Protein AF-A0A5J4T260-F1 (afdb_monomer)

Structure (mmCIF, N/CA/C/O backbone):
data_AF-A0A5J4T260-F1
#
_entry.id   AF-A0A5J4T260-F1
#
loop_
_atom_site.group_PDB
_atom_site.id
_atom_site.type_symbol
_atom_site.label_atom_id
_atom_site.label_alt_id
_atom_site.label_comp_id
_atom_site.label_asym_id
_atom_site.label_entity_id
_atom_site.label_seq_id
_atom_site.pdbx_PDB_ins_code
_atom_site.Cartn_x
_atom_site.Cartn_y
_atom_site.Cartn_z
_atom_site.occupancy
_atom_site.B_iso_or_equiv
_atom_site.auth_seq_id
_atom_site.auth_comp_id
_atom_site.auth_asym_id
_atom_site.auth_atom_id
_atom_site.pdbx_PDB_model_num
ATOM 1 N N . MET A 1 1 ? -60.534 -65.306 -9.798 1.00 50.69 1 MET A N 1
ATOM 2 C CA . MET A 1 1 ? -59.931 -64.873 -8.516 1.00 50.69 1 MET A CA 1
ATOM 3 C C . MET A 1 1 ? -58.447 -64.472 -8.666 1.00 50.69 1 MET A C 1
ATOM 5 O O . MET A 1 1 ? -57.613 -64.888 -7.882 1.00 50.69 1 MET A O 1
ATOM 9 N N . LYS A 1 2 ? -58.113 -63.640 -9.674 1.00 43.28 2 LYS A N 1
ATOM 10 C CA . LYS A 1 2 ? -56.825 -62.911 -9.800 1.00 43.28 2 LYS A CA 1
ATOM 11 C C . LYS A 1 2 ? -56.940 -61.628 -10.662 1.00 43.28 2 LYS A C 1
ATOM 13 O O . LYS A 1 2 ? -55.955 -61.129 -11.179 1.00 43.28 2 LYS A O 1
ATOM 18 N N . LYS A 1 3 ? -58.160 -61.089 -10.826 1.00 42.19 3 LYS A N 1
ATOM 19 C CA . LYS A 1 3 ? -58.454 -59.872 -11.621 1.00 42.19 3 LYS A CA 1
ATOM 20 C C . LYS A 1 3 ? -59.430 -58.883 -10.952 1.00 42.19 3 LYS A C 1
ATOM 22 O O . LYS A 1 3 ? -59.828 -57.916 -11.577 1.00 42.19 3 LYS A O 1
ATOM 27 N N . ILE A 1 4 ? -59.778 -59.094 -9.677 1.00 41.62 4 ILE A N 1
ATOM 28 C CA . ILE A 1 4 ? -60.701 -58.219 -8.916 1.00 41.62 4 ILE A CA 1
ATOM 29 C C . ILE A 1 4 ? -59.954 -57.312 -7.912 1.00 41.62 4 ILE A C 1
ATOM 31 O O . ILE A 1 4 ? -60.512 -56.341 -7.424 1.00 41.62 4 ILE A O 1
ATOM 35 N N . ILE A 1 5 ? -58.652 -57.534 -7.682 1.00 44.16 5 ILE A N 1
ATOM 36 C CA . ILE A 1 5 ? -57.839 -56.685 -6.787 1.00 44.16 5 ILE A CA 1
ATOM 37 C C . ILE A 1 5 ? -57.332 -55.411 -7.495 1.00 44.16 5 ILE A C 1
ATOM 39 O O . ILE A 1 5 ? -57.087 -54.402 -6.847 1.00 44.16 5 ILE A O 1
ATOM 43 N N . SER A 1 6 ? -57.273 -55.391 -8.833 1.00 39.41 6 SER A N 1
ATOM 44 C CA . SER A 1 6 ? -56.735 -54.238 -9.575 1.00 39.41 6 SER A CA 1
ATOM 45 C C . SER A 1 6 ? -57.736 -53.093 -9.799 1.00 39.41 6 SER A C 1
ATOM 47 O O . SER A 1 6 ? -57.320 -52.022 -10.213 1.00 39.41 6 SER A O 1
ATOM 49 N N . HIS A 1 7 ? -59.037 -53.300 -9.554 1.00 38.75 7 HIS A N 1
ATOM 50 C CA . HIS A 1 7 ? -60.072 -52.272 -9.776 1.00 38.75 7 HIS A CA 1
ATOM 51 C C . HIS A 1 7 ? -60.558 -51.600 -8.481 1.00 38.75 7 HIS A C 1
ATOM 53 O O . HIS A 1 7 ? -61.097 -50.502 -8.540 1.00 38.75 7 HIS A O 1
ATOM 59 N N . ILE A 1 8 ? -60.307 -52.191 -7.305 1.00 41.59 8 ILE A N 1
ATOM 60 C CA . ILE A 1 8 ? -60.633 -51.562 -6.011 1.00 41.59 8 ILE A CA 1
ATOM 61 C C . ILE A 1 8 ? -59.550 -50.546 -5.596 1.00 41.59 8 ILE A C 1
ATOM 63 O O . ILE A 1 8 ? -59.874 -49.523 -5.003 1.00 41.59 8 ILE A O 1
ATOM 67 N N . PHE A 1 9 ? -58.291 -50.741 -6.012 1.00 42.22 9 PHE A N 1
ATOM 68 C CA . PHE A 1 9 ? -57.213 -49.768 -5.770 1.00 42.22 9 PHE A CA 1
ATOM 69 C C . PHE A 1 9 ? -57.238 -48.538 -6.692 1.00 42.22 9 PHE A C 1
ATOM 71 O O . PHE A 1 9 ? -56.647 -47.524 -6.350 1.00 42.22 9 PHE A O 1
ATOM 78 N N . ILE A 1 10 ? -57.936 -48.581 -7.831 1.00 44.09 10 ILE A N 1
ATOM 79 C CA . ILE A 1 10 ? -58.060 -47.409 -8.720 1.00 44.09 10 ILE A CA 1
ATOM 80 C C . ILE A 1 10 ? -59.232 -46.510 -8.290 1.00 44.09 10 ILE A C 1
ATOM 82 O O . ILE A 1 10 ? -59.165 -45.297 -8.452 1.00 44.09 10 ILE A O 1
ATOM 86 N N . VAL A 1 11 ? -60.271 -47.075 -7.664 1.00 37.06 11 VAL A N 1
ATOM 87 C CA . VAL A 1 11 ? -61.447 -46.308 -7.214 1.00 37.06 11 VAL A CA 1
ATOM 88 C C . VAL A 1 11 ? -61.246 -45.684 -5.825 1.00 37.06 11 VAL A C 1
ATOM 90 O O . VAL A 1 11 ? -61.744 -44.590 -5.589 1.00 37.06 11 VAL A O 1
ATOM 93 N N . LEU A 1 12 ? -60.454 -46.290 -4.929 1.00 33.50 12 LEU A N 1
ATOM 94 C CA . LEU A 1 12 ? -60.111 -45.651 -3.647 1.00 33.50 12 LEU A CA 1
ATOM 95 C C . LEU A 1 12 ? -59.091 -44.511 -3.798 1.00 33.50 12 LEU A C 1
ATOM 97 O O . LEU A 1 12 ? -59.236 -43.495 -3.128 1.00 33.50 12 LEU A O 1
ATOM 101 N N . SER A 1 13 ? -58.154 -44.603 -4.745 1.00 35.84 13 SER A N 1
ATOM 102 C CA . SER A 1 13 ? -57.198 -43.518 -5.020 1.00 35.84 13 SER A CA 1
ATOM 103 C C . SER A 1 13 ? -57.841 -42.287 -5.673 1.00 35.84 13 SER A C 1
ATOM 105 O O . SER A 1 13 ? -57.316 -41.188 -5.537 1.00 35.84 13 SER A O 1
ATOM 107 N N . PHE A 1 14 ? -58.996 -42.438 -6.334 1.00 33.28 14 PHE A N 1
ATOM 108 C CA . PHE A 1 14 ? -59.733 -41.311 -6.922 1.00 33.28 14 PHE A CA 1
ATOM 109 C C . PHE A 1 14 ? -60.663 -40.596 -5.928 1.00 33.28 14 PHE A C 1
ATOM 111 O O . PHE A 1 14 ? -60.972 -39.425 -6.125 1.00 33.28 14 PHE A O 1
ATOM 118 N N . VAL A 1 15 ? -61.074 -41.252 -4.835 1.00 32.88 15 VAL A N 1
ATOM 119 C CA . VAL A 1 15 ? -61.903 -40.621 -3.787 1.00 32.88 15 VAL A CA 1
ATOM 120 C C . VAL A 1 15 ? -61.041 -39.932 -2.719 1.00 32.88 15 VAL A C 1
ATOM 122 O O . VAL A 1 15 ? -61.463 -38.926 -2.156 1.00 32.88 15 VAL A O 1
ATOM 125 N N . SER A 1 16 ? -59.795 -40.368 -2.504 1.00 34.31 16 SER A N 1
ATOM 126 C CA . SER A 1 16 ? -58.839 -39.647 -1.643 1.00 34.31 16 SER A CA 1
ATOM 127 C C . SER A 1 16 ? -58.278 -38.369 -2.277 1.00 34.31 16 SER A C 1
ATOM 129 O O . SER A 1 16 ? -57.790 -37.511 -1.551 1.00 34.31 16 SER A O 1
ATOM 131 N N . PHE A 1 17 ? -58.362 -38.219 -3.604 1.00 32.81 17 PHE A N 1
ATOM 132 C CA . PHE A 1 17 ? -57.869 -37.031 -4.313 1.00 32.81 17 PHE A CA 1
ATOM 133 C C . PHE A 1 17 ? -58.912 -35.906 -4.441 1.00 32.81 17 PHE A C 1
ATOM 135 O O . PHE A 1 17 ? -58.553 -34.783 -4.766 1.00 32.81 17 PHE A O 1
ATOM 142 N N . ILE A 1 18 ? -60.194 -36.178 -4.162 1.00 32.19 18 ILE A N 1
ATOM 143 C CA . ILE A 1 18 ? -61.280 -35.182 -4.274 1.00 32.19 18 ILE A CA 1
ATOM 144 C C . ILE A 1 18 ? -61.753 -34.677 -2.896 1.00 32.19 18 ILE A C 1
ATOM 146 O O . ILE A 1 18 ? -62.338 -33.607 -2.805 1.00 32.19 18 ILE A O 1
ATOM 150 N N . ALA A 1 19 ? -61.396 -35.345 -1.794 1.00 30.75 19 ALA A N 1
ATOM 151 C CA . ALA A 1 19 ? -61.623 -34.819 -0.440 1.00 30.75 19 ALA A CA 1
ATOM 152 C C . ALA A 1 19 ? -60.515 -33.860 0.060 1.00 30.75 19 ALA A C 1
ATOM 154 O O . ALA A 1 19 ? -60.551 -33.436 1.212 1.00 30.75 19 ALA A O 1
ATOM 155 N N . GLY A 1 20 ? -59.535 -33.528 -0.792 1.00 33.00 20 GLY A N 1
ATOM 156 C CA . GLY A 1 20 ? -58.524 -32.487 -0.553 1.00 33.00 20 GLY A CA 1
ATOM 157 C C . GLY A 1 20 ? -58.787 -31.175 -1.303 1.00 33.00 20 GLY A C 1
ATOM 158 O O . GLY A 1 20 ? -58.047 -30.217 -1.123 1.00 33.00 20 GLY A O 1
ATOM 159 N N . CYS A 1 21 ? -59.841 -31.109 -2.121 1.00 33.41 21 CYS A N 1
ATOM 160 C CA . CYS A 1 21 ? -60.155 -29.957 -2.964 1.00 33.41 21 CYS A CA 1
ATOM 161 C C . CYS A 1 21 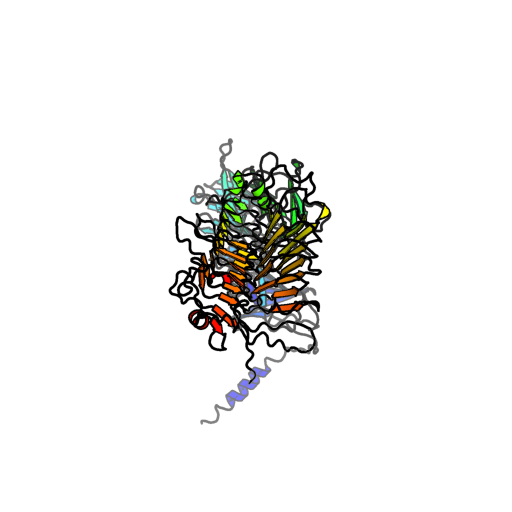? -61.572 -29.458 -2.685 1.00 33.41 21 CYS A C 1
ATOM 163 O O . CYS A 1 21 ? -62.443 -29.552 -3.537 1.00 33.41 21 CYS A O 1
ATOM 165 N N . GLU A 1 22 ? -61.819 -28.943 -1.482 1.00 32.25 22 GLU A N 1
ATOM 166 C CA . GLU A 1 22 ? -63.004 -28.113 -1.228 1.00 32.25 22 GLU A CA 1
ATOM 167 C C . GLU A 1 22 ? -62.771 -27.186 -0.024 1.00 32.25 22 GLU A C 1
ATOM 169 O O . GLU A 1 22 ? -63.496 -27.173 0.968 1.00 32.25 22 GLU A O 1
ATOM 174 N N . ARG A 1 23 ? -61.710 -26.378 -0.115 1.00 35.25 23 ARG A N 1
ATOM 175 C CA . ARG A 1 23 ? -61.638 -25.072 0.560 1.00 35.25 23 ARG A CA 1
ATOM 176 C C . ARG A 1 23 ? -61.024 -23.965 -0.304 1.00 35.25 23 ARG A C 1
ATOM 178 O O . ARG A 1 23 ? -60.810 -22.873 0.208 1.00 35.25 23 ARG A O 1
ATOM 185 N N . ASP A 1 24 ? -60.884 -24.185 -1.613 1.00 35.22 24 ASP A N 1
ATOM 186 C CA . ASP A 1 24 ? -60.679 -23.103 -2.581 1.00 35.22 24 ASP A CA 1
ATOM 187 C C . ASP A 1 24 ? -62.013 -22.413 -2.843 1.00 35.22 24 ASP A C 1
ATOM 189 O O . ASP A 1 24 ? -62.716 -22.605 -3.837 1.00 35.22 24 ASP A O 1
ATOM 193 N N . LYS A 1 25 ? -62.403 -21.613 -1.858 1.00 36.62 25 LYS A N 1
ATOM 194 C CA . LYS A 1 25 ? -63.491 -20.663 -1.975 1.00 36.62 25 LYS A CA 1
ATOM 195 C C . LYS A 1 25 ? -63.001 -19.539 -2.886 1.00 36.62 25 LYS A C 1
ATOM 197 O O . LYS A 1 25 ? -62.482 -18.563 -2.370 1.00 36.62 25 LYS A O 1
ATOM 202 N N . LEU A 1 26 ? -63.142 -19.725 -4.207 1.00 37.88 26 LEU A N 1
ATOM 203 C CA . LEU A 1 26 ? -63.111 -18.694 -5.263 1.00 37.88 26 LEU A CA 1
ATOM 204 C C . LEU A 1 26 ? -62.312 -17.442 -4.869 1.00 37.88 26 LEU A C 1
ATOM 206 O O . LEU A 1 26 ? -62.859 -16.355 -4.687 1.00 37.88 26 LEU A O 1
ATOM 210 N N . LEU A 1 27 ? -61.010 -17.642 -4.699 1.00 42.88 27 LEU A N 1
ATOM 211 C CA . LEU A 1 27 ? -60.034 -16.573 -4.718 1.00 42.88 27 LEU A CA 1
ATOM 212 C C . LEU A 1 27 ? -59.918 -16.164 -6.187 1.00 42.88 27 LEU A C 1
ATOM 214 O O . LEU A 1 27 ? -59.738 -17.020 -7.053 1.00 42.88 27 LEU A O 1
ATOM 218 N N . SER A 1 28 ? -60.149 -14.886 -6.494 1.00 43.81 28 SER A N 1
ATOM 219 C CA . SER A 1 28 ? -59.879 -14.346 -7.830 1.00 43.81 28 SER A CA 1
ATOM 220 C C . SER A 1 28 ? -58.444 -14.708 -8.231 1.00 43.81 28 SER A C 1
ATOM 222 O O . SER A 1 28 ? -57.605 -14.875 -7.343 1.00 43.81 28 SER A O 1
ATOM 224 N N . ASP A 1 29 ? -58.136 -14.761 -9.534 1.00 51.38 29 ASP A N 1
ATOM 225 C CA . ASP A 1 29 ? -56.790 -15.008 -10.110 1.00 51.38 29 ASP A CA 1
ATOM 226 C C . ASP A 1 29 ? -55.667 -14.069 -9.574 1.00 51.38 29 ASP A C 1
ATOM 228 O O . ASP A 1 29 ? -54.524 -14.107 -10.028 1.00 51.38 29 ASP A O 1
ATOM 232 N N . GLU A 1 30 ? -55.979 -13.222 -8.593 1.00 56.88 30 GLU A N 1
ATOM 233 C CA . GLU A 1 30 ? -55.127 -12.236 -7.948 1.00 56.88 30 GLU A CA 1
ATOM 234 C C . GLU A 1 30 ? -54.796 -12.547 -6.475 1.00 56.88 30 GLU A C 1
ATOM 236 O O . GLU A 1 30 ? -53.978 -11.825 -5.918 1.00 56.88 30 GLU A O 1
ATOM 241 N N . SER A 1 31 ? -55.339 -13.594 -5.832 1.00 61.84 31 SER A N 1
ATOM 242 C CA . SER A 1 31 ? -55.115 -13.848 -4.387 1.00 61.84 31 SER A CA 1
ATOM 243 C C . SER A 1 31 ? -54.391 -15.166 -4.064 1.00 61.84 31 SER A C 1
ATOM 245 O O . SER A 1 31 ? -54.610 -16.186 -4.712 1.00 61.84 31 SER A O 1
ATOM 247 N N . ILE A 1 32 ? -53.486 -15.139 -3.074 1.00 72.69 32 ILE A N 1
ATOM 248 C CA . ILE A 1 32 ? -52.563 -16.244 -2.725 1.00 72.69 32 ILE A CA 1
ATOM 249 C C . ILE A 1 32 ? -52.587 -16.506 -1.211 1.00 72.69 32 ILE A C 1
ATOM 251 O O . ILE A 1 32 ? -52.581 -15.561 -0.429 1.00 72.69 32 ILE A O 1
ATOM 255 N N . ALA A 1 33 ? -52.579 -17.775 -0.785 1.00 76.06 33 ALA A N 1
ATOM 256 C CA . ALA A 1 33 ? -52.561 -18.172 0.628 1.00 76.06 33 ALA A CA 1
ATOM 257 C C . ALA A 1 33 ? -51.167 -18.616 1.117 1.00 76.06 33 ALA A C 1
ATOM 259 O O . ALA A 1 33 ? -50.460 -19.347 0.420 1.00 76.06 33 ALA A O 1
ATOM 260 N N . LEU A 1 34 ? -50.794 -18.235 2.343 1.00 78.06 34 LEU A N 1
ATOM 261 C CA . LEU A 1 34 ? -49.582 -18.701 3.022 1.00 78.06 34 LEU A CA 1
ATOM 262 C C . LEU A 1 34 ? -49.823 -20.083 3.651 1.00 78.06 34 LEU A C 1
ATOM 264 O O . LEU A 1 34 ? -50.256 -20.195 4.791 1.00 78.06 34 LEU A O 1
ATOM 268 N N . ASN A 1 35 ? -49.585 -21.152 2.894 1.00 78.69 35 ASN A N 1
ATOM 269 C CA . ASN A 1 35 ? -49.939 -22.510 3.333 1.00 78.69 35 ASN A CA 1
ATOM 270 C C . ASN A 1 35 ? -48.870 -23.204 4.185 1.00 78.69 35 ASN A C 1
ATOM 272 O O . ASN A 1 35 ? -49.195 -24.103 4.956 1.00 78.69 35 ASN A O 1
ATOM 276 N N . ALA A 1 36 ? -47.607 -22.809 4.043 1.00 80.44 36 ALA A N 1
ATOM 277 C CA . ALA A 1 36 ? -46.507 -23.381 4.802 1.00 80.44 36 ALA A CA 1
ATOM 278 C C . ALA A 1 36 ? -45.354 -22.383 4.930 1.00 80.44 36 ALA A C 1
ATOM 280 O O . ALA A 1 36 ? -45.151 -21.541 4.052 1.00 80.44 36 ALA A O 1
ATOM 281 N N . VAL A 1 37 ? -44.598 -22.500 6.020 1.00 77.38 37 VAL A N 1
ATOM 282 C CA . VAL A 1 37 ? -43.443 -21.650 6.327 1.00 77.38 37 VAL A CA 1
ATOM 283 C C . VAL A 1 37 ? -42.284 -22.521 6.805 1.00 77.38 37 VAL A C 1
ATOM 285 O O . VAL A 1 37 ? -42.462 -23.420 7.635 1.00 77.38 37 VAL A O 1
ATOM 288 N N . LYS A 1 38 ? -41.081 -22.249 6.295 1.00 80.06 38 LYS A N 1
ATOM 289 C CA . LYS A 1 38 ? -39.835 -22.818 6.824 1.00 80.06 38 LYS A CA 1
ATOM 290 C C . LYS A 1 38 ? -39.169 -21.787 7.719 1.00 80.06 38 LYS A C 1
ATOM 292 O O . LYS A 1 38 ? -39.014 -20.642 7.312 1.00 80.06 38 LYS A O 1
ATOM 297 N N . LEU A 1 39 ? -38.795 -22.196 8.927 1.00 80.50 39 LEU A N 1
ATOM 298 C CA . LEU A 1 39 ? -38.136 -21.327 9.897 1.00 80.50 39 LEU A CA 1
ATOM 299 C C . LEU A 1 39 ? -36.682 -21.759 10.068 1.00 80.50 39 LEU A C 1
ATOM 301 O O . LEU A 1 39 ? -36.405 -22.956 10.167 1.00 80.50 39 LEU A O 1
ATOM 305 N N . GLN A 1 40 ? -35.787 -20.788 10.189 1.00 81.25 40 GLN A N 1
ATOM 306 C CA . GLN A 1 40 ? -34.417 -20.986 10.648 1.00 81.25 40 GLN A CA 1
ATOM 307 C C . GLN A 1 40 ? -34.148 -20.051 11.824 1.00 81.25 40 GLN A C 1
ATOM 309 O O . GLN A 1 40 ? -34.637 -18.923 11.856 1.00 81.25 40 GLN A O 1
ATOM 314 N N . LEU A 1 41 ? -33.383 -20.528 12.805 1.00 73.62 41 LEU A N 1
ATOM 315 C CA . LEU A 1 41 ? -32.850 -19.658 13.845 1.00 73.62 41 LEU A CA 1
ATOM 316 C C . LEU A 1 41 ? -31.676 -18.877 13.248 1.00 73.62 41 LEU A C 1
ATOM 318 O O . LEU A 1 41 ? -30.769 -19.468 12.665 1.00 73.62 41 LEU A O 1
ATOM 322 N N . ASN A 1 42 ? -31.701 -17.559 13.380 1.00 68.38 42 ASN A N 1
ATOM 323 C CA . ASN A 1 42 ? -30.658 -16.673 12.893 1.00 68.38 42 ASN A CA 1
ATOM 324 C C . ASN A 1 42 ? -29.453 -16.683 13.852 1.00 68.38 42 ASN A C 1
ATOM 326 O O . ASN A 1 42 ? -29.214 -15.705 14.554 1.00 68.38 42 ASN A O 1
ATOM 330 N N . THR A 1 43 ? -28.745 -17.815 13.946 1.00 59.31 43 THR A N 1
ATOM 331 C CA . THR A 1 43 ? -27.535 -17.999 14.772 1.00 59.31 43 THR A CA 1
ATOM 332 C C . THR A 1 43 ? -26.493 -18.862 14.043 1.00 59.31 43 THR A C 1
ATOM 334 O O . THR A 1 43 ? -26.843 -19.761 13.279 1.00 59.31 43 THR A O 1
ATOM 337 N N . THR A 1 44 ? -25.195 -18.594 14.255 1.00 47.28 44 THR A N 1
ATOM 338 C CA . THR A 1 44 ? -24.071 -19.250 13.538 1.00 47.28 44 THR A CA 1
ATOM 339 C C . THR A 1 44 ? -23.110 -20.048 14.433 1.00 47.28 44 THR A C 1
ATOM 341 O O . THR A 1 44 ? -22.100 -20.558 13.948 1.00 47.28 44 THR A O 1
ATOM 344 N N . ARG A 1 45 ? -23.408 -20.239 15.729 1.00 43.09 45 ARG A N 1
ATOM 345 C CA . ARG A 1 45 ? -22.626 -21.127 16.616 1.00 43.09 45 ARG A CA 1
ATOM 346 C C . ARG A 1 45 ? -23.497 -22.155 17.331 1.00 43.09 45 ARG A C 1
ATOM 348 O O . ARG A 1 45 ? -24.452 -21.805 18.016 1.00 43.09 45 ARG A O 1
ATOM 355 N N . ALA A 1 46 ? -23.093 -23.420 17.227 1.00 43.44 46 ALA A N 1
ATOM 356 C CA . ALA A 1 46 ? -23.603 -24.509 18.047 1.00 43.44 46 ALA A CA 1
ATOM 357 C C . ALA A 1 46 ? -22.865 -24.518 19.396 1.00 43.44 46 ALA A C 1
ATOM 359 O O . ALA A 1 46 ? -21.726 -24.971 19.485 1.00 43.44 46 ALA A O 1
ATOM 360 N N . TYR A 1 47 ? -23.515 -23.998 20.434 1.00 50.56 47 TYR A N 1
ATOM 361 C CA . TYR A 1 47 ? -23.200 -24.302 21.832 1.00 50.56 47 TYR A CA 1
ATOM 362 C C . TYR A 1 47 ? -24.375 -25.077 22.434 1.00 50.56 47 TYR A C 1
ATOM 364 O O . TYR A 1 47 ? -25.513 -24.900 21.997 1.00 50.56 47 TYR A O 1
ATOM 372 N N . ASP A 1 48 ? -24.114 -25.884 23.464 1.00 57.00 48 ASP A N 1
ATOM 373 C CA . ASP A 1 48 ? -25.102 -26.700 24.191 1.00 57.00 48 ASP A CA 1
ATOM 374 C C . ASP A 1 48 ? -26.088 -25.862 25.050 1.00 57.00 48 ASP A C 1
ATOM 376 O O . ASP A 1 48 ? -26.512 -26.283 26.125 1.00 57.00 48 ASP A O 1
ATOM 380 N N . SER A 1 49 ? -26.473 -24.659 24.605 1.00 68.50 49 SER A N 1
ATOM 381 C CA . SER A 1 49 ? -27.543 -23.886 25.241 1.00 68.50 49 SER A CA 1
ATOM 382 C C . SER A 1 49 ? -28.907 -24.351 24.721 1.00 68.50 49 SER A C 1
ATOM 384 O O . SER A 1 49 ? -29.109 -24.426 23.503 1.00 68.50 49 SER A O 1
ATOM 386 N N . PRO A 1 50 ? -29.892 -24.618 25.600 1.00 69.06 50 PRO A N 1
ATOM 387 C CA . PRO A 1 50 ? -31.217 -25.055 25.171 1.00 69.06 50 PRO A CA 1
ATOM 388 C C . PRO A 1 50 ? -31.936 -24.011 24.301 1.00 69.06 50 PRO A C 1
ATOM 390 O O . PRO A 1 50 ? -32.730 -24.388 23.441 1.00 69.06 50 PRO A O 1
ATOM 393 N N . THR A 1 51 ? -31.644 -22.714 24.458 1.00 75.69 51 THR A N 1
ATOM 394 C CA . THR A 1 51 ? -32.282 -21.636 23.680 1.00 75.69 51 THR A CA 1
ATOM 395 C C . THR A 1 51 ? -31.715 -21.486 22.265 1.00 75.69 51 THR A C 1
ATOM 397 O O . THR A 1 51 ? -32.381 -20.903 21.416 1.00 75.69 51 THR A O 1
ATOM 400 N N . LEU A 1 52 ? -30.553 -22.074 21.955 1.00 72.50 52 LEU A N 1
ATOM 401 C CA . LEU A 1 52 ? -29.912 -21.996 20.631 1.00 72.50 52 LEU A CA 1
ATOM 402 C C . LEU A 1 52 ? -30.320 -23.127 19.672 1.00 72.50 52 LEU A C 1
ATOM 404 O O . LEU A 1 52 ? -29.770 -23.256 18.580 1.00 72.50 52 LEU A O 1
ATOM 408 N N . GLN A 1 53 ? -31.293 -23.956 20.053 1.00 74.44 53 GLN A N 1
ATOM 409 C CA . GLN A 1 53 ? -31.788 -25.030 19.194 1.00 74.44 53 GLN A CA 1
ATOM 410 C C . GLN A 1 53 ? -32.644 -24.481 18.046 1.00 74.44 53 GLN A C 1
ATOM 412 O O . GLN A 1 53 ? -33.456 -23.570 18.254 1.00 74.44 53 GLN A O 1
ATOM 417 N N . GLU A 1 54 ? -32.520 -25.082 16.854 1.00 75.44 54 GLU A N 1
ATOM 418 C CA . GLU A 1 54 ? -33.317 -24.696 15.683 1.00 75.44 54 GLU A CA 1
ATOM 419 C C . GLU A 1 54 ? -34.826 -24.694 15.992 1.00 75.44 54 GLU A C 1
ATOM 421 O O . GLU A 1 54 ? -35.290 -25.514 16.793 1.00 75.44 54 GLU A O 1
ATOM 426 N N . PRO A 1 55 ? -35.637 -23.870 15.301 1.00 80.31 55 PRO A N 1
ATOM 427 C CA . PRO A 1 55 ? -37.075 -23.769 15.555 1.00 80.31 55 PRO A CA 1
ATOM 428 C C . PRO A 1 55 ? -37.808 -25.115 15.433 1.00 80.31 55 PRO A C 1
ATOM 430 O O . PRO A 1 55 ? -38.793 -25.361 16.124 1.00 80.31 55 PRO A O 1
ATOM 433 N N . ASN A 1 56 ? -37.291 -26.029 14.606 1.00 78.62 56 ASN A N 1
ATOM 434 C CA . ASN A 1 56 ? -37.845 -27.371 14.399 1.00 78.62 56 ASN A CA 1
ATOM 435 C C . ASN A 1 56 ? -37.707 -28.289 15.629 1.00 78.62 56 ASN A C 1
ATOM 437 O O . ASN A 1 56 ? -38.459 -29.255 15.770 1.00 78.62 56 ASN A O 1
ATOM 441 N N . HIS A 1 57 ? -36.799 -27.968 16.556 1.00 78.12 57 HIS A N 1
ATOM 442 C CA . HIS A 1 57 ? -36.681 -28.630 17.860 1.00 78.12 57 HIS A CA 1
ATOM 443 C C . HIS A 1 57 ? -37.713 -28.115 18.877 1.00 78.12 57 HIS A C 1
ATOM 445 O O . HIS A 1 57 ? -37.764 -28.598 20.007 1.00 78.12 57 HIS A O 1
ATOM 451 N N . ARG A 1 58 ? -38.601 -27.196 18.466 1.00 83.00 58 ARG A N 1
ATOM 452 C CA . ARG A 1 58 ? -39.682 -26.621 19.280 1.00 83.00 58 ARG A CA 1
ATOM 453 C C . ARG A 1 58 ? -41.068 -27.065 18.772 1.00 83.00 58 ARG A C 1
ATOM 455 O O . ARG A 1 58 ? -41.940 -26.229 18.550 1.00 83.00 58 ARG A O 1
ATOM 462 N N . PRO A 1 59 ? -41.339 -28.376 18.591 1.00 78.62 59 PRO A N 1
ATOM 463 C CA . PRO A 1 59 ? -42.542 -28.856 17.900 1.00 78.62 59 PRO A CA 1
ATOM 464 C C . PRO A 1 59 ? -43.853 -28.583 18.654 1.00 78.62 59 PRO A C 1
ATOM 466 O O . PRO A 1 59 ? -44.924 -28.736 18.078 1.00 78.62 59 PRO A O 1
ATOM 469 N N . ASN A 1 60 ? -43.770 -28.229 19.939 1.00 84.19 60 ASN A N 1
ATOM 470 C CA . ASN A 1 60 ? -44.921 -27.908 20.784 1.00 84.19 60 ASN A CA 1
ATOM 471 C C . ASN A 1 60 ? -45.181 -26.396 20.881 1.00 84.19 60 ASN A C 1
ATOM 473 O O . ASN A 1 60 ? -46.078 -25.989 21.612 1.00 84.19 60 ASN A O 1
ATOM 477 N N . TRP A 1 61 ? -44.362 -25.569 20.231 1.00 88.88 61 TRP A N 1
ATOM 478 C CA . TRP A 1 61 ? -44.529 -24.119 20.220 1.00 88.88 61 TRP A CA 1
ATOM 479 C C . TRP A 1 61 ? -45.528 -23.711 19.140 1.00 88.88 61 TRP A C 1
ATOM 481 O O . TRP A 1 61 ? -45.865 -24.499 18.255 1.00 88.88 61 TRP A O 1
ATOM 491 N N . VAL A 1 62 ? -46.013 -22.477 19.231 1.00 90.31 62 VAL A N 1
ATOM 492 C CA . VAL A 1 62 ? -46.957 -21.890 18.280 1.00 90.31 62 VAL A CA 1
ATOM 493 C C . VAL A 1 62 ? -46.256 -20.761 17.538 1.00 90.31 62 VAL A C 1
ATOM 495 O O . VAL A 1 62 ? -45.660 -19.882 18.165 1.00 90.31 62 VAL A O 1
ATOM 498 N N . LEU A 1 63 ? -46.318 -20.802 16.206 1.00 90.56 63 LEU A N 1
ATOM 499 C CA . LEU A 1 63 ? -45.874 -19.717 15.339 1.00 90.56 63 LEU A CA 1
ATOM 500 C C . LEU A 1 63 ? -47.063 -18.802 15.051 1.00 90.56 63 LEU A C 1
ATOM 502 O O . LEU A 1 63 ? -47.976 -19.157 14.310 1.00 90.56 63 LEU A O 1
ATOM 506 N N . GLU A 1 64 ? -47.043 -17.613 15.621 1.00 90.81 64 GLU A N 1
ATOM 507 C CA . GLU A 1 64 ? -48.009 -16.561 15.347 1.00 90.81 64 GLU A CA 1
ATOM 508 C C . GLU A 1 64 ? -47.566 -15.768 14.130 1.00 90.81 64 GLU A C 1
ATOM 510 O O . GLU A 1 64 ? -46.448 -15.259 14.081 1.00 90.81 64 GLU A O 1
ATOM 515 N N . VAL A 1 65 ? -48.450 -15.666 13.143 1.00 87.25 65 VAL A N 1
ATOM 516 C CA . VAL A 1 65 ? -48.201 -14.920 11.912 1.00 87.25 65 VAL A CA 1
ATOM 517 C C . VAL A 1 65 ? -49.197 -13.773 11.832 1.00 87.25 65 VAL A C 1
ATOM 519 O O . VAL A 1 65 ? -50.407 -13.989 11.943 1.00 87.25 65 VAL A O 1
ATOM 522 N N . GLN A 1 66 ? -48.684 -12.557 11.659 1.00 86.94 66 GLN A N 1
ATOM 523 C CA . GLN A 1 66 ? -49.454 -11.317 11.621 1.00 86.94 66 GLN A CA 1
ATOM 524 C C . GLN A 1 66 ? -49.081 -10.491 10.385 1.00 86.94 66 GLN A C 1
ATOM 526 O O . GLN A 1 66 ? -47.904 -10.326 10.073 1.00 86.94 66 GLN A O 1
ATOM 531 N N . THR A 1 67 ? -50.083 -9.934 9.706 1.00 78.81 67 THR A N 1
ATOM 532 C CA . THR A 1 67 ? -49.914 -8.940 8.628 1.00 78.81 67 THR A CA 1
ATOM 533 C C . THR A 1 67 ? -50.287 -7.533 9.107 1.00 78.81 67 THR A C 1
ATOM 535 O O . THR A 1 67 ? -50.982 -7.378 10.116 1.00 78.81 67 THR A O 1
ATOM 538 N N . GLU A 1 68 ? -49.875 -6.499 8.363 1.00 69.00 68 GLU A N 1
ATOM 539 C CA . GLU A 1 68 ? -50.211 -5.087 8.641 1.00 69.00 68 GLU A CA 1
ATOM 540 C C . GLU A 1 68 ? -51.725 -4.813 8.755 1.00 69.00 68 GLU A C 1
ATOM 542 O O . GLU A 1 68 ? -52.147 -3.931 9.501 1.00 69.00 68 GLU A O 1
ATOM 547 N N . GLU A 1 69 ? -52.566 -5.610 8.086 1.00 64.19 69 GLU A N 1
ATOM 548 C CA . GLU A 1 69 ? -54.033 -5.520 8.155 1.00 64.19 69 GLU A CA 1
ATOM 549 C C . GLU A 1 69 ? -54.641 -6.231 9.392 1.00 64.19 69 GLU A C 1
ATOM 551 O O . GLU A 1 69 ? -55.851 -6.452 9.458 1.00 64.19 69 GLU A O 1
ATOM 556 N N . ASN A 1 70 ? -53.828 -6.575 10.402 1.00 57.97 70 ASN A N 1
ATOM 557 C CA . ASN A 1 70 ? -54.231 -7.190 11.679 1.00 57.97 70 ASN A CA 1
ATOM 558 C C . ASN A 1 70 ? -54.875 -8.590 11.586 1.00 57.97 70 ASN A C 1
ATOM 560 O O . ASN A 1 70 ? -55.578 -9.018 12.507 1.00 57.97 70 ASN A O 1
ATOM 564 N N . THR A 1 71 ? -54.613 -9.359 10.526 1.00 68.88 71 THR A N 1
ATOM 565 C CA . THR A 1 71 ? -54.962 -10.791 10.510 1.00 68.88 71 THR A CA 1
ATOM 566 C C . THR A 1 71 ? -53.897 -11.590 11.264 1.00 68.88 71 THR A C 1
ATOM 568 O O . THR A 1 71 ? -52.783 -11.753 10.777 1.00 68.88 71 THR A O 1
ATOM 571 N N . LEU A 1 72 ? -54.237 -12.072 12.466 1.00 82.44 72 LEU A N 1
ATOM 572 C CA . LEU A 1 72 ? -53.406 -12.964 13.284 1.00 82.44 72 LEU A CA 1
ATOM 573 C C . LEU A 1 72 ? -53.834 -14.419 13.060 1.00 82.44 72 LEU A C 1
ATOM 575 O O . LEU A 1 72 ? -55.021 -14.740 13.142 1.00 82.44 72 LEU A O 1
ATOM 579 N N . THR A 1 73 ? -52.890 -15.309 12.776 1.00 86.94 73 THR A N 1
ATOM 580 C CA . THR A 1 73 ? -53.149 -16.745 12.594 1.00 86.94 73 THR A CA 1
ATOM 581 C C . THR A 1 73 ? -52.027 -17.573 13.202 1.00 86.94 73 THR A C 1
ATOM 583 O O . THR A 1 73 ? -50.853 -17.254 13.036 1.00 86.94 73 THR A O 1
ATOM 586 N N . ASN A 1 74 ? -52.399 -18.669 13.859 1.00 90.38 74 ASN A N 1
ATOM 587 C CA . ASN A 1 74 ? -51.458 -19.611 14.450 1.00 90.38 74 ASN A CA 1
ATOM 588 C C . ASN A 1 74 ? -51.071 -20.700 13.451 1.00 90.38 74 ASN A C 1
ATOM 590 O O . ASN A 1 74 ? -51.921 -21.253 12.749 1.00 90.38 74 ASN A O 1
ATOM 594 N N . TYR A 1 75 ? -49.788 -21.033 13.434 1.00 90.62 75 TYR A N 1
ATOM 595 C CA . TYR A 1 75 ? -49.202 -22.129 12.683 1.00 90.62 75 TYR A CA 1
ATOM 596 C C . TYR A 1 75 ? -48.564 -23.104 13.675 1.00 90.62 75 TYR A C 1
ATOM 598 O O . TYR A 1 75 ? -47.974 -22.705 14.682 1.00 90.62 75 TYR A O 1
ATOM 606 N N . ILE A 1 76 ? -48.683 -24.392 13.378 1.00 89.94 76 ILE A N 1
ATOM 607 C CA . ILE A 1 76 ? -48.151 -25.499 14.175 1.00 89.94 76 ILE A CA 1
ATOM 608 C C . ILE A 1 76 ? -47.130 -26.287 13.356 1.00 89.94 76 ILE A C 1
ATOM 610 O O . ILE A 1 76 ? -47.202 -26.336 12.126 1.00 89.94 76 ILE A O 1
ATOM 614 N N . PHE A 1 77 ? -46.172 -26.921 14.029 1.00 87.75 77 PHE A N 1
ATOM 615 C CA . PHE A 1 77 ? -45.127 -27.677 13.348 1.00 87.75 77 PHE A CA 1
ATOM 616 C C . PHE A 1 77 ? -45.635 -29.038 12.842 1.00 87.75 77 PHE A C 1
ATOM 618 O O . PHE A 1 77 ? -45.977 -29.933 13.621 1.00 87.75 77 PHE A O 1
ATOM 625 N N . SER A 1 78 ? -45.633 -29.229 11.522 1.00 82.50 78 SER A N 1
ATOM 626 C CA . SER A 1 78 ? -45.923 -30.505 10.870 1.00 82.50 78 SER A CA 1
ATOM 627 C C . SER A 1 78 ? -44.668 -31.373 10.818 1.00 82.50 78 SER A C 1
ATOM 629 O O . SER A 1 78 ? -43.776 -31.164 9.996 1.00 82.50 78 SER A O 1
ATOM 631 N N . LYS A 1 79 ? -44.618 -32.420 11.651 1.00 77.62 79 LYS A N 1
ATOM 632 C CA . LYS A 1 79 ? -43.519 -33.407 11.625 1.00 77.62 79 LYS A CA 1
ATOM 633 C C . LYS A 1 79 ? -43.421 -34.181 10.304 1.00 77.62 79 LYS A C 1
ATOM 635 O O . LYS A 1 79 ? -42.361 -34.721 10.011 1.00 77.62 79 LYS A O 1
ATOM 640 N N . LEU A 1 80 ? -44.515 -34.273 9.543 1.00 74.25 80 LEU A N 1
ATOM 641 C CA . LEU A 1 80 ? -44.549 -34.970 8.254 1.00 74.25 80 LEU A CA 1
ATOM 642 C C . LEU A 1 80 ? -43.864 -34.145 7.154 1.00 74.25 80 LEU A C 1
ATOM 644 O O . LEU A 1 80 ? -43.144 -34.697 6.329 1.00 74.25 80 LEU A O 1
ATOM 648 N N . GLU A 1 81 ? -44.090 -32.831 7.157 1.00 74.25 81 GLU A N 1
ATOM 649 C CA . GLU A 1 81 ? -43.631 -31.914 6.103 1.00 74.25 81 GLU A CA 1
ATOM 650 C C . GLU A 1 81 ? -42.385 -31.109 6.504 1.00 74.25 81 GLU A C 1
ATOM 652 O O . GLU A 1 81 ? -41.814 -30.402 5.670 1.00 74.25 81 GLU A O 1
ATOM 657 N N . LEU A 1 82 ? -41.963 -31.236 7.771 1.00 78.19 82 LEU A N 1
ATOM 658 C CA . LEU A 1 82 ? -40.877 -30.482 8.408 1.00 78.19 82 LEU A CA 1
ATOM 659 C C . LEU A 1 82 ? -41.047 -28.963 8.235 1.00 78.19 82 LEU A C 1
ATOM 661 O O . LEU A 1 82 ? -40.090 -28.241 7.962 1.00 78.19 82 LEU A O 1
ATOM 665 N N . GLN A 1 83 ? -42.294 -28.496 8.342 1.00 81.69 83 GLN A N 1
ATOM 666 C CA . GLN A 1 83 ? -42.726 -27.126 8.054 1.00 81.69 83 GLN A CA 1
ATOM 667 C C . GLN A 1 83 ? -43.815 -26.680 9.027 1.00 81.69 83 GLN A C 1
ATOM 669 O O . GLN A 1 83 ? -44.519 -27.503 9.614 1.00 81.69 83 GLN A O 1
ATOM 674 N N . TRP A 1 84 ? -43.970 -25.368 9.176 1.00 84.94 84 TRP A N 1
ATOM 675 C CA . TRP A 1 84 ? -45.038 -24.762 9.962 1.00 84.94 84 TRP A CA 1
ATOM 676 C C . TRP A 1 84 ? -46.257 -24.543 9.076 1.00 84.94 84 TRP A C 1
ATOM 678 O O . TRP A 1 84 ? -46.160 -23.870 8.052 1.00 84.94 84 TRP A O 1
ATOM 688 N N . VAL A 1 85 ? -47.391 -25.120 9.467 1.00 85.38 85 VAL A N 1
ATOM 689 C CA . VAL A 1 85 ? -48.647 -25.112 8.701 1.00 85.38 85 VAL A CA 1
ATOM 690 C C . VAL A 1 85 ? -49.756 -24.459 9.525 1.00 85.38 85 VAL A C 1
ATOM 692 O O . VAL A 1 85 ? -49.730 -24.569 10.753 1.00 85.38 85 VAL A O 1
ATOM 695 N N . PRO A 1 86 ? -50.724 -23.767 8.901 1.00 85.69 86 PRO A N 1
ATOM 696 C CA . PRO A 1 86 ? -51.779 -23.071 9.627 1.00 85.69 86 PRO A CA 1
ATOM 697 C C . PRO A 1 86 ? -52.605 -24.064 10.450 1.00 85.69 86 PRO A C 1
ATOM 699 O O . PRO A 1 86 ? -53.042 -25.098 9.948 1.00 85.69 86 PRO A O 1
ATOM 702 N N . GLU A 1 87 ? -52.862 -23.731 11.714 1.00 86.94 87 GLU A N 1
ATOM 703 C CA . GLU A 1 87 ? -53.687 -24.550 12.609 1.00 86.94 87 GLU A CA 1
ATOM 704 C C . GLU A 1 87 ? -55.141 -24.632 12.113 1.00 86.94 87 GLU A C 1
ATOM 706 O O . GLU A 1 87 ? -55.811 -25.654 12.267 1.00 86.94 87 GLU A O 1
ATOM 711 N N . THR A 1 88 ? -55.638 -23.548 11.503 1.00 84.44 88 THR A N 1
ATOM 712 C CA . THR A 1 88 ? -57.021 -23.450 11.014 1.00 84.44 88 THR A CA 1
ATOM 713 C C . THR A 1 88 ? -57.112 -22.969 9.566 1.00 84.44 88 THR A C 1
ATOM 715 O O . THR A 1 88 ? -57.309 -23.775 8.658 1.00 84.44 88 THR A O 1
ATOM 718 N N . THR A 1 89 ? -57.024 -21.661 9.338 1.00 81.62 89 THR A N 1
ATOM 719 C CA . THR A 1 89 ? -57.181 -21.025 8.023 1.00 81.62 89 THR A CA 1
ATOM 720 C C . THR A 1 89 ? -55.909 -20.243 7.722 1.00 81.62 89 THR A C 1
ATOM 722 O O . THR A 1 89 ? -55.518 -19.460 8.581 1.00 81.62 89 THR A O 1
ATOM 725 N N . PRO A 1 90 ? -55.255 -20.437 6.561 1.00 81.81 90 PRO A N 1
ATOM 726 C CA . PRO A 1 90 ? -54.055 -19.684 6.210 1.00 81.81 90 PRO A CA 1
ATOM 727 C C . PRO A 1 90 ? -54.352 -18.192 6.065 1.00 81.81 90 PRO A C 1
ATOM 729 O O . PRO A 1 90 ? -55.488 -17.782 5.807 1.00 81.81 90 PRO A O 1
ATOM 732 N N . ILE A 1 91 ? -53.296 -17.389 6.155 1.00 80.12 91 ILE A N 1
ATOM 733 C CA . ILE A 1 91 ? -53.356 -15.977 5.774 1.00 80.12 91 ILE A CA 1
ATOM 734 C C . ILE A 1 91 ? -53.505 -15.906 4.258 1.00 80.12 91 ILE A C 1
ATOM 736 O O . ILE A 1 91 ? -52.774 -16.578 3.531 1.00 80.12 91 ILE A O 1
ATOM 740 N N . VAL A 1 92 ? -54.451 -15.097 3.787 1.00 78.12 92 VAL A N 1
ATOM 741 C CA . VAL A 1 92 ? -54.738 -14.915 2.363 1.00 78.12 92 VAL A CA 1
ATOM 742 C C . VAL A 1 92 ? -54.387 -13.491 1.962 1.00 78.12 92 VAL A C 1
ATOM 744 O O . VAL A 1 92 ? -54.944 -12.539 2.502 1.00 78.12 92 VAL A O 1
ATOM 747 N N . PHE A 1 93 ? -53.489 -13.352 0.992 1.00 75.88 93 PHE A N 1
ATOM 748 C CA . PHE A 1 93 ? -53.114 -12.079 0.397 1.00 75.88 93 PHE A CA 1
ATOM 749 C C . PHE A 1 93 ? -54.065 -11.759 -0.758 1.00 75.88 93 PHE A C 1
ATOM 751 O O . PHE A 1 93 ? -54.111 -12.527 -1.723 1.00 75.88 93 PHE A O 1
ATOM 758 N N . PRO A 1 94 ? -54.824 -10.651 -0.693 1.00 69.75 94 PRO A N 1
ATOM 759 C CA . PRO A 1 94 ? -55.819 -10.315 -1.707 1.00 69.75 94 PRO A CA 1
ATOM 760 C C . PRO A 1 94 ? -55.209 -9.905 -3.058 1.00 69.75 94 PRO A C 1
ATOM 762 O O . PRO A 1 94 ? -55.906 -10.003 -4.064 1.00 69.75 94 PRO A O 1
ATOM 765 N N . ASN A 1 95 ? -53.938 -9.474 -3.097 1.00 71.56 95 ASN A N 1
ATOM 766 C CA . ASN A 1 95 ? -53.221 -9.127 -4.327 1.00 71.56 95 ASN A CA 1
ATOM 767 C C . ASN A 1 95 ? -51.803 -9.731 -4.353 1.00 71.56 95 ASN A C 1
ATOM 769 O O . ASN A 1 95 ? -50.908 -9.303 -3.629 1.00 71.56 95 ASN A O 1
ATOM 773 N N . ALA A 1 96 ? -51.570 -10.683 -5.252 1.00 63.97 96 ALA A N 1
ATOM 774 C CA . ALA A 1 96 ? -50.301 -11.382 -5.456 1.00 63.97 96 ALA A CA 1
ATOM 775 C C . ALA A 1 96 ? -49.134 -10.481 -5.907 1.00 63.97 96 ALA A C 1
ATOM 777 O O . ALA A 1 96 ? -47.974 -10.879 -5.791 1.00 63.97 96 ALA A O 1
ATOM 778 N N . ASN A 1 97 ? -49.430 -9.302 -6.460 1.00 64.44 97 ASN A N 1
ATOM 779 C CA . ASN A 1 97 ? -48.428 -8.342 -6.933 1.00 64.44 97 ASN A CA 1
ATOM 780 C C . ASN A 1 97 ? -48.165 -7.211 -5.926 1.00 64.44 97 ASN A C 1
ATOM 782 O O . ASN A 1 97 ? -47.293 -6.380 -6.168 1.00 64.44 97 ASN A O 1
ATOM 786 N N . SER A 1 98 ? -48.915 -7.161 -4.823 1.00 68.00 98 SER A N 1
ATOM 787 C CA . SER A 1 98 ? -48.641 -6.249 -3.716 1.00 68.00 98 SER A CA 1
ATOM 788 C C . SER A 1 98 ? -47.515 -6.791 -2.837 1.00 68.00 98 SER A C 1
ATOM 790 O O . SER A 1 98 ? -47.259 -7.995 -2.791 1.00 68.00 98 SER A O 1
ATOM 792 N N . VAL A 1 99 ? -46.844 -5.874 -2.149 1.00 72.06 99 VAL A N 1
ATOM 793 C CA . VAL A 1 99 ? -45.835 -6.172 -1.137 1.00 72.06 99 VAL A CA 1
ATOM 794 C C . VAL A 1 99 ? -46.457 -6.049 0.247 1.00 72.06 99 VAL A C 1
ATOM 796 O O . VAL A 1 99 ? -47.229 -5.123 0.490 1.00 72.06 99 VAL A O 1
ATOM 799 N N . TYR A 1 100 ? -46.136 -6.996 1.125 1.00 71.75 100 TYR A N 1
ATOM 800 C CA . TYR A 1 100 ? -46.637 -7.041 2.496 1.00 71.75 100 TYR A CA 1
ATOM 801 C C . TYR A 1 100 ? -45.483 -7.232 3.476 1.00 71.75 100 TYR A C 1
ATOM 803 O O . TYR A 1 100 ? -44.563 -8.013 3.205 1.00 71.75 100 TYR A O 1
ATOM 811 N N . ASP A 1 101 ? -45.587 -6.579 4.630 1.00 79.12 101 ASP A N 1
ATOM 812 C CA . ASP A 1 101 ? -44.776 -6.897 5.798 1.00 79.12 101 ASP A CA 1
ATOM 813 C C . ASP A 1 101 ? -45.498 -7.972 6.623 1.00 79.12 101 ASP A C 1
ATOM 815 O O . ASP A 1 101 ? -46.676 -7.844 6.982 1.00 79.12 101 ASP A O 1
ATOM 819 N N . ILE A 1 102 ? -44.795 -9.073 6.888 1.00 80.94 102 ILE A N 1
ATOM 820 C CA . ILE A 1 102 ? -45.323 -10.220 7.629 1.00 80.94 102 ILE A CA 1
ATOM 821 C C . ILE A 1 102 ? -44.453 -10.438 8.854 1.00 80.94 102 ILE A C 1
ATOM 823 O O . ILE A 1 102 ? -43.245 -10.659 8.751 1.00 80.94 102 ILE A O 1
ATOM 827 N N . LYS A 1 103 ? -45.085 -10.406 10.019 1.00 86.81 103 LYS A N 1
ATOM 828 C CA . LYS A 1 103 ? -44.451 -10.630 11.307 1.00 86.81 103 LYS A CA 1
ATOM 829 C C . LYS A 1 103 ? -44.698 -12.058 11.781 1.00 86.81 103 LYS A C 1
ATOM 831 O O . LYS A 1 103 ? -45.826 -12.542 11.740 1.00 86.81 103 LYS A O 1
ATOM 836 N N . PHE A 1 104 ? -43.643 -12.697 12.266 1.00 88.69 104 PHE A N 1
ATOM 837 C CA . PHE A 1 104 ? -43.620 -14.059 12.782 1.00 88.69 104 PHE A CA 1
ATOM 838 C C . PHE A 1 104 ? -43.155 -14.026 14.237 1.00 88.69 104 PHE A C 1
ATOM 840 O O . PHE A 1 104 ? -42.095 -13.473 14.517 1.00 88.69 104 PHE A O 1
ATOM 847 N N . ILE A 1 105 ? -43.919 -14.613 15.156 1.00 89.44 105 ILE A N 1
ATOM 848 C CA . ILE A 1 105 ? -43.551 -14.747 16.572 1.00 89.44 105 ILE A CA 1
ATOM 849 C C . ILE A 1 105 ? -43.682 -16.217 16.963 1.00 89.44 105 ILE A C 1
ATOM 851 O O . ILE A 1 105 ? -44.777 -16.768 16.964 1.00 89.44 105 ILE A O 1
ATOM 855 N N . LEU A 1 106 ? -42.573 -16.863 17.304 1.00 89.94 106 LEU A N 1
ATOM 856 C CA . LEU A 1 106 ? -42.542 -18.251 17.750 1.00 89.94 106 LEU A CA 1
ATOM 857 C C . LEU A 1 106 ? -42.396 -18.299 19.275 1.00 89.94 106 LEU A C 1
ATOM 859 O O . LEU A 1 106 ? -41.380 -17.857 19.816 1.00 89.94 106 LEU A O 1
ATOM 863 N N . ARG A 1 107 ? -43.397 -18.854 19.969 1.00 87.31 107 ARG A N 1
ATOM 864 C CA . ARG A 1 107 ? -43.426 -18.917 21.443 1.00 87.31 107 ARG A CA 1
ATOM 865 C C . ARG A 1 107 ? -44.049 -20.195 21.998 1.00 87.31 107 ARG A C 1
ATOM 867 O O . ARG A 1 107 ? -44.813 -20.880 21.316 1.00 87.31 107 ARG A O 1
ATOM 874 N N . ALA A 1 108 ? -43.741 -20.503 23.255 1.00 84.31 108 ALA A N 1
ATOM 875 C CA . ALA A 1 108 ? -44.367 -21.602 23.982 1.00 84.31 108 ALA A CA 1
ATOM 876 C C . ALA A 1 108 ? -45.875 -21.334 24.244 1.00 84.31 108 ALA A C 1
ATOM 878 O O . ALA A 1 108 ? -46.270 -20.180 24.409 1.00 84.31 108 ALA A O 1
ATOM 879 N N . PRO A 1 109 ? -46.734 -22.371 24.348 1.00 70.56 109 PRO A N 1
ATOM 880 C CA . PRO A 1 109 ? -48.195 -22.210 24.454 1.00 70.56 109 PRO A CA 1
ATOM 881 C C . PRO A 1 109 ? -48.714 -21.464 25.694 1.00 70.56 109 PRO A C 1
ATOM 883 O O . PRO A 1 109 ? -49.875 -21.064 25.714 1.00 70.56 109 PRO A O 1
ATOM 886 N N . MET A 1 110 ? -47.901 -21.327 26.748 1.00 62.22 110 MET A N 1
ATOM 887 C CA . MET A 1 110 ? -48.303 -20.730 28.030 1.00 62.22 110 MET A CA 1
ATOM 888 C C . MET A 1 110 ? -47.369 -19.613 28.524 1.00 62.22 110 MET A C 1
ATOM 890 O O . MET A 1 110 ? -47.451 -19.243 29.691 1.00 62.22 110 MET A O 1
ATOM 894 N N . SER A 1 111 ? -46.500 -19.039 27.684 1.00 55.78 111 SER A N 1
ATOM 895 C CA . SER A 1 111 ? -45.633 -17.942 28.135 1.00 55.78 111 SER A CA 1
ATOM 896 C C . SER A 1 111 ? -46.317 -16.574 27.987 1.00 55.78 111 SER A C 1
ATOM 898 O O . SER A 1 111 ? -46.373 -15.985 26.907 1.00 55.78 111 SER A O 1
ATOM 900 N N . MET A 1 112 ? -46.820 -16.018 29.094 1.00 52.31 112 MET A N 1
ATOM 901 C CA . MET A 1 112 ? -46.791 -14.562 29.266 1.00 52.31 112 MET A CA 1
ATOM 902 C C . MET A 1 112 ? -45.425 -14.192 29.855 1.00 52.31 112 MET A C 1
ATOM 904 O O . MET A 1 112 ? -44.908 -14.901 30.713 1.00 52.31 112 MET A O 1
ATOM 908 N N . TYR A 1 113 ? -44.811 -13.134 29.319 1.00 56.69 113 TYR A N 1
ATOM 909 C CA . TYR A 1 113 ? -43.462 -12.628 29.612 1.00 56.69 113 TYR A CA 1
ATOM 910 C C . TYR A 1 113 ? -42.796 -13.179 30.893 1.00 56.69 113 TYR A C 1
ATOM 912 O O . TYR A 1 113 ? -43.127 -12.769 32.004 1.00 56.69 113 TYR A O 1
ATOM 920 N N . ASN A 1 114 ? -41.804 -14.061 30.709 1.00 56.91 114 ASN A N 1
ATOM 921 C CA . ASN A 1 114 ? -40.929 -14.642 31.737 1.00 56.91 114 ASN A CA 1
ATOM 922 C C . ASN A 1 114 ? -41.563 -15.572 32.796 1.00 56.91 114 ASN A C 1
ATOM 924 O O . ASN A 1 114 ? -40.833 -16.049 33.664 1.00 56.91 114 ASN A O 1
ATOM 928 N N . GLU A 1 115 ? -42.854 -15.917 32.716 1.00 62.44 115 GLU A N 1
ATOM 929 C CA . GLU A 1 115 ? -43.520 -16.795 33.704 1.00 62.44 115 GLU A CA 1
ATOM 930 C C . GLU A 1 115 ? -42.955 -18.232 33.774 1.00 62.44 115 GLU A C 1
ATOM 932 O O . GLU A 1 115 ? -43.169 -18.927 34.766 1.00 62.44 115 GLU A O 1
ATOM 937 N N . GLY A 1 116 ? -42.191 -18.671 32.766 1.00 67.25 116 GLY A N 1
ATOM 938 C CA . GLY A 1 116 ? -41.565 -19.999 32.721 1.00 67.25 116 GLY A CA 1
ATOM 939 C C . GLY A 1 116 ? -40.240 -20.135 33.486 1.00 67.25 116 GLY A C 1
ATOM 940 O O . GLY A 1 116 ? -39.807 -21.255 33.750 1.00 67.25 116 GLY A O 1
ATOM 941 N N . GLN A 1 117 ? -39.586 -19.035 33.878 1.00 85.94 117 GLN A N 1
ATOM 942 C CA . GLN A 1 117 ? -38.218 -19.076 34.420 1.00 85.94 117 GLN A CA 1
ATOM 943 C C . GLN A 1 117 ? -38.181 -19.478 35.899 1.00 85.94 117 GLN A C 1
ATOM 945 O O . GLN A 1 117 ? -38.116 -18.646 36.797 1.00 85.94 117 GLN A O 1
ATOM 950 N N . ASN A 1 118 ? -38.216 -20.783 36.147 1.00 87.69 118 ASN A N 1
ATOM 951 C CA . ASN A 1 118 ? -38.261 -21.401 37.475 1.00 87.69 118 ASN A CA 1
ATOM 952 C C . ASN A 1 118 ? -36.901 -21.944 37.962 1.00 87.69 118 ASN A C 1
ATOM 954 O O . ASN A 1 118 ? -36.862 -22.822 38.822 1.00 87.69 118 ASN A O 1
ATOM 958 N N . GLY A 1 119 ? -35.794 -21.469 37.384 1.00 86.31 119 GLY A N 1
ATOM 959 C CA . GLY A 1 119 ? -34.440 -21.916 37.719 1.00 86.31 119 GLY A CA 1
ATOM 960 C C . GLY A 1 119 ? -34.004 -23.230 37.060 1.00 86.31 119 GLY A C 1
ATOM 961 O O . GLY A 1 119 ? -32.941 -23.750 37.389 1.00 86.31 119 GLY A O 1
ATOM 962 N N . THR A 1 120 ? -34.793 -23.776 36.127 1.00 88.50 120 THR A N 1
ATOM 963 C CA . THR A 1 120 ? -34.442 -24.984 35.357 1.00 88.50 120 THR A CA 1
ATOM 964 C C . THR A 1 120 ? -34.137 -24.669 33.891 1.00 88.50 120 THR A C 1
ATOM 966 O O . THR A 1 120 ? -34.653 -23.694 33.345 1.00 88.50 120 THR A O 1
ATOM 969 N N . LEU A 1 121 ? -33.372 -25.542 33.219 1.00 84.88 121 LEU A N 1
ATOM 970 C CA . LEU A 1 121 ? -33.073 -25.422 31.782 1.00 84.88 121 LEU A CA 1
ATOM 971 C C . LEU A 1 121 ? -34.346 -25.394 30.919 1.00 84.88 121 LEU A C 1
ATOM 973 O O . LEU A 1 121 ? -34.423 -24.634 29.958 1.00 84.88 121 LEU A O 1
ATOM 977 N N . ASN A 1 122 ? -35.366 -26.181 31.285 1.00 84.44 122 ASN A N 1
ATOM 978 C CA . ASN A 1 122 ? -36.660 -26.156 30.599 1.00 84.44 122 ASN A CA 1
ATOM 979 C C . ASN A 1 122 ? -37.393 -24.831 30.822 1.00 84.44 122 ASN A C 1
ATOM 981 O O . ASN A 1 122 ? -37.979 -24.303 29.885 1.00 84.44 122 ASN A O 1
ATOM 985 N N . GLY A 1 123 ? -37.332 -24.275 32.034 1.00 84.69 123 GLY A N 1
ATOM 986 C CA . GLY A 1 123 ? -37.924 -22.972 32.326 1.00 84.69 123 GLY A CA 1
ATOM 987 C C . GLY A 1 123 ? -37.252 -21.824 31.567 1.00 84.69 123 GLY A C 1
ATOM 988 O O . GLY A 1 123 ? -37.928 -20.912 31.095 1.00 84.69 123 GLY A O 1
ATOM 989 N N . LEU A 1 124 ? -35.928 -21.900 31.390 1.00 85.75 124 LEU A N 1
ATOM 990 C CA . LEU A 1 124 ? -35.162 -20.976 30.549 1.00 85.75 124 LEU A CA 1
ATOM 991 C C . LEU A 1 124 ? -35.569 -21.095 29.072 1.00 85.75 124 LEU A C 1
ATOM 993 O O . LEU A 1 124 ? -35.805 -20.086 28.412 1.00 85.75 124 LEU A O 1
ATOM 997 N N . PHE A 1 125 ? -35.701 -22.327 28.574 1.00 85.12 125 PHE A N 1
ATOM 998 C CA . PHE A 1 125 ? -36.149 -22.612 27.212 1.00 85.12 125 PHE A CA 1
ATOM 999 C C . PHE A 1 125 ? -37.569 -22.098 26.938 1.00 85.12 125 PHE A C 1
ATOM 1001 O O . PHE A 1 125 ? -37.796 -21.445 25.927 1.00 85.12 125 PHE A O 1
ATOM 1008 N N . GLU A 1 126 ? -38.523 -22.348 27.838 1.00 83.69 126 GLU A N 1
ATOM 1009 C CA . GLU A 1 126 ? -39.929 -21.940 27.680 1.00 83.69 126 GLU A CA 1
ATOM 1010 C C . GLU A 1 126 ? -40.150 -20.423 27.790 1.00 83.69 126 GLU A C 1
ATOM 1012 O O . GLU A 1 126 ? -41.169 -19.910 27.320 1.00 83.69 126 GLU A O 1
ATOM 1017 N N . ALA A 1 127 ? -39.208 -19.700 28.398 1.00 83.81 127 ALA A N 1
ATOM 1018 C CA . ALA A 1 127 ? -39.242 -18.244 28.493 1.00 83.81 127 ALA A CA 1
ATOM 1019 C C . ALA A 1 127 ? -38.695 -17.530 27.250 1.00 83.81 127 ALA A C 1
ATOM 1021 O O . ALA A 1 127 ? -38.931 -16.330 27.084 1.00 83.81 127 ALA A O 1
ATOM 1022 N N . ASP A 1 128 ? -37.980 -18.245 26.381 1.00 84.94 128 ASP A N 1
ATOM 1023 C CA . ASP A 1 128 ? -37.484 -17.700 25.125 1.00 84.94 128 ASP A CA 1
ATOM 1024 C C . ASP A 1 128 ? -38.636 -17.478 24.128 1.00 84.94 128 ASP A C 1
ATOM 1026 O O . ASP A 1 128 ? -39.650 -18.178 24.105 1.00 84.94 128 ASP A O 1
ATOM 1030 N N . THR A 1 129 ? -38.512 -16.442 23.311 1.00 87.12 129 THR A N 1
ATOM 1031 C CA . THR A 1 129 ? -39.486 -16.085 22.276 1.00 87.12 129 THR A CA 1
ATOM 1032 C C . THR A 1 129 ? -38.703 -15.610 21.076 1.00 87.12 129 THR A C 1
ATOM 1034 O O . THR A 1 129 ? -37.850 -14.737 21.224 1.00 87.12 129 THR A O 1
ATOM 1037 N N . LEU A 1 130 ? -38.990 -16.164 19.901 1.00 87.56 130 LEU A N 1
ATOM 1038 C CA . LEU A 1 130 ? -38.333 -15.743 18.671 1.00 87.56 130 LEU A CA 1
ATOM 1039 C C . LEU A 1 130 ? -39.262 -14.873 17.832 1.00 87.56 130 LEU A C 1
ATOM 1041 O O . LEU A 1 130 ? -40.469 -15.096 17.792 1.00 87.56 130 LEU A O 1
ATOM 1045 N N . GLU A 1 131 ? -38.691 -13.911 17.130 1.00 88.06 131 GLU A N 1
ATOM 1046 C CA . GLU A 1 131 ? -39.374 -12.985 16.245 1.00 88.06 131 GLU A CA 1
ATOM 1047 C C . GLU A 1 131 ? -38.622 -12.889 14.914 1.00 88.06 131 GLU A C 1
ATOM 1049 O O . GLU A 1 131 ? -37.392 -12.903 14.867 1.00 88.06 131 GLU A O 1
ATOM 1054 N N . GLY A 1 132 ? -39.366 -12.789 13.819 1.00 84.12 132 GLY A N 1
ATOM 1055 C CA . GLY A 1 132 ? -38.831 -12.472 12.502 1.00 84.12 132 GLY A CA 1
ATOM 1056 C C . GLY A 1 132 ? -39.833 -11.642 11.722 1.00 84.12 132 GLY A C 1
ATOM 1057 O O . GLY A 1 132 ? -41.045 -11.784 11.886 1.00 84.12 132 GLY A O 1
ATOM 1058 N N . ILE A 1 133 ? -39.332 -10.753 10.876 1.00 82.00 133 ILE A N 1
ATOM 1059 C CA . ILE A 1 133 ? -40.162 -9.929 10.002 1.00 82.00 133 ILE A CA 1
ATOM 1060 C C . ILE A 1 133 ? -39.691 -10.179 8.580 1.00 82.00 133 ILE A C 1
ATOM 1062 O O . ILE A 1 133 ? -38.507 -10.049 8.284 1.00 82.00 133 ILE A O 1
ATOM 1066 N N . LEU A 1 134 ? -40.612 -10.533 7.695 1.00 74.31 134 LEU A N 1
ATOM 1067 C CA . LEU A 1 134 ? -40.377 -10.526 6.263 1.00 74.31 134 LEU A CA 1
ATOM 1068 C C . LEU A 1 134 ? -40.936 -9.227 5.694 1.00 74.31 134 LEU A C 1
ATOM 1070 O O . LEU A 1 134 ? -42.153 -9.054 5.658 1.00 74.31 134 LEU A O 1
ATOM 1074 N N . LYS A 1 135 ? -40.049 -8.327 5.261 1.00 74.44 135 LYS A N 1
ATOM 1075 C CA . LYS A 1 135 ? -40.444 -7.047 4.666 1.00 74.44 135 LYS A CA 1
ATOM 1076 C C . LYS A 1 135 ? -40.617 -7.137 3.161 1.00 74.44 135 LYS A C 1
ATOM 1078 O O . LYS A 1 135 ? -39.892 -7.887 2.502 1.00 74.44 135 LYS A O 1
ATOM 1083 N N . ASN A 1 136 ? -41.532 -6.333 2.630 1.00 64.81 136 ASN A N 1
ATOM 1084 C CA . ASN A 1 136 ? -41.759 -6.140 1.197 1.00 64.81 136 ASN A CA 1
ATOM 1085 C C . ASN A 1 136 ? -41.901 -7.446 0.388 1.00 64.81 136 ASN A C 1
ATOM 1087 O O . ASN A 1 136 ? -41.384 -7.555 -0.727 1.00 64.81 136 ASN A O 1
ATOM 1091 N N . GLN A 1 137 ? -42.573 -8.464 0.931 1.00 61.66 137 GLN A N 1
ATOM 1092 C CA . GLN A 1 137 ? -42.664 -9.758 0.251 1.00 61.66 137 GLN A CA 1
ATOM 1093 C C . GLN A 1 137 ? -43.814 -9.814 -0.746 1.00 61.66 137 GLN A C 1
ATOM 1095 O O . GLN A 1 137 ? -44.947 -9.454 -0.428 1.00 61.66 137 GLN A O 1
ATOM 1100 N N . SER A 1 138 ? -43.521 -10.345 -1.939 1.00 62.81 138 SER A N 1
ATOM 1101 C CA . SER A 1 138 ? -44.549 -10.765 -2.891 1.00 62.81 138 SER A CA 1
ATOM 1102 C C . SER A 1 138 ? -44.988 -12.202 -2.576 1.00 62.81 138 SER A C 1
ATOM 1104 O O . SER A 1 138 ? -44.138 -13.096 -2.507 1.00 62.81 138 SER A O 1
ATOM 1106 N N . PRO A 1 139 ? -46.301 -12.477 -2.481 1.00 59.72 139 PRO A N 1
ATOM 1107 C CA . PRO A 1 139 ? -46.839 -13.815 -2.219 1.00 59.72 139 PRO A CA 1
ATOM 1108 C C . PRO A 1 139 ? -46.477 -14.903 -3.253 1.00 59.72 139 PRO A C 1
ATOM 1110 O O . PRO A 1 139 ? -46.808 -16.066 -3.047 1.00 59.72 139 PRO A O 1
ATOM 1113 N N . ARG A 1 140 ? -45.820 -14.569 -4.376 1.00 60.56 140 ARG A N 1
ATOM 1114 C CA . ARG A 1 140 ? -45.481 -15.514 -5.462 1.00 60.56 140 ARG A CA 1
ATOM 1115 C C . ARG A 1 140 ? -44.267 -16.417 -5.195 1.00 60.56 140 ARG A C 1
ATOM 1117 O O . ARG A 1 140 ? -43.974 -17.273 -6.029 1.00 60.56 140 ARG A O 1
ATOM 1124 N N . GLN A 1 141 ? -43.549 -16.246 -4.086 1.00 53.22 141 GLN A N 1
ATOM 1125 C CA . GLN A 1 141 ? -42.401 -17.097 -3.762 1.00 53.22 141 GLN A CA 1
ATOM 1126 C C . GLN A 1 141 ? -42.828 -18.471 -3.212 1.00 53.22 141 GLN A C 1
ATOM 1128 O O . GLN A 1 141 ? -43.754 -18.595 -2.413 1.00 53.22 141 GLN A O 1
ATOM 1133 N N . ILE A 1 142 ? -42.134 -19.526 -3.650 1.00 52.50 142 ILE A N 1
ATOM 1134 C CA . ILE A 1 142 ? -42.354 -20.911 -3.214 1.00 52.50 142 ILE A CA 1
ATOM 1135 C C . ILE A 1 142 ? -41.891 -21.041 -1.754 1.00 52.50 142 ILE A C 1
ATOM 1137 O O . ILE A 1 142 ? -40.700 -20.932 -1.507 1.00 52.50 142 ILE A O 1
ATOM 1141 N N . THR A 1 143 ? -42.826 -21.302 -0.825 1.00 60.75 143 THR A N 1
ATOM 1142 C CA . THR A 1 143 ? -42.627 -21.539 0.631 1.00 60.75 143 THR A CA 1
ATOM 1143 C C . THR A 1 143 ? -41.594 -20.603 1.281 1.00 60.75 143 THR A C 1
ATOM 1145 O O . THR A 1 143 ? -40.404 -20.928 1.273 1.00 60.75 143 THR A O 1
ATOM 1148 N N . PRO A 1 144 ? -42.006 -19.471 1.881 1.00 65.88 144 PRO A N 1
ATOM 1149 C CA . PRO A 1 144 ? -41.056 -18.512 2.423 1.00 65.88 144 PRO A CA 1
ATOM 1150 C C . PRO A 1 144 ? -40.176 -19.146 3.499 1.00 65.88 144 PRO A C 1
ATOM 1152 O O . PRO A 1 144 ? -40.640 -19.893 4.370 1.00 65.88 144 PRO A O 1
ATOM 1155 N N . TYR A 1 145 ? -38.892 -18.830 3.399 1.00 73.31 145 TYR A N 1
ATOM 1156 C CA . TYR A 1 145 ? -37.874 -19.183 4.367 1.00 73.31 145 TYR A CA 1
ATOM 1157 C C . TYR A 1 145 ? -37.657 -17.976 5.285 1.00 73.31 145 TYR A C 1
ATOM 1159 O O . TYR A 1 145 ? -37.309 -16.898 4.808 1.00 73.31 145 TYR A O 1
ATOM 1167 N N . VAL A 1 146 ? -37.940 -18.131 6.578 1.00 77.06 146 VAL A N 1
ATOM 1168 C CA . VAL A 1 146 ? -37.958 -17.038 7.559 1.00 77.06 146 VAL A CA 1
ATOM 1169 C C . VAL A 1 146 ? -36.847 -17.241 8.577 1.00 77.06 146 VAL A C 1
ATOM 1171 O O . VAL A 1 146 ? -36.842 -18.231 9.311 1.00 77.06 146 VAL A O 1
ATOM 1174 N N . SER A 1 147 ? -35.948 -16.267 8.660 1.00 80.50 147 SER A N 1
ATOM 1175 C CA . SER A 1 147 ? -34.972 -16.170 9.743 1.00 80.50 147 SER A CA 1
ATOM 1176 C C . SER A 1 147 ? -35.632 -15.561 10.984 1.00 80.50 147 SER A C 1
ATOM 1178 O O . SER A 1 147 ? -36.267 -14.509 10.899 1.00 80.50 147 SER A O 1
ATOM 1180 N N . LEU A 1 148 ? -35.498 -16.228 12.131 1.00 83.00 148 LEU A N 1
ATOM 1181 C CA . LEU A 1 148 ? -36.005 -15.779 13.429 1.00 83.00 148 LEU A CA 1
ATOM 1182 C C . LEU A 1 148 ? -34.853 -15.454 14.384 1.00 83.00 148 LEU A C 1
ATOM 1184 O O . LEU A 1 148 ? -33.891 -16.213 14.458 1.00 83.00 148 LEU A O 1
ATOM 1188 N N . SER A 1 149 ? -34.987 -14.390 15.168 1.00 83.19 149 SER A N 1
ATOM 1189 C CA . SER A 1 149 ? -34.060 -14.004 16.241 1.00 83.19 149 SER A CA 1
ATOM 1190 C C . SER A 1 149 ? -34.779 -13.950 17.568 1.00 83.19 149 SER A C 1
ATOM 1192 O O . SER A 1 149 ? -35.999 -13.862 17.630 1.00 83.19 149 SER A O 1
ATOM 1194 N N . HIS A 1 150 ? -34.022 -13.960 18.652 1.00 84.31 150 HIS A N 1
ATOM 1195 C CA . HIS A 1 150 ? -34.589 -13.836 19.982 1.00 84.31 150 HIS A CA 1
ATOM 1196 C C . HIS A 1 150 ? -35.193 -12.443 20.208 1.00 84.31 150 HIS A C 1
ATOM 1198 O O . HIS A 1 150 ? -34.536 -11.421 20.014 1.00 84.31 150 HIS A O 1
ATOM 1204 N N . LEU A 1 151 ? -36.440 -12.399 20.673 1.00 83.81 151 LEU A N 1
ATOM 1205 C CA . LEU A 1 151 ? -37.165 -11.170 21.009 1.00 83.81 151 LEU A CA 1
ATOM 1206 C C . LEU A 1 151 ? -36.600 -10.477 22.262 1.00 83.81 151 LEU A C 1
ATOM 1208 O O . LEU A 1 151 ? -36.753 -9.269 22.443 1.00 83.81 151 LEU A O 1
ATOM 1212 N N . ASN A 1 152 ? -35.966 -11.258 23.133 1.00 85.75 152 ASN A N 1
ATOM 1213 C CA . ASN A 1 152 ? -35.433 -10.857 24.430 1.00 85.75 152 ASN A CA 1
ATOM 1214 C C . ASN A 1 152 ? -33.916 -11.101 24.490 1.00 85.75 152 ASN A C 1
ATOM 1216 O O . ASN A 1 152 ? -33.337 -11.655 23.555 1.00 85.75 152 ASN A O 1
ATOM 1220 N N . SER A 1 153 ? -33.275 -10.686 25.584 1.00 85.12 153 SER A N 1
ATOM 1221 C CA . SER A 1 153 ? -31.839 -10.901 25.802 1.00 85.12 153 SER A CA 1
ATOM 1222 C C . SER A 1 153 ? -31.585 -12.128 26.671 1.00 85.12 153 SER A C 1
ATOM 1224 O O . SER A 1 153 ? -32.299 -12.336 27.652 1.00 85.12 153 SER A O 1
ATOM 1226 N N . LEU A 1 154 ? -30.522 -12.879 26.390 1.00 87.81 154 LEU A N 1
ATOM 1227 C CA . LEU A 1 154 ? -29.938 -13.805 27.360 1.00 87.81 154 LEU A CA 1
ATOM 1228 C C . LEU A 1 154 ? -28.971 -13.035 28.257 1.00 87.81 154 LEU A C 1
ATOM 1230 O O . LEU A 1 154 ? -28.081 -12.342 27.773 1.00 87.81 154 LEU A O 1
ATOM 1234 N N . VAL A 1 155 ? -29.139 -13.146 29.567 1.00 89.38 155 VAL A N 1
ATOM 1235 C CA . VAL A 1 155 ? -28.205 -12.589 30.544 1.00 89.38 155 VAL A CA 1
ATOM 1236 C C . VAL A 1 155 ? -27.537 -13.743 31.263 1.00 89.38 155 VAL A C 1
ATOM 1238 O O . VAL A 1 155 ? -28.208 -14.592 31.847 1.00 89.38 155 VAL A O 1
ATOM 1241 N N . GLU A 1 156 ? -26.216 -13.745 31.219 1.00 91.00 156 GLU A N 1
ATOM 1242 C CA . GLU A 1 156 ? -25.338 -14.676 31.894 1.00 91.00 156 GLU A CA 1
ATOM 1243 C C . GLU A 1 156 ? -24.584 -13.951 33.006 1.00 91.00 156 GLU A C 1
ATOM 1245 O O . GLU A 1 156 ? -23.951 -12.920 32.789 1.00 91.00 156 GLU A O 1
ATOM 1250 N N . LEU A 1 157 ? -24.662 -14.494 34.215 1.00 91.88 157 LEU A N 1
ATOM 1251 C CA . LEU A 1 157 ? -23.963 -13.992 35.386 1.00 91.88 157 LEU A CA 1
ATOM 1252 C C . LEU A 1 157 ? -22.832 -14.943 35.738 1.00 91.88 157 LEU A C 1
ATOM 1254 O O . LEU A 1 157 ? -23.081 -16.111 36.046 1.00 91.88 157 LEU A O 1
ATOM 1258 N N . VAL A 1 158 ? -21.608 -14.425 35.755 1.00 89.62 158 VAL A N 1
ATOM 1259 C CA . VAL A 1 158 ? -20.407 -15.195 36.079 1.00 89.62 158 VAL A CA 1
ATOM 1260 C C . VAL A 1 158 ? -19.944 -14.812 37.476 1.00 89.62 158 VAL A C 1
ATOM 1262 O O . VAL A 1 158 ? -19.366 -13.748 37.689 1.00 89.62 158 VAL A O 1
ATOM 1265 N N . PHE A 1 159 ? -20.203 -15.678 38.452 1.00 87.69 159 PHE A N 1
ATOM 1266 C CA . PHE A 1 159 ? -19.775 -15.439 39.829 1.00 87.69 159 PHE A CA 1
ATOM 1267 C C . PHE A 1 159 ? -18.330 -15.893 40.061 1.00 87.69 159 PHE A C 1
ATOM 1269 O O . PHE A 1 159 ? -17.893 -16.921 39.534 1.00 87.69 159 PHE A O 1
ATOM 1276 N N . ASP A 1 160 ? -17.592 -15.183 40.914 1.00 81.88 160 ASP A N 1
ATOM 1277 C CA . ASP A 1 160 ? -16.231 -15.569 41.311 1.00 81.88 160 ASP A CA 1
ATOM 1278 C C . ASP A 1 160 ? -16.185 -16.921 42.039 1.00 81.88 160 ASP A C 1
ATOM 1280 O O . ASP A 1 160 ? -17.072 -17.264 42.822 1.00 81.88 160 ASP A O 1
ATOM 1284 N N . ALA A 1 161 ? -15.099 -17.681 41.865 1.00 79.38 161 ALA A N 1
ATOM 1285 C CA . ALA A 1 161 ? -14.929 -19.010 42.471 1.00 79.38 161 ALA A CA 1
ATOM 1286 C C . ALA A 1 161 ? -15.103 -19.031 44.006 1.00 79.38 161 ALA A C 1
ATOM 1288 O O . ALA A 1 161 ? -15.515 -20.039 44.575 1.00 79.38 161 ALA A O 1
ATOM 1289 N N . SER A 1 162 ? -14.833 -17.914 44.686 1.00 77.06 162 SER A N 1
ATOM 1290 C CA . SER A 1 162 ? -14.933 -17.777 46.145 1.00 77.06 162 SER A CA 1
ATOM 1291 C C . SER A 1 162 ? -16.373 -17.788 46.688 1.00 77.06 162 SER A C 1
ATOM 1293 O O . SER A 1 162 ? -16.567 -17.982 47.901 1.00 77.06 162 SER A O 1
ATOM 1295 N N . VAL A 1 163 ? -17.372 -17.594 45.817 1.00 78.88 163 VAL A N 1
ATOM 1296 C CA . VAL A 1 163 ? -18.787 -17.413 46.189 1.00 78.88 163 VAL A CA 1
ATOM 1297 C C . VAL A 1 163 ? -19.725 -18.484 45.636 1.00 78.88 163 VAL A C 1
ATOM 1299 O O . VAL A 1 163 ? -20.798 -18.674 46.207 1.00 78.88 163 VAL A O 1
ATOM 1302 N N . ARG A 1 164 ? -19.311 -19.226 44.600 1.00 76.19 164 ARG A N 1
ATOM 1303 C CA . ARG A 1 164 ? -20.160 -20.174 43.846 1.00 76.19 164 ARG A CA 1
ATOM 1304 C C . ARG A 1 164 ? -20.900 -21.174 44.738 1.00 76.19 164 ARG A C 1
ATOM 1306 O O . ARG A 1 164 ? -22.117 -21.270 44.649 1.00 76.19 164 ARG A O 1
ATOM 1313 N N . ASP A 1 165 ? -20.197 -21.831 45.661 1.00 79.69 165 ASP A N 1
ATOM 1314 C CA . ASP A 1 165 ? -20.765 -22.902 46.504 1.00 79.69 165 ASP A CA 1
ATOM 1315 C C . ASP A 1 165 ? -21.622 -22.396 47.680 1.00 79.69 165 ASP A C 1
ATOM 1317 O O . ASP A 1 165 ? -22.122 -23.179 48.488 1.00 79.69 165 ASP A O 1
ATOM 1321 N N . LYS A 1 166 ? -21.744 -21.075 47.836 1.00 84.62 166 LYS A N 1
ATOM 1322 C CA . LYS A 1 166 ? -22.415 -20.433 48.977 1.00 84.62 166 LYS A CA 1
ATOM 1323 C C . LYS A 1 166 ? -23.716 -19.737 48.583 1.00 84.62 166 LYS A C 1
ATOM 1325 O O . LYS A 1 166 ? -24.410 -19.231 49.468 1.00 84.62 166 LYS A O 1
ATOM 1330 N N . ILE A 1 167 ? -24.025 -19.685 47.288 1.00 88.12 167 ILE A N 1
ATOM 1331 C CA . ILE A 1 167 ? -25.284 -19.166 46.754 1.00 88.12 167 ILE A CA 1
ATOM 1332 C C . ILE A 1 167 ? -26.288 -20.318 46.701 1.00 88.12 167 ILE A C 1
ATOM 1334 O O . ILE A 1 167 ? -25.974 -21.398 46.212 1.00 88.12 167 ILE A O 1
ATOM 1338 N N . THR A 1 168 ? -27.486 -20.095 47.238 1.00 86.75 168 THR A N 1
ATOM 1339 C CA . THR A 1 168 ? -28.539 -21.127 47.326 1.00 86.75 168 THR A CA 1
ATOM 1340 C C . THR A 1 168 ? -29.761 -20.830 46.465 1.00 86.75 168 THR A C 1
ATOM 1342 O O . THR A 1 168 ? -30.510 -21.751 46.157 1.00 86.75 168 THR A O 1
ATOM 1345 N N . ASP A 1 169 ? -29.965 -19.568 46.087 1.00 88.75 169 ASP A N 1
ATOM 1346 C CA . ASP A 1 169 ? -31.063 -19.120 45.230 1.00 88.75 169 ASP A CA 1
ATOM 1347 C C . ASP A 1 169 ? -30.732 -17.729 44.672 1.00 88.75 169 ASP A C 1
ATOM 1349 O O . ASP A 1 169 ? -30.097 -16.920 45.364 1.00 88.75 169 ASP A O 1
ATOM 1353 N N . ILE A 1 170 ? -31.170 -17.449 43.446 1.00 91.50 170 ILE A N 1
ATOM 1354 C CA . ILE A 1 170 ? -31.097 -16.118 42.838 1.00 91.50 170 ILE A CA 1
ATOM 1355 C C . ILE A 1 170 ? -32.418 -15.840 42.132 1.00 91.50 170 ILE A C 1
ATOM 1357 O O . ILE A 1 170 ? -32.838 -16.595 41.252 1.00 91.50 170 ILE A O 1
ATOM 1361 N N . THR A 1 171 ? -33.043 -14.725 42.494 1.00 92.44 171 THR A N 1
ATOM 1362 C CA . THR A 1 171 ? -34.303 -14.265 41.906 1.00 92.44 171 THR A CA 1
ATOM 1363 C C . THR A 1 171 ? -34.190 -12.828 41.435 1.00 92.44 171 THR A C 1
ATOM 1365 O O . THR A 1 171 ? -33.374 -12.063 41.945 1.00 92.44 171 THR A O 1
ATOM 1368 N N . ILE A 1 172 ? -35.014 -12.439 40.467 1.00 89.94 172 ILE A N 1
ATOM 1369 C CA . ILE A 1 172 ? -35.173 -11.026 40.111 1.00 89.94 172 ILE A CA 1
ATOM 1370 C C . ILE A 1 172 ? -36.214 -10.411 41.048 1.00 89.94 172 ILE A C 1
ATOM 1372 O O . ILE A 1 172 ? -37.361 -10.867 41.094 1.00 89.94 172 ILE A O 1
ATOM 1376 N N . GLU A 1 173 ? -35.822 -9.366 41.775 1.00 88.12 173 GLU A N 1
ATOM 1377 C CA . GLU A 1 173 ? -36.665 -8.685 42.754 1.00 88.12 173 GLU A CA 1
ATOM 1378 C C . GLU A 1 173 ? -37.965 -8.178 42.115 1.00 88.12 173 GLU A C 1
ATOM 1380 O O . GLU A 1 173 ? -37.976 -7.585 41.035 1.00 88.12 173 GLU A O 1
ATOM 1385 N N . GLY A 1 174 ? -39.091 -8.431 42.789 1.00 82.25 174 GLY A N 1
ATOM 1386 C CA . GLY A 1 174 ? -40.415 -8.069 42.279 1.00 82.25 174 GLY A CA 1
ATOM 1387 C C . GLY A 1 174 ? -40.932 -8.973 41.154 1.00 82.25 174 GLY A C 1
ATOM 1388 O O . GLY A 1 174 ? -41.935 -8.632 40.528 1.00 82.25 174 GLY A O 1
ATOM 1389 N N . SER A 1 175 ? -40.291 -10.118 40.900 1.00 81.69 175 SER A N 1
ATOM 1390 C CA . SER A 1 175 ? -40.739 -11.113 39.922 1.00 81.69 175 SER A CA 1
ATOM 1391 C C . SER A 1 175 ? -40.656 -12.543 40.471 1.00 81.69 175 SER A C 1
ATOM 1393 O O . SER A 1 175 ? -40.012 -12.793 41.486 1.00 81.69 175 SER A O 1
ATOM 1395 N N . ASN A 1 176 ? -41.270 -13.491 39.758 1.00 82.44 176 ASN A N 1
ATOM 1396 C CA . ASN A 1 176 ? -41.138 -14.927 40.030 1.00 82.44 176 ASN A CA 1
ATOM 1397 C C . ASN A 1 176 ? -40.005 -15.583 39.214 1.00 82.44 176 ASN A C 1
ATOM 1399 O O . ASN A 1 176 ? -39.988 -16.803 39.068 1.00 82.44 176 ASN A O 1
ATOM 1403 N N . VAL A 1 177 ? -39.096 -14.791 38.633 1.00 87.69 177 VAL A N 1
ATOM 1404 C CA . VAL A 1 177 ? -37.995 -15.300 37.805 1.00 87.69 177 VAL A CA 1
ATOM 1405 C C . VAL A 1 177 ? -36.875 -15.802 38.703 1.00 87.69 177 VAL A C 1
ATOM 1407 O O . VAL A 1 177 ? -36.199 -15.010 39.362 1.00 87.69 177 VAL A O 1
ATOM 1410 N N . HIS A 1 178 ? -36.670 -17.115 38.687 1.00 90.06 178 HIS A N 1
ATOM 1411 C CA . HIS A 1 178 ? -35.506 -17.787 39.250 1.00 90.06 178 HIS A CA 1
ATOM 1412 C C . HIS A 1 178 ? -34.487 -18.044 38.140 1.00 90.06 178 HIS A C 1
ATOM 1414 O O . HIS A 1 178 ? -34.825 -18.586 37.081 1.00 90.06 178 HIS A O 1
ATOM 1420 N N . LEU A 1 179 ? -33.236 -17.667 38.392 1.00 91.81 179 LEU A N 1
ATOM 1421 C CA . LEU A 1 179 ? -32.157 -17.831 37.424 1.00 91.81 179 LEU A CA 1
ATOM 1422 C C . LEU A 1 179 ? -31.766 -19.308 37.309 1.00 91.81 179 LEU A C 1
ATOM 1424 O O . LEU A 1 179 ? -31.676 -20.024 38.307 1.00 91.81 179 LEU A O 1
ATOM 1428 N N . CYS A 1 180 ? -31.513 -19.764 36.086 1.00 90.25 180 CYS A N 1
ATOM 1429 C CA . CYS A 1 180 ? -31.101 -21.132 35.810 1.00 90.25 180 CYS A CA 1
ATOM 1430 C C . CYS A 1 180 ? -29.606 -21.296 36.075 1.00 90.25 180 CYS A C 1
ATOM 1432 O O . CYS A 1 180 ? -28.788 -20.638 35.436 1.00 90.25 180 CYS A O 1
ATOM 1434 N N . TYR A 1 181 ? -29.240 -22.200 36.981 1.00 88.50 181 TYR A N 1
ATOM 1435 C CA . TYR A 1 181 ? -27.847 -22.615 37.136 1.00 88.50 181 TYR A CA 1
ATOM 1436 C C . TYR A 1 181 ? -27.443 -23.516 35.964 1.00 88.50 181 TYR A C 1
ATOM 1438 O O . TYR A 1 181 ? -28.138 -24.494 35.681 1.00 88.50 181 TYR A O 1
ATOM 1446 N N . ILE A 1 182 ? -26.337 -23.187 35.293 1.00 83.75 182 ILE A N 1
ATOM 1447 C CA . ILE A 1 182 ? -25.802 -23.977 34.177 1.00 83.75 182 ILE A CA 1
ATOM 1448 C C . ILE A 1 182 ? -24.675 -24.872 34.695 1.00 83.75 182 ILE A C 1
ATOM 1450 O O . ILE A 1 182 ? -24.886 -26.060 34.942 1.00 83.75 182 ILE A O 1
ATOM 1454 N N . ASP A 1 183 ? -23.499 -24.293 34.927 1.00 82.75 183 ASP A N 1
ATOM 1455 C CA . ASP A 1 183 ? -22.337 -24.938 35.530 1.00 82.75 183 ASP A CA 1
ATOM 1456 C C . ASP A 1 183 ? -21.377 -23.882 36.099 1.00 82.75 183 ASP A C 1
ATOM 1458 O O . ASP A 1 183 ? -21.579 -22.688 35.921 1.00 82.75 183 ASP A O 1
ATOM 1462 N N . ASN A 1 184 ? -20.346 -24.295 36.844 1.00 81.31 184 ASN A N 1
ATOM 1463 C CA . ASN A 1 184 ? -19.216 -23.433 37.225 1.00 81.31 184 ASN A CA 1
ATOM 1464 C C . ASN A 1 184 ? -19.580 -22.035 37.777 1.00 81.31 184 ASN A C 1
ATOM 1466 O O . ASN A 1 184 ? -18.834 -21.084 37.581 1.00 81.31 184 ASN A O 1
ATOM 1470 N N . GLY A 1 185 ? -20.685 -21.890 38.516 1.00 80.44 185 GLY A N 1
ATOM 1471 C CA . GLY A 1 185 ? -21.101 -20.588 39.065 1.00 80.44 185 GLY A CA 1
ATOM 1472 C C . GLY A 1 185 ? -21.652 -19.610 38.029 1.00 80.44 185 GLY A C 1
ATOM 1473 O O . GLY A 1 185 ? -21.703 -18.412 38.304 1.00 80.44 185 GLY A O 1
ATOM 1474 N N . VAL A 1 186 ? -22.045 -20.126 36.869 1.00 87.31 186 VAL A N 1
ATOM 1475 C CA . VAL A 1 186 ? -22.721 -19.421 35.791 1.00 87.31 186 VAL A CA 1
ATOM 1476 C C . VAL A 1 186 ? -24.227 -19.589 35.960 1.00 87.31 186 VAL A C 1
ATOM 1478 O O . VAL A 1 186 ? -24.741 -20.705 36.098 1.00 87.31 186 VAL A O 1
ATOM 1481 N N . TYR A 1 187 ? -24.934 -18.465 35.959 1.00 91.50 187 TYR A N 1
ATOM 1482 C CA . TYR A 1 187 ? -26.391 -18.418 36.035 1.00 91.50 187 TYR A CA 1
ATOM 1483 C C . TYR A 1 187 ? -26.949 -17.675 34.829 1.00 91.50 187 TYR A C 1
ATOM 1485 O O . TYR A 1 187 ? -26.441 -16.617 34.474 1.00 91.50 187 TYR A O 1
ATOM 1493 N N . GLN A 1 188 ? -28.013 -18.198 34.230 1.00 91.25 188 GLN A N 1
ATOM 1494 C CA . GLN A 1 188 ? -28.628 -17.632 33.033 1.00 91.25 188 GLN A CA 1
ATOM 1495 C C . GLN A 1 188 ? -30.108 -17.312 33.242 1.00 91.25 188 GLN A C 1
ATOM 1497 O O . GLN A 1 188 ? -30.823 -18.027 33.950 1.00 91.25 188 GLN A O 1
ATOM 1502 N N . PHE A 1 189 ? -30.583 -16.252 32.592 1.00 92.25 189 PHE A N 1
ATOM 1503 C CA . PHE A 1 189 ? -32.006 -15.929 32.487 1.00 92.25 189 PHE A CA 1
ATOM 1504 C C . PHE A 1 189 ? -32.307 -15.108 31.229 1.00 92.25 189 PHE A C 1
ATOM 1506 O O . PHE A 1 189 ? -31.423 -14.474 30.654 1.00 92.25 189 PHE A O 1
ATOM 1513 N N . ILE A 1 190 ? -33.571 -15.102 30.809 1.00 89.50 190 ILE A N 1
ATOM 1514 C CA . ILE A 1 190 ? -34.068 -14.263 29.717 1.00 89.50 190 ILE A CA 1
ATOM 1515 C C . ILE A 1 190 ? -34.575 -12.934 30.284 1.00 89.50 190 ILE A C 1
ATOM 1517 O O . ILE A 1 190 ? -35.531 -12.886 31.065 1.00 89.50 190 ILE A O 1
ATOM 1521 N N . ALA A 1 191 ? -33.946 -11.835 29.888 1.00 88.88 191 ALA A N 1
ATOM 1522 C CA . ALA A 1 191 ? -34.360 -10.491 30.256 1.00 88.88 191 ALA A CA 1
ATOM 1523 C C . ALA A 1 191 ? -35.250 -9.889 29.164 1.00 88.88 191 ALA A C 1
ATOM 1525 O O . ALA A 1 191 ? -34.870 -9.850 27.993 1.00 88.88 191 ALA A O 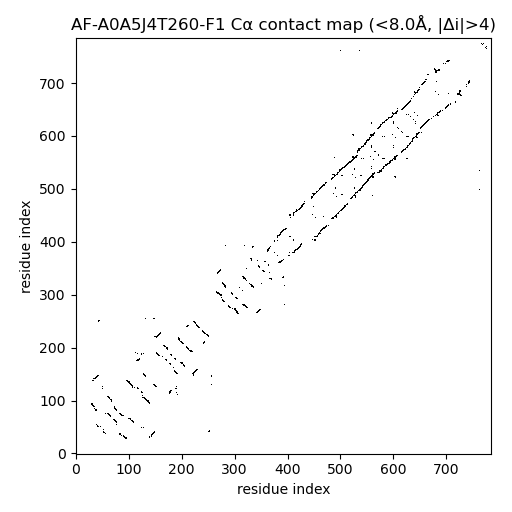1
ATOM 1526 N N . CYS A 1 192 ? -36.422 -9.371 29.548 1.00 84.00 192 CYS A N 1
ATOM 1527 C CA . CYS A 1 192 ? -37.252 -8.596 28.625 1.00 84.00 192 CYS A CA 1
ATOM 1528 C C . CYS A 1 192 ? -36.457 -7.405 28.090 1.00 84.00 192 CYS A C 1
ATOM 1530 O O . CYS A 1 192 ? -35.726 -6.788 28.864 1.00 84.00 192 CYS A O 1
ATOM 1532 N N . ARG A 1 193 ? -36.639 -7.056 26.814 1.00 81.06 193 ARG A N 1
ATOM 1533 C CA . ARG A 1 193 ? -36.039 -5.850 26.221 1.00 81.06 193 ARG A CA 1
ATOM 1534 C C . ARG A 1 193 ? -36.427 -4.565 26.977 1.00 81.06 193 ARG A C 1
ATOM 1536 O O . ARG A 1 193 ? -37.466 -4.516 27.636 1.00 81.06 193 ARG A O 1
ATOM 1543 N N . GLU A 1 194 ? -35.593 -3.536 26.851 1.00 81.88 194 GLU A N 1
ATOM 1544 C CA . GLU A 1 194 ? -35.730 -2.178 27.404 1.00 81.88 194 GLU A CA 1
ATOM 1545 C C . GLU A 1 194 ? -35.637 -2.078 28.940 1.00 81.88 194 GLU A C 1
ATOM 1547 O O . GLU A 1 194 ? -35.962 -1.047 29.535 1.00 81.88 194 GLU A O 1
ATOM 1552 N N . LYS A 1 195 ? -35.155 -3.120 29.628 1.00 83.25 195 LYS A N 1
ATOM 1553 C CA . LYS A 1 195 ? -34.904 -3.066 31.075 1.00 83.25 195 LYS A CA 1
ATOM 1554 C C . LYS A 1 195 ? -33.565 -2.396 31.349 1.00 83.25 195 LYS A C 1
ATOM 1556 O O . LYS A 1 195 ? -32.519 -2.974 31.087 1.00 83.25 195 LYS A O 1
ATOM 1561 N N . GLN A 1 196 ? -33.608 -1.181 31.890 1.00 85.31 196 GLN A N 1
ATOM 1562 C CA . GLN A 1 196 ? -32.409 -0.416 32.256 1.00 85.31 196 GLN A CA 1
ATOM 1563 C C . GLN A 1 196 ? -31.746 -0.912 33.540 1.00 85.31 196 GLN A C 1
ATOM 1565 O O . GLN A 1 196 ? -30.536 -0.802 33.692 1.00 85.31 196 GLN A O 1
ATOM 1570 N N . GLN A 1 197 ? -32.533 -1.454 34.469 1.00 88.88 197 GLN A N 1
ATOM 1571 C CA . GLN A 1 197 ? -32.032 -1.993 35.727 1.00 88.88 197 GLN A CA 1
ATOM 1572 C C . GLN A 1 197 ? -32.745 -3.294 36.060 1.00 88.88 197 GLN A C 1
ATOM 1574 O O . GLN A 1 197 ? -33.970 -3.396 35.929 1.00 88.88 197 GLN A O 1
ATOM 1579 N N . ILE A 1 198 ? -31.971 -4.277 36.509 1.00 91.88 198 ILE A N 1
ATOM 1580 C CA . ILE A 1 198 ? -32.475 -5.549 37.021 1.00 91.88 198 ILE A CA 1
ATOM 1581 C C . ILE A 1 198 ? -31.862 -5.751 38.398 1.00 91.88 198 ILE A C 1
ATOM 1583 O O . ILE A 1 198 ? -30.646 -5.847 38.533 1.00 91.88 198 ILE A O 1
ATOM 1587 N N . ILE A 1 199 ? -32.704 -5.804 39.425 1.00 92.88 199 ILE A N 1
ATOM 1588 C CA . ILE A 1 199 ? -32.246 -6.033 40.793 1.00 92.88 199 ILE A CA 1
ATOM 1589 C C . ILE A 1 199 ? -32.359 -7.526 41.083 1.00 92.88 199 ILE A C 1
ATOM 1591 O O . ILE A 1 199 ? -33.431 -8.115 40.963 1.00 92.88 199 ILE A O 1
ATOM 1595 N N . LEU A 1 200 ? -31.240 -8.140 41.440 1.00 93.69 200 LEU A N 1
ATOM 1596 C CA . LEU A 1 200 ? -31.151 -9.531 41.850 1.00 93.69 200 LEU A CA 1
ATOM 1597 C C . LEU A 1 200 ? -31.248 -9.619 43.369 1.00 93.69 200 LEU A C 1
ATOM 1599 O O . LEU A 1 200 ? -30.470 -8.976 44.075 1.00 93.69 200 LEU A O 1
ATOM 1603 N N . ALA A 1 201 ? -32.142 -10.468 43.862 1.00 92.75 201 ALA A N 1
ATOM 1604 C CA . ALA A 1 201 ? -32.151 -10.948 45.235 1.00 92.75 201 ALA A CA 1
ATOM 1605 C C . ALA A 1 201 ? -31.396 -12.287 45.295 1.00 92.75 201 ALA A C 1
ATOM 1607 O O . ALA A 1 201 ? -31.823 -13.287 44.712 1.00 92.75 201 ALA A O 1
ATOM 1608 N N . ILE A 1 202 ? -30.251 -12.291 45.980 1.00 91.88 202 ILE A N 1
ATOM 1609 C CA . ILE A 1 202 ? -29.305 -13.411 46.067 1.00 91.88 202 ILE A CA 1
ATOM 1610 C C . ILE A 1 202 ? -29.316 -13.952 47.498 1.00 91.88 202 ILE A C 1
ATOM 1612 O O . ILE A 1 202 ? -28.984 -13.223 48.432 1.00 91.88 202 ILE A O 1
ATOM 1616 N N . LYS A 1 203 ? -29.611 -15.244 47.681 1.00 91.00 203 LYS A N 1
ATOM 1617 C CA . LYS A 1 203 ? -29.445 -15.920 48.978 1.00 91.00 203 LYS A CA 1
ATOM 1618 C C . LYS A 1 203 ? -28.035 -16.471 49.121 1.00 91.00 203 LYS A C 1
ATOM 1620 O O . LYS A 1 203 ? -27.724 -17.539 48.582 1.00 91.00 203 LYS A O 1
ATOM 1625 N N . TYR A 1 204 ? -27.199 -15.774 49.884 1.00 90.00 204 TYR A N 1
ATOM 1626 C CA . TYR A 1 204 ? -25.782 -16.086 50.073 1.00 90.00 204 TYR A CA 1
ATOM 1627 C C . TYR A 1 204 ? -25.480 -16.378 51.547 1.00 90.00 204 TYR A C 1
ATOM 1629 O O . TYR A 1 204 ? -25.794 -15.582 52.425 1.00 90.00 204 TYR A O 1
ATOM 1637 N N . LYS A 1 205 ? -24.907 -17.556 51.840 1.00 87.88 205 LYS A N 1
ATOM 1638 C CA . LYS A 1 205 ? -24.676 -18.060 53.217 1.00 87.88 205 LYS A CA 1
ATOM 1639 C C . LYS A 1 205 ? -25.931 -18.054 54.119 1.00 87.88 205 LYS A C 1
ATOM 1641 O O . LYS A 1 205 ? -25.814 -18.042 55.340 1.00 87.88 205 LYS A O 1
ATOM 1646 N N 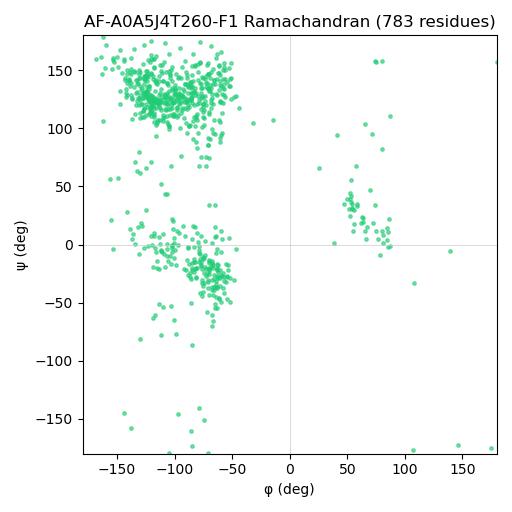. GLY A 1 206 ? -27.126 -18.105 53.527 1.00 83.25 206 GLY A N 1
ATOM 1647 C CA . GLY A 1 206 ? -28.401 -18.045 54.250 1.00 83.25 206 GLY A CA 1
ATOM 1648 C C . GLY A 1 206 ? -28.895 -16.631 54.576 1.00 83.25 206 GLY A C 1
ATOM 1649 O O . GLY A 1 206 ? -29.935 -16.511 55.218 1.00 83.25 206 GLY A O 1
ATOM 1650 N N . GLU A 1 207 ? -28.195 -15.588 54.126 1.00 85.56 207 GLU A N 1
ATOM 1651 C CA . GLU A 1 207 ? -28.624 -14.191 54.225 1.00 85.56 207 GLU A CA 1
ATOM 1652 C C . GLU A 1 207 ? -29.102 -13.666 52.864 1.00 85.56 207 GLU A C 1
ATOM 1654 O O . GLU A 1 207 ? -28.617 -14.092 51.810 1.00 85.56 207 GLU A O 1
ATOM 1659 N N . ASP A 1 208 ? -30.059 -12.736 52.890 1.00 87.62 208 ASP A N 1
ATOM 1660 C CA . ASP A 1 208 ? -30.565 -12.073 51.689 1.00 87.62 208 ASP A CA 1
ATOM 1661 C C . ASP A 1 208 ? -29.643 -10.905 51.315 1.00 87.62 208 ASP A C 1
ATOM 1663 O O . ASP A 1 208 ? -29.441 -9.964 52.084 1.00 87.62 208 ASP A O 1
ATOM 1667 N N . CYS A 1 209 ? -29.082 -10.970 50.114 1.00 89.00 209 CYS A N 1
ATOM 1668 C CA . CYS A 1 209 ? -28.224 -9.951 49.525 1.00 89.00 209 CYS A CA 1
ATOM 1669 C C . CYS A 1 209 ? -28.858 -9.401 48.245 1.00 89.00 209 CYS A C 1
ATOM 1671 O O . CYS A 1 209 ? -29.682 -10.060 47.612 1.00 89.00 209 CYS A O 1
ATOM 1673 N N . GLN A 1 210 ? -28.433 -8.208 47.828 1.00 91.06 210 GLN A N 1
ATOM 1674 C CA . GLN A 1 210 ? -28.870 -7.610 46.568 1.00 91.06 210 GLN A CA 1
ATOM 1675 C C . GLN A 1 210 ? -27.688 -7.287 45.657 1.00 91.06 210 GLN A C 1
ATOM 1677 O O . GLN A 1 210 ? -26.625 -6.867 46.123 1.00 91.06 210 GLN A O 1
ATOM 1682 N N . CYS A 1 211 ? -27.903 -7.450 44.355 1.00 91.44 211 CYS A N 1
ATOM 1683 C CA . CYS A 1 211 ? -27.006 -7.000 43.296 1.00 91.44 211 CYS A CA 1
ATOM 1684 C C . CYS A 1 211 ? -27.834 -6.264 42.240 1.00 91.44 211 CYS A C 1
ATOM 1686 O O . CYS A 1 211 ? -28.878 -6.758 41.830 1.00 91.44 211 CYS A O 1
ATOM 1688 N N . ILE A 1 212 ? -27.399 -5.079 41.820 1.00 91.00 212 ILE A N 1
ATOM 1689 C CA . ILE A 1 212 ? -28.083 -4.300 40.783 1.00 91.00 212 ILE A CA 1
ATOM 1690 C C . ILE A 1 212 ? -27.299 -4.491 39.495 1.00 91.00 212 ILE A C 1
ATOM 1692 O O . ILE A 1 212 ? -26.111 -4.199 39.478 1.00 91.00 212 ILE A O 1
ATOM 1696 N N . LEU A 1 213 ? -27.962 -4.976 38.451 1.00 91.44 213 LEU A N 1
ATOM 1697 C CA . LEU A 1 213 ? -27.427 -5.032 37.098 1.00 91.44 213 LEU A CA 1
ATOM 1698 C C . LEU A 1 213 ? -27.876 -3.776 36.352 1.00 91.44 213 LEU A C 1
ATOM 1700 O O . LEU A 1 213 ? -29.076 -3.589 36.126 1.00 91.44 213 LEU A O 1
ATOM 1704 N N . ASP A 1 214 ? -26.920 -2.935 35.971 1.00 84.75 214 ASP A N 1
ATOM 1705 C CA . ASP A 1 214 ? -27.175 -1.709 35.217 1.00 84.75 214 ASP A CA 1
ATOM 1706 C C . ASP A 1 214 ? -26.946 -1.934 33.716 1.00 84.75 214 ASP A C 1
ATOM 1708 O O . ASP A 1 214 ? -25.854 -2.300 33.281 1.00 84.75 214 ASP A O 1
ATOM 1712 N N . PHE A 1 215 ? -27.977 -1.658 32.917 1.00 81.12 215 PHE A N 1
ATOM 1713 C CA . PHE A 1 215 ? -27.954 -1.657 31.455 1.00 81.12 215 PHE A CA 1
ATOM 1714 C C . PHE A 1 215 ? -28.236 -0.224 30.972 1.00 81.12 215 PHE A C 1
ATOM 1716 O O . PHE A 1 215 ? -29.402 0.148 30.817 1.00 81.12 215 PHE A O 1
ATOM 1723 N N . PRO A 1 216 ? -27.208 0.609 30.721 1.00 69.38 216 PRO A N 1
ATOM 1724 C CA . PRO A 1 216 ? -27.385 2.039 30.437 1.00 69.38 216 PRO A CA 1
ATOM 1725 C C . PRO A 1 216 ? -28.328 2.348 29.264 1.00 69.38 216 PRO A C 1
ATOM 1727 O O . PRO A 1 216 ? -29.039 3.350 29.283 1.00 69.38 216 PRO A O 1
ATOM 1730 N N . LEU A 1 217 ? -28.361 1.464 28.263 1.00 67.69 217 LEU A N 1
ATOM 1731 C CA . LEU A 1 217 ? -29.209 1.576 27.071 1.00 67.69 217 LEU A CA 1
ATOM 1732 C C . LEU A 1 217 ? -30.469 0.694 27.138 1.00 67.69 217 LEU A C 1
ATOM 1734 O O . LEU A 1 217 ? -31.223 0.614 26.172 1.00 67.69 217 LEU A O 1
ATOM 1738 N N . GLY A 1 218 ? -30.705 0.035 28.274 1.00 80.12 218 GLY A N 1
ATOM 1739 C CA . GLY A 1 218 ? -31.660 -1.060 28.392 1.00 80.12 218 GLY A CA 1
ATOM 1740 C C . GLY A 1 218 ? -31.151 -2.357 27.757 1.00 80.12 218 GLY A C 1
ATOM 1741 O O . GLY A 1 218 ? -30.273 -2.365 26.896 1.00 80.12 218 GLY A O 1
ATOM 1742 N N . THR A 1 219 ? -31.707 -3.481 28.194 1.00 79.50 219 THR A N 1
ATOM 1743 C CA . THR A 1 219 ? -31.537 -4.783 27.534 1.00 79.50 219 THR A CA 1
ATOM 1744 C C . THR A 1 219 ? -32.075 -4.740 26.098 1.00 79.50 219 THR A C 1
ATOM 1746 O O . THR A 1 219 ? -33.143 -4.187 25.843 1.00 79.50 219 THR A O 1
ATOM 1749 N N . GLN A 1 220 ? -31.366 -5.324 25.136 1.00 78.38 220 GLN A N 1
ATOM 1750 C CA . GLN A 1 220 ? -31.760 -5.308 23.720 1.00 78.38 220 GLN A CA 1
ATOM 1751 C C . GLN A 1 220 ? -32.166 -6.703 23.220 1.00 78.38 220 GLN A C 1
ATOM 1753 O O . GLN A 1 220 ? -31.640 -7.720 23.675 1.00 78.38 220 GLN A O 1
ATOM 1758 N N . ALA A 1 221 ? -33.088 -6.767 22.257 1.00 80.06 221 ALA A N 1
ATOM 1759 C CA . ALA A 1 221 ? -33.441 -8.023 21.593 1.00 80.06 221 ALA A CA 1
ATOM 1760 C C . ALA A 1 221 ? -32.207 -8.663 20.929 1.00 80.06 221 ALA A C 1
ATOM 1762 O O . ALA A 1 221 ? -31.289 -7.961 20.507 1.00 80.06 221 ALA A O 1
ATOM 1763 N N . ASN A 1 222 ? -32.192 -9.991 20.833 1.00 76.56 222 ASN A N 1
ATOM 1764 C CA . ASN A 1 222 ? -31.122 -10.763 20.200 1.00 76.56 222 ASN A CA 1
ATOM 1765 C C . ASN A 1 222 ? -29.704 -10.479 20.745 1.00 76.56 222 ASN A C 1
ATOM 1767 O O . ASN A 1 222 ? -28.719 -10.568 20.010 1.00 76.56 222 ASN A O 1
ATOM 1771 N N . ARG A 1 223 ? -29.582 -10.137 22.034 1.00 78.12 223 ARG A N 1
ATOM 1772 C CA . ARG A 1 223 ? -28.289 -9.942 22.708 1.00 78.12 223 ARG A CA 1
ATOM 1773 C C . ARG A 1 223 ? -28.041 -10.996 23.773 1.00 78.12 223 ARG A C 1
ATOM 1775 O O . ARG A 1 223 ? -28.957 -11.368 24.505 1.00 78.12 223 ARG A O 1
ATOM 1782 N N . TRP A 1 224 ? -26.778 -11.381 23.910 1.00 83.06 224 TRP A N 1
ATOM 1783 C CA . TRP A 1 224 ? -26.273 -12.099 25.069 1.00 83.06 224 TRP A CA 1
ATOM 1784 C C . TRP A 1 224 ? -25.373 -11.157 25.872 1.00 83.06 224 TRP A C 1
ATOM 1786 O O . TRP A 1 224 ? -24.416 -10.598 25.344 1.00 83.06 224 TRP A O 1
ATOM 1796 N N . TYR A 1 225 ? -25.711 -10.932 27.138 1.00 82.62 225 TYR A N 1
ATOM 1797 C CA . TYR A 1 225 ? -24.885 -10.188 28.082 1.00 82.62 225 TYR A CA 1
ATOM 1798 C C . TYR A 1 225 ? -24.164 -11.153 29.014 1.00 82.62 225 TYR A C 1
ATOM 1800 O O . TYR A 1 225 ? -24.825 -11.920 29.705 1.00 82.62 225 TYR A O 1
ATOM 1808 N N . GLU A 1 226 ? -22.843 -11.078 29.077 1.00 87.06 226 GLU A N 1
ATOM 1809 C CA . GLU A 1 226 ? -22.040 -11.710 30.119 1.00 87.06 226 GLU A CA 1
ATOM 1810 C C . GLU A 1 226 ? -21.695 -10.658 31.177 1.00 87.06 226 GLU A C 1
ATOM 1812 O O . GLU A 1 226 ? -21.171 -9.585 30.867 1.00 87.06 226 GLU A O 1
ATOM 1817 N N . ILE A 1 227 ? -22.034 -10.924 32.436 1.00 87.56 227 ILE A N 1
ATOM 1818 C CA . ILE A 1 227 ? -21.854 -9.980 33.538 1.00 87.56 227 ILE A CA 1
ATOM 1819 C C . ILE A 1 227 ? -21.065 -10.669 34.651 1.00 87.56 227 ILE A C 1
ATOM 1821 O O . ILE A 1 227 ? -21.611 -11.538 35.340 1.00 87.56 227 ILE A O 1
ATOM 1825 N N . PRO A 1 228 ? -19.799 -10.285 34.883 1.00 85.75 228 PRO A N 1
ATOM 1826 C CA . PRO A 1 228 ? -19.070 -10.777 36.039 1.00 85.75 228 PRO A CA 1
ATOM 1827 C C . PRO A 1 228 ? -19.683 -10.188 37.312 1.00 85.75 228 PRO A C 1
ATOM 1829 O O . PRO A 1 228 ? -19.969 -8.992 37.380 1.00 85.75 228 PRO A O 1
ATOM 1832 N N . VAL A 1 229 ? -19.895 -11.018 38.328 1.00 87.00 229 VAL A N 1
ATOM 1833 C CA . VAL A 1 229 ? -20.454 -10.602 39.617 1.00 87.00 229 VAL A CA 1
ATOM 1834 C C . VAL A 1 229 ? -19.493 -10.992 40.735 1.00 87.00 229 VAL A C 1
ATOM 1836 O O . VAL A 1 229 ? -19.233 -12.174 40.982 1.00 87.00 229 VAL A O 1
ATOM 1839 N N . SER A 1 230 ? -19.009 -9.982 41.454 1.00 84.56 230 SER A N 1
ATOM 1840 C CA . SER A 1 230 ? -18.014 -10.126 42.520 1.00 84.56 230 SER A CA 1
ATOM 1841 C C . SER A 1 230 ? -18.574 -9.681 43.869 1.00 84.56 230 SER A C 1
ATOM 1843 O O . SER A 1 230 ? -19.532 -8.909 43.944 1.00 84.56 230 SER A O 1
ATOM 1845 N N . ILE A 1 231 ? -17.958 -10.144 44.960 1.00 85.06 231 ILE A N 1
ATOM 1846 C CA . ILE A 1 231 ? -18.224 -9.626 46.309 1.00 85.06 231 ILE A CA 1
ATOM 1847 C C . ILE A 1 231 ? -17.120 -8.656 46.707 1.00 85.06 231 ILE A C 1
ATOM 1849 O O . ILE A 1 231 ? -15.937 -8.989 46.671 1.00 85.06 231 ILE A O 1
ATOM 1853 N N . VAL A 1 232 ? -17.528 -7.481 47.169 1.00 82.12 232 VAL A N 1
ATOM 1854 C CA . VAL A 1 232 ? -16.652 -6.495 47.799 1.00 82.12 232 VAL A CA 1
ATOM 1855 C C . VAL A 1 232 ? -16.986 -6.433 49.286 1.00 82.12 232 VAL A C 1
ATOM 1857 O O . VAL A 1 232 ? -18.153 -6.503 49.671 1.00 82.12 232 VAL A O 1
ATOM 1860 N N . VAL A 1 233 ? -15.963 -6.297 50.131 1.00 79.69 233 VAL A N 1
ATOM 1861 C CA . VAL A 1 233 ? -16.116 -6.007 51.563 1.00 79.69 233 VAL A CA 1
ATOM 1862 C C . VAL A 1 233 ? -15.756 -4.534 51.768 1.00 79.69 233 VAL A C 1
ATOM 1864 O O . VAL A 1 233 ? -14.569 -4.208 51.777 1.00 79.69 233 VAL A O 1
ATOM 1867 N N . PRO A 1 234 ? -16.736 -3.620 51.874 1.00 70.88 234 PRO A N 1
ATOM 1868 C CA . PRO A 1 234 ? -16.482 -2.215 52.165 1.00 70.88 234 PRO A CA 1
ATOM 1869 C C . PRO A 1 234 ? -15.956 -2.040 53.596 1.00 70.88 234 PRO A C 1
ATOM 1871 O O . PRO A 1 234 ? -16.061 -2.949 54.422 1.00 70.88 234 PRO A O 1
ATOM 1874 N N . ASP A 1 235 ? -15.503 -0.830 53.933 1.00 66.56 235 ASP A N 1
ATOM 1875 C CA . ASP A 1 235 ? -15.013 -0.459 55.275 1.00 66.56 235 ASP A CA 1
ATOM 1876 C C . ASP A 1 235 ? -16.023 -0.727 56.412 1.00 66.56 235 ASP A C 1
ATOM 1878 O O . ASP A 1 235 ? -15.662 -0.776 57.588 1.00 66.56 235 ASP A O 1
ATOM 1882 N N . THR A 1 236 ? -17.299 -0.928 56.074 1.00 67.94 236 THR A N 1
ATOM 1883 C CA . THR A 1 236 ? -18.374 -1.316 56.997 1.00 67.94 236 THR A CA 1
ATOM 1884 C C . THR A 1 236 ? -18.332 -2.790 57.418 1.00 67.94 236 THR A C 1
ATOM 1886 O O . THR A 1 236 ? -19.073 -3.174 58.320 1.00 67.94 236 THR A O 1
ATOM 1889 N N . GLY A 1 237 ? -17.506 -3.623 56.775 1.00 71.50 237 GLY A N 1
ATOM 1890 C CA . GLY A 1 237 ? -17.359 -5.057 57.052 1.00 71.50 237 GLY A CA 1
ATOM 1891 C C . GLY A 1 237 ? -18.486 -5.950 56.516 1.00 71.50 237 GLY A C 1
ATOM 1892 O O . GLY A 1 237 ? -18.479 -7.148 56.784 1.00 71.50 237 GLY A O 1
ATOM 1893 N N . ILE A 1 238 ? -19.449 -5.390 55.775 1.00 74.75 238 ILE A N 1
ATOM 1894 C CA . ILE A 1 238 ? -20.616 -6.112 55.241 1.00 74.75 238 ILE A CA 1
ATOM 1895 C C . ILE A 1 238 ? -20.345 -6.493 53.783 1.00 74.75 238 ILE A C 1
ATOM 1897 O O . ILE A 1 238 ? -20.208 -5.610 52.942 1.00 74.75 238 ILE A O 1
ATOM 1901 N N . GLU A 1 239 ? -20.280 -7.790 53.477 1.00 80.69 239 GLU A N 1
ATOM 1902 C CA . GLU A 1 239 ? -20.130 -8.302 52.106 1.00 80.69 239 GLU A CA 1
ATOM 1903 C C . GLU A 1 239 ? -21.263 -7.767 51.201 1.00 80.69 239 GLU A C 1
ATOM 1905 O O . GLU A 1 239 ? -22.442 -7.901 51.526 1.00 80.69 239 GLU A O 1
ATOM 1910 N N . LYS A 1 240 ? -20.916 -7.154 50.062 1.00 83.31 240 LYS A N 1
ATOM 1911 C CA . LYS A 1 240 ? -21.874 -6.642 49.070 1.00 83.31 240 LYS A CA 1
ATOM 1912 C C . LYS A 1 240 ? -21.531 -7.165 47.680 1.00 83.31 240 LYS A C 1
ATOM 1914 O O . LYS A 1 240 ? -20.374 -7.107 47.268 1.00 83.31 240 LYS A O 1
ATOM 1919 N N . PHE A 1 241 ? -22.539 -7.629 46.946 1.00 85.50 241 PHE A N 1
ATOM 1920 C CA . PHE A 1 241 ? -22.375 -7.992 45.542 1.00 85.50 241 PHE A CA 1
ATOM 1921 C C . PHE A 1 241 ? -22.315 -6.743 44.664 1.00 85.50 241 PHE A C 1
ATOM 1923 O O . PHE A 1 241 ? -23.124 -5.822 44.803 1.00 85.50 241 PHE A O 1
ATOM 1930 N N . VAL A 1 242 ? -21.360 -6.732 43.745 1.00 83.06 242 VAL A N 1
ATOM 1931 C CA . VAL A 1 242 ? -21.176 -5.687 42.742 1.00 83.06 242 VAL A CA 1
ATOM 1932 C C . VAL A 1 242 ? -21.111 -6.372 41.386 1.00 83.06 242 VAL A C 1
ATOM 1934 O O . VAL A 1 242 ? -20.328 -7.303 41.196 1.00 83.06 242 VAL A O 1
ATOM 1937 N N . SER A 1 243 ? -21.958 -5.935 40.459 1.00 85.06 243 SER A N 1
ATOM 1938 C CA . SER A 1 243 ? -21.862 -6.362 39.069 1.00 85.06 243 SER A CA 1
ATOM 1939 C C . SER A 1 243 ? -20.769 -5.569 38.363 1.00 85.06 243 SER A C 1
ATOM 1941 O O . SER A 1 243 ? -20.631 -4.361 38.566 1.00 85.06 243 SER A O 1
ATOM 1943 N N . GLY A 1 244 ? -20.017 -6.235 37.499 1.00 71.06 244 GLY A N 1
ATOM 1944 C CA . GLY A 1 244 ? -19.223 -5.573 36.480 1.00 71.06 244 GLY A CA 1
ATOM 1945 C C . GLY A 1 244 ? -20.102 -4.976 35.383 1.00 71.06 244 GLY A C 1
ATOM 1946 O O . GLY A 1 244 ? -21.331 -5.055 35.412 1.00 71.06 244 GLY A O 1
ATOM 1947 N N . VAL A 1 245 ? -19.446 -4.367 34.401 1.00 71.38 245 VAL A N 1
ATOM 1948 C CA . VAL A 1 245 ? -20.118 -3.830 33.215 1.00 71.38 245 VAL A CA 1
ATOM 1949 C C . VAL A 1 245 ? -20.607 -4.998 32.352 1.00 71.38 245 VAL A C 1
ATOM 1951 O O . VAL A 1 245 ? -19.805 -5.900 32.095 1.00 71.38 245 VAL A O 1
ATOM 1954 N N . PRO A 1 246 ? -21.871 -4.997 31.883 1.00 73.31 246 PRO A N 1
ATOM 1955 C CA . PRO A 1 246 ? -22.345 -6.017 30.959 1.00 73.31 246 PRO A CA 1
ATOM 1956 C C . PRO A 1 246 ? -21.506 -6.047 29.682 1.00 73.31 246 PRO A C 1
ATOM 1958 O O . PRO A 1 246 ? -21.412 -5.048 28.966 1.00 73.31 246 PRO A O 1
ATOM 1961 N N . GLN A 1 247 ? -20.906 -7.196 29.393 1.00 72.38 247 GLN A N 1
ATOM 1962 C CA . GLN A 1 247 ? -20.175 -7.447 28.159 1.00 72.38 247 GLN A CA 1
ATOM 1963 C C . GLN A 1 247 ? -21.141 -8.052 27.147 1.00 72.38 247 GLN A C 1
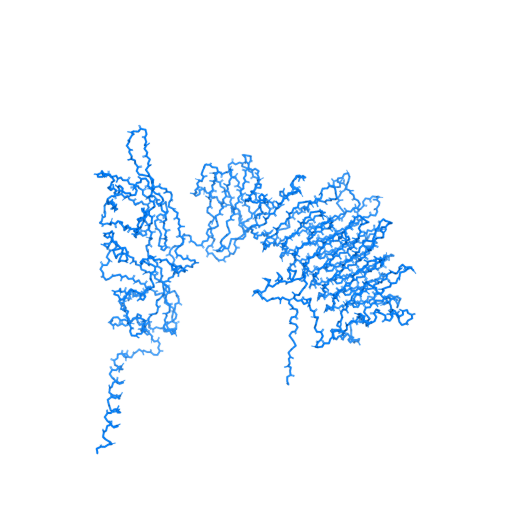ATOM 1965 O O . GLN A 1 247 ? -21.781 -9.065 27.418 1.00 72.38 247 GLN A O 1
ATOM 1970 N N . VAL A 1 248 ? -21.289 -7.416 25.987 1.00 67.88 248 VAL A N 1
ATOM 1971 C CA . VAL A 1 248 ? -22.155 -7.947 24.932 1.00 67.88 248 VAL A CA 1
ATOM 1972 C C . VAL A 1 248 ? -21.390 -9.022 24.175 1.00 67.88 248 VAL A C 1
ATOM 1974 O O . VAL A 1 248 ? -20.459 -8.730 23.428 1.00 67.88 248 VAL A O 1
ATOM 1977 N N . VAL A 1 249 ? -21.820 -10.264 24.343 1.00 60.66 249 VAL A N 1
ATOM 1978 C CA . VAL A 1 249 ? -21.380 -11.405 23.548 1.00 60.66 249 VAL A CA 1
ATOM 1979 C C . VAL A 1 249 ? -22.342 -11.510 22.356 1.00 60.66 249 VAL A C 1
ATOM 1981 O O . VAL A 1 249 ? -23.563 -11.553 22.523 1.00 60.66 249 VAL A O 1
ATOM 1984 N N . ARG A 1 250 ? -21.836 -11.458 21.115 1.00 51.47 250 ARG A N 1
ATOM 1985 C CA . ARG A 1 250 ? -22.700 -11.518 19.916 1.00 51.47 250 ARG A CA 1
ATOM 1986 C C . ARG A 1 250 ? -23.412 -12.880 19.836 1.00 51.47 250 ARG A C 1
ATOM 1988 O O . ARG A 1 250 ? -22.755 -13.916 19.892 1.00 51.47 250 ARG A O 1
ATOM 1995 N N . TRP A 1 251 ? -24.739 -12.872 19.651 1.00 53.06 251 TRP A N 1
ATOM 1996 C CA . TRP A 1 251 ? -25.555 -14.080 19.428 1.00 53.06 251 TRP A CA 1
ATOM 1997 C C . TRP A 1 251 ? -25.597 -14.532 17.948 1.00 53.06 251 TRP A C 1
ATOM 1999 O O . TRP A 1 251 ? -25.839 -15.707 17.675 1.00 53.06 251 TRP A O 1
ATOM 2009 N N . SER A 1 252 ? -25.294 -13.642 16.995 1.00 39.75 252 SER A N 1
ATOM 2010 C CA . SER A 1 252 ? -25.158 -13.913 15.550 1.00 39.75 252 SER A CA 1
ATOM 2011 C C . SER A 1 252 ? -24.514 -12.711 14.835 1.00 39.75 252 SER A C 1
ATOM 2013 O O . SER A 1 252 ? -24.543 -11.604 15.373 1.00 39.75 252 SER A O 1
ATOM 2015 N N . GLU A 1 253 ? -23.941 -12.909 13.639 1.00 39.41 253 GLU A N 1
ATOM 2016 C CA . GLU A 1 253 ? -23.304 -11.850 12.823 1.00 39.41 253 GLU A CA 1
ATOM 2017 C C . GLU A 1 253 ? -24.185 -11.254 11.703 1.00 39.41 253 GLU A C 1
ATOM 2019 O O . GLU A 1 253 ? -23.671 -10.485 10.905 1.00 39.41 253 GLU A O 1
ATOM 2024 N N . GLU A 1 254 ? -25.502 -11.504 11.649 1.00 38.03 254 GLU A N 1
ATOM 2025 C CA . GLU A 1 254 ? -26.371 -10.840 10.651 1.00 38.03 254 GLU A CA 1
ATOM 2026 C C . GLU A 1 254 ? -27.666 -10.213 11.216 1.00 38.03 254 GLU A C 1
ATOM 2028 O O . GLU A 1 254 ? -28.214 -10.714 12.209 1.00 38.03 254 GLU A O 1
ATOM 2033 N N . PRO A 1 255 ? -28.186 -9.129 10.590 1.00 33.19 255 PRO A N 1
ATOM 2034 C CA . PRO A 1 255 ? -29.316 -8.337 11.085 1.00 33.19 255 PRO A CA 1
ATOM 2035 C C . PRO A 1 255 ? -30.672 -9.025 10.870 1.00 33.19 255 PRO A C 1
ATOM 2037 O O . PRO A 1 255 ? -30.922 -9.599 9.812 1.00 33.19 255 PRO A O 1
ATOM 2040 N N . ILE A 1 256 ? -31.612 -8.855 11.811 1.00 31.27 256 ILE A N 1
ATOM 2041 C CA . ILE A 1 256 ? -33.048 -9.049 11.540 1.00 31.27 256 ILE A CA 1
ATOM 2042 C C . ILE A 1 256 ? -33.743 -7.710 11.314 1.00 31.27 256 ILE A C 1
ATOM 2044 O O . ILE A 1 256 ? -33.597 -6.756 12.072 1.00 31.27 256 ILE A O 1
ATOM 2048 N N . ASN A 1 257 ? -34.527 -7.700 10.237 1.00 32.34 257 ASN A N 1
ATOM 2049 C CA . ASN A 1 257 ? -35.409 -6.662 9.725 1.00 32.34 257 ASN A CA 1
ATOM 2050 C C . ASN A 1 257 ? -36.078 -5.745 10.772 1.00 32.34 257 ASN A C 1
ATOM 2052 O O . ASN A 1 257 ? -37.140 -6.059 11.295 1.00 32.34 257 ASN A O 1
ATOM 2056 N N . GLY A 1 258 ? -35.558 -4.518 10.870 1.00 35.44 258 GLY A N 1
ATOM 2057 C CA . GLY A 1 258 ? -36.345 -3.287 10.778 1.00 35.44 258 GLY A CA 1
ATOM 2058 C C . GLY A 1 258 ? -37.003 -2.717 12.042 1.00 35.44 258 GLY A C 1
ATOM 2059 O O . GLY A 1 258 ? -38.059 -3.186 12.445 1.00 35.44 258 GLY A O 1
ATOM 2060 N N . GLN A 1 259 ? -36.461 -1.563 12.473 1.00 30.72 259 GLN A N 1
ATOM 2061 C CA . GLN A 1 259 ? -36.926 -0.620 13.516 1.00 30.72 259 GLN A CA 1
ATOM 2062 C C . GLN A 1 259 ? -36.907 -1.209 14.938 1.00 30.72 259 GLN A C 1
ATOM 2064 O O . GLN A 1 259 ? -37.782 -1.977 15.306 1.00 30.72 259 GLN A O 1
ATOM 2069 N N . TYR A 1 260 ? -35.966 -0.904 15.830 1.00 27.47 260 TYR A N 1
ATOM 2070 C CA . TYR A 1 260 ? -35.115 0.271 16.030 1.00 27.47 260 TYR A CA 1
ATOM 2071 C C . TYR A 1 260 ? -33.629 -0.129 16.057 1.00 27.47 260 TYR A C 1
ATOM 2073 O O . TYR A 1 260 ? -33.246 -1.002 16.832 1.00 27.47 260 TYR A O 1
ATOM 2081 N N . THR A 1 261 ? -32.790 0.518 15.250 1.00 28.22 261 THR A N 1
ATOM 2082 C CA . THR A 1 261 ? -31.328 0.367 15.272 1.00 28.22 261 THR A CA 1
ATOM 2083 C C . THR A 1 261 ? -30.721 1.391 16.227 1.00 28.22 261 THR A C 1
ATOM 2085 O O . THR A 1 261 ? -30.604 2.571 15.921 1.00 28.22 261 THR A O 1
ATOM 2088 N N . ILE A 1 262 ? -30.307 0.926 17.401 1.00 33.66 262 ILE A N 1
ATOM 2089 C CA . ILE A 1 262 ? -28.985 1.288 17.906 1.00 33.66 262 ILE A CA 1
ATOM 2090 C C . ILE A 1 262 ? -28.187 -0.009 17.762 1.00 33.66 262 ILE A C 1
ATOM 2092 O O . ILE A 1 262 ? -28.661 -1.058 18.190 1.00 33.66 262 ILE A O 1
ATOM 2096 N N . ASP A 1 263 ? -27.023 0.074 17.124 1.00 38.28 263 ASP A N 1
ATOM 2097 C CA . ASP A 1 263 ? -26.034 -0.995 16.928 1.00 38.28 263 ASP A CA 1
ATOM 2098 C C . ASP A 1 263 ? -26.293 -2.009 15.808 1.00 38.28 263 ASP A C 1
ATOM 2100 O O . ASP A 1 263 ? -26.657 -3.155 16.066 1.00 38.28 263 ASP A O 1
ATOM 2104 N N . ASN A 1 264 ? -25.937 -1.616 14.581 1.00 34.34 264 ASN A N 1
ATOM 2105 C CA . ASN A 1 264 ? -25.292 -2.528 13.626 1.00 34.34 264 ASN A CA 1
ATOM 2106 C C . ASN A 1 264 ? -24.193 -1.855 12.781 1.00 34.34 264 ASN A C 1
ATOM 2108 O O . ASN A 1 264 ? -23.896 -2.290 11.679 1.00 34.34 264 ASN A O 1
ATOM 2112 N N . GLY A 1 265 ? -23.549 -0.815 13.319 1.00 42.19 265 GLY A N 1
ATOM 2113 C CA . GLY A 1 265 ? -22.547 -0.076 12.557 1.00 42.19 265 GLY A CA 1
ATOM 2114 C C . GLY A 1 265 ? -21.448 0.635 13.339 1.00 42.19 265 GLY A C 1
ATOM 2115 O O . GLY A 1 265 ? -20.553 1.222 12.750 1.00 42.19 265 GLY A O 1
ATOM 2116 N N . ASN A 1 266 ? -21.470 0.628 14.666 1.00 54.47 266 ASN A N 1
ATOM 2117 C CA . ASN A 1 266 ? -20.596 1.550 15.377 1.00 54.47 266 ASN A CA 1
ATOM 2118 C C . ASN A 1 266 ? -19.134 1.085 15.325 1.00 54.47 266 ASN A C 1
ATOM 2120 O O . ASN A 1 266 ? -18.796 0.043 15.884 1.00 54.47 266 ASN A O 1
ATOM 2124 N N . VAL A 1 267 ? -18.262 1.871 14.687 1.00 62.12 267 VAL A N 1
ATOM 2125 C CA . VAL A 1 267 ? -16.809 1.715 14.829 1.00 62.12 267 VAL A CA 1
ATOM 2126 C C . VAL A 1 267 ? -16.422 2.115 16.248 1.00 62.12 267 VAL A C 1
ATOM 2128 O O . VAL A 1 267 ? -16.738 3.224 16.703 1.00 62.12 267 VAL A O 1
ATOM 2131 N N . SER A 1 268 ? -15.749 1.206 16.956 1.00 79.69 268 SER A N 1
ATOM 2132 C CA . SER A 1 268 ? -15.130 1.518 18.239 1.00 79.69 268 SER A CA 1
ATOM 2133 C C . SER A 1 268 ? -13.864 2.320 17.988 1.00 79.69 268 SER A C 1
ATOM 2135 O O . SER A 1 268 ? -12.921 1.855 17.347 1.00 79.69 268 SER A O 1
ATOM 2137 N N . ILE A 1 269 ? -13.825 3.524 18.541 1.00 87.31 269 ILE A N 1
ATOM 2138 C CA . ILE A 1 269 ? -12.590 4.285 18.680 1.00 87.31 269 ILE A CA 1
ATOM 2139 C C . ILE A 1 269 ? -12.088 4.045 20.095 1.00 87.31 269 ILE A C 1
ATOM 2141 O O . ILE A 1 269 ? -12.801 4.262 21.071 1.00 87.31 269 ILE A O 1
ATOM 2145 N N . VAL A 1 270 ? -10.848 3.610 20.218 1.00 90.69 270 VAL A N 1
ATOM 2146 C CA . VAL A 1 270 ? -10.190 3.305 21.477 1.00 90.69 270 VAL A CA 1
ATOM 2147 C C . VAL A 1 270 ? -8.994 4.230 21.612 1.00 90.69 270 VAL A C 1
ATOM 2149 O O . VAL A 1 270 ? -8.095 4.207 20.777 1.00 90.69 270 VAL A O 1
ATOM 2152 N N . VAL A 1 271 ? -8.962 5.042 22.664 1.00 93.19 271 VAL A N 1
ATOM 2153 C CA . VAL A 1 271 ? -7.864 5.982 22.912 1.00 93.19 271 VAL A CA 1
ATOM 2154 C C . VAL A 1 271 ? -7.225 5.676 24.261 1.00 93.19 271 VAL A C 1
ATOM 2156 O O . VAL A 1 271 ? -7.857 5.795 25.307 1.00 93.19 271 VAL A O 1
ATOM 2159 N N . GLU A 1 272 ? -5.963 5.263 24.236 1.00 94.56 272 GLU A N 1
ATOM 2160 C CA . GLU A 1 272 ? -5.099 5.129 25.410 1.00 94.56 272 GLU A CA 1
ATOM 2161 C C . GLU A 1 272 ? -4.381 6.458 25.684 1.00 94.56 272 GLU A C 1
ATOM 2163 O O . GLU A 1 272 ? -3.887 7.104 24.762 1.00 94.56 272 GLU A O 1
ATOM 2168 N N . GLY A 1 273 ? -4.319 6.871 26.948 1.00 92.56 273 GLY A N 1
ATOM 2169 C CA . GLY A 1 273 ? -3.756 8.147 27.398 1.00 92.56 273 GLY A CA 1
ATOM 2170 C C . GLY A 1 273 ? -4.748 9.317 27.394 1.00 92.56 273 GLY A C 1
ATOM 2171 O O . GLY A 1 273 ? -4.390 10.424 27.797 1.00 92.56 273 GLY A O 1
ATOM 2172 N N . TYR A 1 274 ? -6.003 9.103 26.979 1.00 93.06 274 TYR A N 1
ATOM 2173 C CA . TYR A 1 274 ? -7.032 10.145 26.945 1.00 93.06 274 TYR A CA 1
ATOM 2174 C C . TYR A 1 274 ? -8.431 9.596 27.226 1.00 93.06 274 TYR A C 1
ATOM 2176 O O . TYR A 1 274 ? -8.850 8.613 26.628 1.00 93.06 274 TYR A O 1
ATOM 2184 N N . THR A 1 275 ? -9.168 10.259 28.123 1.00 92.25 275 THR A N 1
ATOM 2185 C CA . THR A 1 275 ? -10.469 9.777 28.625 1.00 92.25 275 THR A CA 1
ATOM 2186 C C . THR A 1 275 ? -11.582 10.825 28.610 1.00 92.25 275 THR A C 1
ATOM 2188 O O . THR A 1 275 ? -12.607 10.654 29.262 1.00 92.25 275 THR A O 1
ATOM 2191 N N . LYS A 1 276 ? -11.391 11.940 27.896 1.00 92.81 276 LYS A N 1
ATOM 2192 C CA . LYS A 1 276 ? -12.381 13.029 27.782 1.00 92.81 276 LYS A CA 1
ATOM 2193 C C . LYS A 1 276 ? -13.068 13.001 26.413 1.00 92.81 276 LYS A C 1
ATOM 2195 O O . LYS A 1 276 ? -12.763 12.146 25.593 1.00 92.81 276 LYS A O 1
ATOM 2200 N N . THR A 1 277 ? -13.976 13.935 26.151 1.00 91.75 277 THR A N 1
ATOM 2201 C CA . THR A 1 277 ? -14.669 14.087 24.862 1.00 91.75 277 THR A CA 1
ATOM 2202 C C . THR A 1 277 ? -13.699 14.166 23.680 1.00 91.75 277 THR A C 1
ATOM 2204 O O . THR A 1 277 ? -12.718 14.919 23.720 1.00 91.75 277 THR A O 1
ATOM 2207 N N . ILE A 1 278 ? -14.010 13.458 22.596 1.00 93.56 278 ILE A N 1
ATOM 2208 C CA . ILE A 1 278 ? -13.325 13.587 21.304 1.00 93.56 278 ILE A CA 1
ATOM 2209 C C . ILE A 1 278 ? -14.249 14.227 20.267 1.00 93.56 278 ILE A C 1
ATOM 2211 O O . ILE A 1 278 ? -15.471 14.160 20.372 1.00 93.56 278 ILE A O 1
ATOM 2215 N N . GLY A 1 279 ? -13.665 14.874 19.264 1.00 92.19 279 GLY A N 1
ATOM 2216 C CA . GLY A 1 279 ? -14.366 15.301 18.056 1.00 92.19 279 GLY A CA 1
ATOM 2217 C C . GLY A 1 279 ? -13.972 14.412 16.885 1.00 92.19 279 GLY A C 1
ATOM 2218 O O . GLY A 1 279 ? -12.782 14.251 16.640 1.00 92.19 279 GLY A O 1
ATOM 2219 N N . VAL A 1 280 ? -14.935 13.864 16.157 1.00 90.75 280 VAL A N 1
ATOM 2220 C CA . VAL A 1 280 ? -14.719 13.027 14.974 1.00 90.75 280 VAL A CA 1
ATOM 2221 C C . VAL A 1 280 ? -15.147 13.795 13.732 1.00 90.75 280 VAL A C 1
ATOM 2223 O O . VAL A 1 280 ? -16.240 14.361 13.686 1.00 90.75 280 VAL A O 1
ATOM 2226 N N . ASN A 1 281 ? -14.262 13.832 12.742 1.00 89.44 281 ASN A N 1
ATOM 2227 C CA . ASN A 1 281 ? -14.505 14.443 11.444 1.00 89.44 281 ASN A CA 1
ATOM 2228 C C . ASN A 1 281 ? -14.707 13.328 10.420 1.00 89.44 281 ASN A C 1
ATOM 2230 O O . ASN A 1 281 ? -13.823 12.481 10.269 1.00 89.44 281 ASN A O 1
ATOM 2234 N N . PHE A 1 282 ? -15.827 13.351 9.704 1.00 87.44 282 PHE A N 1
ATOM 2235 C CA . PHE A 1 282 ? -16.055 12.463 8.568 1.00 87.44 282 PHE A CA 1
ATOM 2236 C C . PHE A 1 282 ? -15.757 13.186 7.261 1.00 87.44 282 PHE A C 1
ATOM 2238 O O . PHE A 1 282 ? -15.988 14.390 7.130 1.00 87.44 282 PHE A O 1
ATOM 2245 N N . LEU A 1 283 ? -15.259 12.440 6.281 1.00 84.81 283 LEU A N 1
ATOM 2246 C CA . LEU A 1 283 ? -15.007 12.968 4.952 1.00 84.81 283 LEU A CA 1
ATOM 2247 C C . LEU A 1 283 ? -16.315 13.469 4.324 1.00 84.81 283 LEU A C 1
ATOM 2249 O O . LEU A 1 283 ? -17.267 12.711 4.165 1.00 84.81 283 LEU A O 1
ATOM 2253 N N . GLY A 1 284 ? -16.334 14.743 3.930 1.00 80.62 284 GLY A N 1
ATOM 2254 C CA . GLY A 1 284 ? -17.494 15.367 3.287 1.00 80.62 284 GLY A CA 1
ATOM 2255 C C . GLY A 1 284 ? -18.551 15.915 4.251 1.00 80.62 284 GLY A C 1
ATOM 2256 O O . GLY A 1 284 ? -19.498 16.542 3.782 1.00 80.62 284 GLY A O 1
ATOM 2257 N N . ASP A 1 285 ? -18.378 15.748 5.566 1.00 81.19 285 ASP A N 1
ATOM 2258 C CA . ASP A 1 285 ? -19.226 16.390 6.571 1.00 81.19 285 ASP A CA 1
ATOM 2259 C C . ASP A 1 285 ? -18.602 17.713 7.042 1.00 81.19 285 ASP A C 1
ATOM 2261 O O . ASP A 1 285 ? -17.446 17.773 7.465 1.00 81.19 285 ASP A O 1
ATOM 2265 N N . GLU A 1 286 ? -19.375 18.798 6.973 1.00 76.75 286 GLU A N 1
ATOM 2266 C CA . GLU A 1 286 ? -18.961 20.115 7.472 1.00 76.75 286 GLU A CA 1
ATOM 2267 C C . GLU A 1 286 ? -19.043 20.214 9.005 1.00 76.75 286 GLU A C 1
ATOM 2269 O O . GLU A 1 286 ? -18.474 21.134 9.605 1.00 76.75 286 GLU A O 1
ATOM 2274 N N . HIS A 1 287 ? -19.741 19.281 9.656 1.00 80.19 287 HIS A N 1
ATOM 2275 C CA . HIS A 1 287 ? -19.938 19.262 11.097 1.00 80.19 287 HIS A CA 1
ATOM 2276 C C . HIS A 1 287 ? -19.067 18.197 11.756 1.00 80.19 287 HIS A C 1
ATOM 2278 O O . HIS A 1 287 ? -19.039 17.030 11.380 1.00 80.19 287 HIS A O 1
ATOM 2284 N N . GLN A 1 288 ? -18.377 18.608 12.815 1.00 83.94 288 GLN A N 1
ATOM 2285 C CA . GLN A 1 288 ? -17.650 17.682 13.666 1.00 83.94 288 GLN A CA 1
ATOM 2286 C C . GLN A 1 288 ? -18.584 17.050 14.699 1.00 83.94 288 GLN A C 1
ATOM 2288 O O . GLN A 1 288 ? -19.271 17.755 15.447 1.00 83.94 288 GLN A O 1
ATOM 2293 N N . HIS A 1 289 ? -18.524 15.727 14.812 1.00 86.25 289 HIS A N 1
ATOM 2294 C CA . HIS A 1 289 ? -19.329 14.947 15.748 1.00 86.25 289 HIS A CA 1
ATOM 2295 C C . HIS A 1 289 ? -18.609 14.818 17.080 1.00 86.25 289 HIS A C 1
ATOM 2297 O O . HIS A 1 289 ? -17.468 14.368 17.137 1.00 86.25 289 HIS A O 1
ATOM 2303 N N . GLN A 1 290 ? -19.247 15.236 18.169 1.00 89.81 290 GLN A N 1
ATOM 2304 C CA . GLN A 1 290 ? -18.657 15.108 19.500 1.00 89.81 290 GLN A CA 1
ATOM 2305 C C . GLN A 1 290 ? -19.066 13.780 20.121 1.00 89.81 290 GLN A C 1
ATOM 2307 O O . GLN A 1 290 ? -20.256 13.498 20.240 1.00 89.81 290 GLN A O 1
ATOM 2312 N N . LEU A 1 291 ? -18.075 12.995 20.535 1.00 85.12 291 LEU A N 1
ATOM 2313 C CA . LEU A 1 291 ? -18.284 11.721 21.204 1.00 85.12 291 LEU A CA 1
ATOM 2314 C C . LEU A 1 291 ? -17.767 11.808 22.635 1.00 85.12 291 LEU A C 1
ATOM 2316 O O . LEU A 1 291 ? -16.594 12.102 22.885 1.00 85.12 291 LEU A O 1
ATOM 2320 N N . GLU A 1 292 ? -18.659 11.525 23.574 1.00 85.94 292 GLU A N 1
ATOM 2321 C CA . GLU A 1 292 ? -18.299 11.268 24.962 1.00 85.94 292 GLU A CA 1
ATOM 2322 C C . GLU A 1 292 ? -17.796 9.823 25.107 1.00 85.94 292 GLU A C 1
ATOM 2324 O O . GLU A 1 292 ? -18.238 8.942 24.360 1.00 85.94 292 GLU A O 1
ATOM 2329 N N . PRO A 1 293 ? -16.865 9.554 26.038 1.00 83.00 293 PRO A N 1
ATOM 2330 C CA . PRO A 1 293 ? -16.385 8.201 26.282 1.00 83.00 293 PRO A CA 1
ATOM 2331 C C . PRO A 1 293 ? -17.551 7.308 26.718 1.00 83.00 293 PRO A C 1
ATOM 2333 O O . PRO A 1 293 ? -18.221 7.575 27.714 1.00 83.00 293 PRO A O 1
ATOM 2336 N N . TYR A 1 294 ? -17.774 6.226 25.976 1.00 77.69 294 TYR A N 1
ATOM 2337 C CA . TYR A 1 294 ? -18.753 5.198 26.314 1.00 77.69 294 TYR A CA 1
ATOM 2338 C C . TYR A 1 294 ? -18.303 4.382 27.529 1.00 77.69 294 TYR A C 1
ATOM 2340 O O . TYR A 1 294 ? -19.092 4.097 28.427 1.00 77.69 294 TYR A O 1
ATOM 2348 N N . SER A 1 295 ? -17.022 4.005 27.566 1.00 76.69 295 SER A N 1
ATOM 2349 C CA . SER A 1 295 ? -16.428 3.310 28.708 1.00 76.69 295 SER A CA 1
ATOM 2350 C C . SER A 1 295 ? -15.007 3.792 28.966 1.00 76.69 295 SER A C 1
ATOM 2352 O O . SER A 1 295 ? -14.303 4.196 28.041 1.00 76.69 295 SER A O 1
ATOM 2354 N N . ILE A 1 296 ? -14.591 3.747 30.232 1.00 78.62 296 ILE A N 1
ATOM 2355 C CA . ILE A 1 296 ? -13.223 4.045 30.654 1.00 78.62 296 ILE A CA 1
ATOM 2356 C C . ILE A 1 296 ? -12.654 2.779 31.291 1.00 78.62 296 ILE A C 1
ATOM 2358 O O . ILE A 1 296 ? -13.107 2.340 32.348 1.00 78.62 296 ILE A O 1
ATOM 2362 N N . ILE A 1 297 ? -11.657 2.195 30.639 1.00 73.62 297 ILE A N 1
ATOM 2363 C CA . ILE A 1 297 ? -10.922 1.024 31.102 1.00 73.62 297 ILE A CA 1
ATOM 2364 C C . ILE A 1 297 ? -9.682 1.537 31.840 1.00 73.62 297 ILE A C 1
ATOM 2366 O O . ILE A 1 297 ? -8.955 2.389 31.331 1.00 73.62 297 ILE A O 1
ATOM 2370 N N . SER A 1 298 ? -9.486 1.062 33.074 1.00 64.50 298 SER A N 1
ATOM 2371 C CA . SER A 1 298 ? -8.322 1.350 33.933 1.00 64.50 298 SER A CA 1
ATOM 2372 C C . SER A 1 298 ? -7.989 2.830 34.206 1.00 64.50 298 SER A C 1
ATOM 2374 O O . SER A 1 298 ? -6.928 3.114 34.747 1.00 64.50 298 SER A O 1
ATOM 2376 N N . GLY A 1 299 ? -8.872 3.780 33.876 1.00 62.94 299 GLY A N 1
ATOM 2377 C CA . GLY A 1 299 ? -8.657 5.222 34.084 1.00 62.94 299 GLY A CA 1
ATOM 2378 C C . GLY A 1 299 ? -7.742 5.900 33.056 1.00 62.94 299 GLY A C 1
ATOM 2379 O O . GLY A 1 299 ? -7.690 7.127 33.014 1.00 62.94 299 GLY A O 1
ATOM 2380 N N . GLU A 1 300 ? -7.079 5.122 32.201 1.00 81.38 300 GLU A N 1
ATOM 2381 C CA . GLU A 1 300 ? -6.121 5.605 31.197 1.00 81.38 300 GLU A CA 1
ATOM 2382 C C . GLU A 1 300 ? -6.588 5.348 29.763 1.00 81.38 300 GLU A C 1
ATOM 2384 O O . GLU A 1 300 ? -6.046 5.933 28.833 1.00 81.38 300 GLU A O 1
ATOM 2389 N N . LYS A 1 301 ? -7.602 4.505 29.558 1.00 85.69 301 LYS A N 1
ATOM 2390 C CA . LYS A 1 301 ? -8.087 4.116 28.234 1.00 85.69 301 LYS A CA 1
ATOM 2391 C C . LYS A 1 301 ? -9.579 4.388 28.125 1.00 85.69 301 LYS A C 1
ATOM 2393 O O . LYS A 1 301 ? -10.335 3.983 29.003 1.00 85.69 301 LYS A O 1
ATOM 2398 N N . ALA A 1 302 ? -10.016 5.046 27.061 1.00 84.44 302 ALA A N 1
ATOM 2399 C CA . ALA A 1 302 ? -11.430 5.262 26.783 1.00 84.44 302 ALA A CA 1
ATOM 2400 C C . ALA A 1 302 ? -11.854 4.622 25.465 1.00 84.44 302 ALA A C 1
ATOM 2402 O O . ALA A 1 302 ? -11.092 4.577 24.501 1.00 84.44 302 ALA A O 1
ATOM 2403 N N . VAL A 1 303 ? -13.089 4.131 25.445 1.00 86.06 303 VAL A N 1
ATOM 2404 C CA . VAL A 1 303 ? -13.760 3.598 24.259 1.00 86.06 303 VAL A CA 1
ATOM 2405 C C . VAL A 1 303 ? -14.895 4.543 23.902 1.00 86.06 303 VAL A C 1
ATOM 2407 O O . VAL A 1 303 ? -15.661 4.941 24.778 1.00 86.06 303 VAL A O 1
ATOM 2410 N N . TYR A 1 304 ? -15.013 4.876 22.626 1.00 86.00 304 TYR A N 1
ATOM 2411 C CA . TYR A 1 304 ? -16.025 5.750 22.052 1.00 86.00 304 TYR A CA 1
ATOM 2412 C C . TYR A 1 304 ? -16.728 4.992 20.933 1.00 86.00 304 TYR A C 1
ATOM 2414 O O . TYR A 1 304 ? -16.084 4.249 20.193 1.00 86.00 304 TYR A O 1
ATOM 2422 N N . TYR A 1 305 ? -18.031 5.212 20.784 1.00 81.06 305 TYR A N 1
ATOM 2423 C CA . TYR A 1 305 ? -18.786 4.659 19.667 1.00 81.06 305 TYR A CA 1
ATOM 2424 C C . TYR A 1 305 ? -19.104 5.743 18.662 1.00 81.06 305 TYR A C 1
ATOM 2426 O O . TYR A 1 305 ? -19.727 6.754 18.988 1.00 81.06 305 TYR A O 1
ATOM 2434 N N . CYS A 1 306 ? -18.645 5.514 17.442 1.00 71.88 306 CYS A N 1
ATOM 2435 C CA . CYS A 1 306 ? -18.895 6.378 16.313 1.00 71.88 306 CYS A CA 1
ATOM 2436 C C . CYS A 1 306 ? -20.199 5.930 15.633 1.00 71.88 306 CYS A C 1
ATOM 2438 O O . CYS A 1 306 ? -20.247 4.784 15.187 1.00 71.88 306 CYS A O 1
ATOM 2440 N N . PRO A 1 307 ? -21.259 6.761 15.592 1.00 60.75 307 PRO A N 1
ATOM 2441 C CA . PRO A 1 307 ? -22.517 6.372 14.964 1.00 60.75 307 PRO A CA 1
ATOM 2442 C C . PRO A 1 307 ? -22.326 6.222 13.451 1.00 60.75 307 PRO A C 1
ATOM 2444 O O . PRO A 1 307 ? -21.857 7.155 12.802 1.00 60.75 307 PRO A O 1
ATOM 2447 N N . LEU A 1 308 ? -22.696 5.067 12.892 1.00 56.97 308 LEU A N 1
ATOM 2448 C CA . LEU A 1 308 ? -22.790 4.901 11.439 1.00 56.97 308 LEU A CA 1
ATOM 2449 C C . LEU A 1 308 ? -24.016 5.639 10.887 1.00 56.97 308 LEU A C 1
ATOM 2451 O O . LEU A 1 308 ? -25.060 5.674 11.541 1.00 56.97 308 LEU A O 1
ATOM 2455 N N . SER A 1 309 ? -23.915 6.204 9.681 1.00 53.94 309 SER A N 1
ATOM 2456 C CA . SER A 1 309 ? -25.083 6.739 8.980 1.00 53.94 309 SER A CA 1
ATOM 2457 C C . SER A 1 309 ? -25.977 5.616 8.451 1.00 53.94 309 SER A C 1
ATOM 2459 O O . SER A 1 309 ? -25.512 4.660 7.836 1.00 53.94 309 SER A O 1
ATOM 2461 N N . ASP A 1 310 ? -27.291 5.765 8.640 1.00 50.22 310 ASP A N 1
ATOM 2462 C CA . ASP A 1 310 ? -28.328 4.829 8.168 1.00 50.22 310 ASP A CA 1
ATOM 2463 C C . ASP A 1 310 ? -28.476 4.782 6.626 1.00 50.22 310 ASP A C 1
ATOM 2465 O O . ASP A 1 310 ? -29.351 4.093 6.100 1.00 50.22 310 ASP A O 1
ATOM 2469 N N . ASP A 1 311 ? -27.675 5.544 5.878 1.00 51.66 311 ASP A N 1
ATOM 2470 C CA . ASP A 1 311 ? -27.802 5.710 4.424 1.00 51.66 311 ASP A CA 1
ATOM 2471 C C . ASP A 1 311 ? -27.040 4.659 3.600 1.00 51.66 311 ASP A C 1
ATOM 2473 O O . ASP A 1 311 ? -27.119 4.672 2.368 1.00 51.66 311 ASP A O 1
ATOM 2477 N N . GLY A 1 312 ? -26.322 3.743 4.259 1.00 49.84 312 GLY A N 1
ATOM 2478 C CA . GLY A 1 312 ? -25.510 2.720 3.600 1.00 49.84 312 GLY A CA 1
ATOM 2479 C C . GLY A 1 312 ? -24.329 3.294 2.807 1.00 49.84 312 GLY A C 1
ATOM 2480 O O . GLY A 1 312 ? -23.720 2.572 2.015 1.00 49.84 312 GLY A O 1
ATOM 2481 N N . GLN A 1 313 ? -24.000 4.582 2.977 1.00 56.94 313 GLN A N 1
ATOM 2482 C CA . GLN A 1 313 ? -22.798 5.158 2.390 1.00 56.94 313 GLN A CA 1
ATOM 2483 C C . GLN A 1 313 ? -21.587 4.829 3.260 1.00 56.94 313 GLN A C 1
ATOM 2485 O O . GLN A 1 313 ? -21.587 5.048 4.469 1.00 56.94 313 GLN A O 1
ATOM 2490 N N . LYS A 1 314 ? -20.523 4.326 2.623 1.00 66.75 314 LYS A N 1
ATOM 2491 C CA . LYS A 1 314 ? -19.221 4.140 3.269 1.00 66.75 314 LYS A CA 1
ATOM 2492 C C . LYS A 1 314 ? -18.709 5.501 3.745 1.00 66.75 314 LYS A C 1
ATOM 2494 O O . LYS A 1 314 ? -18.274 6.314 2.932 1.00 66.75 314 LYS A O 1
ATOM 2499 N N . GLN A 1 315 ? -18.767 5.751 5.048 1.00 76.62 315 GLN A N 1
ATOM 2500 C CA . GLN A 1 315 ? -18.184 6.949 5.643 1.00 76.62 315 GLN A CA 1
ATOM 2501 C C . GLN A 1 315 ? -16.709 6.713 5.953 1.00 76.62 315 GLN A C 1
ATOM 2503 O O . GLN A 1 315 ? -16.328 5.648 6.434 1.00 76.62 315 GLN A O 1
ATOM 2508 N N . ILE A 1 316 ? -15.872 7.718 5.698 1.00 83.75 316 ILE A N 1
ATOM 2509 C CA . ILE A 1 316 ? -14.448 7.684 6.041 1.00 83.75 316 ILE A CA 1
ATOM 2510 C C . ILE A 1 316 ? -14.217 8.639 7.205 1.00 83.75 316 ILE A C 1
ATOM 2512 O O . ILE A 1 316 ? -14.577 9.815 7.125 1.00 83.75 316 ILE A O 1
ATOM 2516 N N . ILE A 1 317 ? -13.603 8.152 8.283 1.00 88.44 317 ILE A N 1
ATOM 2517 C CA . ILE A 1 317 ? -13.145 8.999 9.385 1.00 88.44 317 ILE A CA 1
ATOM 2518 C C . ILE A 1 317 ? -11.876 9.712 8.918 1.00 88.44 317 ILE A C 1
ATOM 2520 O O . ILE A 1 317 ? -10.823 9.094 8.753 1.00 88.44 317 ILE A O 1
ATOM 2524 N N . GLU A 1 318 ? -11.981 11.022 8.709 1.00 89.44 318 GLU A N 1
ATOM 2525 C CA . GLU A 1 318 ? -10.867 11.874 8.296 1.00 89.44 318 GLU A CA 1
ATOM 2526 C C . GLU A 1 318 ? -9.933 12.166 9.465 1.00 89.44 318 GLU A C 1
ATOM 2528 O O . GLU A 1 318 ? -8.711 12.076 9.332 1.00 89.44 318 GLU A O 1
ATOM 2533 N N . GLY A 1 319 ? -10.497 12.495 10.627 1.00 91.44 319 GLY A N 1
ATOM 2534 C CA . GLY A 1 319 ? -9.688 12.916 11.759 1.00 91.44 319 GLY A CA 1
ATOM 2535 C C . GLY A 1 319 ? -10.374 12.805 13.111 1.00 91.44 319 GLY A C 1
ATOM 2536 O O . GLY A 1 319 ? -11.592 12.948 13.217 1.00 91.44 319 GLY A O 1
ATOM 2537 N N . ILE A 1 320 ? -9.571 12.610 14.157 1.00 93.56 320 ILE A N 1
ATOM 2538 C CA . ILE A 1 320 ? -10.017 12.604 15.557 1.00 93.56 320 ILE A CA 1
ATOM 2539 C C . ILE A 1 320 ? -9.305 13.717 16.328 1.00 93.56 320 ILE A C 1
ATOM 2541 O O . ILE A 1 320 ? -8.081 13.774 16.387 1.00 93.56 320 ILE A O 1
ATOM 2545 N N . GLN A 1 321 ? -10.069 14.605 16.956 1.00 94.88 321 GLN A N 1
ATOM 2546 C CA . GLN A 1 321 ? -9.575 15.719 17.759 1.00 94.88 321 GLN A CA 1
ATOM 2547 C C . GLN A 1 321 ? -9.774 15.469 19.259 1.00 94.88 321 GLN A C 1
ATOM 2549 O O . GLN A 1 321 ? -10.889 15.212 19.712 1.00 94.88 321 GLN A O 1
ATOM 2554 N N . LEU A 1 322 ? -8.721 15.666 20.057 1.00 94.81 322 LEU A N 1
ATOM 2555 C CA . LEU A 1 322 ? -8.781 15.585 21.521 1.00 94.81 322 LEU A CA 1
ATOM 2556 C C . LEU A 1 322 ? -9.250 16.928 22.109 1.00 94.81 322 LEU A C 1
ATOM 2558 O O . LEU A 1 322 ? -8.450 17.828 22.383 1.00 94.81 322 LEU A O 1
ATOM 2562 N N . LYS A 1 323 ? -10.564 17.098 22.297 1.00 91.56 323 LYS A N 1
ATOM 2563 C CA . LYS A 1 323 ? -11.195 18.411 22.545 1.00 91.56 323 LYS A CA 1
ATOM 2564 C C . LYS A 1 323 ? -10.613 19.185 23.720 1.00 91.56 323 LYS A C 1
ATOM 2566 O O . LYS A 1 323 ? -10.319 20.370 23.591 1.00 91.56 323 LYS A O 1
ATOM 2571 N N . ALA A 1 324 ? -10.423 18.521 24.855 1.00 89.44 324 ALA A N 1
ATOM 2572 C CA . ALA A 1 324 ? -9.931 19.169 26.070 1.00 89.44 324 ALA A CA 1
ATOM 2573 C C . ALA A 1 324 ? -8.471 19.657 25.987 1.00 89.44 324 ALA A C 1
ATOM 2575 O O . ALA A 1 324 ? -8.067 20.448 26.836 1.00 89.44 324 ALA A O 1
ATOM 2576 N N . LEU A 1 325 ? -7.687 19.176 25.015 1.00 89.38 325 LEU A N 1
ATOM 2577 C CA . LEU A 1 325 ? -6.279 19.553 24.834 1.00 89.38 325 LEU A CA 1
ATOM 2578 C C . LEU A 1 325 ? -6.088 20.594 23.724 1.00 89.38 325 LEU A C 1
ATOM 2580 O O . LEU A 1 325 ? -5.013 21.173 23.616 1.00 89.38 325 LEU A O 1
ATOM 2584 N N . GLY A 1 326 ? -7.120 20.856 22.914 1.00 82.62 326 GLY A N 1
ATOM 2585 C CA . GLY A 1 326 ? -7.043 21.823 21.817 1.00 82.62 326 GLY A CA 1
ATOM 2586 C C . GLY A 1 326 ? -6.036 21.441 20.728 1.00 82.62 326 GLY A C 1
ATOM 2587 O O . GLY A 1 326 ? -5.558 22.321 20.015 1.00 82.62 326 GLY A O 1
ATOM 2588 N N . THR A 1 327 ? -5.696 20.154 20.603 1.00 86.94 327 THR A N 1
ATOM 2589 C CA . THR A 1 327 ? -4.762 19.671 19.583 1.00 86.94 327 THR A CA 1
ATOM 2590 C C . THR A 1 327 ? -5.384 19.733 18.183 1.00 86.94 327 THR A C 1
ATOM 2592 O O . THR A 1 327 ? -6.617 19.717 18.041 1.00 86.94 327 THR A O 1
ATOM 2595 N N . PRO A 1 328 ? -4.560 19.809 17.123 1.00 89.31 328 PRO A N 1
ATOM 2596 C CA . PRO A 1 328 ? -5.020 19.525 15.769 1.00 89.31 328 PRO A CA 1
ATOM 2597 C C . PRO A 1 328 ? -5.637 18.116 15.681 1.00 89.31 328 PRO A C 1
ATOM 2599 O O . PRO A 1 328 ? -5.234 17.234 16.445 1.00 89.31 328 PRO A O 1
ATOM 2602 N N . PRO A 1 329 ? -6.607 17.882 14.778 1.00 91.75 329 PRO A N 1
ATOM 2603 C CA . PRO A 1 329 ? -7.117 16.539 14.526 1.00 91.75 329 PRO A CA 1
ATOM 2604 C C . PRO A 1 329 ? -5.997 15.586 14.085 1.00 91.75 329 PRO A C 1
ATOM 2606 O O . PRO A 1 329 ? -5.187 15.929 13.229 1.00 91.75 329 PRO A O 1
ATOM 2609 N N . ILE A 1 330 ? -5.979 14.390 14.664 1.00 93.62 330 ILE A N 1
ATOM 2610 C CA . ILE A 1 330 ? -5.132 13.268 14.258 1.00 93.62 330 ILE A CA 1
ATOM 2611 C C . ILE A 1 330 ? -5.730 12.688 12.978 1.00 93.62 330 ILE A C 1
ATOM 2613 O O . ILE A 1 330 ? -6.886 12.270 13.005 1.00 93.62 330 ILE A O 1
ATOM 2617 N N . SER A 1 331 ? -4.973 12.667 11.880 1.00 92.19 331 SER A N 1
ATOM 2618 C CA . SER A 1 331 ? -5.411 12.114 10.591 1.00 92.19 331 SER A CA 1
ATOM 2619 C C . SER A 1 331 ? -5.607 10.601 10.679 1.00 92.19 331 SER A C 1
ATOM 2621 O O . SER A 1 331 ? -4.661 9.875 10.983 1.00 92.19 331 SER A O 1
ATOM 2623 N N . ILE A 1 332 ? -6.819 10.120 10.401 1.00 92.31 332 ILE A N 1
ATOM 2624 C CA . ILE A 1 332 ? -7.179 8.706 10.565 1.00 92.31 332 ILE A CA 1
ATOM 2625 C C . ILE A 1 332 ? -7.158 7.975 9.224 1.00 92.31 332 ILE A C 1
ATOM 2627 O O . ILE A 1 332 ? -6.311 7.106 9.036 1.00 92.31 332 ILE A O 1
ATOM 2631 N N . GLY A 1 333 ? -8.042 8.341 8.291 1.00 89.19 333 GLY A N 1
ATOM 2632 C CA . GLY A 1 333 ? -8.123 7.701 6.977 1.00 89.19 333 GLY A CA 1
ATOM 2633 C C . GLY A 1 333 ? -8.652 6.271 7.048 1.00 89.19 333 GLY A C 1
ATOM 2634 O O . GLY A 1 333 ? -8.044 5.359 6.499 1.00 89.19 333 GLY A O 1
ATOM 2635 N N . ARG A 1 334 ? -9.749 6.048 7.780 1.00 87.06 334 ARG A N 1
ATOM 2636 C CA . ARG A 1 334 ? -10.349 4.715 7.951 1.00 87.06 334 ARG A CA 1
ATOM 2637 C C . ARG A 1 334 ? -11.794 4.708 7.495 1.00 87.06 334 ARG A C 1
ATOM 2639 O O . ARG A 1 334 ? -12.596 5.506 7.979 1.00 87.06 334 ARG A O 1
ATOM 2646 N N . THR A 1 335 ? -12.116 3.792 6.588 1.00 77.12 335 THR A N 1
ATOM 2647 C CA . THR A 1 335 ? -13.488 3.544 6.146 1.00 77.12 335 THR A CA 1
ATOM 2648 C C . THR A 1 335 ? -14.235 2.740 7.196 1.00 77.12 335 THR A C 1
ATOM 2650 O O . THR A 1 335 ? -13.731 1.753 7.736 1.00 77.12 335 THR A O 1
ATOM 2653 N N . ILE A 1 336 ? -15.452 3.175 7.479 1.00 69.06 336 ILE A N 1
ATOM 2654 C CA . ILE A 1 336 ? -16.370 2.513 8.386 1.00 69.06 336 ILE A CA 1
ATOM 2655 C C . ILE A 1 336 ? -17.128 1.467 7.565 1.00 69.06 336 ILE A C 1
ATOM 2657 O O . ILE A 1 336 ? -18.007 1.806 6.776 1.00 69.06 336 ILE A O 1
ATOM 2661 N N . GLU A 1 337 ? -16.739 0.202 7.710 1.00 59.50 337 GLU A N 1
ATOM 2662 C CA . GLU A 1 337 ? -17.427 -0.946 7.108 1.00 59.50 337 GLU A CA 1
ATOM 2663 C C . GLU A 1 337 ? -17.947 -1.882 8.208 1.00 59.50 337 GLU A C 1
ATOM 2665 O O . GLU A 1 337 ? -17.391 -1.932 9.307 1.00 59.50 337 GLU A O 1
ATOM 2670 N N . GLU A 1 338 ? -19.030 -2.609 7.914 1.00 46.31 338 GLU A N 1
ATOM 2671 C CA . GLU A 1 338 ? -19.894 -3.315 8.880 1.00 46.31 338 GLU A CA 1
ATOM 2672 C C . GLU A 1 338 ? -19.211 -4.450 9.674 1.00 46.31 338 GLU A C 1
ATOM 2674 O O . GLU A 1 338 ? -19.800 -5.009 10.603 1.00 46.31 338 GLU A O 1
ATOM 2679 N N . THR A 1 339 ? -17.948 -4.773 9.393 1.00 43.94 339 THR A N 1
ATOM 2680 C CA . THR A 1 339 ? -17.237 -5.864 10.063 1.00 43.94 339 THR A CA 1
ATOM 2681 C C . THR A 1 339 ? -15.803 -5.475 10.444 1.00 43.94 339 THR A C 1
ATOM 2683 O O . THR A 1 339 ? -14.909 -5.437 9.607 1.00 43.94 339 THR A O 1
ATOM 2686 N N . THR A 1 340 ? -15.572 -5.287 11.752 1.00 49.88 340 THR A N 1
ATOM 2687 C CA . THR A 1 340 ? -14.293 -5.485 12.488 1.00 49.88 340 THR A CA 1
ATOM 2688 C C . THR A 1 340 ? -13.224 -4.380 12.557 1.00 49.88 340 THR A C 1
ATOM 2690 O O . THR A 1 340 ? -12.147 -4.628 13.092 1.00 49.88 340 THR A O 1
ATOM 2693 N N . ASN A 1 341 ? -13.497 -3.141 12.148 1.00 61.31 341 ASN A N 1
ATOM 2694 C CA . ASN A 1 341 ? -12.471 -2.088 12.140 1.00 61.31 341 ASN A CA 1
ATOM 2695 C C . ASN A 1 341 ? -12.450 -1.198 13.396 1.00 61.31 341 ASN A C 1
ATOM 2697 O O . ASN A 1 341 ? -12.847 -0.035 13.350 1.00 61.31 341 ASN A O 1
ATOM 2701 N N . ASP A 1 342 ? -11.914 -1.709 14.504 1.00 78.50 342 ASP A N 1
ATOM 2702 C CA . ASP A 1 342 ? -11.574 -0.849 15.645 1.00 78.50 342 ASP A CA 1
ATOM 2703 C C . ASP A 1 342 ? -10.447 0.129 15.260 1.00 78.50 342 ASP A C 1
ATOM 2705 O O . ASP A 1 342 ? -9.458 -0.233 14.607 1.00 78.50 342 ASP A O 1
ATOM 2709 N N . ILE A 1 343 ? -10.575 1.386 15.688 1.00 88.44 343 ILE A N 1
ATOM 2710 C CA . ILE A 1 343 ? -9.505 2.386 15.598 1.00 88.44 343 ILE A CA 1
ATOM 2711 C C . ILE A 1 343 ? -8.878 2.489 16.975 1.00 88.44 343 ILE A C 1
ATOM 2713 O O . ILE A 1 343 ? -9.510 2.971 17.909 1.00 88.44 343 ILE A O 1
ATOM 2717 N N . SER A 1 344 ? -7.630 2.056 17.109 1.00 91.31 344 SER A N 1
ATOM 2718 C CA . SER A 1 344 ? -6.893 2.139 18.371 1.00 91.31 344 SER A CA 1
ATOM 2719 C C . SER A 1 344 ? -5.791 3.182 18.278 1.00 91.31 344 SER A C 1
ATOM 2721 O O . SER A 1 344 ? -4.936 3.090 17.405 1.00 91.31 344 SER A O 1
ATOM 2723 N N . LEU A 1 345 ? -5.785 4.140 19.201 1.00 94.69 345 LEU A N 1
ATOM 2724 C CA . LEU A 1 345 ? -4.804 5.216 19.296 1.00 94.69 345 LEU A CA 1
ATOM 2725 C C . LEU A 1 345 ? -4.150 5.209 20.675 1.00 94.69 345 LEU A C 1
ATOM 2727 O O . LEU A 1 345 ? -4.790 4.888 21.678 1.00 94.69 345 LEU A O 1
ATOM 2731 N N . LYS A 1 346 ? -2.889 5.634 20.733 1.00 95.75 346 LYS A N 1
ATOM 2732 C CA . LYS A 1 346 ? -2.191 5.945 21.980 1.00 95.75 346 LYS A CA 1
ATOM 2733 C C . LYS A 1 346 ? -1.675 7.372 21.925 1.00 95.75 346 LYS A C 1
ATOM 2735 O O . LYS A 1 346 ? -1.068 7.774 20.937 1.00 95.75 346 LYS A O 1
ATOM 2740 N N . VAL A 1 347 ? -1.916 8.145 22.977 1.00 95.56 347 VAL A N 1
ATOM 2741 C CA . VAL A 1 347 ? -1.523 9.555 23.041 1.00 95.56 347 VAL A CA 1
ATOM 2742 C C . VAL A 1 347 ? -0.799 9.869 24.345 1.00 95.56 347 VAL A C 1
ATOM 2744 O O . VAL A 1 347 ? -1.062 9.266 25.383 1.00 95.56 347 VAL A O 1
ATOM 2747 N N . GLY A 1 348 ? 0.155 10.797 24.288 1.00 93.06 348 GLY A N 1
ATOM 2748 C CA . GLY A 1 348 ? 0.843 11.315 25.471 1.00 93.06 348 GLY A CA 1
ATOM 2749 C C . GLY A 1 348 ? 0.001 12.338 26.239 1.00 93.06 348 GLY A C 1
ATOM 2750 O O . GLY A 1 348 ? -1.039 12.791 25.764 1.00 93.06 348 GLY A O 1
ATOM 2751 N N . GLU A 1 349 ? 0.490 12.782 27.401 1.00 88.06 349 GLU A N 1
ATOM 2752 C CA . GLU A 1 349 ? -0.196 13.784 28.240 1.00 88.06 349 GLU A CA 1
ATOM 2753 C C . GLU A 1 349 ? -0.484 15.105 27.502 1.00 88.06 349 GLU A C 1
ATOM 2755 O O . GLU A 1 349 ? -1.485 15.771 27.768 1.00 88.06 349 GLU A O 1
ATOM 2760 N N . ALA A 1 350 ? 0.380 15.477 26.551 1.00 88.81 350 ALA A N 1
ATOM 2761 C CA . ALA A 1 350 ? 0.224 16.668 25.718 1.00 88.81 350 ALA A CA 1
ATOM 2762 C C . ALA A 1 350 ? -0.709 16.454 24.506 1.00 88.81 350 ALA A C 1
ATOM 2764 O O . ALA A 1 350 ? -0.943 17.388 23.741 1.00 88.81 350 ALA A O 1
ATOM 2765 N N . GLY A 1 351 ? -1.235 15.241 24.316 1.00 88.50 351 GLY A N 1
ATOM 2766 C CA . GLY A 1 351 ? -2.096 14.874 23.191 1.00 88.50 351 GLY A CA 1
ATOM 2767 C C . GLY A 1 351 ? -1.350 14.574 21.892 1.00 88.50 351 GLY A C 1
ATOM 2768 O O . GLY A 1 351 ? -1.981 14.471 20.843 1.00 88.50 351 GLY A O 1
ATOM 2769 N N . ASN A 1 352 ? -0.022 14.442 21.940 1.00 91.88 352 ASN A N 1
ATOM 2770 C CA . ASN A 1 352 ? 0.770 13.963 20.813 1.00 91.88 352 ASN A CA 1
ATOM 2771 C C . ASN A 1 352 ? 0.548 12.459 20.609 1.00 91.88 352 ASN A C 1
ATOM 2773 O O . ASN A 1 352 ? 0.507 11.700 21.579 1.00 91.88 352 ASN A O 1
ATOM 2777 N N . LEU A 1 353 ? 0.427 12.039 19.351 1.00 95.38 353 LEU A N 1
ATOM 2778 C CA . LEU A 1 353 ? 0.288 10.634 18.982 1.00 95.38 353 LEU A CA 1
ATOM 2779 C C . LEU A 1 353 ? 1.567 9.858 19.328 1.00 95.38 353 LEU A C 1
ATOM 2781 O O . LEU A 1 353 ? 2.678 10.371 19.181 1.00 95.38 353 LEU A O 1
ATOM 2785 N N . LEU A 1 354 ? 1.398 8.631 19.810 1.00 95.31 354 LEU A N 1
ATOM 2786 C CA . LEU A 1 354 ? 2.462 7.694 20.146 1.00 95.31 354 LEU A CA 1
ATOM 2787 C C . LEU A 1 354 ? 2.165 6.346 19.489 1.00 95.31 354 LEU A C 1
ATOM 2789 O O . LEU A 1 354 ? 1.007 5.948 19.375 1.00 95.31 354 LEU A O 1
ATOM 2793 N N . PHE A 1 355 ? 3.213 5.608 19.127 1.00 96.06 355 PHE A N 1
ATOM 2794 C CA . PHE A 1 355 ? 3.043 4.248 18.630 1.00 96.06 355 PHE A CA 1
ATOM 2795 C C . PHE A 1 355 ? 2.525 3.312 19.722 1.00 96.06 355 PHE A C 1
ATOM 2797 O O . PHE A 1 355 ? 3.003 3.321 20.862 1.00 96.06 355 PHE A O 1
ATOM 2804 N N . ARG A 1 356 ? 1.580 2.457 19.338 1.00 94.50 356 ARG A N 1
ATOM 2805 C CA . ARG A 1 356 ? 1.253 1.229 20.066 1.00 94.50 356 ARG A CA 1
ATOM 2806 C C . ARG A 1 356 ? 2.243 0.140 19.666 1.00 94.50 356 ARG A C 1
ATOM 2808 O O . ARG A 1 356 ? 2.777 0.187 18.560 1.00 94.50 356 ARG A O 1
ATOM 2815 N N . THR A 1 357 ? 2.458 -0.832 20.544 1.00 93.50 357 THR A N 1
ATOM 2816 C CA . THR A 1 357 ? 3.305 -1.996 20.265 1.00 93.50 357 THR A CA 1
ATOM 2817 C C . THR A 1 357 ? 2.543 -3.290 20.508 1.00 93.50 357 THR A C 1
ATOM 2819 O O . THR A 1 357 ? 1.757 -3.361 21.457 1.00 93.50 357 THR A O 1
ATOM 2822 N N . ASP A 1 358 ? 2.756 -4.299 19.665 1.00 89.62 358 ASP A N 1
ATOM 2823 C CA . ASP A 1 358 ? 2.249 -5.652 19.908 1.00 89.62 358 ASP A CA 1
ATOM 2824 C C . ASP A 1 358 ? 3.192 -6.472 20.811 1.00 89.62 358 ASP A C 1
ATOM 2826 O O . ASP A 1 358 ? 4.151 -5.954 21.384 1.00 89.62 358 ASP A O 1
ATOM 2830 N N . ALA A 1 359 ? 2.882 -7.760 20.986 1.00 88.88 359 ALA A N 1
ATOM 2831 C CA . ALA A 1 359 ? 3.667 -8.680 21.811 1.00 88.88 359 ALA A CA 1
ATOM 2832 C C . ALA A 1 359 ? 5.038 -9.044 21.207 1.00 88.88 359 ALA A C 1
ATOM 2834 O O . ALA A 1 359 ? 5.873 -9.612 21.911 1.00 88.88 359 ALA A O 1
ATOM 2835 N N . GLU A 1 360 ? 5.255 -8.747 19.926 1.00 89.50 360 GLU A N 1
ATOM 2836 C CA . GLU A 1 360 ? 6.503 -8.971 19.191 1.00 89.50 360 GLU A CA 1
ATOM 2837 C C . GLU A 1 360 ? 7.313 -7.667 19.046 1.00 89.50 360 GLU A C 1
ATOM 2839 O O . GLU A 1 360 ? 8.274 -7.614 18.282 1.00 89.50 360 GLU A O 1
ATOM 2844 N N . ASP A 1 361 ? 6.941 -6.624 19.799 1.00 92.56 361 ASP A N 1
ATOM 2845 C CA . ASP A 1 361 ? 7.533 -5.283 19.777 1.00 92.56 361 ASP A CA 1
ATOM 2846 C C . ASP A 1 361 ? 7.413 -4.549 18.422 1.00 92.56 361 ASP A C 1
ATOM 2848 O O . ASP A 1 361 ? 8.094 -3.541 18.195 1.00 92.56 361 ASP A O 1
ATOM 2852 N N . PHE A 1 362 ? 6.507 -4.972 17.530 1.00 95.50 362 PHE A N 1
ATOM 2853 C CA . PHE A 1 362 ? 6.186 -4.189 16.335 1.00 95.50 362 PHE A CA 1
ATOM 2854 C C . PHE A 1 362 ? 5.404 -2.947 16.719 1.00 95.50 362 PHE A C 1
ATOM 2856 O O . PHE A 1 362 ? 4.412 -3.016 17.445 1.00 95.50 362 PHE A O 1
ATOM 2863 N N . ARG A 1 363 ? 5.796 -1.805 16.157 1.00 97.62 363 ARG A N 1
ATOM 2864 C CA . ARG A 1 363 ? 4.982 -0.594 16.205 1.00 97.62 363 ARG A CA 1
ATOM 2865 C C . ARG A 1 363 ? 3.821 -0.715 15.230 1.00 97.62 363 ARG A C 1
ATOM 2867 O O . ARG A 1 363 ? 4.006 -0.993 14.047 1.00 97.62 363 ARG A O 1
ATOM 2874 N N . LEU A 1 364 ? 2.619 -0.502 15.737 1.00 96.19 364 LEU A N 1
ATOM 2875 C CA . LEU A 1 364 ? 1.400 -0.778 14.996 1.00 96.19 364 LEU A CA 1
ATOM 2876 C C . LEU A 1 364 ? 0.942 0.445 14.208 1.00 96.19 364 LEU A C 1
ATOM 2878 O O . LEU A 1 364 ? 0.982 1.564 14.719 1.00 96.19 364 LEU A O 1
ATOM 2882 N N . ILE A 1 365 ? 0.506 0.206 12.973 1.00 96.19 365 ILE A N 1
ATOM 2883 C CA . ILE A 1 365 ? 0.058 1.227 12.027 1.00 96.19 365 ILE A CA 1
ATOM 2884 C C . ILE A 1 365 ? -1.384 0.925 11.613 1.00 96.19 365 ILE A C 1
ATOM 2886 O O . ILE A 1 365 ? -1.660 -0.089 10.975 1.00 96.19 365 ILE A O 1
ATOM 2890 N N . ASN A 1 366 ? -2.313 1.806 11.957 1.00 92.25 366 ASN A N 1
ATOM 2891 C CA . ASN A 1 366 ? -3.721 1.722 11.574 1.00 92.25 366 ASN A CA 1
ATOM 2892 C C . ASN A 1 366 ? -4.301 3.062 11.073 1.00 92.25 366 ASN A C 1
ATOM 2894 O O . ASN A 1 366 ? -5.486 3.117 10.736 1.00 92.25 366 ASN A O 1
ATOM 2898 N N . THR A 1 367 ? -3.489 4.128 11.030 1.00 93.31 367 THR A N 1
ATOM 2899 C CA . THR A 1 367 ? -3.881 5.479 10.597 1.00 93.31 367 THR A CA 1
ATOM 2900 C C . THR A 1 367 ? -2.836 6.165 9.715 1.00 93.31 367 THR A C 1
ATOM 2902 O O . THR A 1 367 ? -1.643 5.855 9.767 1.00 93.31 367 THR A O 1
ATOM 2905 N N . ILE A 1 368 ? -3.270 7.186 8.964 1.00 93.06 368 ILE A N 1
ATOM 2906 C CA . ILE A 1 368 ? -2.371 8.099 8.232 1.00 93.06 368 ILE A CA 1
ATOM 2907 C C . ILE A 1 368 ? -1.375 8.781 9.183 1.00 93.06 368 ILE A C 1
ATOM 2909 O O . ILE A 1 368 ? -0.199 8.918 8.850 1.00 93.06 368 ILE A O 1
ATOM 2913 N N . ALA A 1 369 ? -1.820 9.223 10.362 1.00 93.06 369 ALA A N 1
ATOM 2914 C CA . ALA A 1 369 ? -0.948 9.932 11.295 1.00 93.06 369 ALA A CA 1
ATOM 2915 C C . ALA A 1 369 ? 0.161 9.033 11.872 1.00 93.06 369 ALA A C 1
ATOM 2917 O O . ALA A 1 369 ? 1.287 9.497 12.034 1.00 93.06 369 ALA A O 1
ATOM 2918 N N . GLU A 1 370 ? -0.112 7.751 12.138 1.00 95.62 370 GLU A N 1
ATOM 2919 C CA . GLU A 1 370 ? 0.927 6.793 12.551 1.00 95.62 370 GLU A CA 1
ATOM 2920 C C . GLU A 1 370 ? 1.943 6.541 11.427 1.00 95.62 370 GLU A C 1
ATOM 2922 O O . GLU A 1 370 ? 3.136 6.445 11.704 1.00 95.62 370 GLU A O 1
ATOM 2927 N N . LEU A 1 371 ? 1.503 6.499 10.162 1.00 94.25 371 LEU A N 1
ATOM 2928 C CA . LEU A 1 371 ? 2.407 6.429 9.008 1.00 94.25 371 LEU A CA 1
ATOM 2929 C C . LEU A 1 371 ? 3.334 7.653 8.928 1.00 94.25 371 LEU A C 1
ATOM 2931 O O . LEU A 1 371 ? 4.541 7.505 8.745 1.00 94.25 371 LEU A O 1
ATOM 2935 N N . GLN A 1 372 ? 2.789 8.861 9.095 1.00 91.62 372 GLN A N 1
ATOM 2936 C CA . GLN A 1 372 ? 3.569 10.106 9.079 1.00 91.62 372 GLN A CA 1
ATOM 2937 C C . GLN A 1 372 ? 4.589 10.158 10.225 1.00 91.62 372 GLN A C 1
ATOM 2939 O O . GLN A 1 372 ? 5.729 10.575 10.016 1.00 91.62 372 GLN A O 1
ATOM 2944 N N . LEU A 1 373 ? 4.211 9.648 11.402 1.00 93.75 373 LEU A N 1
ATOM 2945 C CA . LEU A 1 373 ? 5.053 9.605 12.600 1.00 93.75 373 LEU A CA 1
ATOM 2946 C C . LEU A 1 373 ? 6.349 8.797 12.396 1.00 93.75 373 LEU A C 1
ATOM 2948 O O . LEU A 1 373 ? 7.330 9.019 13.111 1.00 93.75 373 LEU A O 1
ATOM 2952 N N . ILE A 1 374 ? 6.400 7.883 11.417 1.00 95.50 374 ILE A N 1
ATOM 2953 C CA . ILE A 1 374 ? 7.621 7.125 11.089 1.00 95.50 374 ILE A CA 1
ATOM 2954 C C . ILE A 1 374 ? 8.754 8.077 10.667 1.00 95.50 374 ILE A C 1
ATOM 2956 O O . ILE A 1 374 ? 9.907 7.858 11.033 1.00 95.50 374 ILE A O 1
ATOM 2960 N N . SER A 1 375 ? 8.425 9.161 9.963 1.00 89.94 375 SER A N 1
ATOM 2961 C CA . SER A 1 375 ? 9.393 10.121 9.415 1.00 89.94 375 SER A CA 1
ATOM 2962 C C . SER A 1 375 ? 9.763 11.262 10.375 1.00 89.94 375 SER A C 1
ATOM 2964 O O . SER A 1 375 ? 10.615 12.086 10.037 1.00 89.94 375 SER A O 1
ATOM 2966 N N . ASP A 1 376 ? 9.149 11.329 11.561 1.00 87.19 376 ASP A N 1
ATOM 2967 C CA . ASP A 1 376 ? 9.293 12.467 12.483 1.00 87.19 376 ASP A CA 1
ATOM 2968 C C . ASP A 1 376 ? 10.663 12.536 13.178 1.00 87.19 376 ASP A C 1
ATOM 2970 O O . ASP A 1 376 ? 11.106 13.619 13.568 1.00 87.19 376 ASP A O 1
ATOM 2974 N N . ASN A 1 377 ? 11.350 11.402 13.359 1.00 87.50 377 ASN A N 1
ATOM 2975 C CA . ASN A 1 377 ? 12.697 11.364 13.929 1.00 87.50 377 ASN A CA 1
ATOM 2976 C C . ASN A 1 377 ? 13.528 10.186 13.384 1.00 87.50 377 ASN A C 1
ATOM 2978 O O . ASN A 1 377 ? 12.986 9.209 12.874 1.00 87.50 377 ASN A O 1
ATOM 2982 N N . GLU A 1 378 ? 14.855 10.267 13.516 1.00 89.62 378 GLU A N 1
ATOM 2983 C CA . GLU A 1 378 ? 15.772 9.241 12.993 1.00 89.62 378 GLU A CA 1
ATOM 2984 C C . GLU A 1 378 ? 15.649 7.876 13.681 1.00 89.62 378 GLU A C 1
ATOM 2986 O O . GLU A 1 378 ? 15.924 6.851 13.059 1.00 89.62 378 GLU A O 1
ATOM 2991 N N . ASP A 1 379 ? 15.260 7.831 14.956 1.00 93.38 379 ASP A N 1
ATOM 2992 C CA . ASP A 1 379 ? 15.128 6.568 15.690 1.00 93.38 379 ASP A CA 1
ATOM 2993 C C . ASP A 1 379 ? 13.919 5.765 15.196 1.00 93.38 379 ASP A C 1
ATOM 2995 O O . ASP A 1 379 ? 13.955 4.536 15.147 1.00 93.38 379 ASP A O 1
ATOM 2999 N N . ASN A 1 380 ? 12.863 6.452 14.758 1.00 95.44 380 ASN A N 1
ATOM 3000 C CA . ASN A 1 380 ? 11.684 5.845 14.159 1.00 95.44 380 ASN A CA 1
ATOM 3001 C C . ASN A 1 380 ? 12.009 5.182 12.813 1.00 95.44 380 ASN A C 1
ATOM 3003 O O . ASN A 1 380 ? 11.360 4.205 12.456 1.00 95.44 380 ASN A O 1
ATOM 3007 N N . LEU A 1 381 ? 13.038 5.616 12.088 1.00 96.94 381 LEU A N 1
ATOM 3008 C CA . LEU A 1 381 ? 13.405 5.012 10.802 1.00 96.94 381 LEU A CA 1
ATOM 3009 C C . LEU A 1 381 ? 14.074 3.631 10.930 1.00 96.94 381 LEU A C 1
ATOM 3011 O O . LEU A 1 381 ? 14.282 2.970 9.916 1.00 96.94 381 LEU A O 1
ATOM 3015 N N . LYS A 1 382 ? 14.418 3.190 12.149 1.00 96.81 382 LYS A N 1
ATOM 3016 C CA . LYS A 1 382 ? 15.268 2.007 12.406 1.00 96.81 382 LYS A CA 1
ATOM 3017 C C . LYS A 1 382 ? 14.539 0.832 13.064 1.00 96.81 382 LYS A C 1
ATOM 3019 O O . LYS A 1 382 ? 15.167 -0.173 13.381 1.00 96.81 382 LYS A O 1
ATOM 3024 N N . VAL A 1 383 ? 13.241 0.964 13.325 1.00 96.81 383 VAL A N 1
ATOM 3025 C CA . VAL A 1 383 ? 12.449 -0.007 14.103 1.00 96.81 383 VAL A CA 1
ATOM 3026 C C . VAL A 1 383 ? 11.478 -0.801 13.226 1.00 96.81 383 VAL A C 1
ATOM 3028 O O . VAL A 1 383 ? 11.348 -0.539 12.032 1.00 96.81 383 VAL A O 1
ATOM 3031 N N . ALA A 1 384 ? 10.813 -1.791 13.822 1.00 97.94 384 ALA A N 1
ATOM 3032 C CA . ALA A 1 384 ? 9.857 -2.652 13.141 1.00 97.94 384 ALA A CA 1
ATOM 3033 C C . ALA A 1 384 ? 8.421 -2.102 13.219 1.00 97.94 384 ALA A C 1
ATOM 3035 O O . ALA A 1 384 ? 7.979 -1.648 14.277 1.00 97.94 384 ALA A O 1
ATOM 3036 N N . TYR A 1 385 ? 7.695 -2.184 12.105 1.00 98.50 385 TYR A N 1
ATOM 3037 C CA . TYR A 1 385 ? 6.329 -1.703 11.923 1.00 98.50 385 TYR A CA 1
ATOM 3038 C C . TYR A 1 385 ? 5.434 -2.768 11.298 1.00 98.50 385 TYR A C 1
ATOM 3040 O O . TYR A 1 385 ? 5.869 -3.509 10.413 1.00 98.50 385 TYR A O 1
ATOM 3048 N N . LYS A 1 386 ? 4.173 -2.810 11.730 1.00 95.88 386 LYS A N 1
ATOM 3049 C CA . LYS A 1 386 ? 3.158 -3.725 11.204 1.00 95.88 386 LYS A CA 1
ATOM 3050 C C . LYS A 1 386 ? 1.833 -3.002 11.001 1.00 95.88 386 LYS A C 1
ATOM 3052 O O . LYS A 1 386 ? 1.319 -2.379 11.930 1.00 95.88 386 LYS A O 1
ATOM 3057 N N . GLN A 1 387 ? 1.284 -3.088 9.793 1.00 93.31 387 GLN A N 1
ATOM 3058 C CA . GLN A 1 387 ? -0.035 -2.542 9.496 1.00 93.31 387 GLN A CA 1
ATOM 3059 C C . GLN A 1 387 ? -1.137 -3.464 10.047 1.00 93.31 387 GLN A C 1
ATOM 3061 O O . GLN A 1 387 ? -1.041 -4.692 9.979 1.00 93.31 387 GLN A O 1
ATOM 3066 N N . GLU A 1 388 ? -2.176 -2.871 10.629 1.00 89.31 388 GLU A N 1
ATOM 3067 C CA . GLU A 1 388 ? -3.291 -3.584 11.273 1.00 89.31 388 GLU A CA 1
ATOM 3068 C C . GLU A 1 388 ? -4.641 -3.341 10.594 1.00 89.31 388 GLU A C 1
ATOM 3070 O O . GLU A 1 388 ? -5.651 -3.896 11.019 1.00 89.31 388 GLU A O 1
ATOM 3075 N N . SER A 1 389 ? -4.679 -2.487 9.575 1.00 88.06 389 SER A N 1
ATOM 3076 C CA . SER A 1 389 ? -5.904 -2.154 8.857 1.00 88.06 389 SER A CA 1
ATOM 3077 C C . SER A 1 389 ? -5.619 -1.484 7.526 1.00 88.06 389 SER A C 1
ATOM 3079 O O . SER A 1 389 ? -4.566 -0.870 7.359 1.00 88.06 389 SER A O 1
ATOM 3081 N N . ASP A 1 390 ? -6.598 -1.483 6.625 1.00 89.00 390 ASP A N 1
ATOM 3082 C CA . ASP A 1 390 ? -6.564 -0.635 5.433 1.00 89.00 390 ASP A CA 1
ATOM 3083 C C . ASP A 1 390 ? -6.511 0.852 5.815 1.00 89.00 390 ASP A C 1
ATOM 3085 O O . ASP A 1 390 ? -7.086 1.254 6.828 1.00 89.00 390 ASP A O 1
ATOM 3089 N N . ILE A 1 391 ? -5.820 1.664 5.016 1.00 91.19 391 ILE A N 1
ATOM 3090 C CA . ILE A 1 391 ? -5.672 3.113 5.202 1.00 91.19 391 ILE A CA 1
ATOM 3091 C C . ILE A 1 391 ? -6.061 3.818 3.903 1.00 91.19 391 ILE A C 1
ATOM 3093 O O . ILE A 1 391 ? -5.575 3.477 2.828 1.00 91.19 391 ILE A O 1
ATOM 3097 N N . ASP A 1 392 ? -6.916 4.829 3.997 1.00 90.50 392 ASP A N 1
ATOM 3098 C CA . ASP A 1 392 ? -7.416 5.616 2.871 1.00 90.50 392 ASP A CA 1
ATOM 3099 C C . ASP A 1 392 ? -7.033 7.092 3.042 1.00 90.50 392 ASP A C 1
ATOM 3101 O O . ASP A 1 392 ? -7.453 7.752 3.992 1.00 90.50 392 ASP A O 1
ATOM 3105 N N . PHE A 1 393 ? -6.253 7.627 2.101 1.00 88.00 393 PHE A N 1
ATOM 3106 C CA . PHE A 1 393 ? -5.814 9.028 2.048 1.00 88.00 393 PHE A CA 1
ATOM 3107 C C . PHE A 1 393 ? -6.907 10.000 1.551 1.00 88.00 393 PHE A C 1
ATOM 3109 O O . PHE A 1 393 ? -6.662 11.197 1.379 1.00 88.00 393 PHE A O 1
ATOM 3116 N N . MET A 1 394 ? -8.138 9.513 1.373 1.00 83.06 394 MET A N 1
ATOM 3117 C CA . MET A 1 394 ? -9.374 10.269 1.137 1.00 83.06 394 MET A CA 1
ATOM 3118 C C . MET A 1 394 ? -9.405 11.075 -0.161 1.00 83.06 394 MET A C 1
ATOM 3120 O O . MET A 1 394 ? -10.186 12.017 -0.295 1.00 83.06 394 MET A O 1
ATOM 3124 N N . SER A 1 395 ? -8.545 10.740 -1.120 1.00 68.19 395 SER A N 1
ATOM 3125 C CA . SER A 1 395 ? -8.405 11.464 -2.388 1.00 68.19 395 SER A CA 1
ATOM 3126 C C . SER A 1 395 ? -8.099 12.961 -2.245 1.00 68.19 395 SER A C 1
ATOM 3128 O O . SER A 1 395 ? -8.277 13.732 -3.190 1.00 68.19 395 SER A O 1
ATOM 3130 N N . LYS A 1 396 ? -7.632 13.401 -1.070 1.00 66.81 396 LYS A N 1
ATOM 3131 C CA . LYS A 1 396 ? -7.111 14.756 -0.888 1.00 66.81 396 LYS A CA 1
ATOM 3132 C C . LYS A 1 396 ? -5.622 14.723 -1.227 1.00 66.81 396 LYS A C 1
ATOM 3134 O O . LYS A 1 396 ? -4.938 13.803 -0.783 1.00 66.81 396 LYS A O 1
ATOM 3139 N N . PRO A 1 397 ? -5.089 15.694 -1.988 1.00 63.56 397 PRO A N 1
ATOM 3140 C CA . PRO A 1 397 ? -3.649 15.807 -2.147 1.00 63.56 397 PRO A CA 1
ATOM 3141 C C . PRO A 1 397 ? -3.043 16.054 -0.764 1.00 63.56 397 PRO A C 1
ATOM 3143 O O . PRO A 1 397 ? -3.220 17.122 -0.176 1.00 63.56 397 PRO A O 1
ATOM 3146 N N . ILE A 1 398 ? -2.376 15.038 -0.224 1.00 62.66 398 ILE A N 1
ATOM 3147 C CA . ILE A 1 398 ? -1.645 15.141 1.033 1.00 62.66 398 ILE A CA 1
ATOM 3148 C C . ILE A 1 398 ? -0.195 15.425 0.668 1.00 62.66 398 ILE A C 1
ATOM 3150 O O . ILE A 1 398 ? 0.379 14.786 -0.214 1.00 62.66 398 ILE A O 1
ATOM 3154 N N . ALA A 1 399 ? 0.412 16.388 1.357 1.00 67.12 399 ALA A N 1
ATOM 3155 C CA . ALA A 1 399 ? 1.856 16.546 1.316 1.00 67.12 399 ALA A CA 1
ATOM 3156 C C . ALA A 1 399 ? 2.486 15.301 1.957 1.00 67.12 399 ALA A C 1
ATOM 3158 O O . ALA A 1 399 ? 2.574 15.193 3.180 1.00 67.12 399 ALA A O 1
ATOM 3159 N N . TRP A 1 400 ? 2.860 14.328 1.131 1.00 81.81 400 TRP A N 1
ATOM 3160 C CA . TRP A 1 400 ? 3.560 13.139 1.588 1.00 81.81 400 TRP A CA 1
ATOM 3161 C C . TRP A 1 400 ? 5.057 13.412 1.639 1.00 81.81 400 TRP A C 1
ATOM 3163 O O . TRP A 1 400 ? 5.665 13.803 0.641 1.00 81.81 400 TRP A O 1
ATOM 3173 N N . THR A 1 401 ? 5.647 13.199 2.810 1.00 82.12 401 THR A N 1
ATOM 3174 C CA . THR A 1 401 ? 7.101 13.151 2.957 1.00 82.12 401 THR A CA 1
ATOM 3175 C C . THR A 1 401 ? 7.516 11.685 2.909 1.00 82.12 401 THR A C 1
ATOM 3177 O O . THR A 1 401 ? 7.039 10.927 3.755 1.00 82.12 401 THR A O 1
ATOM 3180 N N . PRO A 1 402 ? 8.380 11.276 1.963 1.00 88.81 402 PRO A N 1
ATOM 3181 C CA . PRO A 1 402 ? 8.828 9.893 1.872 1.00 88.81 402 PRO A CA 1
ATOM 3182 C C . PRO A 1 402 ? 9.424 9.390 3.191 1.00 88.81 402 PRO A C 1
ATOM 3184 O O . PRO A 1 402 ? 10.173 10.114 3.857 1.00 88.81 402 PRO A O 1
ATOM 3187 N N . ILE A 1 403 ? 9.115 8.143 3.553 1.00 94.44 403 ILE A N 1
ATOM 3188 C CA . ILE A 1 403 ? 9.723 7.478 4.709 1.00 94.44 403 ILE A CA 1
ATOM 3189 C C . ILE A 1 403 ? 11.170 7.123 4.366 1.00 94.44 403 ILE A C 1
ATOM 3191 O O . ILE A 1 403 ? 11.429 6.393 3.411 1.00 94.44 403 ILE A O 1
ATOM 3195 N N . GLY A 1 404 ? 12.107 7.661 5.146 1.00 91.81 404 GLY A N 1
ATOM 3196 C CA . GLY A 1 404 ? 13.532 7.640 4.825 1.00 91.81 404 GLY A CA 1
ATOM 3197 C C . GLY A 1 404 ? 13.831 8.590 3.668 1.00 91.81 404 GLY A C 1
ATOM 3198 O O . GLY A 1 404 ? 13.636 8.234 2.517 1.00 91.81 404 GLY A O 1
ATOM 3199 N N . ARG A 1 405 ? 14.242 9.828 3.941 1.00 86.00 405 ARG A N 1
ATOM 3200 C CA . ARG A 1 405 ? 14.259 10.887 2.910 1.00 86.00 405 ARG A CA 1
ATOM 3201 C C . ARG A 1 405 ? 15.402 10.756 1.909 1.00 86.00 405 ARG A C 1
ATOM 3203 O O . ARG A 1 405 ? 15.236 11.102 0.746 1.00 86.00 405 ARG A O 1
ATOM 3210 N N . ASP A 1 406 ? 16.552 10.297 2.379 1.00 86.06 406 ASP A N 1
ATOM 3211 C CA . ASP A 1 406 ? 17.805 10.289 1.635 1.00 86.06 406 ASP A CA 1
ATOM 3212 C C . ASP A 1 406 ? 18.801 9.310 2.272 1.00 86.06 406 ASP A C 1
ATOM 3214 O O . ASP A 1 406 ? 18.523 8.702 3.305 1.00 86.06 406 ASP A O 1
ATOM 3218 N N . GLU A 1 407 ? 19.983 9.175 1.675 1.00 86.94 407 GLU A N 1
ATOM 3219 C CA . GLU A 1 407 ? 21.043 8.277 2.150 1.00 86.94 407 GLU A CA 1
ATOM 3220 C C . GLU A 1 407 ? 21.532 8.593 3.582 1.00 86.94 407 GLU A C 1
ATOM 3222 O O . GLU A 1 407 ? 22.038 7.709 4.270 1.00 86.94 407 GLU A O 1
ATOM 3227 N N . SER A 1 408 ? 21.413 9.843 4.051 1.00 88.19 408 SER A N 1
ATOM 3228 C CA . SER A 1 408 ? 21.805 10.236 5.416 1.00 88.19 408 SER A CA 1
ATOM 3229 C C . SER A 1 408 ? 20.722 9.952 6.456 1.00 88.19 408 SER A C 1
ATOM 3231 O O . SER A 1 408 ? 21.026 9.785 7.635 1.00 88.19 408 SER A O 1
ATOM 3233 N N . SER A 1 409 ? 19.466 9.870 6.019 1.00 91.00 409 SER A N 1
ATOM 3234 C CA . SER A 1 409 ? 18.301 9.512 6.830 1.00 91.00 409 SER A CA 1
ATOM 3235 C C . SER A 1 409 ? 17.486 8.405 6.145 1.00 91.00 409 SER A C 1
ATOM 3237 O O . SER A 1 409 ? 16.328 8.654 5.791 1.00 91.00 409 SER A O 1
ATOM 3239 N N . PRO A 1 410 ? 18.056 7.204 5.916 1.00 94.56 410 PRO A N 1
ATOM 3240 C CA . PRO A 1 410 ? 17.358 6.129 5.226 1.00 94.56 410 PRO A CA 1
ATOM 3241 C C . PRO A 1 410 ? 16.372 5.434 6.165 1.00 94.56 410 PRO A C 1
ATOM 3243 O O . PRO A 1 410 ? 16.554 5.422 7.385 1.00 94.56 410 PRO A O 1
ATOM 3246 N N . PHE A 1 411 ? 15.353 4.790 5.600 1.00 98.00 411 PHE A N 1
ATOM 3247 C CA . PHE A 1 411 ? 14.585 3.795 6.339 1.00 98.00 411 PHE A CA 1
ATOM 3248 C C . PHE A 1 411 ? 15.414 2.516 6.439 1.00 98.00 411 PHE A C 1
ATOM 3250 O O . PHE A 1 411 ? 15.681 1.876 5.427 1.00 98.00 411 PHE A O 1
ATOM 3257 N N . SER A 1 412 ? 15.827 2.147 7.649 1.00 97.38 412 SER A N 1
ATOM 3258 C CA . SER A 1 412 ? 16.640 0.953 7.913 1.00 97.38 412 SER A CA 1
ATOM 3259 C C . SER A 1 412 ? 15.929 -0.063 8.813 1.00 97.38 412 SER A C 1
ATOM 3261 O O . SER A 1 412 ? 16.568 -0.966 9.352 1.00 97.38 412 SER A O 1
ATOM 3263 N N . GLY A 1 413 ? 14.637 0.147 9.064 1.00 97.25 413 GLY A N 1
ATOM 3264 C CA . GLY A 1 413 ? 13.793 -0.709 9.885 1.00 97.25 413 GLY A CA 1
ATOM 3265 C C . GLY A 1 413 ? 13.176 -1.871 9.107 1.00 97.25 413 GLY A C 1
ATOM 3266 O O . GLY A 1 413 ? 13.628 -2.241 8.024 1.00 97.25 413 GLY A O 1
ATOM 3267 N N . LEU A 1 414 ? 12.108 -2.432 9.669 1.00 97.88 414 LEU A N 1
ATOM 3268 C CA . LEU A 1 414 ? 11.275 -3.451 9.028 1.00 97.88 414 LEU A CA 1
ATOM 3269 C C . LEU A 1 414 ? 9.856 -2.902 8.902 1.00 97.88 414 LEU A C 1
ATOM 3271 O O . LEU A 1 414 ? 9.280 -2.482 9.898 1.00 97.88 414 LEU A O 1
ATOM 3275 N N . TYR A 1 415 ? 9.278 -2.921 7.709 1.00 98.38 415 TYR A N 1
ATOM 3276 C CA . TYR A 1 415 ? 7.880 -2.573 7.490 1.00 98.38 415 TYR A CA 1
ATOM 3277 C C . TYR A 1 415 ? 7.125 -3.770 6.914 1.00 98.38 415 TYR A C 1
ATOM 3279 O O . TYR A 1 415 ? 7.479 -4.287 5.853 1.00 98.38 415 TYR A O 1
ATOM 3287 N N . VAL A 1 416 ? 6.070 -4.200 7.607 1.00 95.31 416 VAL A N 1
ATOM 3288 C CA . VAL A 1 416 ? 5.188 -5.293 7.186 1.00 95.31 416 VAL A CA 1
ATOM 3289 C C . VAL A 1 416 ? 3.788 -4.733 6.937 1.00 95.31 416 VAL A C 1
ATOM 3291 O O . VAL A 1 416 ? 3.054 -4.444 7.882 1.00 95.31 416 VAL A O 1
ATOM 3294 N N . GLY A 1 417 ? 3.387 -4.614 5.670 1.00 89.38 417 GLY A N 1
ATOM 3295 C CA . GLY A 1 417 ? 2.036 -4.166 5.296 1.00 89.38 417 GLY A CA 1
ATOM 3296 C C . GLY A 1 417 ? 0.937 -5.189 5.624 1.00 89.38 417 GLY A C 1
ATOM 3297 O O . GLY A 1 417 ? -0.239 -4.847 5.675 1.00 89.38 417 GLY A O 1
ATOM 3298 N N . ASN A 1 418 ? 1.324 -6.431 5.944 1.00 87.06 418 ASN A N 1
ATOM 3299 C CA . ASN A 1 418 ? 0.477 -7.433 6.604 1.00 87.06 418 ASN A CA 1
ATOM 3300 C C . ASN A 1 418 ? -0.851 -7.733 5.869 1.00 87.06 418 ASN A C 1
ATOM 3302 O O . ASN A 1 418 ? -1.848 -8.071 6.499 1.00 87.06 418 ASN A O 1
ATOM 3306 N N . GLY A 1 419 ? -0.861 -7.601 4.537 1.00 79.81 419 GLY A N 1
ATOM 3307 C CA . GLY A 1 419 ? -2.030 -7.875 3.693 1.00 79.81 419 GLY A CA 1
ATOM 3308 C C . GLY A 1 419 ? -3.064 -6.746 3.632 1.00 79.81 419 GLY A C 1
ATOM 3309 O O . GLY A 1 419 ? -4.075 -6.896 2.950 1.00 79.81 419 GLY A O 1
ATOM 3310 N N . TYR A 1 420 ? -2.812 -5.622 4.305 1.00 85.75 420 TYR A N 1
ATOM 3311 C CA . TYR A 1 420 ? -3.675 -4.447 4.269 1.00 85.75 420 TYR A CA 1
ATOM 3312 C C . TYR A 1 420 ? -3.275 -3.470 3.162 1.00 85.75 420 TYR A C 1
ATOM 3314 O O . TYR A 1 420 ? -2.133 -3.436 2.694 1.00 85.75 420 TYR A O 1
ATOM 3322 N N . LYS A 1 421 ? -4.240 -2.647 2.759 1.00 88.94 421 LYS A N 1
ATOM 3323 C CA . LYS A 1 421 ? -4.151 -1.750 1.607 1.00 88.94 421 LYS A CA 1
ATOM 3324 C C . LYS A 1 421 ? -3.928 -0.309 2.030 1.00 88.94 421 LYS A C 1
ATOM 3326 O O . LYS A 1 421 ? -4.480 0.150 3.028 1.00 88.94 421 LYS A O 1
ATOM 3331 N N . ILE A 1 422 ? -3.184 0.436 1.223 1.00 90.94 422 ILE A N 1
ATOM 3332 C CA . ILE A 1 422 ? -3.107 1.897 1.292 1.00 90.94 422 ILE A CA 1
ATOM 3333 C C . ILE A 1 422 ? -3.722 2.462 0.013 1.00 90.94 422 ILE A C 1
ATOM 3335 O O . ILE A 1 422 ? -3.255 2.164 -1.083 1.00 90.94 422 ILE A O 1
ATOM 3339 N N . SER A 1 423 ? -4.782 3.256 0.145 1.00 88.94 423 SER A N 1
ATOM 3340 C CA . SER A 1 423 ? -5.606 3.729 -0.973 1.00 88.94 423 SER A CA 1
ATOM 3341 C C . SER A 1 423 ? -5.642 5.250 -1.065 1.00 88.94 423 SER A C 1
ATOM 3343 O O . SER A 1 423 ? -5.450 5.960 -0.078 1.00 88.94 423 SER A O 1
ATOM 3345 N N . ASN A 1 424 ? -5.948 5.738 -2.265 1.00 85.75 424 ASN A N 1
ATOM 3346 C CA . ASN A 1 424 ? -6.215 7.130 -2.617 1.00 85.75 424 ASN A CA 1
ATOM 3347 C C . ASN A 1 424 ? -5.116 8.107 -2.193 1.00 85.75 424 ASN A C 1
ATOM 3349 O O . ASN A 1 424 ? -5.402 9.233 -1.778 1.00 85.75 424 ASN A O 1
ATOM 3353 N N . MET A 1 425 ? -3.857 7.682 -2.280 1.00 85.50 425 MET A N 1
ATOM 3354 C CA . MET A 1 425 ? -2.716 8.533 -1.970 1.00 85.50 425 MET A CA 1
ATOM 3355 C C . MET A 1 425 ? -2.364 9.390 -3.190 1.00 85.50 425 MET A C 1
ATOM 3357 O O . MET A 1 425 ? -1.877 8.882 -4.193 1.00 85.50 425 MET A O 1
ATOM 3361 N N . TYR A 1 426 ? -2.611 10.698 -3.109 1.00 82.94 426 TYR A N 1
ATOM 3362 C CA . TYR A 1 426 ? -2.296 11.646 -4.182 1.00 82.94 426 TYR A CA 1
ATOM 3363 C C . TYR A 1 426 ? -1.137 12.542 -3.762 1.00 82.94 426 TYR A C 1
ATOM 3365 O O . TYR A 1 426 ? -1.277 13.394 -2.882 1.00 82.94 426 TYR A O 1
ATOM 3373 N N . VAL A 1 427 ? 0.004 12.360 -4.418 1.00 80.50 427 VAL A N 1
ATOM 3374 C CA . VAL A 1 427 ? 1.215 13.153 -4.232 1.00 80.50 427 VAL A CA 1
ATOM 3375 C C . VAL A 1 427 ? 1.456 13.942 -5.504 1.00 80.50 427 VAL A C 1
ATOM 3377 O O . VAL A 1 427 ? 1.696 13.365 -6.557 1.00 80.50 427 VAL A O 1
ATOM 3380 N N . SER A 1 428 ? 1.424 15.268 -5.404 1.00 81.19 428 SER A N 1
ATOM 3381 C CA . SER A 1 428 ? 1.823 16.154 -6.496 1.00 81.19 428 SER A CA 1
ATOM 3382 C C . SER A 1 428 ? 3.022 16.979 -6.053 1.00 81.19 428 SER A C 1
ATOM 3384 O O . SER A 1 428 ? 2.909 17.777 -5.122 1.00 81.19 428 SER A O 1
ATOM 3386 N N . LYS A 1 429 ? 4.160 16.807 -6.725 1.00 78.69 429 LYS A N 1
ATOM 3387 C CA . LYS A 1 429 ? 5.398 17.545 -6.457 1.00 78.69 429 LYS A CA 1
ATOM 3388 C C . LYS A 1 429 ? 5.811 18.319 -7.705 1.00 78.69 429 LYS A C 1
ATOM 3390 O O . LYS A 1 429 ? 5.920 17.746 -8.786 1.00 78.69 429 LYS A O 1
ATOM 3395 N N . SER A 1 430 ? 6.055 19.615 -7.546 1.00 77.56 430 SER A N 1
ATOM 3396 C CA . SER A 1 430 ? 6.711 20.431 -8.568 1.00 77.56 430 SER A CA 1
ATOM 3397 C C . SER A 1 430 ? 8.153 20.670 -8.139 1.00 77.56 430 SER A C 1
ATOM 3399 O O . SER A 1 430 ? 8.397 21.122 -7.022 1.00 77.56 430 SER A O 1
ATOM 3401 N N . LEU A 1 431 ? 9.096 20.321 -9.004 1.00 75.31 431 LEU A N 1
ATOM 3402 C CA . LEU A 1 431 ? 10.535 20.372 -8.762 1.00 75.31 431 LEU A CA 1
ATOM 3403 C C . LEU A 1 431 ? 11.227 21.235 -9.822 1.00 75.31 431 LEU A C 1
ATOM 3405 O O . LEU A 1 431 ? 10.668 21.407 -10.896 1.00 75.31 431 LEU A O 1
ATOM 3409 N N . PRO A 1 432 ? 12.437 21.754 -9.562 1.00 65.56 432 PRO A N 1
ATOM 3410 C CA . PRO A 1 432 ? 13.110 21.745 -8.271 1.00 65.56 432 PRO A CA 1
ATOM 3411 C C . PRO A 1 432 ? 12.433 22.721 -7.300 1.00 65.56 432 PRO A C 1
ATOM 3413 O O . PRO A 1 432 ? 11.766 23.678 -7.706 1.00 65.56 432 PRO A O 1
ATOM 3416 N N . LEU A 1 433 ? 12.590 22.442 -6.007 1.00 60.28 433 LEU A N 1
ATOM 3417 C CA . LEU A 1 433 ? 12.078 23.292 -4.933 1.00 60.28 433 LEU A CA 1
ATOM 3418 C C . LEU A 1 433 ? 12.724 24.688 -4.997 1.00 60.28 433 LEU A C 1
ATOM 3420 O O . LEU A 1 433 ? 13.829 24.846 -5.519 1.00 60.28 433 LEU A O 1
ATOM 3424 N N . SER A 1 434 ? 12.049 25.716 -4.479 1.00 55.69 434 SER A N 1
ATOM 3425 C CA . SER A 1 434 ? 12.621 27.070 -4.448 1.00 55.69 434 SER A CA 1
ATOM 3426 C C . SER A 1 434 ? 13.909 27.117 -3.606 1.00 55.69 434 SER A C 1
ATOM 3428 O O . SER A 1 434 ? 14.054 26.354 -2.655 1.00 55.69 434 SER A O 1
ATOM 3430 N N . ASP A 1 435 ? 14.828 28.056 -3.876 1.00 53.25 435 ASP A N 1
ATOM 3431 C CA . ASP A 1 435 ? 16.079 28.227 -3.098 1.00 53.25 435 ASP A CA 1
ATOM 3432 C C . ASP A 1 435 ? 15.844 28.391 -1.574 1.00 53.25 435 ASP A C 1
ATOM 3434 O O . ASP A 1 435 ? 16.749 28.159 -0.775 1.00 53.25 435 ASP A O 1
ATOM 3438 N N . SER A 1 436 ? 14.639 28.801 -1.154 1.00 51.75 436 SER A N 1
ATOM 3439 C CA . SER A 1 436 ? 14.223 28.877 0.256 1.00 51.75 436 SER A CA 1
ATOM 3440 C C . SER A 1 436 ? 13.784 27.543 0.872 1.00 51.75 436 SER A C 1
ATOM 3442 O O . SER A 1 436 ? 13.757 27.424 2.094 1.00 51.75 436 SER A O 1
ATOM 3444 N N . GLU A 1 437 ? 13.419 26.569 0.044 1.00 50.88 437 GLU A N 1
ATOM 3445 C CA . GLU A 1 437 ? 12.979 25.219 0.421 1.00 50.88 437 GLU A CA 1
ATOM 3446 C C . GLU A 1 437 ? 14.114 24.193 0.290 1.00 50.88 437 GLU A C 1
ATOM 3448 O O . GLU A 1 437 ? 14.060 23.128 0.902 1.00 50.88 437 GLU A O 1
ATOM 3453 N N . ILE A 1 438 ? 15.172 24.528 -0.456 1.00 52.03 438 ILE A N 1
ATOM 3454 C CA . ILE A 1 438 ? 16.401 23.740 -0.528 1.00 52.03 438 ILE A CA 1
ATOM 3455 C C . ILE A 1 438 ? 17.187 23.949 0.773 1.00 52.03 438 ILE A C 1
ATOM 3457 O O . ILE A 1 438 ? 17.861 24.963 0.976 1.00 52.03 438 ILE A O 1
ATOM 3461 N N . SER A 1 439 ? 17.141 22.970 1.675 1.00 47.12 439 SER A N 1
ATOM 3462 C CA . SER A 1 439 ? 18.081 22.907 2.794 1.00 47.12 439 SER A CA 1
ATOM 3463 C C . SER A 1 439 ? 19.517 22.880 2.259 1.00 47.12 439 SER A C 1
ATOM 3465 O O . SER A 1 439 ? 19.846 22.062 1.398 1.00 47.12 439 SER A O 1
ATOM 3467 N N . GLN A 1 440 ? 20.381 23.770 2.771 1.00 43.09 440 GLN A N 1
ATOM 3468 C CA . GLN A 1 440 ? 21.815 23.782 2.459 1.00 43.09 440 GLN A CA 1
ATOM 3469 C C . GLN A 1 440 ? 22.423 22.431 2.862 1.00 43.09 440 GLN A C 1
ATOM 3471 O O . GLN A 1 440 ? 22.739 22.222 4.030 1.00 43.09 440 GLN A O 1
ATOM 3476 N N . GLY A 1 441 ? 22.537 21.504 1.909 1.00 45.66 441 GLY A N 1
ATOM 3477 C CA . GLY A 1 441 ? 23.000 20.139 2.161 1.00 45.66 441 GLY A CA 1
ATOM 3478 C C . GLY A 1 441 ? 22.252 19.029 1.420 1.00 45.66 441 GLY A C 1
ATOM 3479 O O . GLY A 1 441 ? 22.695 17.889 1.521 1.00 45.66 441 GLY A O 1
ATOM 3480 N N . LEU A 1 442 ? 21.169 19.317 0.680 1.00 48.88 442 LEU A N 1
ATOM 3481 C CA . LEU A 1 442 ? 20.565 18.311 -0.206 1.00 48.88 442 LEU A CA 1
ATOM 3482 C C . LEU A 1 442 ? 21.602 17.853 -1.244 1.00 48.88 442 LEU A C 1
ATOM 3484 O O . LEU A 1 442 ? 22.187 18.676 -1.952 1.00 48.88 442 LEU A O 1
ATOM 3488 N N . LYS A 1 443 ? 21.852 16.539 -1.266 1.00 55.09 443 LYS A N 1
ATOM 3489 C CA . LYS A 1 443 ? 22.665 15.849 -2.273 1.00 55.09 443 LYS A CA 1
ATOM 3490 C C . LYS A 1 443 ? 22.063 16.044 -3.673 1.00 55.09 443 LYS A C 1
ATOM 3492 O O . LYS A 1 443 ? 20.918 16.460 -3.820 1.00 55.09 443 LYS A O 1
ATOM 3497 N N . GLU A 1 444 ? 22.859 15.721 -4.686 1.00 68.25 444 GLU A N 1
ATOM 3498 C CA . GLU A 1 444 ? 22.601 15.858 -6.131 1.00 68.25 444 GLU A CA 1
ATOM 3499 C C . GLU A 1 444 ? 21.444 14.977 -6.670 1.00 68.25 444 GLU A C 1
ATOM 3501 O O . GLU A 1 444 ? 21.320 14.800 -7.879 1.00 68.25 444 GLU A O 1
ATOM 3506 N N . GLU A 1 445 ? 20.597 14.417 -5.796 1.00 77.94 445 GLU A N 1
ATOM 3507 C CA . GLU A 1 445 ? 19.516 13.497 -6.152 1.00 77.94 445 GLU A CA 1
ATOM 3508 C C . GLU A 1 445 ? 18.213 13.794 -5.387 1.00 77.94 445 GLU A C 1
ATOM 3510 O O . GLU A 1 445 ? 18.199 13.846 -4.156 1.00 77.94 445 GLU A O 1
ATOM 3515 N N . GLU A 1 446 ? 17.099 13.926 -6.113 1.00 84.69 446 GLU A N 1
ATOM 3516 C CA . GLU A 1 446 ? 15.744 13.984 -5.553 1.00 84.69 446 GLU A CA 1
ATOM 3517 C C . GLU A 1 446 ? 15.151 12.572 -5.564 1.00 84.69 446 GLU A C 1
ATOM 3519 O O . GLU A 1 446 ? 15.027 11.932 -6.611 1.00 84.69 446 GLU A O 1
ATOM 3524 N N . ILE A 1 447 ? 14.744 12.097 -4.388 1.00 88.50 447 ILE A N 1
ATOM 3525 C CA . ILE A 1 447 ? 14.257 10.732 -4.190 1.00 88.50 447 ILE A CA 1
ATOM 3526 C C . ILE A 1 447 ? 12.771 10.784 -3.838 1.00 88.50 447 ILE A C 1
ATOM 3528 O O . ILE A 1 447 ? 12.358 11.455 -2.889 1.00 88.50 447 ILE A O 1
ATOM 3532 N N . ILE A 1 448 ? 11.947 10.101 -4.632 1.00 88.81 448 ILE A N 1
ATOM 3533 C CA . ILE A 1 448 ? 10.491 10.229 -4.593 1.00 88.81 448 ILE A CA 1
ATOM 3534 C C . ILE A 1 448 ? 9.847 8.843 -4.571 1.00 88.81 448 ILE A C 1
ATOM 3536 O O . ILE A 1 448 ? 10.053 8.042 -5.478 1.00 88.81 448 ILE A O 1
ATOM 3540 N N . GLY A 1 449 ? 9.027 8.599 -3.550 1.00 91.00 449 GLY A N 1
ATOM 3541 C CA . GLY A 1 449 ? 8.192 7.409 -3.412 1.00 91.00 449 GLY A CA 1
ATOM 3542 C C . GLY A 1 449 ? 7.462 7.377 -2.075 1.00 91.00 449 GLY A C 1
ATOM 3543 O O . GLY A 1 449 ? 7.544 8.335 -1.298 1.00 91.00 449 GLY A O 1
ATOM 3544 N N . PHE A 1 450 ? 6.739 6.287 -1.796 1.00 93.19 450 PHE A N 1
ATOM 3545 C CA . PHE A 1 450 ? 6.167 6.062 -0.464 1.00 93.19 450 PHE A CA 1
ATOM 3546 C C . PHE A 1 450 ? 7.284 6.010 0.594 1.00 93.19 450 PHE A C 1
ATOM 3548 O O . PHE A 1 450 ? 7.272 6.772 1.564 1.00 93.19 450 PHE A O 1
ATOM 3555 N N . PHE A 1 451 ? 8.313 5.214 0.313 1.00 95.81 451 PHE A N 1
ATOM 3556 C CA . PHE A 1 451 ? 9.642 5.307 0.906 1.00 95.81 451 PHE A CA 1
ATOM 3557 C C . PHE A 1 451 ? 10.566 6.119 -0.012 1.00 95.81 451 PHE A C 1
ATOM 3559 O O . PHE A 1 451 ? 10.467 6.045 -1.238 1.00 95.81 451 PHE A O 1
ATOM 3566 N N . GLY A 1 452 ? 11.472 6.906 0.563 1.00 94.25 452 GLY A N 1
ATOM 3567 C CA . GLY A 1 452 ? 12.487 7.618 -0.211 1.00 94.25 452 GLY A CA 1
ATOM 3568 C C . GLY A 1 452 ? 13.677 6.698 -0.456 1.00 94.25 452 GLY A C 1
ATOM 3569 O O . GLY A 1 452 ? 13.725 6.014 -1.475 1.00 94.25 452 GLY A O 1
ATOM 3570 N N . TYR A 1 453 ? 14.608 6.665 0.493 1.00 94.69 453 TYR A N 1
ATOM 3571 C CA . TYR A 1 453 ? 15.788 5.810 0.513 1.00 94.69 453 TYR A CA 1
ATOM 3572 C C . TYR A 1 453 ? 15.591 4.648 1.499 1.00 94.69 453 TYR A C 1
ATOM 3574 O O . TYR A 1 453 ? 15.484 4.866 2.710 1.00 94.69 453 TYR A O 1
ATOM 3582 N N . ASN A 1 454 ? 15.578 3.412 1.000 1.00 96.81 454 ASN A N 1
ATOM 3583 C CA . ASN A 1 454 ? 15.467 2.197 1.814 1.00 96.81 454 ASN A CA 1
ATOM 3584 C C . ASN A 1 454 ? 16.829 1.505 1.978 1.00 96.81 454 ASN A C 1
ATOM 3586 O O . ASN A 1 454 ? 17.521 1.269 0.996 1.00 96.81 454 ASN A O 1
ATOM 3590 N N . THR A 1 455 ? 17.186 1.122 3.201 1.00 95.88 455 THR A N 1
ATOM 3591 C CA . THR A 1 455 ? 18.276 0.178 3.528 1.00 95.88 455 THR A CA 1
ATOM 3592 C C . THR A 1 455 ? 17.803 -0.977 4.416 1.00 95.88 455 THR A C 1
ATOM 3594 O O . THR A 1 455 ? 18.587 -1.866 4.746 1.00 95.88 455 THR A O 1
ATOM 3597 N N . GLY A 1 456 ? 16.533 -0.957 4.825 1.00 96.81 456 GLY A N 1
ATOM 3598 C CA . GLY A 1 456 ? 15.888 -1.964 5.656 1.00 96.81 456 GLY A CA 1
ATOM 3599 C C . GLY A 1 456 ? 15.104 -2.979 4.829 1.00 96.81 456 GLY A C 1
ATOM 3600 O O . GLY A 1 456 ? 15.483 -3.322 3.708 1.00 96.81 456 GLY A O 1
ATOM 3601 N N . GLU A 1 457 ? 13.994 -3.460 5.384 1.00 97.12 457 GLU A N 1
ATOM 3602 C CA . GLU A 1 457 ? 13.097 -4.413 4.728 1.00 97.12 457 GLU A CA 1
ATOM 3603 C C . GLU A 1 457 ? 11.670 -3.860 4.628 1.00 97.12 457 GLU A C 1
ATOM 3605 O O . GLU A 1 457 ? 11.080 -3.442 5.625 1.00 97.12 457 GLU A O 1
ATOM 3610 N N . ILE A 1 458 ? 11.098 -3.908 3.426 1.00 98.19 458 ILE A N 1
ATOM 3611 C CA . ILE A 1 458 ? 9.698 -3.591 3.135 1.00 98.19 458 ILE A CA 1
ATOM 3612 C C . ILE A 1 458 ? 9.043 -4.865 2.606 1.00 98.19 458 ILE A C 1
ATOM 3614 O O . ILE A 1 458 ? 9.505 -5.457 1.628 1.00 98.19 458 ILE A O 1
ATOM 3618 N N . SER A 1 459 ? 7.971 -5.311 3.255 1.00 91.62 459 SER A N 1
ATOM 3619 C CA . SER A 1 459 ? 7.275 -6.538 2.878 1.00 91.62 459 SER A CA 1
ATOM 3620 C C . SER A 1 459 ? 5.760 -6.413 2.945 1.00 91.62 459 SER A C 1
ATOM 3622 O O . SER A 1 459 ? 5.229 -5.695 3.792 1.00 91.62 459 SER A O 1
ATOM 3624 N N . ASN A 1 460 ? 5.057 -7.146 2.076 1.00 85.75 460 ASN A N 1
ATOM 3625 C CA . ASN A 1 460 ? 3.590 -7.225 2.065 1.00 85.75 460 ASN A CA 1
ATOM 3626 C C . ASN A 1 460 ? 2.893 -5.853 1.999 1.00 85.75 460 ASN A C 1
ATOM 3628 O O . ASN A 1 460 ? 1.813 -5.691 2.564 1.00 85.75 460 ASN A O 1
ATOM 3632 N N . LEU A 1 461 ? 3.525 -4.856 1.368 1.00 92.94 461 LEU A N 1
ATOM 3633 C CA . LEU A 1 461 ? 2.958 -3.522 1.179 1.00 92.94 461 LEU A CA 1
ATOM 3634 C C . LEU A 1 461 ? 2.084 -3.506 -0.079 1.00 92.94 461 LEU A C 1
ATOM 3636 O O . LEU A 1 461 ? 2.567 -3.837 -1.164 1.00 92.94 461 LEU A O 1
ATOM 3640 N N . HIS A 1 462 ? 0.837 -3.051 0.055 1.00 90.25 462 HIS A N 1
ATOM 3641 C CA . HIS A 1 462 ? -0.078 -2.863 -1.071 1.00 90.25 462 HIS A CA 1
ATOM 3642 C C . HIS A 1 462 ? -0.487 -1.394 -1.219 1.00 90.25 462 HIS A C 1
ATOM 3644 O O . HIS A 1 462 ? -1.269 -0.874 -0.423 1.00 90.25 462 HIS A O 1
ATOM 3650 N N . LEU A 1 463 ? 0.002 -0.734 -2.274 1.00 91.12 463 LEU A N 1
ATOM 3651 C CA . LEU A 1 463 ? -0.496 0.577 -2.708 1.00 91.12 463 LEU A CA 1
ATOM 3652 C C . LEU A 1 463 ? -1.656 0.377 -3.696 1.00 91.12 463 LEU A C 1
ATOM 3654 O O . LEU A 1 463 ? -1.455 0.127 -4.886 1.00 91.12 463 LEU A O 1
ATOM 3658 N N . ALA A 1 464 ? -2.885 0.432 -3.192 1.00 88.56 464 ALA A N 1
ATOM 3659 C CA . ALA A 1 464 ? -4.067 0.008 -3.927 1.00 88.56 464 ALA A CA 1
ATOM 3660 C C . ALA A 1 464 ? -4.548 1.024 -4.966 1.00 88.56 464 ALA A C 1
ATOM 3662 O O . ALA A 1 464 ? -4.892 0.627 -6.078 1.00 88.56 464 ALA A O 1
ATOM 3663 N N . SER A 1 465 ? -4.550 2.313 -4.626 1.00 86.81 465 SER A N 1
ATOM 3664 C CA . SER A 1 465 ? -4.948 3.392 -5.534 1.00 86.81 465 SER A CA 1
ATOM 3665 C C . SER A 1 465 ? -4.265 4.710 -5.179 1.00 86.81 465 SER A C 1
ATOM 3667 O O . SER A 1 465 ? -3.835 4.921 -4.040 1.00 86.81 465 SER A O 1
ATOM 3669 N N . GLY A 1 466 ? -4.166 5.610 -6.156 1.00 87.31 466 GLY A N 1
ATOM 3670 C CA . GLY A 1 466 ? -3.578 6.933 -5.966 1.00 87.31 466 GLY A CA 1
ATOM 3671 C C . GLY A 1 466 ? -2.845 7.451 -7.197 1.00 87.31 466 GLY A C 1
ATOM 3672 O O . GLY A 1 466 ? -2.897 6.862 -8.277 1.00 87.31 466 GLY A O 1
ATOM 3673 N N . GLU A 1 467 ? -2.156 8.573 -7.028 1.00 89.12 467 GLU A N 1
ATOM 3674 C CA . GLU A 1 467 ? -1.367 9.205 -8.081 1.00 89.12 467 GLU A CA 1
ATOM 3675 C C . GLU A 1 467 ? -0.073 9.785 -7.506 1.00 89.12 467 GLU A C 1
ATOM 3677 O O . GLU A 1 467 ? -0.091 10.537 -6.533 1.00 89.12 467 GLU A O 1
ATOM 3682 N N . LEU A 1 468 ? 1.056 9.479 -8.139 1.00 90.38 468 LEU A N 1
ATOM 3683 C CA . LEU A 1 468 ? 2.315 10.190 -7.972 1.00 90.38 468 LEU A CA 1
ATOM 3684 C C . LEU A 1 468 ? 2.543 11.062 -9.206 1.00 90.38 468 LEU A C 1
ATOM 3686 O O . LEU A 1 468 ? 2.958 10.574 -10.254 1.00 90.38 468 LEU A O 1
ATOM 3690 N N . ARG A 1 469 ? 2.278 12.358 -9.070 1.00 90.62 469 ARG A N 1
ATOM 3691 C CA . ARG A 1 469 ? 2.487 13.375 -10.099 1.00 90.62 469 ARG A CA 1
ATOM 3692 C C . ARG A 1 469 ? 3.741 14.179 -9.797 1.00 90.62 469 ARG A C 1
ATOM 3694 O O . ARG A 1 469 ? 3.826 14.861 -8.776 1.00 90.62 469 ARG A O 1
ATOM 3701 N N . VAL A 1 470 ? 4.697 14.148 -10.712 1.00 88.62 470 VAL A N 1
ATOM 3702 C CA . VAL A 1 470 ? 5.938 14.917 -10.630 1.00 88.62 470 VAL A CA 1
ATOM 3703 C C . VAL A 1 470 ? 6.029 15.827 -11.849 1.00 88.62 470 VAL A C 1
ATOM 3705 O O . VAL A 1 470 ? 5.998 15.357 -12.982 1.00 88.62 470 VAL A O 1
ATOM 3708 N N . ASN A 1 471 ? 6.137 17.134 -11.619 1.00 87.38 471 ASN A N 1
ATOM 3709 C CA . ASN A 1 471 ? 6.384 18.117 -12.673 1.00 87.38 471 ASN A CA 1
ATOM 3710 C C . ASN A 1 471 ? 7.769 18.732 -12.462 1.00 87.38 471 ASN A C 1
ATOM 3712 O O . ASN A 1 471 ? 8.043 19.274 -11.393 1.00 87.38 471 ASN A O 1
ATOM 3716 N N . ILE A 1 472 ? 8.633 18.661 -13.469 1.00 82.50 472 ILE A N 1
ATOM 3717 C CA . ILE A 1 472 ? 9.976 19.242 -13.453 1.00 82.50 472 ILE A CA 1
ATOM 3718 C C . ILE A 1 472 ? 9.944 20.552 -14.238 1.00 82.50 472 ILE A C 1
ATOM 3720 O O . ILE A 1 472 ? 9.800 20.545 -15.457 1.00 82.50 472 ILE A O 1
ATOM 3724 N N . ILE A 1 473 ? 10.092 21.664 -13.526 1.00 76.38 473 ILE A N 1
ATOM 3725 C CA . ILE A 1 473 ? 10.033 23.049 -13.992 1.00 76.38 473 ILE A CA 1
ATOM 3726 C C . ILE A 1 473 ? 11.463 23.591 -14.062 1.00 76.38 473 ILE A C 1
ATOM 3728 O O . ILE A 1 473 ? 12.131 23.791 -13.048 1.00 76.38 473 ILE A O 1
ATOM 3732 N N . SER A 1 474 ? 11.972 23.844 -15.262 1.00 65.69 474 SER A N 1
ATOM 3733 C CA . SER A 1 474 ? 13.400 24.131 -15.464 1.00 65.69 474 SER A CA 1
ATOM 3734 C C . SER A 1 474 ? 13.878 25.483 -14.910 1.00 65.69 474 SER A C 1
ATOM 3736 O O . SER A 1 474 ? 15.069 25.639 -14.622 1.00 65.69 474 SER A O 1
ATOM 3738 N N . GLU A 1 475 ? 12.971 26.445 -14.707 1.00 62.12 475 GLU A N 1
ATOM 3739 C CA . GLU A 1 475 ? 13.280 27.822 -14.283 1.00 62.12 475 GLU A CA 1
ATOM 3740 C C . GLU A 1 475 ? 13.939 27.916 -12.891 1.00 62.12 475 GLU A C 1
ATOM 3742 O O . GLU A 1 475 ? 14.658 28.880 -12.617 1.00 62.12 475 GLU A O 1
ATOM 3747 N N . ASN A 1 476 ? 13.759 26.899 -12.040 1.00 55.50 476 ASN A N 1
ATOM 3748 C CA . ASN A 1 476 ? 14.207 26.905 -10.642 1.00 55.50 476 ASN A CA 1
ATOM 3749 C C . ASN A 1 476 ? 15.500 26.101 -10.383 1.00 55.50 476 ASN A C 1
ATOM 3751 O O . ASN A 1 476 ? 15.971 26.055 -9.248 1.00 55.50 476 ASN A O 1
ATOM 3755 N N . MET A 1 477 ? 16.114 25.459 -11.388 1.00 60.28 477 MET A N 1
ATOM 3756 C CA . MET A 1 477 ? 17.352 24.690 -11.165 1.00 60.28 477 MET A CA 1
ATOM 3757 C C . MET A 1 477 ? 18.534 25.628 -10.872 1.00 60.28 477 MET A C 1
ATOM 3759 O O . MET A 1 477 ? 19.006 26.346 -11.765 1.00 60.28 477 MET A O 1
ATOM 3763 N N . SER A 1 478 ? 19.065 25.598 -9.643 1.00 52.69 478 SER A N 1
ATOM 3764 C CA . SER A 1 478 ? 20.215 26.414 -9.221 1.00 52.69 478 SER A CA 1
ATOM 3765 C C . SER A 1 478 ? 21.511 26.075 -10.001 1.00 52.69 478 SER A C 1
ATOM 3767 O O . SER A 1 478 ? 21.599 25.123 -10.776 1.00 52.69 478 SER A O 1
ATOM 3769 N N . ARG A 1 479 ? 22.520 26.956 -9.935 1.00 49.78 479 ARG A N 1
ATOM 3770 C CA . ARG A 1 479 ? 23.648 27.057 -10.898 1.00 49.78 479 ARG A CA 1
ATOM 3771 C C . ARG A 1 479 ? 24.736 25.967 -10.828 1.00 49.78 479 ARG A C 1
ATOM 3773 O O . ARG A 1 479 ? 25.712 26.104 -11.566 1.00 49.78 479 ARG A O 1
ATOM 3780 N N . LYS A 1 480 ? 24.631 24.941 -9.984 1.00 48.44 480 LYS A N 1
ATOM 3781 C CA . LYS A 1 480 ? 25.709 23.957 -9.795 1.00 48.44 480 LYS A CA 1
ATOM 3782 C C . LYS A 1 480 ? 25.192 22.521 -9.952 1.00 48.44 480 LYS A C 1
ATOM 3784 O O . LYS A 1 480 ? 24.320 22.126 -9.201 1.00 48.44 480 LYS A O 1
ATOM 3789 N N . GLU A 1 481 ? 25.788 21.819 -10.920 1.00 52.56 481 GLU A N 1
ATOM 3790 C CA . GLU A 1 481 ? 25.824 20.352 -11.104 1.00 52.56 481 GLU A CA 1
ATOM 3791 C C . GLU A 1 481 ? 24.565 19.615 -11.619 1.00 52.56 481 GLU A C 1
ATOM 3793 O O . GLU A 1 481 ? 23.461 20.156 -11.649 1.00 52.56 481 GLU A O 1
ATOM 3798 N N . LEU A 1 482 ? 24.829 18.432 -12.201 1.00 58.31 482 LEU A N 1
ATOM 3799 C CA . LEU A 1 482 ? 23.880 17.459 -12.761 1.00 58.31 482 LEU A CA 1
ATOM 3800 C C . LEU A 1 482 ? 22.937 16.999 -11.643 1.00 58.31 482 LEU A C 1
ATOM 3802 O O . LEU A 1 482 ? 23.395 16.824 -10.519 1.00 58.31 482 LEU A O 1
ATOM 3806 N N . TYR A 1 483 ? 21.652 16.820 -11.943 1.00 72.12 483 TYR A N 1
ATOM 3807 C CA . TYR A 1 483 ? 20.658 16.467 -10.932 1.00 72.12 483 TYR A CA 1
ATOM 3808 C C . TYR A 1 483 ? 19.971 15.147 -11.292 1.00 72.12 483 TYR A C 1
ATOM 3810 O O . TYR A 1 483 ? 19.410 15.028 -12.384 1.00 72.12 483 TYR A O 1
ATOM 3818 N N . ASP A 1 484 ? 20.028 14.170 -10.394 1.00 82.56 484 ASP A N 1
ATOM 3819 C CA . ASP A 1 484 ? 19.400 12.861 -10.560 1.00 82.56 484 ASP A CA 1
ATOM 3820 C C . ASP A 1 484 ? 18.009 12.845 -9.905 1.00 82.56 484 ASP A C 1
ATOM 3822 O O . ASP A 1 484 ? 17.777 13.443 -8.856 1.00 82.56 484 ASP A O 1
ATOM 3826 N N . TYR A 1 485 ? 17.059 12.148 -10.517 1.00 88.19 485 TYR A N 1
ATOM 3827 C CA . TYR A 1 485 ? 15.712 11.966 -9.988 1.00 88.19 485 TYR A CA 1
ATOM 3828 C C . TYR A 1 485 ? 15.393 10.480 -9.941 1.00 88.19 485 TYR A C 1
ATOM 3830 O O . TYR A 1 485 ? 15.305 9.828 -10.982 1.00 88.19 485 TYR A O 1
ATOM 3838 N N . SER A 1 486 ? 15.181 9.962 -8.738 1.00 92.31 486 SER A N 1
ATOM 3839 C CA . SER A 1 486 ? 14.845 8.561 -8.497 1.00 92.31 486 SER A CA 1
ATOM 3840 C C . SER A 1 486 ? 13.403 8.455 -8.036 1.00 92.31 486 SER A C 1
ATOM 3842 O O . SER A 1 486 ? 13.062 8.837 -6.915 1.00 92.31 486 SER A O 1
ATOM 3844 N N . ILE A 1 487 ? 12.541 7.979 -8.933 1.00 93.94 487 ILE A N 1
ATOM 3845 C CA . ILE A 1 487 ? 11.086 8.035 -8.795 1.00 93.94 487 ILE A CA 1
ATOM 3846 C C . ILE A 1 487 ? 10.518 6.618 -8.852 1.00 93.94 487 ILE A C 1
ATOM 3848 O O . ILE A 1 487 ? 10.555 5.962 -9.893 1.00 93.94 487 ILE A O 1
ATOM 3852 N N . GLY A 1 488 ? 9.958 6.161 -7.735 1.00 94.50 488 GLY A N 1
ATOM 3853 C CA . GLY A 1 488 ? 9.248 4.889 -7.639 1.00 94.50 488 GLY A CA 1
ATOM 3854 C C . GLY A 1 488 ? 7.951 5.036 -6.862 1.00 94.50 488 GLY A C 1
ATOM 3855 O O . GLY A 1 488 ? 7.873 5.865 -5.961 1.00 94.50 488 GLY A O 1
ATOM 3856 N N . THR A 1 489 ? 6.915 4.248 -7.168 1.00 93.56 489 THR A N 1
ATOM 3857 C CA . THR A 1 489 ? 5.674 4.339 -6.370 1.00 93.56 489 THR A CA 1
ATOM 3858 C C . THR A 1 489 ? 5.903 3.855 -4.934 1.00 93.56 489 THR A C 1
ATOM 3860 O O . THR A 1 489 ? 5.505 4.531 -3.986 1.00 93.56 489 THR A O 1
ATOM 3863 N N . ILE A 1 490 ? 6.622 2.737 -4.761 1.00 94.38 490 ILE A N 1
ATOM 3864 C CA . ILE A 1 490 ? 6.948 2.179 -3.444 1.00 94.38 490 ILE A CA 1
ATOM 3865 C C . ILE A 1 490 ? 8.204 2.827 -2.874 1.00 94.38 490 ILE A C 1
ATOM 3867 O O . ILE A 1 490 ? 8.184 3.266 -1.727 1.00 94.38 490 ILE A O 1
ATOM 3871 N N . CYS A 1 491 ? 9.293 2.891 -3.641 1.00 95.44 491 CYS A N 1
ATOM 3872 C CA . CYS A 1 491 ? 10.572 3.380 -3.135 1.00 95.44 491 CYS A CA 1
ATOM 3873 C C . CYS A 1 491 ? 11.328 4.198 -4.181 1.00 95.44 491 CYS A C 1
ATOM 3875 O O . CYS A 1 491 ? 11.578 3.702 -5.272 1.00 95.44 491 CYS A O 1
ATOM 3877 N N . GLY A 1 492 ? 11.759 5.418 -3.868 1.00 95.12 492 GLY A N 1
ATOM 3878 C CA . GLY A 1 492 ? 12.581 6.187 -4.806 1.00 95.12 492 GLY A CA 1
ATOM 3879 C C . GLY A 1 492 ? 13.922 5.499 -5.094 1.00 95.12 492 GLY A C 1
ATOM 3880 O O . GLY A 1 492 ? 14.217 5.192 -6.248 1.00 95.12 492 GLY A O 1
ATOM 3881 N N . HIS A 1 493 ? 14.688 5.189 -4.046 1.00 94.50 493 HIS A N 1
ATOM 3882 C CA . HIS A 1 493 ? 15.982 4.505 -4.112 1.00 94.50 493 HIS A CA 1
ATOM 3883 C C . HIS A 1 493 ? 16.013 3.333 -3.118 1.00 94.50 493 HIS A C 1
ATOM 3885 O O . HIS A 1 493 ? 16.033 3.527 -1.901 1.00 94.50 493 HIS A O 1
ATOM 3891 N N . ASN A 1 494 ? 16.077 2.104 -3.627 1.00 94.75 494 ASN A N 1
ATOM 3892 C CA . ASN A 1 494 ? 16.207 0.898 -2.817 1.00 94.75 494 ASN A CA 1
ATOM 3893 C C . ASN A 1 494 ? 17.660 0.402 -2.718 1.00 94.75 494 ASN A C 1
ATOM 3895 O O . ASN A 1 494 ? 18.238 -0.023 -3.710 1.00 94.75 494 ASN A O 1
ATOM 3899 N N . ASN A 1 495 ? 18.212 0.368 -1.509 1.00 92.44 495 ASN A N 1
ATOM 3900 C CA . ASN A 1 495 ? 19.450 -0.326 -1.129 1.00 92.44 495 ASN A CA 1
ATOM 3901 C C . ASN A 1 495 ? 19.190 -1.292 0.053 1.00 92.44 495 ASN A C 1
ATOM 3903 O O . ASN A 1 495 ? 20.036 -1.512 0.919 1.00 92.44 495 ASN A O 1
ATOM 3907 N N . GLY A 1 496 ? 17.967 -1.819 0.125 1.00 92.94 496 GLY A N 1
ATOM 3908 C CA . GLY A 1 496 ? 17.507 -2.796 1.106 1.00 92.94 496 GLY A CA 1
ATOM 3909 C C . GLY A 1 496 ? 16.654 -3.870 0.430 1.00 92.94 496 GLY A C 1
ATOM 3910 O O . GLY A 1 496 ? 16.754 -4.092 -0.776 1.00 92.94 496 GLY A O 1
ATOM 3911 N N . ILE A 1 497 ? 15.813 -4.559 1.192 1.00 93.06 497 ILE A N 1
ATOM 3912 C CA . ILE A 1 497 ? 14.960 -5.639 0.681 1.00 93.06 497 ILE A CA 1
ATOM 3913 C C . ILE A 1 497 ? 13.549 -5.100 0.450 1.00 93.06 497 ILE A C 1
ATOM 3915 O O . ILE A 1 497 ? 12.935 -4.565 1.373 1.00 93.06 497 ILE A O 1
ATOM 3919 N N . ILE A 1 498 ? 13.005 -5.295 -0.751 1.00 95.25 498 ILE A N 1
ATOM 3920 C CA . ILE A 1 498 ? 11.570 -5.141 -1.022 1.00 95.25 498 ILE A CA 1
ATOM 3921 C C . ILE A 1 498 ? 11.031 -6.496 -1.469 1.00 95.25 498 ILE A C 1
ATOM 3923 O O . ILE A 1 498 ? 11.504 -7.059 -2.455 1.00 95.25 498 ILE A O 1
ATOM 3927 N N . LYS A 1 499 ? 10.043 -7.039 -0.755 1.00 88.81 499 LYS A N 1
ATOM 3928 C CA . LYS A 1 499 ? 9.449 -8.334 -1.109 1.00 88.81 499 LYS A CA 1
ATOM 3929 C C . LYS A 1 499 ? 7.938 -8.369 -0.988 1.00 88.81 499 LYS A C 1
ATOM 3931 O O . LYS A 1 499 ? 7.367 -7.652 -0.170 1.00 88.81 499 LYS A O 1
ATOM 3936 N N . PHE A 1 500 ? 7.276 -9.201 -1.787 1.00 84.44 500 PHE A N 1
ATOM 3937 C CA . PHE A 1 500 ? 5.818 -9.408 -1.712 1.00 84.44 500 PHE A CA 1
ATOM 3938 C C . PHE A 1 500 ? 5.009 -8.101 -1.740 1.00 84.44 500 PHE A C 1
ATOM 3940 O O . PHE A 1 500 ? 3.973 -7.985 -1.092 1.00 84.44 500 PHE A O 1
ATOM 3947 N N . SER A 1 501 ? 5.530 -7.075 -2.412 1.00 86.06 501 SER A N 1
ATOM 3948 C CA . SER A 1 501 ? 4.971 -5.725 -2.384 1.00 86.06 501 SER A CA 1
ATOM 3949 C C . SER A 1 501 ? 4.497 -5.338 -3.774 1.00 86.06 501 SER A C 1
ATOM 3951 O O . SER A 1 501 ? 5.116 -5.700 -4.778 1.00 86.06 501 SER A O 1
ATOM 3953 N N . TYR A 1 502 ? 3.374 -4.636 -3.847 1.00 86.00 502 TYR A N 1
ATOM 3954 C CA . TYR A 1 502 ? 2.718 -4.394 -5.122 1.00 86.00 502 TYR A CA 1
ATOM 3955 C C . TYR A 1 502 ? 1.873 -3.127 -5.131 1.00 86.00 502 TYR A C 1
ATOM 3957 O O . TYR A 1 502 ? 1.441 -2.611 -4.097 1.00 86.00 502 TYR A O 1
ATOM 3965 N N . ASN A 1 503 ? 1.629 -2.633 -6.339 1.00 87.00 503 ASN A N 1
ATOM 3966 C CA . ASN A 1 503 ? 0.659 -1.582 -6.609 1.00 87.00 503 ASN A CA 1
ATOM 3967 C C . ASN A 1 503 ? -0.408 -2.096 -7.591 1.00 87.00 503 ASN A C 1
ATOM 3969 O O . ASN A 1 503 ? -0.105 -2.943 -8.433 1.00 87.00 503 ASN A O 1
ATOM 3973 N N . SER A 1 504 ? -1.656 -1.629 -7.456 1.00 79.19 504 SER A N 1
ATOM 3974 C CA . SER A 1 504 ? -2.773 -2.044 -8.329 1.00 79.19 504 SER A CA 1
ATOM 3975 C C . SER A 1 504 ? -3.280 -0.934 -9.247 1.00 79.19 504 SER A C 1
ATOM 3977 O O . SER A 1 504 ? -2.907 -0.924 -10.411 1.00 79.19 504 SER A O 1
ATOM 3979 N N . ASP A 1 505 ? -4.077 0.010 -8.745 1.00 80.44 505 ASP A N 1
ATOM 3980 C CA . ASP A 1 505 ? -4.722 1.079 -9.527 1.00 80.44 505 ASP A CA 1
ATOM 3981 C C . ASP A 1 505 ? -4.061 2.433 -9.232 1.00 80.44 505 ASP A C 1
ATOM 3983 O O . ASP A 1 505 ? -4.707 3.453 -8.977 1.00 80.44 505 ASP A O 1
ATOM 3987 N N . TYR A 1 506 ? -2.731 2.427 -9.189 1.00 83.00 506 TYR A N 1
ATOM 3988 C CA . TYR A 1 506 ? -1.924 3.620 -8.959 1.00 83.00 506 TYR A CA 1
ATOM 3989 C C . TYR A 1 506 ? -1.513 4.243 -10.302 1.00 83.00 506 TYR A C 1
ATOM 3991 O O . TYR A 1 506 ? -1.407 3.548 -11.312 1.00 83.00 506 TYR A O 1
ATOM 3999 N N . SER A 1 507 ? -1.268 5.550 -10.345 1.00 90.38 507 SER A N 1
ATOM 4000 C CA . SER A 1 507 ? -0.733 6.225 -11.537 1.00 90.38 507 SER A CA 1
ATOM 4001 C C . SER A 1 507 ? 0.544 6.984 -11.201 1.00 90.38 507 SER A C 1
ATOM 4003 O O . SER A 1 507 ? 0.569 7.762 -10.255 1.00 90.38 507 SER A O 1
ATOM 4005 N N . LEU A 1 508 ? 1.607 6.785 -11.973 1.00 94.31 508 LEU A N 1
ATOM 4006 C CA . LEU A 1 508 ? 2.821 7.592 -11.927 1.00 94.31 508 LEU A CA 1
ATOM 4007 C C . LEU A 1 508 ? 2.832 8.487 -13.161 1.00 94.31 508 LEU A C 1
ATOM 4009 O O . LEU A 1 508 ? 2.903 7.999 -14.284 1.00 94.31 508 LEU A O 1
ATOM 4013 N N . TYR A 1 509 ? 2.772 9.797 -12.951 1.00 94.56 509 TYR A N 1
ATOM 4014 C CA . TYR A 1 509 ? 2.867 10.794 -14.007 1.00 94.56 509 TYR A CA 1
ATOM 4015 C C . TYR A 1 509 ? 4.119 11.647 -13.815 1.00 94.56 509 TYR A C 1
ATOM 4017 O O . TYR A 1 509 ? 4.278 12.291 -12.776 1.00 94.56 509 TYR A O 1
ATOM 4025 N N . LEU A 1 510 ? 4.977 11.699 -14.829 1.00 92.62 510 LEU A N 1
ATOM 4026 C CA . LEU A 1 510 ? 6.146 12.573 -14.875 1.00 92.62 510 LEU A CA 1
ATOM 4027 C C . LEU A 1 510 ? 6.043 13.511 -16.076 1.00 92.62 510 LEU A C 1
ATOM 4029 O O . LEU A 1 510 ? 5.971 13.071 -17.221 1.00 92.62 510 LEU A O 1
ATOM 4033 N N . HIS A 1 511 ? 6.099 14.813 -15.821 1.00 90.88 511 HIS A N 1
ATOM 4034 C CA . HIS A 1 511 ? 6.209 15.825 -16.865 1.00 90.88 511 HIS A CA 1
ATOM 4035 C C . HIS A 1 511 ? 7.513 16.594 -16.716 1.00 90.88 511 HIS A C 1
ATOM 4037 O O . HIS A 1 511 ? 7.790 17.152 -15.657 1.00 90.88 511 HIS A O 1
ATOM 4043 N N . ILE A 1 512 ? 8.312 16.609 -17.779 1.00 85.94 512 ILE A N 1
ATOM 4044 C CA . ILE A 1 512 ? 9.603 17.288 -17.837 1.00 85.94 512 ILE A CA 1
ATOM 4045 C C . ILE A 1 512 ? 9.477 18.467 -18.800 1.00 85.94 512 ILE A C 1
ATOM 4047 O O . ILE A 1 512 ? 9.228 18.284 -19.994 1.00 85.94 512 ILE A O 1
ATOM 4051 N N . GLU A 1 513 ? 9.631 19.684 -18.282 1.00 82.56 513 GLU A N 1
ATOM 4052 C CA . GLU A 1 513 ? 9.679 20.897 -19.096 1.00 82.56 513 GLU A CA 1
ATOM 4053 C C . GLU A 1 513 ? 11.048 21.081 -19.779 1.00 82.56 513 GLU A C 1
ATOM 4055 O O . GLU A 1 513 ? 12.062 20.579 -19.279 1.00 82.56 513 GLU A O 1
ATOM 4060 N N . PRO A 1 514 ? 11.110 21.847 -20.891 1.00 77.50 514 PRO A N 1
ATOM 4061 C CA . PRO A 1 514 ? 12.359 22.123 -21.593 1.00 77.50 514 PRO A CA 1
ATOM 4062 C C . PRO A 1 514 ? 13.441 22.637 -20.648 1.00 77.50 514 PRO A C 1
ATOM 4064 O O . PRO A 1 514 ? 13.251 23.647 -19.966 1.00 77.50 514 PRO A O 1
ATOM 4067 N N . SER A 1 515 ? 14.601 21.979 -20.638 1.00 71.94 515 SER A N 1
ATOM 4068 C CA . SER A 1 515 ? 15.727 22.350 -19.778 1.00 71.94 515 SER A CA 1
ATOM 4069 C C . SER A 1 515 ? 17.017 22.468 -20.578 1.00 71.94 515 SER A C 1
ATOM 4071 O O . SER A 1 515 ? 17.406 21.584 -21.339 1.00 71.94 515 SER A O 1
ATOM 4073 N N . GLU A 1 516 ? 17.767 23.551 -20.362 1.00 68.06 516 GLU A N 1
ATOM 4074 C CA . GLU A 1 516 ? 19.108 23.669 -20.937 1.00 68.06 516 GLU A CA 1
ATOM 4075 C C . GLU A 1 516 ? 20.159 22.814 -20.214 1.00 68.06 516 GLU A C 1
ATOM 4077 O O . GLU A 1 516 ? 21.261 22.647 -20.754 1.00 68.06 516 GLU A O 1
ATOM 4082 N N . LYS A 1 517 ? 19.829 22.272 -19.035 1.00 72.62 517 LYS A N 1
ATOM 4083 C CA . LYS A 1 517 ? 20.738 21.528 -18.159 1.00 72.62 517 LYS A CA 1
ATOM 4084 C C . LYS A 1 517 ? 20.445 20.028 -18.180 1.00 72.62 517 LYS A C 1
ATOM 4086 O O . LYS A 1 517 ? 19.268 19.668 -18.151 1.00 72.62 517 LYS A O 1
ATOM 4091 N N . PRO A 1 518 ? 21.490 19.181 -18.202 1.00 74.31 518 PRO A N 1
ATOM 4092 C CA . PRO A 1 518 ? 21.313 17.743 -18.119 1.00 74.31 518 PRO A CA 1
ATOM 4093 C C . PRO A 1 518 ? 20.827 17.318 -16.722 1.00 74.31 518 PRO A C 1
ATOM 4095 O O . PRO A 1 518 ? 21.331 17.823 -15.719 1.00 74.31 518 PRO A O 1
ATOM 4098 N N . ALA A 1 519 ? 19.868 16.398 -16.677 1.00 78.38 519 ALA A N 1
ATOM 4099 C CA . ALA A 1 519 ? 19.353 15.723 -15.491 1.00 78.38 519 ALA A CA 1
ATOM 4100 C C . ALA A 1 519 ? 19.025 14.267 -15.845 1.00 78.38 519 ALA A C 1
ATOM 4102 O O . ALA A 1 519 ? 18.564 14.001 -16.957 1.00 78.38 519 ALA A O 1
ATOM 4103 N N . SER A 1 520 ? 19.270 13.341 -14.922 1.00 84.88 520 SER A N 1
ATOM 4104 C CA . SER A 1 520 ? 18.973 11.922 -15.136 1.00 84.88 520 SER A CA 1
ATOM 4105 C C . SER A 1 520 ? 17.687 11.551 -14.411 1.00 84.88 520 SER A C 1
ATOM 4107 O O . SER A 1 520 ? 17.494 11.917 -13.255 1.00 84.88 520 SER A O 1
ATOM 4109 N N . PHE A 1 521 ? 16.808 10.812 -15.072 1.00 89.25 521 PHE A N 1
ATOM 4110 C CA . PHE A 1 521 ? 15.519 10.393 -14.543 1.00 89.25 521 PHE A CA 1
ATOM 4111 C C . PHE A 1 521 ? 15.447 8.874 -14.539 1.00 89.25 521 PHE A C 1
ATOM 4113 O O . PHE A 1 521 ? 15.495 8.244 -15.596 1.00 89.25 521 PHE A O 1
ATOM 4120 N N . TYR A 1 522 ? 15.286 8.297 -13.354 1.00 93.75 522 TYR A N 1
ATOM 4121 C CA . TYR A 1 522 ? 15.130 6.865 -13.141 1.00 93.75 522 TYR A CA 1
ATOM 4122 C C . TYR A 1 522 ? 13.733 6.623 -12.590 1.00 93.75 522 TYR A C 1
ATOM 4124 O O . TYR A 1 522 ? 13.425 6.981 -11.451 1.00 93.75 522 TYR A O 1
ATOM 4132 N N . VAL A 1 523 ? 12.869 6.064 -13.430 1.00 95.81 523 VAL A N 1
ATOM 4133 C CA . VAL A 1 523 ? 11.440 5.926 -13.156 1.00 95.81 523 VAL A CA 1
ATOM 4134 C C . VAL A 1 523 ? 11.066 4.454 -13.169 1.00 95.81 523 VAL A C 1
ATOM 4136 O O . VAL A 1 523 ? 11.248 3.777 -14.181 1.00 95.81 523 VAL A O 1
ATOM 4139 N N . GLY A 1 524 ? 10.525 3.965 -12.057 1.00 95.88 524 GLY A N 1
ATOM 4140 C CA . GLY A 1 524 ? 10.042 2.595 -11.946 1.00 95.88 524 GLY A CA 1
ATOM 4141 C C . GLY A 1 524 ? 8.679 2.498 -11.286 1.00 95.88 524 GLY A C 1
ATOM 4142 O O . GLY A 1 524 ? 8.333 3.279 -10.402 1.00 95.88 524 GLY A O 1
ATOM 4143 N N . GLY A 1 525 ? 7.897 1.499 -11.683 1.00 94.81 525 GLY A N 1
ATOM 4144 C CA . GLY A 1 525 ? 6.621 1.223 -11.034 1.00 94.81 525 GLY A CA 1
ATOM 4145 C C . GLY A 1 525 ? 6.779 0.800 -9.575 1.00 94.81 525 GLY A C 1
ATOM 4146 O O . GLY A 1 525 ? 5.946 1.157 -8.757 1.00 94.81 525 GLY A O 1
ATOM 4147 N N . ILE A 1 526 ? 7.871 0.131 -9.199 1.00 95.44 526 ILE A N 1
ATOM 4148 C CA . ILE A 1 526 ? 8.197 -0.196 -7.800 1.00 95.44 526 ILE A CA 1
ATOM 4149 C C . ILE A 1 526 ? 9.285 0.734 -7.281 1.00 95.44 526 ILE A C 1
ATOM 4151 O O . ILE A 1 526 ? 9.087 1.374 -6.244 1.00 95.44 526 ILE A O 1
ATOM 4155 N N . SER A 1 527 ? 10.407 0.833 -8.005 1.00 96.19 527 SER A N 1
ATOM 4156 C CA . SER A 1 527 ? 11.531 1.657 -7.576 1.00 96.19 527 SER A CA 1
ATOM 4157 C C . SER A 1 527 ? 12.225 2.440 -8.683 1.00 96.19 527 SER A C 1
ATOM 4159 O O . SER A 1 527 ? 12.416 1.931 -9.780 1.00 96.19 527 SER A O 1
ATOM 4161 N N . GLY A 1 528 ? 12.636 3.676 -8.397 1.00 96.00 528 GLY A N 1
ATOM 4162 C CA . GLY A 1 528 ? 13.419 4.479 -9.338 1.00 96.00 528 GLY A CA 1
ATOM 4163 C C . GLY A 1 528 ? 14.810 3.886 -9.551 1.00 96.00 528 GLY A C 1
ATOM 4164 O O . GLY A 1 528 ? 15.143 3.472 -10.662 1.00 96.00 528 GLY A O 1
ATOM 4165 N N . LYS A 1 529 ? 15.587 3.785 -8.468 1.00 93.88 529 LYS A N 1
ATOM 4166 C CA . LYS A 1 529 ? 16.900 3.126 -8.421 1.00 93.88 529 LYS A CA 1
ATOM 4167 C C . LYS A 1 529 ? 16.878 1.905 -7.515 1.00 93.88 529 LYS A C 1
ATOM 4169 O O . LYS A 1 529 ? 16.350 1.970 -6.411 1.00 93.88 529 LYS A O 1
ATOM 4174 N N . ASN A 1 530 ? 17.522 0.826 -7.942 1.00 92.69 530 ASN A N 1
ATOM 4175 C CA . ASN A 1 530 ? 17.684 -0.383 -7.147 1.00 92.69 530 ASN A CA 1
ATOM 4176 C C . ASN A 1 530 ? 19.147 -0.839 -7.092 1.00 92.69 530 ASN A C 1
ATOM 4178 O O . ASN A 1 530 ? 19.729 -1.160 -8.125 1.00 92.69 530 ASN A O 1
ATOM 4182 N N . GLU A 1 531 ? 19.691 -0.923 -5.880 1.00 88.38 531 GLU A N 1
ATOM 4183 C CA . GLU A 1 531 ? 21.039 -1.407 -5.554 1.00 88.38 531 GLU A CA 1
ATOM 4184 C C . GLU A 1 531 ? 21.041 -2.804 -4.905 1.00 88.38 531 GLU A C 1
ATOM 4186 O O . GLU A 1 531 ? 22.103 -3.403 -4.706 1.00 88.38 531 GLU A O 1
ATOM 4191 N N . TYR A 1 532 ? 19.862 -3.319 -4.533 1.00 87.62 532 TYR A N 1
ATOM 4192 C CA . TYR A 1 532 ? 19.736 -4.552 -3.754 1.00 87.62 532 TYR A CA 1
ATOM 4193 C C . TYR A 1 532 ? 18.507 -5.391 -4.158 1.00 87.62 532 TYR A C 1
ATOM 4195 O O . TYR A 1 532 ? 18.179 -5.507 -5.339 1.00 87.62 532 TYR A O 1
ATOM 4203 N N . GLU A 1 533 ? 17.857 -6.075 -3.222 1.00 87.06 533 GLU A N 1
ATOM 4204 C CA . GLU A 1 533 ? 16.872 -7.113 -3.528 1.00 87.06 533 GLU A CA 1
ATOM 4205 C C . GLU A 1 533 ? 15.461 -6.552 -3.777 1.00 87.06 533 GLU A C 1
ATOM 4207 O O . GLU A 1 533 ? 14.921 -5.810 -2.951 1.00 87.06 533 GLU A O 1
ATOM 4212 N N . ILE A 1 534 ? 14.842 -6.979 -4.887 1.00 90.94 534 ILE A N 1
ATOM 4213 C CA . ILE A 1 534 ? 13.404 -6.826 -5.151 1.00 90.94 534 ILE A CA 1
ATOM 4214 C C . ILE A 1 534 ? 12.848 -8.188 -5.576 1.00 90.94 534 ILE A C 1
ATOM 4216 O O . ILE A 1 534 ? 13.111 -8.645 -6.687 1.00 90.94 534 ILE A O 1
ATOM 4220 N N . THR A 1 535 ? 12.049 -8.821 -4.718 1.00 86.25 535 THR A N 1
ATOM 4221 C CA . THR A 1 535 ? 11.575 -10.199 -4.937 1.00 86.25 535 THR A CA 1
ATOM 4222 C C . THR A 1 535 ? 10.053 -10.303 -4.846 1.00 86.25 535 THR A C 1
ATOM 4224 O O . THR A 1 535 ? 9.437 -9.724 -3.956 1.00 86.25 535 THR A O 1
ATOM 4227 N N . SER A 1 536 ? 9.408 -11.067 -5.729 1.00 81.56 536 SER A N 1
ATOM 4228 C CA . SER A 1 536 ? 7.952 -11.299 -5.692 1.00 81.56 536 SER A CA 1
ATOM 4229 C C . SER A 1 536 ? 7.133 -10.002 -5.654 1.00 81.56 536 SER A C 1
ATOM 4231 O O . SER A 1 536 ? 6.181 -9.880 -4.884 1.00 81.56 536 SER A O 1
ATOM 4233 N N . CYS A 1 537 ? 7.538 -9.004 -6.441 1.00 85.56 537 CYS A N 1
ATOM 4234 C CA . CYS A 1 537 ? 6.864 -7.708 -6.510 1.00 85.56 537 CYS A CA 1
ATOM 4235 C C . CYS A 1 537 ? 6.089 -7.544 -7.821 1.00 85.56 537 CYS A C 1
ATOM 4237 O O . CYS A 1 537 ? 6.492 -8.064 -8.865 1.00 85.56 537 CYS A O 1
ATOM 4239 N N . LEU A 1 538 ? 4.986 -6.797 -7.773 1.00 86.69 538 LEU A N 1
ATOM 4240 C CA . LEU A 1 538 ? 4.088 -6.610 -8.913 1.00 86.69 538 LEU A CA 1
ATOM 4241 C C . LEU A 1 538 ? 3.767 -5.131 -9.125 1.00 86.69 538 LEU A C 1
ATOM 4243 O O . LEU A 1 538 ? 3.277 -4.455 -8.221 1.00 86.69 538 LEU A O 1
ATOM 4247 N N . ASN A 1 539 ? 4.009 -4.648 -10.342 1.00 91.31 539 ASN A N 1
ATOM 4248 C CA . ASN A 1 539 ? 3.516 -3.355 -10.798 1.00 91.31 539 ASN A CA 1
ATOM 4249 C C . ASN A 1 539 ? 2.290 -3.541 -11.695 1.00 91.31 539 ASN A C 1
ATOM 4251 O O . ASN A 1 539 ? 2.387 -4.171 -12.746 1.00 91.31 539 ASN A O 1
ATOM 4255 N N . ASN A 1 540 ? 1.163 -2.950 -11.317 1.00 88.12 540 ASN A N 1
ATOM 4256 C CA . ASN A 1 540 ? -0.009 -2.788 -12.181 1.00 88.12 540 ASN A CA 1
ATOM 4257 C C . ASN A 1 540 ? -0.386 -1.306 -12.368 1.00 88.12 540 ASN A C 1
ATOM 4259 O O . ASN A 1 540 ? -1.393 -0.986 -12.989 1.00 88.12 540 ASN A O 1
ATOM 4263 N N . SER A 1 541 ? 0.456 -0.391 -11.879 1.00 85.88 541 SER A N 1
ATOM 4264 C CA . SER A 1 541 ? 0.274 1.045 -12.058 1.00 85.88 541 SER A CA 1
ATOM 4265 C C . SER A 1 541 ? 0.519 1.502 -13.494 1.00 85.88 541 SER A C 1
ATOM 4267 O O . SER A 1 541 ? 1.403 0.989 -14.185 1.00 85.88 541 SER 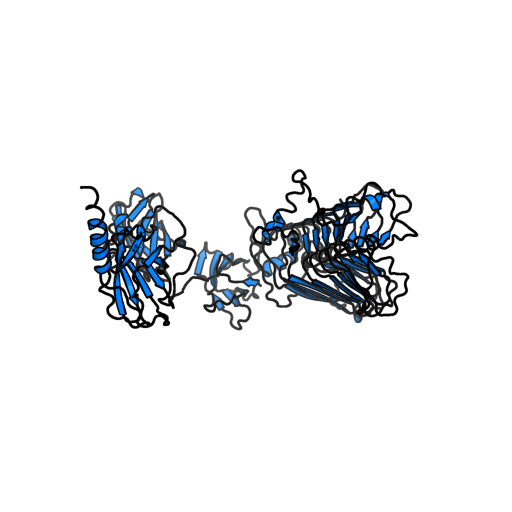A O 1
ATOM 4269 N N . LYS A 1 542 ? -0.223 2.525 -13.928 1.00 92.00 542 LYS A N 1
ATOM 4270 C CA . LYS A 1 542 ? 0.061 3.225 -15.185 1.00 92.00 542 LYS A CA 1
ATOM 4271 C C . LYS A 1 542 ? 1.239 4.176 -14.985 1.00 92.00 542 LYS A C 1
ATOM 4273 O O . LYS A 1 542 ? 1.183 5.039 -14.111 1.00 92.00 542 LYS A O 1
ATOM 4278 N N . ILE A 1 543 ? 2.264 4.066 -15.822 1.00 95.88 543 ILE A N 1
ATOM 4279 C CA . ILE A 1 543 ? 3.412 4.975 -15.863 1.00 95.88 543 ILE A CA 1
ATOM 4280 C C . ILE A 1 543 ? 3.288 5.838 -17.116 1.00 95.88 543 ILE A C 1
ATOM 4282 O O . ILE A 1 543 ? 3.344 5.336 -18.236 1.00 95.88 543 ILE A O 1
ATOM 4286 N N . GLU A 1 544 ? 3.129 7.145 -16.939 1.00 96.12 544 GLU A N 1
ATOM 4287 C CA . GLU A 1 544 ? 3.013 8.115 -18.024 1.00 96.12 544 GLU A CA 1
ATOM 4288 C C . GLU A 1 544 ? 4.099 9.183 -17.907 1.00 96.12 544 GLU A C 1
ATOM 4290 O O . GLU A 1 544 ? 4.227 9.857 -16.886 1.00 96.12 544 GLU A O 1
ATOM 4295 N N . ILE A 1 545 ? 4.889 9.340 -18.967 1.00 93.00 545 ILE A N 1
ATOM 4296 C CA . ILE A 1 545 ? 6.004 10.281 -19.016 1.00 93.00 545 ILE A CA 1
ATOM 4297 C C . ILE A 1 545 ? 5.872 11.160 -20.250 1.00 93.00 545 ILE A C 1
ATOM 4299 O O . ILE A 1 545 ? 5.794 10.669 -21.380 1.00 93.00 545 ILE A O 1
ATOM 4303 N N . ILE A 1 546 ? 5.903 12.468 -20.027 1.00 90.69 546 ILE A N 1
ATOM 4304 C CA . ILE A 1 546 ? 5.949 13.486 -21.072 1.00 90.69 546 ILE A CA 1
ATOM 4305 C C . ILE A 1 546 ? 7.252 14.261 -20.910 1.00 90.69 546 ILE A C 1
ATOM 4307 O O . ILE A 1 546 ? 7.426 15.001 -19.944 1.00 90.69 546 ILE A O 1
ATOM 4311 N N . ASP A 1 547 ? 8.158 14.096 -21.865 1.00 85.00 547 ASP A N 1
ATOM 4312 C CA . ASP A 1 547 ? 9.437 14.798 -21.925 1.00 85.00 547 ASP A CA 1
ATOM 4313 C C . ASP A 1 547 ? 9.440 15.829 -23.065 1.00 85.00 547 ASP A C 1
ATOM 4315 O O . ASP A 1 547 ? 9.462 15.496 -24.257 1.00 85.00 547 ASP A O 1
ATOM 4319 N N . ASN A 1 548 ? 9.423 17.107 -22.690 1.00 81.06 548 ASN A N 1
ATOM 4320 C CA . ASN A 1 548 ? 9.382 18.235 -23.612 1.00 81.06 548 ASN A CA 1
ATOM 4321 C C . ASN A 1 548 ? 10.764 18.891 -23.738 1.00 81.06 548 ASN A C 1
ATOM 4323 O O . ASN A 1 548 ? 10.917 20.039 -23.353 1.00 81.06 548 ASN A O 1
ATOM 4327 N N . GLU A 1 549 ? 11.757 18.215 -24.322 1.00 74.06 549 GLU A N 1
ATOM 4328 C CA . GLU A 1 549 ? 13.142 18.729 -24.473 1.00 74.06 549 GLU A CA 1
ATOM 4329 C C . GLU A 1 549 ? 13.972 18.738 -23.174 1.00 74.06 549 GLU A C 1
ATOM 4331 O O . GLU A 1 549 ? 14.831 19.605 -22.969 1.00 74.06 549 GLU A O 1
ATOM 4336 N N . GLY A 1 550 ? 13.762 17.763 -22.293 1.00 69.25 550 GLY A N 1
ATOM 4337 C CA . GLY A 1 550 ? 14.721 17.445 -21.247 1.00 69.25 550 GLY A CA 1
ATOM 4338 C C . GLY A 1 550 ? 16.094 17.125 -21.847 1.00 69.25 550 GLY A C 1
ATOM 4339 O O . GLY A 1 550 ? 16.221 16.523 -22.918 1.00 69.25 550 GLY A O 1
ATOM 4340 N N . LYS A 1 551 ? 17.154 17.555 -21.162 1.00 72.88 551 LYS A N 1
ATOM 4341 C CA . LYS A 1 551 ? 18.515 17.085 -21.435 1.00 72.88 551 LYS A CA 1
ATOM 4342 C C . LYS A 1 551 ? 18.904 16.101 -20.346 1.00 72.88 551 LYS A C 1
ATOM 4344 O O . LYS A 1 551 ? 18.622 16.360 -19.183 1.00 72.88 551 LYS A O 1
ATOM 4349 N N . GLY A 1 552 ? 19.640 15.061 -20.716 1.00 76.44 552 GLY A N 1
ATOM 4350 C CA . GLY A 1 552 ? 20.121 14.033 -19.793 1.00 76.44 552 GLY A CA 1
ATOM 4351 C C . GLY A 1 552 ? 19.368 12.719 -19.965 1.00 76.44 552 GLY A C 1
ATOM 4352 O O . GLY A 1 552 ? 18.588 12.563 -20.899 1.00 76.44 552 GLY A O 1
ATOM 4353 N N . ASP A 1 553 ? 19.694 11.746 -19.133 1.00 82.88 553 ASP A N 1
ATOM 4354 C CA . ASP A 1 553 ? 19.319 10.359 -19.361 1.00 82.88 553 ASP A CA 1
ATOM 4355 C C . ASP A 1 553 ? 17.923 10.045 -18.821 1.00 82.88 553 ASP A C 1
ATOM 4357 O O . ASP A 1 553 ? 17.579 10.418 -17.706 1.00 82.88 553 ASP A O 1
ATOM 4361 N N . LEU A 1 554 ? 17.115 9.328 -19.602 1.00 88.38 554 LEU A N 1
ATOM 4362 C CA . LEU A 1 554 ? 15.798 8.854 -19.175 1.00 88.38 554 LEU A CA 1
ATOM 4363 C C . LEU A 1 554 ? 15.804 7.326 -19.142 1.00 88.38 554 LEU A C 1
ATOM 4365 O O . LEU A 1 554 ? 15.999 6.686 -20.181 1.00 88.38 554 LEU A O 1
ATOM 4369 N N . ARG A 1 555 ? 15.609 6.746 -17.956 1.00 92.81 555 ARG A N 1
ATOM 4370 C CA . ARG A 1 555 ? 15.533 5.302 -17.705 1.00 92.81 555 ARG A CA 1
ATOM 4371 C C . ARG A 1 555 ? 14.185 4.958 -17.102 1.00 92.81 555 ARG A C 1
ATOM 4373 O O . ARG A 1 555 ? 13.839 5.442 -16.027 1.00 92.81 555 ARG A O 1
ATOM 4380 N N . VAL A 1 556 ? 13.415 4.140 -17.808 1.00 94.88 556 VAL A N 1
ATOM 4381 C CA . VAL A 1 556 ? 12.024 3.849 -17.453 1.00 94.88 556 VAL A CA 1
ATOM 4382 C C . VAL A 1 556 ? 11.807 2.351 -17.475 1.00 94.88 556 VAL A C 1
ATOM 4384 O O . VAL A 1 556 ? 11.974 1.726 -18.520 1.00 94.88 556 VAL A O 1
ATOM 4387 N N . GLY A 1 557 ? 11.418 1.789 -16.337 1.00 95.62 557 GLY A N 1
ATOM 4388 C CA . GLY A 1 557 ? 11.021 0.392 -16.223 1.00 95.62 557 GLY A CA 1
ATOM 4389 C C . GLY A 1 557 ? 9.631 0.239 -15.630 1.00 95.62 557 GLY A C 1
ATOM 4390 O O . GLY A 1 557 ? 9.224 1.023 -14.775 1.00 95.62 557 GLY A 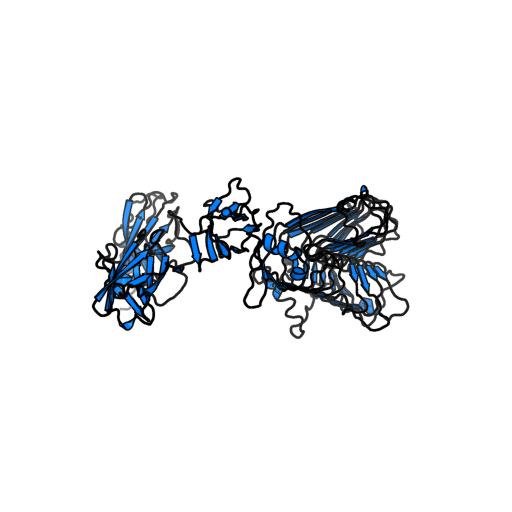O 1
ATOM 4391 N N . GLY A 1 558 ? 8.905 -0.807 -16.021 1.00 94.81 558 GLY A N 1
ATOM 4392 C CA . GLY A 1 558 ? 7.633 -1.129 -15.369 1.00 94.81 558 GLY A CA 1
ATOM 4393 C C . GLY A 1 558 ? 7.813 -1.481 -13.896 1.00 94.81 558 GLY A C 1
ATOM 4394 O O . GLY A 1 558 ? 6.938 -1.220 -13.085 1.00 94.81 558 GLY A O 1
ATOM 4395 N N . LEU A 1 559 ? 8.987 -1.987 -13.513 1.00 94.19 559 LEU A N 1
ATOM 4396 C CA . LEU A 1 559 ? 9.361 -2.224 -12.121 1.00 94.19 559 LEU A CA 1
ATOM 4397 C C . LEU A 1 559 ? 10.442 -1.255 -11.648 1.00 94.19 559 LEU A C 1
ATOM 4399 O O . LEU A 1 559 ? 10.259 -0.610 -10.616 1.00 94.19 559 LEU A O 1
ATOM 4403 N N . ILE A 1 560 ? 11.560 -1.174 -12.378 1.00 96.12 560 ILE A N 1
ATOM 4404 C CA . ILE A 1 560 ? 12.779 -0.486 -11.936 1.00 96.12 560 ILE A CA 1
ATOM 4405 C C . ILE A 1 560 ? 13.282 0.468 -13.021 1.00 96.12 560 ILE A C 1
ATOM 4407 O O . ILE A 1 560 ? 13.499 0.045 -14.153 1.00 96.12 560 ILE A O 1
ATOM 4411 N N . GLY A 1 561 ? 13.546 1.730 -12.685 1.00 95.81 561 GLY A N 1
ATOM 4412 C CA . GLY A 1 561 ? 14.183 2.669 -13.617 1.00 95.81 561 GLY A CA 1
ATOM 4413 C C . GLY A 1 561 ? 15.623 2.265 -13.938 1.00 95.81 561 GLY A C 1
ATOM 4414 O O . GLY A 1 561 ? 15.928 1.879 -15.066 1.00 95.81 561 GLY A O 1
ATOM 4415 N N . LEU A 1 562 ? 16.487 2.308 -12.924 1.00 92.94 562 LEU A N 1
ATOM 4416 C CA . LEU A 1 562 ? 17.883 1.877 -12.984 1.00 92.94 562 LEU A CA 1
ATOM 4417 C C . LEU A 1 562 ? 18.156 0.806 -11.926 1.00 92.94 562 LEU A C 1
ATOM 4419 O O . LEU A 1 562 ? 17.952 1.016 -10.734 1.00 92.94 562 LEU A O 1
ATOM 4423 N N . SER A 1 563 ? 18.664 -0.334 -12.367 1.00 89.94 563 SER A N 1
ATOM 4424 C CA . SER A 1 563 ? 19.166 -1.404 -11.513 1.00 89.94 563 SER A CA 1
ATOM 4425 C C . SER A 1 563 ? 20.685 -1.429 -11.594 1.00 89.94 563 SER A C 1
ATOM 4427 O O . SER A 1 563 ? 21.228 -1.558 -12.688 1.00 89.94 563 SER A O 1
ATOM 4429 N N . PHE A 1 564 ? 21.382 -1.379 -10.466 1.00 82.44 564 PHE A N 1
ATOM 4430 C CA . PHE A 1 564 ? 22.833 -1.521 -10.462 1.00 82.44 564 PHE A CA 1
ATOM 4431 C C . PHE A 1 564 ? 23.365 -2.198 -9.210 1.00 82.44 564 PHE A C 1
ATOM 4433 O O . PHE A 1 564 ? 22.647 -2.400 -8.240 1.00 82.44 564 PHE A O 1
ATOM 4440 N N . ASN A 1 565 ? 24.634 -2.585 -9.245 1.00 71.62 565 ASN A N 1
ATOM 4441 C CA . ASN A 1 565 ? 25.286 -3.274 -8.139 1.00 71.62 565 ASN A CA 1
ATOM 4442 C C . ASN A 1 565 ? 26.400 -2.406 -7.587 1.00 71.62 565 ASN A C 1
ATOM 4444 O O . ASN A 1 565 ? 27.175 -1.861 -8.369 1.00 71.62 565 ASN A O 1
ATOM 4448 N N . LYS A 1 566 ? 26.545 -2.367 -6.261 1.00 63.19 566 LYS A N 1
ATOM 4449 C CA . LYS A 1 566 ? 27.772 -1.872 -5.636 1.00 63.19 566 LYS A CA 1
ATOM 4450 C C . LYS A 1 566 ? 28.790 -3.004 -5.445 1.00 63.19 566 LYS A C 1
ATOM 4452 O O . LYS A 1 566 ? 28.375 -4.117 -5.109 1.00 63.19 566 LYS A O 1
ATOM 4457 N N . PRO A 1 567 ? 30.099 -2.706 -5.563 1.00 54.84 567 PRO A N 1
ATOM 4458 C CA . PRO A 1 567 ? 31.201 -3.647 -5.355 1.00 54.84 567 PRO A CA 1
ATOM 4459 C C . PRO A 1 567 ? 31.130 -4.488 -4.076 1.00 54.84 567 PRO A C 1
ATOM 4461 O O . PRO A 1 567 ? 31.607 -5.614 -4.079 1.00 54.84 567 PRO A O 1
ATOM 4464 N N . ASP A 1 568 ? 30.526 -3.958 -3.007 1.00 57.09 568 ASP A N 1
ATOM 4465 C CA . ASP A 1 568 ? 30.530 -4.574 -1.673 1.00 57.09 568 ASP A CA 1
ATOM 4466 C C . ASP A 1 568 ? 29.234 -5.334 -1.328 1.00 57.09 568 ASP A C 1
ATOM 4468 O O . ASP A 1 568 ? 29.101 -5.858 -0.219 1.00 57.09 568 ASP A O 1
ATOM 4472 N N . ASN A 1 569 ? 28.252 -5.389 -2.239 1.00 58.19 569 ASN A N 1
ATOM 4473 C CA . ASN A 1 569 ? 26.913 -5.910 -1.944 1.00 58.19 569 ASN A CA 1
ATOM 4474 C C . ASN A 1 569 ? 26.578 -7.169 -2.761 1.00 58.19 569 ASN A C 1
ATOM 4476 O O . ASN A 1 569 ? 27.206 -7.450 -3.779 1.00 58.19 569 ASN A O 1
ATOM 4480 N N . ARG A 1 570 ? 25.573 -7.959 -2.351 1.00 54.00 570 ARG A N 1
ATOM 4481 C CA . ARG A 1 570 ? 25.144 -9.187 -3.076 1.00 54.00 570 ARG A CA 1
ATOM 4482 C C . ARG A 1 570 ? 24.573 -8.946 -4.493 1.00 54.00 570 ARG A C 1
ATOM 4484 O O . ARG A 1 570 ? 24.139 -9.901 -5.125 1.00 54.00 570 ARG A O 1
ATOM 4491 N N . GLY A 1 571 ? 24.652 -7.717 -5.006 1.00 59.28 571 GLY A N 1
ATOM 4492 C CA . GLY A 1 571 ? 24.115 -7.293 -6.295 1.00 59.28 571 GLY A CA 1
ATOM 4493 C C . GLY A 1 571 ? 22.613 -7.020 -6.240 1.00 59.28 571 GLY A C 1
ATOM 4494 O O . GLY A 1 571 ? 21.908 -7.520 -5.363 1.00 59.28 571 GLY A O 1
ATOM 4495 N N . SER A 1 572 ? 22.122 -6.224 -7.189 1.00 66.38 572 SER A N 1
ATOM 4496 C CA . SER A 1 572 ? 20.692 -6.094 -7.448 1.00 66.38 572 SER A CA 1
ATOM 4497 C C . SER A 1 572 ? 20.156 -7.449 -7.910 1.00 66.38 572 SER A C 1
ATOM 4499 O O . SER A 1 572 ? 20.728 -8.066 -8.816 1.00 66.38 572 SER A O 1
ATOM 4501 N N . MET A 1 573 ? 19.086 -7.932 -7.275 1.00 71.25 573 MET A N 1
ATOM 4502 C CA . MET A 1 573 ? 18.481 -9.235 -7.573 1.00 71.25 573 MET A CA 1
ATOM 4503 C C . MET A 1 573 ? 16.967 -9.110 -7.763 1.00 71.25 573 MET A C 1
ATOM 4505 O O . MET A 1 573 ? 16.209 -9.416 -6.840 1.00 71.25 573 MET A O 1
ATOM 4509 N N . PRO A 1 574 ? 16.493 -8.665 -8.940 1.00 75.06 574 PRO A N 1
ATOM 4510 C CA . PRO A 1 574 ? 15.084 -8.768 -9.275 1.00 75.06 574 PRO A CA 1
ATOM 4511 C C . PRO A 1 574 ? 14.716 -10.247 -9.477 1.00 75.06 574 PRO A C 1
ATOM 4513 O O . PRO A 1 574 ? 15.304 -10.937 -10.311 1.00 75.06 574 PRO A O 1
ATOM 4516 N N . CYS A 1 575 ? 13.757 -10.768 -8.720 1.00 78.44 575 CYS A N 1
ATOM 4517 C CA . CYS A 1 575 ? 13.379 -12.181 -8.801 1.00 78.44 575 CYS A CA 1
ATOM 4518 C C . CYS A 1 575 ? 11.872 -12.358 -8.644 1.00 78.44 575 CYS A C 1
ATOM 4520 O O . CYS A 1 575 ? 11.279 -11.812 -7.721 1.00 78.44 575 CYS A O 1
ATOM 4522 N N . ALA A 1 576 ? 11.246 -13.167 -9.499 1.00 73.44 576 ALA A N 1
ATOM 4523 C CA . ALA A 1 576 ? 9.807 -13.425 -9.427 1.00 73.44 576 ALA A CA 1
ATOM 4524 C C . ALA A 1 576 ? 8.939 -12.155 -9.538 1.00 73.44 576 ALA A C 1
ATOM 4526 O O . ALA A 1 576 ? 7.886 -12.056 -8.910 1.00 73.44 576 ALA A O 1
ATOM 4527 N N . CYS A 1 577 ? 9.380 -11.160 -10.313 1.00 85.00 577 CYS A N 1
ATOM 4528 C CA . CYS A 1 577 ? 8.701 -9.872 -10.404 1.00 85.00 577 CYS A CA 1
ATOM 4529 C C . CYS A 1 577 ? 7.885 -9.730 -11.692 1.00 85.00 577 CYS A C 1
ATOM 4531 O O . CYS A 1 577 ? 8.226 -10.280 -12.740 1.00 85.00 577 CYS A O 1
ATOM 4533 N N . THR A 1 578 ? 6.801 -8.961 -11.614 1.00 85.38 578 THR A N 1
ATOM 4534 C CA . THR A 1 578 ? 5.822 -8.843 -12.700 1.00 85.38 578 THR A CA 1
ATOM 4535 C C . THR A 1 578 ? 5.465 -7.394 -13.000 1.00 85.38 578 THR A C 1
ATOM 4537 O O . THR A 1 578 ? 5.207 -6.619 -12.081 1.00 85.38 578 THR A O 1
ATOM 4540 N N . ASN A 1 579 ? 5.368 -7.044 -14.285 1.00 90.38 579 ASN A N 1
ATOM 4541 C CA . ASN A 1 579 ? 4.701 -5.821 -14.729 1.00 90.38 579 ASN A CA 1
ATOM 4542 C C . ASN A 1 579 ? 3.443 -6.140 -15.555 1.00 90.38 579 ASN A C 1
ATOM 4544 O O . ASN A 1 579 ? 3.518 -6.783 -16.604 1.00 90.38 579 ASN A O 1
ATOM 4548 N N . HIS A 1 580 ? 2.300 -5.644 -15.095 1.00 87.06 580 HIS A N 1
ATOM 4549 C CA . HIS A 1 580 ? 1.031 -5.559 -15.825 1.00 87.06 580 HIS A CA 1
ATOM 4550 C C . HIS A 1 580 ? 0.689 -4.113 -16.217 1.00 87.06 580 HIS A C 1
ATOM 4552 O O . HIS A 1 580 ? -0.117 -3.894 -17.118 1.00 87.06 580 HIS A O 1
ATOM 4558 N N . GLY A 1 581 ? 1.309 -3.136 -15.552 1.00 86.31 581 GLY A N 1
ATOM 4559 C CA . GLY A 1 581 ? 1.049 -1.718 -15.753 1.00 86.31 581 GLY A CA 1
ATOM 4560 C C . GLY A 1 581 ? 1.458 -1.219 -17.137 1.00 86.31 581 GLY A C 1
ATOM 4561 O O . GLY A 1 581 ? 2.492 -1.620 -17.676 1.00 86.31 581 GLY A O 1
ATOM 4562 N N . GLU A 1 582 ? 0.653 -0.325 -17.711 1.00 90.69 582 GLU A N 1
ATOM 4563 C CA . GLU A 1 582 ? 0.966 0.338 -18.980 1.00 90.69 582 GLU A CA 1
ATOM 4564 C C . GLU A 1 582 ? 2.113 1.342 -18.797 1.00 90.69 582 GLU A C 1
ATOM 4566 O O . GLU A 1 582 ? 2.097 2.154 -17.871 1.00 90.69 582 GLU A O 1
ATOM 4571 N N . LEU A 1 583 ? 3.078 1.327 -19.717 1.00 94.00 583 LEU A N 1
ATOM 4572 C CA . LEU A 1 583 ? 4.132 2.329 -19.830 1.00 94.00 583 LEU A CA 1
ATOM 4573 C C . LEU A 1 583 ? 3.873 3.185 -21.064 1.00 94.00 583 LEU A C 1
ATOM 4575 O O . LEU A 1 583 ? 3.954 2.691 -22.183 1.00 94.00 583 LEU A O 1
ATOM 4579 N N . SER A 1 584 ? 3.638 4.478 -20.880 1.00 93.19 584 SER A N 1
ATOM 4580 C CA . SER A 1 584 ? 3.488 5.445 -21.966 1.00 93.19 584 SER A CA 1
ATOM 4581 C C . SER A 1 584 ? 4.542 6.535 -21.843 1.00 93.19 584 SER A C 1
ATOM 4583 O O . SER A 1 584 ? 4.512 7.336 -20.912 1.00 93.19 584 SER A O 1
ATOM 4585 N N . VAL A 1 585 ? 5.459 6.602 -22.803 1.00 90.50 585 VAL A N 1
ATOM 4586 C CA . VAL A 1 585 ? 6.520 7.612 -22.844 1.00 90.50 585 VAL A CA 1
ATOM 4587 C C . VAL A 1 585 ? 6.402 8.419 -24.135 1.00 90.50 585 VAL A C 1
ATOM 4589 O O . VAL A 1 585 ? 6.337 7.870 -25.237 1.00 90.50 585 VAL A O 1
ATOM 4592 N N . ARG A 1 586 ? 6.384 9.745 -24.020 1.00 87.88 586 ARG A N 1
ATOM 4593 C CA . ARG A 1 586 ? 6.334 10.670 -25.156 1.00 87.88 586 ARG A CA 1
ATOM 4594 C C . ARG A 1 586 ? 7.467 11.681 -25.066 1.00 87.88 586 ARG A C 1
ATOM 4596 O O . ARG A 1 586 ? 7.613 12.343 -24.045 1.00 87.88 586 ARG A O 1
ATOM 4603 N N . THR A 1 587 ? 8.204 11.850 -26.163 1.00 80.75 587 THR A N 1
ATOM 4604 C CA . THR A 1 587 ? 9.246 12.880 -26.296 1.00 80.75 587 THR A CA 1
ATOM 4605 C C . THR A 1 587 ? 8.881 13.849 -27.433 1.00 80.75 587 THR A C 1
ATOM 4607 O O . THR A 1 587 ? 8.942 13.487 -28.604 1.00 80.75 587 THR A O 1
ATOM 4610 N N . GLU A 1 588 ? 8.434 15.077 -27.128 1.00 67.25 588 GLU A N 1
ATOM 4611 C CA . GLU A 1 588 ? 7.760 15.942 -28.130 1.00 67.25 588 GLU A CA 1
ATOM 4612 C C . GLU A 1 588 ? 8.709 16.707 -29.070 1.00 67.25 588 GLU A C 1
ATOM 4614 O O . GLU A 1 588 ? 8.343 17.001 -30.207 1.00 67.25 588 GLU A O 1
ATOM 4619 N N . LYS A 1 589 ? 9.937 17.023 -28.643 1.00 58.56 589 LYS A N 1
ATOM 4620 C CA . LYS A 1 589 ? 10.954 17.689 -29.476 1.00 58.56 589 LYS A CA 1
ATOM 4621 C C . LYS A 1 589 ? 12.342 17.201 -29.067 1.00 58.56 589 LYS A C 1
ATOM 4623 O O . LYS A 1 589 ? 12.743 17.303 -27.914 1.00 58.56 589 LYS A O 1
ATOM 4628 N N . GLY A 1 590 ? 13.091 16.617 -29.998 1.00 48.81 590 GLY A N 1
ATOM 4629 C CA . GLY A 1 590 ? 14.423 16.093 -29.700 1.00 48.81 590 GLY A CA 1
ATOM 4630 C C . GLY A 1 590 ? 15.511 17.097 -30.048 1.00 48.81 590 GLY A C 1
ATOM 4631 O O . GLY A 1 590 ? 15.945 17.195 -31.196 1.00 48.81 590 GLY A O 1
ATOM 4632 N N . ILE A 1 591 ? 16.015 17.797 -29.041 1.00 37.50 591 ILE A N 1
ATOM 4633 C CA . ILE A 1 591 ? 17.367 18.357 -29.091 1.00 37.50 591 ILE A CA 1
ATOM 4634 C C . ILE A 1 591 ? 18.064 18.010 -27.769 1.00 37.50 591 ILE A C 1
ATOM 4636 O O . ILE A 1 591 ? 18.449 18.871 -26.984 1.00 37.50 591 ILE A O 1
ATOM 4640 N N . GLY A 1 592 ? 18.228 16.706 -27.545 1.00 47.62 592 GLY A N 1
ATOM 4641 C CA . GLY A 1 592 ? 19.082 16.123 -26.513 1.00 47.62 592 GLY A CA 1
ATOM 4642 C C . GLY A 1 592 ? 20.079 15.161 -27.163 1.00 47.62 592 GLY A C 1
ATOM 4643 O O . GLY A 1 592 ? 19.738 14.464 -28.115 1.00 47.62 592 GLY A O 1
ATOM 4644 N N . ARG A 1 593 ? 21.334 15.144 -26.694 1.00 50.47 593 ARG A N 1
ATOM 4645 C CA . ARG A 1 593 ? 22.345 14.122 -27.057 1.00 50.47 593 ARG A CA 1
ATOM 4646 C C . ARG A 1 593 ? 22.218 12.851 -26.192 1.00 50.47 593 ARG A C 1
ATOM 4648 O O . ARG A 1 593 ? 23.172 12.089 -26.096 1.00 50.47 593 ARG A O 1
ATOM 4655 N N . SER A 1 594 ? 21.093 12.694 -25.511 1.00 62.25 594 SER A N 1
ATOM 4656 C CA . SER A 1 594 ? 20.837 11.719 -24.457 1.00 62.25 594 SER A CA 1
ATOM 4657 C C . SER A 1 594 ? 20.402 10.365 -25.006 1.00 62.25 594 SER A C 1
ATOM 4659 O O . SER A 1 594 ? 19.844 10.273 -26.104 1.00 62.25 594 SER A O 1
ATOM 4661 N N . THR A 1 595 ? 20.673 9.319 -24.228 1.00 71.88 595 THR A N 1
ATOM 4662 C CA . THR A 1 595 ? 20.220 7.955 -24.508 1.00 71.88 595 THR A CA 1
ATOM 4663 C C . THR A 1 595 ? 18.980 7.702 -23.663 1.00 71.88 595 THR A C 1
ATOM 4665 O O . THR A 1 595 ? 19.008 7.961 -22.465 1.00 71.88 595 THR A O 1
ATOM 4668 N N . HIS A 1 596 ? 17.885 7.219 -24.249 1.00 83.69 596 HIS A N 1
ATOM 4669 C CA . HIS A 1 596 ? 16.704 6.796 -23.484 1.00 83.69 596 HIS A CA 1
ATOM 4670 C C . HIS A 1 596 ? 16.642 5.270 -23.414 1.00 83.69 596 HIS A C 1
ATOM 4672 O O . HIS A 1 596 ? 16.694 4.619 -24.456 1.00 83.69 596 HIS A O 1
ATOM 4678 N N . GLY A 1 597 ? 16.525 4.718 -22.205 1.00 88.94 597 GLY A N 1
ATOM 4679 C CA . GLY A 1 597 ? 16.413 3.283 -21.940 1.00 88.94 597 GLY A CA 1
ATOM 4680 C C . GLY A 1 597 ? 15.040 2.938 -21.382 1.00 88.94 597 GLY A C 1
ATOM 4681 O O . GLY A 1 597 ? 14.740 3.274 -20.238 1.00 88.94 597 GLY A O 1
ATOM 4682 N N . ILE A 1 598 ? 14.200 2.294 -22.190 1.00 91.56 598 ILE A N 1
ATOM 4683 C CA . ILE A 1 598 ? 12.823 1.943 -21.828 1.00 91.56 598 ILE A CA 1
ATOM 4684 C C . ILE A 1 598 ? 12.689 0.420 -21.789 1.00 91.56 598 ILE A C 1
ATOM 4686 O O . ILE A 1 598 ? 12.940 -0.252 -22.791 1.00 91.56 598 ILE A O 1
ATOM 4690 N N . GLY A 1 599 ? 12.293 -0.126 -20.643 1.00 92.94 599 GLY A N 1
ATOM 4691 C CA . GLY A 1 599 ? 12.093 -1.555 -20.437 1.00 92.94 599 GLY A CA 1
ATOM 4692 C C . GLY A 1 599 ? 10.715 -1.877 -19.881 1.00 92.94 599 GLY A C 1
ATOM 4693 O O . GLY A 1 599 ? 10.223 -1.177 -19.001 1.00 92.94 599 GLY A O 1
ATOM 4694 N N . GLY A 1 600 ? 10.101 -2.976 -20.317 1.00 92.44 600 GLY A N 1
ATOM 4695 C CA . GLY A 1 600 ? 8.860 -3.452 -19.689 1.00 92.44 600 GLY A CA 1
ATOM 4696 C C . GLY A 1 600 ? 9.034 -3.792 -18.205 1.00 92.44 600 GLY A C 1
ATOM 4697 O O . GLY A 1 600 ? 8.109 -3.606 -17.422 1.00 92.44 600 GLY A O 1
ATOM 4698 N N . LEU A 1 601 ? 10.236 -4.208 -17.786 1.00 93.69 601 LEU A N 1
ATOM 4699 C CA . LEU A 1 601 ? 10.588 -4.409 -16.377 1.00 93.69 601 LEU A CA 1
ATOM 4700 C C . LEU A 1 601 ? 11.645 -3.415 -15.902 1.00 93.69 601 LEU A C 1
ATOM 4702 O O . LEU A 1 601 ? 11.433 -2.764 -14.879 1.00 93.69 601 LEU A O 1
ATOM 4706 N N . ILE A 1 602 ? 12.758 -3.283 -16.627 1.00 94.94 602 ILE A N 1
ATOM 4707 C CA . ILE A 1 602 ? 13.921 -2.501 -16.184 1.00 94.94 602 ILE A CA 1
ATOM 4708 C C . ILE A 1 602 ? 14.374 -1.530 -17.276 1.00 94.94 602 ILE A C 1
ATOM 4710 O O . ILE A 1 602 ? 14.685 -1.960 -18.385 1.00 94.94 602 ILE A O 1
ATOM 4714 N N . GLY A 1 603 ? 14.460 -0.234 -16.973 1.00 94.38 603 GLY A N 1
ATOM 4715 C CA . GLY A 1 603 ? 14.931 0.771 -17.934 1.00 94.38 603 GLY A CA 1
ATOM 4716 C C . GLY A 1 603 ? 16.398 0.576 -18.315 1.00 94.38 603 GLY A C 1
ATOM 4717 O O . GLY A 1 603 ? 16.735 0.466 -19.497 1.00 94.38 603 GLY A O 1
ATOM 4718 N N . GLU A 1 604 ? 17.260 0.466 -17.309 1.00 91.50 604 GLU A N 1
ATOM 4719 C CA . GLU A 1 604 ? 18.678 0.143 -17.462 1.00 91.50 604 GLU A CA 1
ATOM 4720 C C . GLU A 1 604 ? 19.174 -0.760 -16.334 1.00 91.50 604 GLU A C 1
ATOM 4722 O O . GLU A 1 604 ? 18.794 -0.604 -15.173 1.00 91.50 604 GLU A O 1
ATOM 4727 N N . MET A 1 605 ? 20.034 -1.708 -16.687 1.00 88.00 605 MET A N 1
ATOM 4728 C CA . MET A 1 605 ? 20.747 -2.567 -15.756 1.00 88.00 605 MET A CA 1
ATOM 4729 C C . MET A 1 605 ? 22.253 -2.399 -15.965 1.00 88.00 605 MET A C 1
ATOM 4731 O O . MET A 1 605 ? 22.761 -2.707 -17.043 1.00 88.00 605 MET A O 1
ATOM 4735 N N . VAL A 1 606 ? 22.954 -1.940 -14.927 1.00 82.75 606 VAL A N 1
ATOM 4736 C CA . VAL A 1 606 ? 24.412 -1.756 -14.916 1.00 82.75 606 VAL A CA 1
ATOM 4737 C C . VAL A 1 606 ? 25.031 -2.702 -13.903 1.00 82.75 606 VAL A C 1
ATOM 4739 O O . VAL A 1 606 ? 24.693 -2.663 -12.724 1.00 82.75 606 VAL A O 1
ATOM 4742 N N . VAL A 1 607 ? 25.990 -3.517 -14.326 1.00 71.94 607 VAL A N 1
ATOM 4743 C CA . VAL A 1 607 ? 26.720 -4.379 -13.394 1.00 71.94 607 VAL A CA 1
ATOM 4744 C C . VAL A 1 607 ? 28.151 -3.889 -13.246 1.00 71.94 607 VAL A C 1
ATOM 4746 O O . VAL A 1 607 ? 28.957 -3.934 -14.171 1.00 71.94 607 VAL A O 1
ATOM 4749 N N . GLU A 1 608 ? 28.451 -3.331 -12.073 1.00 64.50 608 GLU A N 1
ATOM 4750 C CA . GLU A 1 608 ? 29.783 -2.826 -11.764 1.00 64.50 608 GLU A CA 1
ATOM 4751 C C . GLU A 1 608 ? 30.703 -3.969 -11.320 1.00 64.50 608 GLU A C 1
ATOM 4753 O O . GLU A 1 608 ? 30.328 -4.836 -10.529 1.00 64.50 608 GLU A O 1
ATOM 4758 N N . VAL A 1 609 ? 31.918 -3.973 -11.863 1.00 59.00 609 VAL A N 1
ATOM 4759 C CA . VAL A 1 609 ? 32.943 -4.984 -11.600 1.00 59.00 609 VAL A CA 1
ATOM 4760 C C . VAL A 1 609 ? 33.751 -4.544 -10.388 1.00 59.00 609 VAL A C 1
ATOM 4762 O O . VAL A 1 609 ? 34.380 -3.488 -10.437 1.00 59.00 609 VAL A O 1
ATOM 4765 N N . SER A 1 610 ? 33.779 -5.337 -9.315 1.00 56.16 610 SER A N 1
ATOM 4766 C CA . SER A 1 610 ? 34.723 -5.092 -8.222 1.00 56.16 610 SER A CA 1
ATOM 4767 C C . SER A 1 610 ? 36.068 -5.766 -8.501 1.00 56.16 610 SER A C 1
ATOM 4769 O O . SER A 1 610 ? 36.131 -6.893 -8.994 1.00 56.16 610 SER A O 1
ATOM 4771 N N . GLU A 1 611 ? 37.170 -5.083 -8.170 1.00 54.34 611 GLU A N 1
ATOM 4772 C CA . GLU A 1 611 ? 38.524 -5.659 -8.241 1.00 54.34 611 GLU A CA 1
ATOM 4773 C C . GLU A 1 611 ? 38.739 -6.777 -7.193 1.00 54.34 611 GLU A C 1
ATOM 4775 O O . GLU A 1 611 ? 39.679 -7.565 -7.315 1.00 54.34 611 GLU A O 1
ATOM 4780 N N . GLU A 1 612 ? 37.871 -6.867 -6.174 1.00 52.12 612 GLU A N 1
ATOM 4781 C CA . GLU A 1 612 ? 38.038 -7.739 -5.001 1.00 52.12 612 GLU A CA 1
ATOM 4782 C C . GLU A 1 612 ? 37.112 -8.978 -4.961 1.00 52.12 612 GLU A C 1
ATOM 4784 O O . GLU A 1 612 ? 37.292 -9.832 -4.088 1.00 52.12 612 GLU A O 1
ATOM 4789 N N . GLY A 1 613 ? 36.177 -9.169 -5.905 1.00 52.03 613 GLY A N 1
ATOM 4790 C CA . GLY A 1 613 ? 35.322 -10.365 -5.900 1.00 52.03 613 GLY A CA 1
ATOM 4791 C C . GLY A 1 613 ? 34.283 -10.480 -7.023 1.00 52.03 613 GLY A C 1
ATOM 4792 O O . GLY A 1 613 ? 33.850 -9.510 -7.626 1.00 52.03 613 GLY A O 1
ATOM 4793 N N . ILE A 1 614 ? 33.856 -11.717 -7.301 1.00 51.31 614 ILE A N 1
ATOM 4794 C CA . ILE A 1 614 ? 32.797 -12.047 -8.269 1.00 51.31 614 ILE A CA 1
ATOM 4795 C C . ILE A 1 614 ? 31.438 -11.801 -7.592 1.00 51.31 614 ILE A C 1
ATOM 4797 O O . ILE A 1 614 ? 30.940 -12.675 -6.883 1.00 51.31 614 ILE A O 1
ATOM 4801 N N . HIS A 1 615 ? 30.832 -10.633 -7.801 1.00 56.25 615 HIS A N 1
ATOM 4802 C CA . HIS A 1 615 ? 29.436 -10.389 -7.424 1.00 56.25 615 HIS A CA 1
ATOM 4803 C C . HIS A 1 615 ? 28.545 -10.690 -8.630 1.00 56.25 615 HIS A C 1
ATOM 4805 O O . HIS A 1 615 ? 28.705 -10.078 -9.684 1.00 56.25 615 HIS A O 1
ATOM 4811 N N . SER A 1 616 ? 27.652 -11.674 -8.501 1.00 59.56 616 SER A N 1
ATOM 4812 C CA . SER A 1 616 ? 26.728 -12.062 -9.569 1.00 59.56 616 SER A CA 1
ATOM 4813 C C . SER A 1 616 ? 25.362 -11.405 -9.389 1.00 59.56 616 SER A C 1
ATOM 4815 O O . SER A 1 616 ? 24.767 -11.564 -8.324 1.00 59.56 616 SER A O 1
ATOM 4817 N N . THR A 1 617 ? 24.831 -10.750 -10.424 1.00 68.19 617 THR A N 1
ATOM 4818 C CA . THR A 1 617 ? 23.424 -10.311 -10.440 1.00 68.19 617 THR A CA 1
ATOM 4819 C C . THR A 1 617 ? 22.556 -11.366 -11.067 1.00 68.19 617 THR A C 1
ATOM 4821 O O . THR A 1 617 ? 22.794 -11.754 -12.203 1.00 68.19 617 THR A O 1
ATOM 4824 N N . ASN A 1 618 ? 21.507 -11.771 -10.361 1.00 74.50 618 ASN A N 1
ATOM 4825 C CA . ASN A 1 618 ? 20.532 -12.717 -10.874 1.00 74.50 618 ASN A CA 1
ATOM 4826 C C . ASN A 1 618 ? 19.233 -11.974 -11.186 1.00 74.50 618 ASN A C 1
ATOM 4828 O O . ASN A 1 618 ? 18.653 -11.365 -10.288 1.00 74.50 618 ASN A O 1
ATOM 4832 N N . PHE A 1 619 ? 18.769 -12.056 -12.431 1.00 81.44 619 PHE A N 1
ATOM 4833 C CA . PHE A 1 619 ? 17.434 -11.623 -12.823 1.00 81.44 619 PHE A CA 1
ATOM 4834 C C . PHE A 1 619 ? 16.637 -12.835 -13.279 1.00 81.44 619 PHE A C 1
ATOM 4836 O O . PHE A 1 619 ? 16.876 -13.379 -14.360 1.00 81.44 619 PHE A O 1
ATOM 4843 N N . LEU A 1 620 ? 15.723 -13.277 -12.418 1.00 80.19 620 LEU A N 1
ATOM 4844 C CA . LEU A 1 620 ? 15.098 -14.587 -12.547 1.00 80.19 620 LEU A CA 1
ATOM 4845 C C . LEU A 1 620 ? 13.579 -14.497 -12.587 1.00 80.19 620 LEU A C 1
ATOM 4847 O O . LEU A 1 620 ? 12.971 -13.697 -11.870 1.00 80.19 620 LEU A O 1
ATOM 4851 N N . ASN A 1 621 ? 12.967 -15.399 -13.351 1.00 77.19 621 ASN A N 1
ATOM 4852 C CA . ASN A 1 621 ? 11.546 -15.732 -13.268 1.00 77.19 621 ASN A CA 1
ATOM 4853 C C . ASN A 1 621 ? 10.634 -14.498 -13.354 1.00 77.19 621 ASN A C 1
ATOM 4855 O O . ASN A 1 621 ? 9.738 -14.346 -12.540 1.00 77.19 621 ASN A O 1
ATOM 4859 N N . SER A 1 622 ? 10.877 -13.561 -14.259 1.00 83.19 622 SER A N 1
ATOM 4860 C CA . SER A 1 622 ? 10.152 -12.283 -14.257 1.00 83.19 622 SER A CA 1
ATOM 4861 C C . SER A 1 622 ? 9.506 -12.012 -15.603 1.00 83.19 622 SER A C 1
ATOM 4863 O O . SER A 1 622 ? 10.058 -12.381 -16.641 1.00 83.19 622 SER A O 1
ATOM 4865 N N . TYR A 1 623 ? 8.332 -11.381 -15.609 1.00 83.50 623 TYR A N 1
ATOM 4866 C CA . TYR A 1 623 ? 7.610 -11.150 -16.857 1.00 83.50 623 TYR A CA 1
ATOM 4867 C C . TYR A 1 623 ? 6.954 -9.783 -16.975 1.00 83.50 623 TYR A C 1
ATOM 4869 O O . TYR A 1 623 ? 6.384 -9.250 -16.022 1.00 83.50 623 TYR A O 1
ATOM 4877 N N . ASN A 1 624 ? 7.003 -9.246 -18.193 1.00 86.25 624 ASN A N 1
ATOM 4878 C CA . ASN A 1 624 ? 6.201 -8.110 -18.612 1.00 86.25 624 ASN A CA 1
ATOM 4879 C C . ASN A 1 624 ? 4.984 -8.584 -19.408 1.00 86.25 624 ASN A C 1
ATOM 4881 O O . ASN A 1 624 ? 5.097 -9.384 -20.335 1.00 86.25 624 ASN A O 1
ATOM 4885 N N . SER A 1 625 ? 3.829 -8.039 -19.068 1.00 83.81 625 SER A N 1
ATOM 4886 C CA . SER A 1 625 ? 2.583 -8.140 -19.833 1.00 83.81 625 SER A CA 1
ATOM 4887 C C . SER A 1 625 ? 1.914 -6.781 -20.040 1.00 83.81 625 SER A C 1
ATOM 4889 O O . SER A 1 625 ? 0.957 -6.688 -20.802 1.00 83.81 625 SER A O 1
ATOM 4891 N N . GLY A 1 626 ? 2.427 -5.734 -19.388 1.00 83.94 626 GLY A N 1
ATOM 4892 C CA . GLY A 1 626 ? 1.982 -4.369 -19.600 1.00 83.94 626 GLY A CA 1
ATOM 4893 C C . GLY A 1 626 ? 2.380 -3.857 -20.980 1.00 83.94 626 GLY A C 1
ATOM 4894 O O . GLY A 1 626 ? 3.457 -4.172 -21.499 1.00 83.94 626 GLY A O 1
ATOM 4895 N N . THR A 1 627 ? 1.495 -3.060 -21.570 1.00 85.44 627 THR A N 1
ATOM 4896 C CA . THR A 1 627 ? 1.722 -2.426 -22.868 1.00 85.44 627 THR A CA 1
ATOM 4897 C C . THR A 1 627 ? 2.789 -1.340 -22.759 1.00 85.44 627 THR A C 1
ATOM 4899 O O . THR A 1 627 ? 2.744 -0.512 -21.851 1.00 85.44 627 THR A O 1
ATOM 4902 N N . ILE A 1 628 ? 3.728 -1.311 -23.705 1.00 88.31 628 ILE A N 1
ATOM 4903 C CA . ILE A 1 628 ? 4.749 -0.266 -23.835 1.00 88.31 628 ILE A CA 1
ATOM 4904 C C . ILE A 1 628 ? 4.400 0.610 -25.036 1.00 88.31 628 ILE A C 1
ATOM 4906 O O . ILE A 1 628 ? 4.537 0.187 -26.181 1.00 88.31 628 ILE A O 1
ATOM 4910 N N . THR A 1 629 ? 4.008 1.851 -24.788 1.00 87.44 629 THR A N 1
ATOM 4911 C CA . THR A 1 629 ? 3.762 2.873 -25.805 1.00 87.44 629 THR A CA 1
ATOM 4912 C C . THR A 1 629 ? 4.891 3.895 -25.783 1.00 87.44 629 THR A C 1
ATOM 4914 O O . THR A 1 629 ? 5.113 4.572 -24.781 1.00 87.44 629 THR A O 1
ATOM 4917 N N . TYR A 1 630 ? 5.603 4.050 -26.899 1.00 84.88 630 TYR A N 1
ATOM 4918 C CA . TYR A 1 630 ? 6.663 5.043 -27.037 1.00 84.88 630 TYR A CA 1
ATOM 4919 C C . TYR A 1 630 ? 6.463 5.922 -28.274 1.00 84.88 630 TYR A C 1
ATOM 4921 O O . TYR A 1 630 ? 6.533 5.463 -29.417 1.00 84.88 630 TYR A O 1
ATOM 4929 N N . THR A 1 631 ? 6.224 7.215 -28.044 1.00 81.81 631 THR A N 1
ATOM 4930 C CA . THR A 1 631 ? 6.171 8.231 -29.104 1.00 81.81 631 THR A CA 1
ATOM 4931 C C . THR A 1 631 ? 7.517 8.934 -29.203 1.00 81.81 631 THR A C 1
ATOM 4933 O O . THR A 1 631 ? 7.906 9.680 -28.302 1.00 81.81 631 THR A O 1
ATOM 4936 N N . ILE A 1 632 ? 8.213 8.693 -30.311 1.00 73.00 632 ILE A N 1
ATOM 4937 C CA . ILE A 1 632 ? 9.586 9.134 -30.536 1.00 73.00 632 ILE A CA 1
ATOM 4938 C C . ILE A 1 632 ? 9.623 10.540 -31.140 1.00 73.00 632 ILE A C 1
ATOM 4940 O O . ILE A 1 632 ? 9.098 10.763 -32.235 1.00 73.00 632 ILE A O 1
ATOM 4944 N N . GLY A 1 633 ? 10.334 11.446 -30.468 1.00 68.56 633 GLY A N 1
ATOM 4945 C CA . GLY A 1 633 ? 10.881 12.677 -31.041 1.00 68.56 633 GLY A CA 1
ATOM 4946 C C . GLY A 1 633 ? 12.174 12.429 -31.839 1.00 68.56 633 GLY A C 1
ATOM 4947 O O . GLY A 1 633 ? 12.319 11.430 -32.535 1.00 68.56 633 GLY A O 1
ATOM 4948 N N . SER A 1 634 ? 13.164 13.321 -31.747 1.00 60.09 634 SER A N 1
ATOM 4949 C CA . SER A 1 634 ? 14.423 13.238 -32.526 1.00 60.09 634 SER A CA 1
ATOM 4950 C C . SER A 1 634 ? 15.653 12.719 -31.753 1.00 60.09 634 SER A C 1
ATOM 4952 O O . SER A 1 634 ? 16.783 12.989 -32.158 1.00 60.09 634 SER A O 1
ATOM 4954 N N . GLN A 1 635 ? 15.465 11.984 -30.649 1.00 64.44 635 GLN A N 1
ATOM 4955 C CA . GLN A 1 635 ? 16.555 11.464 -29.795 1.00 64.44 635 GLN A CA 1
ATOM 4956 C C . GLN A 1 635 ? 16.973 10.012 -30.128 1.00 64.44 635 GLN A C 1
ATOM 4958 O O . GLN A 1 635 ? 16.301 9.318 -30.896 1.00 64.44 635 GLN A O 1
ATOM 4963 N N . VAL A 1 636 ? 18.094 9.544 -29.554 1.00 68.00 636 VAL A N 1
ATOM 4964 C CA . VAL A 1 636 ? 18.489 8.122 -29.581 1.00 68.00 636 VAL A CA 1
ATOM 4965 C C . VAL A 1 636 ? 17.676 7.376 -28.531 1.00 68.00 636 VAL A C 1
ATOM 4967 O O . VAL A 1 636 ? 17.689 7.727 -27.354 1.00 68.00 636 VAL A O 1
ATOM 4970 N N . TYR A 1 637 ? 16.970 6.340 -28.966 1.00 74.19 637 TYR A N 1
ATOM 4971 C CA . TYR A 1 637 ? 16.079 5.563 -28.119 1.00 74.19 637 TYR A CA 1
ATOM 4972 C C . TYR A 1 637 ? 16.456 4.090 -28.141 1.00 74.19 637 TYR A C 1
ATOM 4974 O O . TYR A 1 637 ? 16.882 3.565 -29.170 1.00 74.19 637 TYR A O 1
ATOM 4982 N N . ILE A 1 638 ? 16.276 3.444 -26.994 1.00 84.69 638 ILE A N 1
ATOM 4983 C CA . ILE A 1 638 ? 16.513 2.027 -26.776 1.00 84.69 638 ILE A CA 1
ATOM 4984 C C . ILE A 1 638 ? 15.302 1.483 -26.028 1.00 84.69 638 ILE A C 1
ATOM 4986 O O . ILE A 1 638 ? 14.981 1.953 -24.936 1.00 84.69 638 ILE A O 1
ATOM 4990 N N . VAL A 1 639 ? 14.620 0.507 -26.624 1.00 86.19 639 VAL A N 1
ATOM 4991 C CA . VAL A 1 639 ? 13.395 -0.065 -26.057 1.00 86.19 639 VAL A CA 1
ATOM 4992 C C . VAL A 1 639 ? 13.472 -1.585 -26.083 1.00 86.19 639 VAL A C 1
ATOM 4994 O O . VAL A 1 639 ? 13.679 -2.181 -27.143 1.00 86.19 639 VAL A O 1
ATOM 4997 N N . GLY A 1 640 ? 13.275 -2.205 -24.922 1.00 88.25 640 GLY A N 1
ATOM 4998 C CA . GLY A 1 640 ? 13.154 -3.651 -24.766 1.00 88.25 640 GLY A CA 1
ATOM 4999 C C . GLY A 1 640 ? 11.882 -4.036 -24.017 1.00 88.25 640 GLY A C 1
ATOM 5000 O O . GLY A 1 640 ? 11.483 -3.368 -23.068 1.00 88.25 640 GLY A O 1
ATOM 5001 N N . GLY A 1 641 ? 11.239 -5.137 -24.401 1.00 86.19 641 GLY A N 1
ATOM 5002 C CA . GLY A 1 641 ? 10.060 -5.627 -23.675 1.00 86.19 641 GLY A CA 1
ATOM 5003 C C . GLY A 1 641 ? 10.354 -6.114 -22.250 1.00 86.19 641 GLY A C 1
ATOM 5004 O O . GLY A 1 641 ? 9.443 -6.184 -21.433 1.00 86.19 641 GLY A O 1
ATOM 5005 N N . VAL A 1 642 ? 11.618 -6.399 -21.917 1.00 90.00 642 VAL A N 1
ATOM 5006 C CA . VAL A 1 642 ? 12.063 -6.763 -20.559 1.00 90.00 642 VAL A CA 1
ATOM 5007 C C . VAL A 1 642 ? 13.044 -5.719 -20.028 1.00 90.00 642 VAL A C 1
ATOM 5009 O O . VAL A 1 642 ? 12.752 -5.070 -19.023 1.00 90.00 642 VAL A O 1
ATOM 5012 N N . ILE A 1 643 ? 14.177 -5.522 -20.711 1.00 91.38 643 ILE A N 1
ATOM 5013 C CA . ILE A 1 643 ? 15.226 -4.568 -20.321 1.00 91.38 643 ILE A CA 1
ATOM 5014 C C . ILE A 1 643 ? 15.491 -3.599 -21.471 1.00 91.38 643 ILE A C 1
ATOM 5016 O O . ILE A 1 643 ? 15.722 -4.034 -22.601 1.00 91.38 643 ILE A O 1
ATOM 5020 N N . GLY A 1 644 ? 15.512 -2.296 -21.190 1.00 90.69 644 GLY A N 1
ATOM 5021 C CA . GLY A 1 644 ? 15.928 -1.287 -22.165 1.00 90.69 644 GLY A CA 1
ATOM 5022 C C . GLY A 1 644 ? 17.416 -1.413 -22.487 1.00 90.69 644 GLY A C 1
ATOM 5023 O O . GLY A 1 644 ? 17.787 -1.848 -23.579 1.00 90.69 644 GLY A O 1
ATOM 5024 N N . ILE A 1 645 ? 18.267 -1.064 -21.524 1.00 88.12 645 ILE A N 1
ATOM 5025 C CA . ILE A 1 645 ? 19.730 -1.074 -21.663 1.00 88.12 645 ILE A CA 1
ATOM 5026 C C . ILE A 1 645 ? 20.340 -2.072 -20.680 1.00 88.12 645 ILE A C 1
ATOM 5028 O O . ILE A 1 645 ? 20.012 -2.068 -19.497 1.00 88.12 645 ILE A O 1
ATOM 5032 N N . LEU A 1 646 ? 21.243 -2.914 -21.169 1.00 85.50 646 LEU A N 1
ATOM 5033 C CA . LEU A 1 646 ? 22.041 -3.822 -20.359 1.00 85.50 646 LEU A CA 1
ATOM 5034 C C . LEU A 1 646 ? 23.525 -3.511 -20.573 1.00 85.50 646 LEU A C 1
ATOM 5036 O O . LEU A 1 646 ? 24.055 -3.758 -21.659 1.00 85.50 646 LEU A O 1
ATOM 5040 N N . GLU A 1 647 ? 24.185 -2.967 -19.553 1.00 80.56 647 GLU A N 1
ATOM 5041 C CA . GLU A 1 647 ? 25.596 -2.569 -19.605 1.00 80.56 647 GLU A CA 1
ATOM 5042 C C . GLU A 1 647 ? 26.486 -3.466 -18.734 1.00 80.56 647 GLU A C 1
ATOM 5044 O O . GLU A 1 647 ? 26.086 -3.907 -17.654 1.00 80.56 647 GLU A O 1
ATOM 5049 N N . LYS A 1 648 ? 27.736 -3.665 -19.186 1.00 68.00 648 LYS A N 1
ATOM 5050 C CA . LYS A 1 648 ? 28.837 -4.291 -18.426 1.00 68.00 648 LYS A CA 1
ATOM 5051 C C . LYS A 1 648 ? 28.515 -5.711 -17.928 1.00 68.00 648 LYS A C 1
ATOM 5053 O O . LYS A 1 648 ? 28.433 -5.977 -16.736 1.00 68.00 648 LYS A O 1
ATOM 5058 N N . LEU A 1 649 ? 28.381 -6.650 -18.866 1.00 62.44 649 LEU A N 1
ATOM 5059 C CA . LEU A 1 649 ? 27.957 -8.052 -18.678 1.00 62.44 649 LEU A CA 1
ATOM 5060 C C . LEU A 1 649 ? 28.879 -8.991 -17.854 1.00 62.44 649 LEU A C 1
ATOM 5062 O O . LEU A 1 649 ? 28.947 -10.195 -18.120 1.00 62.44 649 LEU A O 1
ATOM 5066 N N . GLN A 1 650 ? 29.583 -8.514 -16.830 1.00 62.44 650 GLN A N 1
ATOM 5067 C CA . GLN A 1 650 ? 30.313 -9.418 -15.935 1.00 62.44 650 GLN A CA 1
ATOM 5068 C C . GLN A 1 650 ? 29.353 -10.071 -14.929 1.00 62.44 650 GLN A C 1
ATOM 5070 O O . GLN A 1 650 ? 28.694 -9.391 -14.157 1.00 62.44 650 GLN A O 1
ATOM 5075 N N . ASN A 1 651 ? 29.293 -11.409 -14.917 1.00 65.81 651 ASN A N 1
ATOM 5076 C CA . ASN A 1 651 ? 28.581 -12.215 -13.907 1.00 65.81 651 ASN A CA 1
ATOM 5077 C C . ASN A 1 651 ? 27.068 -11.945 -13.756 1.00 65.81 651 ASN A C 1
ATOM 5079 O O . ASN A 1 651 ? 26.524 -12.046 -12.659 1.00 65.81 651 ASN A O 1
ATOM 5083 N N . ILE A 1 652 ? 26.362 -11.637 -14.841 1.00 71.56 652 ILE A N 1
ATOM 5084 C CA . ILE A 1 652 ? 24.893 -11.553 -14.823 1.00 71.56 652 ILE A CA 1
ATOM 5085 C C . ILE A 1 652 ? 24.305 -12.938 -15.085 1.00 71.56 652 ILE A C 1
ATOM 5087 O O . ILE A 1 652 ? 24.795 -13.627 -15.963 1.00 71.56 652 ILE A O 1
ATOM 5091 N N . TYR A 1 653 ? 23.265 -13.346 -14.367 1.00 75.69 653 TYR A N 1
ATOM 5092 C CA . TYR A 1 653 ? 22.480 -14.543 -14.641 1.00 75.69 653 TYR A CA 1
ATOM 5093 C C . TYR A 1 653 ? 21.042 -14.138 -14.984 1.00 75.69 653 TYR A C 1
ATOM 5095 O O . TYR A 1 653 ? 20.272 -13.760 -14.102 1.00 75.69 653 TYR A O 1
ATOM 5103 N N . LEU A 1 654 ? 20.692 -14.161 -16.271 1.00 79.88 654 LEU A N 1
ATOM 5104 C CA . LEU A 1 654 ? 19.338 -13.857 -16.754 1.00 79.88 654 LEU A CA 1
ATOM 5105 C C . LEU A 1 654 ? 18.596 -15.159 -17.045 1.00 79.88 654 LEU A C 1
ATOM 5107 O O . LEU A 1 654 ? 18.966 -15.832 -17.996 1.00 79.88 654 LEU A O 1
ATOM 5111 N N . GLU A 1 655 ? 17.556 -15.528 -16.304 1.00 77.38 655 GLU A N 1
ATOM 5112 C CA . GLU A 1 655 ? 16.858 -16.808 -16.509 1.00 77.38 655 GLU A CA 1
ATOM 5113 C C . GLU A 1 655 ? 15.341 -16.657 -16.376 1.00 77.38 655 GLU A C 1
ATOM 5115 O O . GLU A 1 655 ? 14.849 -15.959 -15.493 1.00 77.38 655 GLU A O 1
ATOM 5120 N N . ASN A 1 656 ? 14.586 -17.348 -17.232 1.00 73.44 656 ASN A N 1
ATOM 5121 C CA . ASN A 1 656 ? 13.125 -17.380 -17.218 1.00 73.44 656 ASN A CA 1
ATOM 5122 C C . ASN A 1 656 ? 12.538 -15.963 -17.250 1.00 73.44 656 ASN A C 1
ATOM 5124 O O . ASN A 1 656 ? 11.786 -15.563 -16.360 1.00 73.44 656 ASN A O 1
ATOM 5128 N N . LEU A 1 657 ? 12.931 -15.186 -18.260 1.00 79.69 657 LEU A N 1
ATOM 5129 C CA . LEU A 1 657 ? 12.409 -13.839 -18.485 1.00 79.69 657 LEU A CA 1
ATOM 5130 C C . LEU A 1 657 ? 11.454 -13.831 -19.673 1.00 79.69 657 LEU A C 1
ATOM 5132 O O . LEU A 1 657 ? 11.746 -14.434 -20.709 1.00 79.69 657 LEU A O 1
ATOM 5136 N N . TYR A 1 658 ? 10.339 -13.119 -19.523 1.00 80.38 658 TYR A N 1
ATOM 5137 C CA . TYR A 1 658 ? 9.251 -13.140 -20.495 1.00 80.38 658 TYR A CA 1
ATOM 5138 C C . TYR A 1 658 ? 8.769 -11.731 -20.834 1.00 80.38 658 TYR A C 1
ATOM 5140 O O . TYR A 1 658 ? 8.609 -10.884 -19.954 1.00 80.38 658 TYR A O 1
ATOM 5148 N N . ASN A 1 659 ? 8.449 -11.510 -22.106 1.00 80.50 659 ASN A N 1
ATOM 5149 C CA . ASN A 1 659 ? 7.585 -10.408 -22.511 1.00 80.50 659 ASN A CA 1
ATOM 5150 C C . ASN A 1 659 ? 6.408 -10.946 -23.330 1.00 80.50 659 ASN A C 1
ATOM 5152 O O . ASN A 1 659 ? 6.605 -11.562 -24.377 1.00 80.50 659 ASN A O 1
ATOM 5156 N N . VAL A 1 660 ? 5.199 -10.681 -22.842 1.00 76.50 660 VAL A N 1
ATOM 5157 C CA . VAL A 1 660 ? 3.921 -10.908 -23.536 1.00 76.50 660 VAL A CA 1
ATOM 5158 C C . VAL A 1 660 ? 3.142 -9.600 -23.723 1.00 76.50 660 VAL A C 1
ATOM 5160 O O . VAL A 1 660 ? 2.043 -9.615 -24.269 1.00 76.50 660 VAL A O 1
ATOM 5163 N N . GLY A 1 661 ? 3.694 -8.475 -23.253 1.00 74.25 661 GLY A N 1
ATOM 5164 C CA . GLY A 1 661 ? 3.102 -7.152 -23.406 1.00 74.25 661 GLY A CA 1
ATOM 5165 C C . GLY A 1 661 ? 3.276 -6.619 -24.823 1.00 74.25 661 GLY A C 1
ATOM 5166 O O . GLY A 1 661 ? 4.312 -6.822 -25.466 1.00 74.25 661 GLY A O 1
ATOM 5167 N N . GLU A 1 662 ? 2.255 -5.917 -25.306 1.00 79.44 662 GLU A N 1
ATOM 5168 C CA . GLU A 1 662 ? 2.285 -5.265 -26.611 1.00 79.44 662 GLU A CA 1
ATOM 5169 C C . GLU A 1 662 ? 3.239 -4.064 -26.599 1.00 79.44 662 GLU A C 1
ATOM 5171 O O . GLU A 1 662 ? 3.380 -3.369 -25.593 1.00 79.44 662 GLU A O 1
ATOM 5176 N N . MET A 1 663 ? 3.893 -3.793 -27.728 1.00 80.38 663 MET A N 1
ATOM 5177 C CA . MET A 1 663 ? 4.828 -2.673 -27.862 1.00 80.38 663 MET A CA 1
ATOM 5178 C C . MET A 1 663 ? 4.415 -1.784 -29.037 1.00 80.38 663 MET A C 1
ATOM 5180 O O . MET A 1 663 ? 4.543 -2.192 -30.188 1.00 80.38 663 MET A O 1
ATOM 5184 N N . TYR A 1 664 ? 3.952 -0.566 -28.758 1.00 79.44 664 TYR A N 1
ATOM 5185 C CA . TYR A 1 664 ? 3.526 0.436 -29.736 1.00 79.44 664 TYR A CA 1
ATOM 5186 C C . TYR A 1 664 ? 4.549 1.556 -29.851 1.00 79.44 664 TYR A C 1
ATOM 5188 O O . TYR A 1 664 ? 4.651 2.423 -28.987 1.00 79.44 664 TYR A O 1
ATOM 5196 N N . ILE A 1 665 ? 5.309 1.560 -30.945 1.00 76.94 665 ILE A N 1
ATOM 5197 C CA . ILE A 1 665 ? 6.402 2.512 -31.145 1.00 76.94 665 ILE A CA 1
ATOM 5198 C C . ILE A 1 665 ? 6.133 3.332 -32.406 1.00 76.94 665 ILE A C 1
ATOM 5200 O O . ILE A 1 665 ? 6.106 2.791 -33.512 1.00 76.94 665 ILE A O 1
ATOM 5204 N N . SER A 1 666 ? 5.917 4.638 -32.248 1.00 72.94 666 SER A N 1
ATOM 5205 C CA . SER A 1 666 ? 5.582 5.556 -33.347 1.00 72.94 666 SER A CA 1
ATOM 5206 C C . SER A 1 666 ? 6.573 6.707 -33.424 1.00 72.94 666 SER A C 1
ATOM 5208 O O . SER A 1 666 ? 6.850 7.322 -32.395 1.00 72.94 666 SER A O 1
ATOM 5210 N N . SER A 1 667 ? 7.048 7.060 -34.622 1.00 65.44 667 SER A N 1
ATOM 5211 C CA . SER A 1 667 ? 7.892 8.245 -34.806 1.00 65.44 667 SER A CA 1
ATOM 5212 C C . SER A 1 667 ? 7.162 9.399 -35.491 1.00 65.44 667 SER A C 1
ATOM 5214 O O . SER A 1 667 ? 6.428 9.233 -36.471 1.00 65.44 667 SER A O 1
ATOM 5216 N N . ASP A 1 668 ? 7.407 10.610 -34.998 1.00 57.03 668 ASP A N 1
ATOM 5217 C CA . ASP A 1 668 ? 7.131 11.845 -35.724 1.00 57.03 668 ASP A CA 1
ATOM 5218 C C . ASP A 1 668 ? 8.121 11.954 -36.904 1.00 57.03 668 ASP A C 1
ATOM 5220 O O . ASP A 1 668 ? 9.247 12.415 -36.751 1.00 57.03 668 ASP A O 1
ATOM 5224 N N . ARG A 1 669 ? 7.711 11.417 -38.064 1.00 48.91 669 ARG A N 1
ATOM 5225 C CA . ARG A 1 669 ? 8.025 11.751 -39.481 1.00 48.91 669 ARG A CA 1
ATOM 5226 C C . ARG A 1 669 ? 9.445 12.171 -39.942 1.00 48.91 669 ARG A C 1
ATOM 5228 O O . ARG A 1 669 ? 9.606 12.385 -41.146 1.00 48.91 669 ARG A O 1
ATOM 5235 N N . GLN A 1 670 ? 10.480 12.243 -39.106 1.00 47.56 670 GLN A N 1
ATOM 5236 C CA . GLN A 1 670 ? 11.852 12.626 -39.492 1.00 47.56 670 GLN A CA 1
ATOM 5237 C C . GLN A 1 670 ? 12.970 11.767 -38.872 1.00 47.56 670 GLN A C 1
ATOM 5239 O O . GLN A 1 670 ? 14.147 12.049 -39.102 1.00 47.56 670 GLN A O 1
ATOM 5244 N N . THR A 1 671 ? 12.657 10.705 -38.124 1.00 45.72 671 THR A N 1
ATOM 5245 C CA . THR A 1 671 ? 13.683 9.837 -37.523 1.00 45.72 671 THR A CA 1
ATOM 5246 C C . THR A 1 671 ? 14.436 9.042 -38.592 1.00 45.72 671 THR A C 1
ATOM 5248 O O . THR A 1 671 ? 13.853 8.240 -39.320 1.00 45.72 671 THR A O 1
ATOM 5251 N N . THR A 1 672 ? 15.743 9.276 -38.688 1.00 44.47 672 THR A N 1
ATOM 5252 C CA . THR A 1 672 ? 16.667 8.563 -39.574 1.00 44.47 672 THR A CA 1
ATOM 5253 C C . THR A 1 672 ? 16.725 7.069 -39.244 1.00 44.47 672 THR A C 1
ATOM 5255 O O . THR A 1 672 ? 16.657 6.676 -38.082 1.00 44.47 672 THR A O 1
ATOM 5258 N N . SER A 1 673 ? 16.936 6.239 -40.267 1.00 48.69 673 SER A N 1
ATOM 5259 C CA . SER A 1 673 ? 17.022 4.767 -40.234 1.00 48.69 673 SER A CA 1
ATOM 5260 C C . SER A 1 673 ? 18.120 4.162 -39.335 1.00 48.69 673 SER A C 1
ATOM 5262 O O . SER A 1 673 ? 18.335 2.957 -39.363 1.00 48.69 673 SER A O 1
ATOM 5264 N N . SER A 1 674 ? 18.865 4.968 -38.574 1.00 51.25 674 SER A N 1
ATOM 5265 C CA . SER A 1 674 ? 20.017 4.530 -37.775 1.00 51.25 674 SER A CA 1
ATOM 5266 C C . SER A 1 674 ? 19.658 3.981 -36.389 1.00 51.25 674 SER A C 1
ATOM 5268 O O . SER A 1 674 ? 20.504 3.337 -35.778 1.00 51.25 674 SER A O 1
ATOM 5270 N N . ASN A 1 675 ? 18.439 4.229 -35.888 1.00 53.97 675 ASN A N 1
ATOM 5271 C CA . ASN A 1 675 ? 18.050 3.904 -34.504 1.00 53.97 675 ASN A CA 1
ATOM 5272 C C . ASN A 1 675 ? 17.061 2.731 -34.387 1.00 53.97 675 ASN A C 1
ATOM 5274 O O . ASN A 1 675 ? 16.842 2.239 -33.285 1.00 53.97 675 ASN A O 1
ATOM 5278 N N . GLU A 1 676 ? 16.513 2.223 -35.501 1.00 58.66 676 GLU A N 1
ATOM 5279 C CA . GLU A 1 676 ? 15.657 1.019 -35.489 1.00 58.66 676 GLU A CA 1
ATOM 5280 C C . GLU A 1 676 ? 16.392 -0.195 -34.888 1.00 58.66 676 GLU A C 1
ATOM 5282 O O . GLU A 1 676 ? 15.761 -1.103 -34.349 1.00 58.66 676 GLU A O 1
ATOM 5287 N N . GLY A 1 677 ? 17.731 -0.178 -34.938 1.00 58.59 677 GLY A N 1
ATOM 5288 C CA . GLY A 1 677 ? 18.659 -1.142 -34.346 1.00 58.59 677 GLY A CA 1
ATOM 5289 C C . GLY A 1 677 ? 18.675 -1.232 -32.820 1.00 58.59 677 GLY A C 1
ATOM 5290 O O . GLY A 1 677 ? 19.539 -1.914 -32.301 1.00 58.59 677 GLY A O 1
ATOM 5291 N N . TYR A 1 678 ? 17.787 -0.556 -32.094 1.00 69.44 678 TYR A N 1
ATOM 5292 C CA . TYR A 1 678 ? 17.730 -0.617 -30.625 1.00 69.44 678 TYR A CA 1
ATOM 5293 C C . TYR A 1 678 ? 16.321 -0.924 -30.096 1.00 69.44 678 TYR A C 1
ATOM 5295 O O . TYR A 1 678 ? 16.012 -0.674 -28.931 1.00 69.44 678 TYR A O 1
ATOM 5303 N N . LEU A 1 679 ? 15.465 -1.464 -30.969 1.00 75.50 679 LEU A N 1
ATOM 5304 C CA . LEU A 1 679 ? 14.133 -1.956 -30.637 1.00 75.50 679 LEU A CA 1
ATOM 5305 C C . LEU A 1 679 ? 14.132 -3.477 -30.571 1.00 75.50 679 LEU A C 1
ATOM 5307 O O . LEU A 1 679 ? 14.527 -4.134 -31.540 1.00 75.50 679 LEU A O 1
ATOM 5311 N N . ALA A 1 680 ? 13.662 -4.026 -29.453 1.00 79.44 680 ALA A N 1
ATOM 5312 C CA . ALA A 1 680 ? 13.663 -5.463 -29.237 1.00 79.44 680 ALA A CA 1
ATOM 5313 C C . ALA A 1 680 ? 12.515 -5.958 -28.360 1.00 79.44 680 ALA A C 1
ATOM 5315 O O . ALA A 1 680 ? 12.057 -5.269 -27.453 1.00 79.44 680 ALA A O 1
ATOM 5316 N N . TRP A 1 681 ? 12.128 -7.214 -28.564 1.00 77.00 681 TRP A N 1
ATOM 5317 C CA . TRP A 1 681 ? 11.127 -7.875 -27.726 1.00 77.00 681 TRP A CA 1
ATOM 5318 C C . TRP A 1 681 ? 11.583 -8.135 -26.295 1.00 77.00 681 TRP A C 1
ATOM 5320 O O . TRP A 1 681 ? 10.749 -8.161 -25.396 1.00 77.00 681 TRP A O 1
ATOM 5330 N N . LEU A 1 682 ? 12.882 -8.345 -26.075 1.00 81.50 682 LEU A N 1
ATOM 5331 C CA . LEU A 1 682 ? 13.428 -8.648 -24.754 1.00 81.50 682 LEU A CA 1
ATOM 5332 C C . LEU A 1 682 ? 14.417 -7.572 -24.316 1.00 81.50 682 LEU A C 1
ATOM 5334 O O . LEU A 1 682 ? 14.154 -6.879 -23.335 1.00 81.50 682 LEU A O 1
ATOM 5338 N N . LEU A 1 683 ? 15.522 -7.413 -25.051 1.00 85.88 683 LEU A N 1
ATOM 5339 C CA . LEU A 1 683 ? 16.655 -6.569 -24.651 1.00 85.88 683 LEU A CA 1
ATOM 5340 C C . LEU A 1 683 ? 16.939 -5.500 -25.712 1.00 85.88 683 LEU A C 1
ATOM 5342 O O . LEU A 1 683 ? 17.364 -5.832 -26.820 1.00 85.88 683 LEU A O 1
ATOM 5346 N N . GLY A 1 684 ? 16.714 -4.224 -25.397 1.00 84.44 684 GLY A N 1
ATOM 5347 C CA . GLY A 1 684 ? 16.866 -3.132 -26.367 1.00 84.44 684 GLY A CA 1
ATOM 5348 C C . GLY A 1 684 ? 18.312 -2.957 -26.846 1.00 84.44 684 GLY A C 1
ATOM 5349 O O . GLY A 1 684 ? 18.590 -3.011 -28.047 1.00 84.44 684 GLY A O 1
ATOM 5350 N N . LYS A 1 685 ? 19.251 -2.797 -25.910 1.00 84.75 685 LYS A N 1
ATOM 5351 C CA . LYS A 1 685 ? 20.693 -2.702 -26.181 1.00 84.75 685 LYS A CA 1
ATOM 5352 C C . LYS A 1 685 ? 21.484 -3.513 -25.171 1.00 84.75 685 LYS A C 1
ATOM 5354 O O . LYS A 1 685 ? 21.216 -3.446 -23.976 1.00 84.75 685 LYS A O 1
ATOM 5359 N N . ILE A 1 686 ? 22.501 -4.201 -25.671 1.00 78.62 686 ILE A N 1
ATOM 5360 C CA . ILE A 1 686 ? 23.508 -4.883 -24.863 1.00 78.62 686 ILE A CA 1
ATOM 5361 C C . ILE A 1 686 ? 24.880 -4.274 -25.155 1.00 78.62 686 ILE A C 1
ATOM 5363 O O . ILE A 1 686 ? 25.303 -4.252 -26.314 1.00 78.62 686 ILE A O 1
ATOM 5367 N N . GLU A 1 687 ? 25.577 -3.793 -24.129 1.00 76.00 687 GLU A N 1
ATOM 5368 C CA . GLU A 1 687 ? 26.978 -3.374 -24.234 1.00 76.00 687 GLU A CA 1
ATOM 5369 C C . GLU A 1 687 ? 27.923 -4.452 -23.700 1.00 76.00 687 GLU A C 1
ATOM 5371 O O . GLU A 1 687 ? 27.836 -4.875 -22.544 1.00 76.00 687 GLU A O 1
ATOM 5376 N N . TRP A 1 688 ? 28.832 -4.887 -24.572 1.00 67.31 688 TRP A N 1
ATOM 5377 C CA . TRP A 1 688 ? 29.841 -5.899 -24.282 1.00 67.31 688 TRP A CA 1
ATOM 5378 C C . TRP A 1 688 ? 31.108 -5.248 -23.737 1.00 67.31 688 TRP A C 1
ATOM 5380 O O . TRP A 1 688 ? 31.511 -4.186 -24.205 1.00 67.31 688 TRP A O 1
ATOM 5390 N N . ASP A 1 689 ? 31.750 -5.929 -22.793 1.00 61.97 689 ASP A N 1
ATOM 5391 C CA . ASP A 1 689 ? 33.165 -5.716 -22.506 1.00 61.97 689 ASP A CA 1
ATOM 5392 C C . ASP A 1 689 ? 33.957 -6.725 -23.355 1.00 61.97 689 ASP A C 1
ATOM 5394 O O . ASP A 1 689 ? 33.567 -7.895 -23.433 1.00 61.97 689 ASP A O 1
ATOM 5398 N N . ASP A 1 690 ? 35.022 -6.279 -24.023 1.00 54.44 690 ASP A N 1
ATOM 5399 C CA . ASP A 1 690 ? 35.698 -7.003 -25.119 1.00 54.44 690 ASP A CA 1
ATOM 5400 C C . ASP A 1 690 ? 36.349 -8.346 -24.684 1.00 54.44 690 ASP A C 1
ATOM 5402 O O . ASP A 1 690 ? 36.792 -9.126 -25.530 1.00 54.44 690 ASP A O 1
ATOM 5406 N N . ASP A 1 691 ? 36.378 -8.649 -23.380 1.00 53.41 691 ASP A N 1
ATOM 5407 C CA . ASP A 1 691 ? 37.150 -9.742 -22.768 1.00 53.41 691 ASP A CA 1
ATOM 5408 C C . ASP A 1 691 ? 36.319 -10.941 -22.218 1.00 53.41 691 ASP A C 1
ATOM 5410 O O . ASP A 1 691 ? 36.885 -11.816 -21.554 1.00 53.41 691 ASP A O 1
ATOM 5414 N N . ILE A 1 692 ? 34.999 -11.053 -22.465 1.00 52.97 692 ILE A N 1
ATOM 5415 C CA . ILE A 1 692 ? 34.125 -12.017 -21.737 1.00 52.97 692 ILE A CA 1
ATOM 5416 C C . ILE A 1 692 ? 33.383 -13.022 -22.641 1.00 52.97 692 ILE A C 1
ATOM 5418 O O . ILE A 1 692 ? 32.767 -12.655 -23.637 1.00 52.97 692 ILE A O 1
ATOM 5422 N N . GLN A 1 693 ? 33.360 -14.305 -22.234 1.00 51.09 693 GLN A N 1
ATOM 5423 C CA . GLN A 1 693 ? 32.532 -15.362 -22.843 1.00 51.09 693 GLN A CA 1
ATOM 5424 C C . GLN A 1 693 ? 31.109 -15.416 -22.248 1.00 51.09 693 GLN A C 1
ATOM 5426 O O . GLN A 1 693 ? 30.926 -15.612 -21.047 1.00 51.09 693 GLN A O 1
ATOM 5431 N N . LEU A 1 694 ? 30.106 -15.322 -23.126 1.00 51.62 694 LEU A N 1
ATOM 5432 C CA . LEU A 1 694 ? 28.651 -15.305 -22.884 1.00 51.62 694 LEU A CA 1
ATOM 5433 C C . LEU A 1 694 ? 28.043 -16.570 -22.256 1.00 51.62 694 LEU A C 1
ATOM 5435 O O . LEU A 1 694 ? 26.938 -16.541 -21.706 1.00 51.62 694 LEU A O 1
ATOM 5439 N N . SER A 1 695 ? 28.736 -17.699 -22.376 1.00 49.50 695 SER A N 1
ATOM 5440 C CA . SER A 1 695 ? 28.113 -19.022 -22.370 1.00 49.50 695 SER A CA 1
ATOM 5441 C C . SER A 1 695 ? 27.468 -19.440 -21.050 1.00 49.50 695 SER A C 1
ATOM 5443 O O . SER A 1 695 ? 26.605 -20.300 -21.043 1.00 49.50 695 SER A O 1
ATOM 5445 N N . ASN A 1 696 ? 27.802 -18.866 -19.896 1.00 50.16 696 ASN A N 1
ATOM 5446 C CA . ASN A 1 696 ? 27.340 -19.427 -18.610 1.00 50.16 696 ASN A CA 1
ATOM 5447 C C . ASN A 1 696 ? 26.236 -18.614 -17.911 1.00 50.16 696 ASN A C 1
ATOM 5449 O O . ASN A 1 696 ? 25.750 -19.031 -16.866 1.00 50.16 696 ASN A O 1
ATOM 5453 N N . ASN A 1 697 ? 25.807 -17.504 -18.518 1.00 62.75 697 ASN A N 1
ATOM 5454 C CA . ASN A 1 697 ? 25.204 -16.372 -17.803 1.00 62.75 697 ASN A CA 1
ATOM 5455 C C . ASN A 1 697 ? 23.786 -15.974 -18.284 1.00 62.75 697 ASN A C 1
ATOM 5457 O O . ASN A 1 697 ? 23.150 -15.075 -17.750 1.00 62.75 697 ASN A O 1
ATOM 5461 N N . ILE A 1 698 ? 23.246 -16.648 -19.296 1.00 68.12 698 ILE A N 1
ATOM 5462 C CA . ILE A 1 698 ? 21.885 -16.396 -19.801 1.00 68.12 698 ILE A CA 1
ATOM 5463 C C . ILE A 1 698 ? 21.144 -17.735 -19.850 1.00 68.12 698 ILE A C 1
ATOM 5465 O O . ILE A 1 698 ? 21.502 -18.590 -20.639 1.00 68.12 698 ILE A O 1
ATOM 5469 N N . GLY A 1 699 ? 20.169 -17.973 -18.988 1.00 67.81 699 GLY A N 1
ATOM 5470 C CA . GLY A 1 699 ? 19.245 -19.102 -19.055 1.00 67.81 699 GLY A CA 1
ATOM 5471 C C . GLY A 1 699 ? 18.191 -18.939 -20.157 1.00 67.81 699 GLY A C 1
ATOM 5472 O O . GLY A 1 699 ? 18.438 -18.332 -21.199 1.00 67.81 699 GLY A O 1
ATOM 5473 N N . GLU A 1 700 ? 17.010 -19.519 -19.960 1.00 70.25 700 GLU A N 1
ATOM 5474 C CA . GLU A 1 700 ? 15.947 -19.495 -20.971 1.00 70.25 700 GLU A CA 1
ATOM 5475 C C . GLU A 1 700 ? 15.235 -18.135 -21.016 1.00 70.25 700 GLU A C 1
ATOM 5477 O O . GLU A 1 700 ? 14.814 -17.602 -19.991 1.00 70.25 700 GLU A O 1
ATOM 5482 N N . LEU A 1 701 ? 15.093 -17.567 -22.215 1.00 74.00 701 LEU A N 1
ATOM 5483 C CA . LEU A 1 701 ? 14.404 -16.296 -22.448 1.00 74.00 701 LEU A CA 1
ATOM 5484 C C . LEU A 1 701 ? 13.268 -16.511 -23.447 1.00 74.00 701 LEU A C 1
ATOM 5486 O O . LEU A 1 701 ? 13.483 -17.122 -24.495 1.00 74.00 701 LEU A O 1
ATOM 5490 N N . TYR A 1 702 ? 12.085 -15.978 -23.159 1.00 72.06 702 TYR A N 1
ATOM 5491 C CA . TYR A 1 702 ? 10.860 -16.316 -23.880 1.00 72.06 702 TYR A CA 1
ATOM 5492 C C . TYR A 1 702 ? 10.163 -15.085 -24.458 1.00 72.06 702 TYR A C 1
ATOM 5494 O O . TYR A 1 702 ? 9.935 -14.100 -23.756 1.00 72.06 702 TYR A O 1
ATOM 5502 N N . TYR A 1 703 ? 9.775 -15.154 -25.731 1.00 66.38 703 TYR A N 1
ATOM 5503 C CA . TYR A 1 703 ? 9.057 -14.076 -26.417 1.00 66.38 703 TYR A CA 1
ATOM 5504 C C . TYR A 1 703 ? 7.918 -14.618 -27.290 1.00 66.38 703 TYR A C 1
ATOM 5506 O O . TYR A 1 703 ? 8.010 -15.720 -27.843 1.00 66.38 703 TYR A O 1
ATOM 5514 N N . ASP A 1 704 ? 6.831 -13.854 -27.401 1.00 65.00 704 ASP A N 1
ATOM 5515 C CA . ASP A 1 704 ? 5.691 -14.177 -28.264 1.00 65.00 704 ASP A CA 1
ATOM 5516 C C . ASP A 1 704 ? 5.775 -13.367 -29.564 1.00 65.00 704 ASP A C 1
ATOM 5518 O O . ASP A 1 704 ? 5.836 -12.147 -29.536 1.00 65.00 704 ASP A O 1
ATOM 5522 N N . TYR A 1 705 ? 5.803 -14.040 -30.716 1.00 54.19 705 TYR A N 1
ATOM 5523 C CA . TYR A 1 705 ? 5.862 -13.378 -32.027 1.00 54.19 705 TYR A CA 1
ATOM 5524 C C . TYR A 1 705 ? 4.469 -13.093 -32.607 1.00 54.19 705 TYR A C 1
ATOM 5526 O O . TYR A 1 705 ? 4.327 -12.258 -33.499 1.00 54.19 705 TYR A O 1
ATOM 5534 N N . ASP A 1 706 ? 3.437 -13.811 -32.161 1.00 54.50 706 ASP A N 1
ATOM 5535 C CA . ASP A 1 706 ? 2.132 -13.812 -32.827 1.00 54.50 706 ASP A CA 1
ATOM 5536 C C . ASP A 1 706 ? 1.212 -12.680 -32.326 1.00 54.50 706 ASP A C 1
ATOM 5538 O O . ASP A 1 706 ? 0.295 -12.278 -33.049 1.00 54.50 706 ASP A O 1
ATOM 5542 N N . VAL A 1 707 ? 1.518 -12.081 -31.166 1.00 48.69 707 VAL A N 1
ATOM 5543 C CA . VAL A 1 707 ? 0.747 -10.975 -30.555 1.00 48.69 707 VAL A CA 1
ATOM 5544 C C . VAL A 1 707 ? 1.000 -9.614 -31.225 1.00 48.69 707 VAL A C 1
ATOM 5546 O O . VAL A 1 707 ? 0.147 -8.737 -31.153 1.00 48.69 707 VAL A O 1
ATOM 5549 N N . THR A 1 708 ? 2.076 -9.430 -32.003 1.00 46.47 708 THR A N 1
ATOM 5550 C CA . THR A 1 708 ? 2.228 -8.230 -32.855 1.00 46.47 708 THR A CA 1
ATOM 5551 C C . THR A 1 708 ? 2.356 -8.572 -34.339 1.00 46.47 708 THR A C 1
ATOM 5553 O O . THR A 1 708 ? 3.354 -8.321 -35.012 1.00 46.47 708 THR A O 1
ATOM 5556 N N . ARG A 1 709 ? 1.246 -9.015 -34.942 1.00 43.81 709 ARG A N 1
ATOM 5557 C CA . ARG A 1 709 ? 1.011 -8.709 -36.364 1.00 43.81 709 ARG A CA 1
ATOM 5558 C C . ARG A 1 709 ? 0.707 -7.220 -36.519 1.00 43.81 709 ARG A C 1
ATOM 5560 O O . ARG A 1 709 ? -0.428 -6.830 -36.788 1.00 43.81 709 ARG A O 1
ATOM 5567 N N . MET A 1 710 ? 1.728 -6.375 -36.401 1.00 41.38 710 MET A N 1
ATOM 5568 C CA . MET A 1 710 ? 1.628 -5.005 -36.890 1.00 41.38 710 MET A CA 1
ATOM 5569 C C . MET A 1 710 ? 1.627 -5.042 -38.414 1.00 41.38 710 MET A C 1
ATOM 5571 O O . MET A 1 710 ? 2.663 -5.035 -39.079 1.00 41.38 710 MET A O 1
ATOM 5575 N N . ASN A 1 711 ? 0.426 -5.101 -38.987 1.00 37.69 711 ASN A N 1
ATOM 5576 C CA . ASN A 1 711 ? 0.244 -4.738 -40.378 1.00 37.69 711 ASN A CA 1
ATOM 5577 C C . ASN A 1 711 ? 0.708 -3.289 -40.522 1.00 37.69 711 ASN A C 1
ATOM 5579 O O . ASN A 1 711 ? 0.071 -2.368 -40.016 1.00 37.69 711 ASN A O 1
ATOM 5583 N N . LYS A 1 712 ? 1.799 -3.074 -41.257 1.00 42.53 712 LYS A N 1
ATOM 5584 C CA . LYS A 1 712 ? 2.064 -1.782 -41.888 1.00 42.53 712 LYS A CA 1
ATOM 5585 C C . LYS A 1 712 ? 0.899 -1.522 -42.835 1.00 42.53 712 LYS A C 1
ATOM 5587 O O . LYS A 1 712 ? 0.967 -1.961 -43.971 1.00 42.53 712 LYS A O 1
ATOM 5592 N N . ASN A 1 713 ? -0.176 -0.906 -42.359 1.00 45.38 713 ASN A N 1
ATOM 5593 C CA . ASN A 1 713 ? -1.227 -0.298 -43.162 1.00 45.38 713 ASN A CA 1
ATOM 5594 C C . ASN A 1 713 ? -2.012 0.661 -42.251 1.00 45.38 713 ASN A C 1
ATOM 5596 O O . ASN A 1 713 ? -2.783 0.222 -41.413 1.00 45.38 713 ASN A O 1
ATOM 5600 N N . GLU A 1 714 ? -1.780 1.962 -42.465 1.00 44.84 714 GLU A N 1
ATOM 5601 C CA . GLU A 1 714 ? -2.578 3.136 -42.047 1.00 44.84 714 GLU A CA 1
ATOM 5602 C C . GLU A 1 714 ? -2.045 4.059 -40.917 1.00 44.84 714 GLU A C 1
ATOM 5604 O O . GLU A 1 714 ? -2.186 5.268 -41.095 1.00 44.84 714 GLU A O 1
ATOM 5609 N N . GLU A 1 715 ? -1.319 3.613 -39.874 1.00 51.25 715 GLU A N 1
ATOM 5610 C CA . GLU A 1 715 ? -1.039 4.502 -38.703 1.00 51.25 715 GLU A CA 1
ATOM 5611 C C . GLU A 1 715 ? 0.428 4.894 -38.384 1.00 51.25 715 GLU A C 1
ATOM 5613 O O . GLU A 1 715 ? 0.650 5.780 -37.564 1.00 51.25 715 GLU A O 1
ATOM 5618 N N . GLY A 1 716 ? 1.452 4.354 -39.061 1.00 55.09 716 GLY A N 1
ATOM 5619 C CA . GLY A 1 716 ? 2.839 4.858 -38.922 1.00 55.09 716 GLY A CA 1
ATOM 5620 C C . GLY A 1 716 ? 3.690 4.289 -37.769 1.00 55.09 716 GLY A C 1
ATOM 5621 O O . GLY A 1 716 ? 4.676 4.917 -37.387 1.00 55.09 716 GLY A O 1
ATOM 5622 N N . PHE A 1 717 ? 3.358 3.103 -37.249 1.00 57.34 717 PHE A N 1
ATOM 5623 C CA . PHE A 1 717 ? 4.143 2.379 -36.234 1.00 57.34 717 PHE A CA 1
ATOM 5624 C C . PHE A 1 717 ? 5.328 1.573 -36.816 1.00 57.34 717 PHE A C 1
ATOM 5626 O O . PHE A 1 717 ? 5.304 1.161 -37.983 1.00 57.34 717 PHE A O 1
ATOM 5633 N N . ILE A 1 718 ? 6.365 1.345 -35.997 1.00 59.75 718 ILE A N 1
ATOM 5634 C CA . ILE A 1 718 ? 7.573 0.561 -36.320 1.00 59.75 718 ILE A CA 1
ATOM 5635 C C . ILE A 1 718 ? 7.371 -0.903 -35.897 1.00 59.75 718 ILE A C 1
ATOM 5637 O O . ILE A 1 718 ? 6.957 -1.175 -34.776 1.00 59.75 718 ILE A O 1
ATOM 5641 N N . ILE A 1 719 ? 7.689 -1.847 -36.790 1.00 56.69 719 ILE A N 1
ATOM 5642 C CA . ILE A 1 719 ? 7.616 -3.290 -36.509 1.00 56.69 719 ILE A CA 1
ATOM 5643 C C . ILE A 1 719 ? 8.890 -3.720 -35.771 1.00 56.69 719 ILE A C 1
ATOM 5645 O O . ILE A 1 719 ? 9.989 -3.459 -36.258 1.00 56.69 719 ILE A O 1
ATOM 5649 N N . VAL A 1 720 ? 8.739 -4.405 -34.634 1.00 62.44 720 VAL A N 1
ATOM 5650 C CA . VAL A 1 720 ? 9.843 -5.033 -33.890 1.00 62.44 720 VAL A CA 1
ATOM 5651 C C . VAL A 1 720 ? 9.859 -6.527 -34.206 1.00 62.44 720 VAL A C 1
ATOM 5653 O O . VAL A 1 720 ? 8.959 -7.263 -33.813 1.00 62.44 720 VAL A O 1
ATOM 5656 N N . ASP A 1 721 ? 10.873 -6.994 -34.927 1.00 60.47 721 ASP A N 1
ATOM 5657 C CA . ASP A 1 721 ? 10.971 -8.378 -35.413 1.00 60.47 721 ASP A CA 1
ATOM 5658 C C . ASP A 1 721 ? 12.125 -9.177 -34.788 1.00 60.47 721 ASP A C 1
ATOM 5660 O O . ASP A 1 721 ? 12.356 -10.328 -35.164 1.00 60.47 721 ASP A O 1
ATOM 5664 N N . ARG A 1 722 ? 12.822 -8.599 -33.800 1.00 69.06 722 ARG A N 1
ATOM 5665 C CA . ARG A 1 722 ? 14.008 -9.191 -33.169 1.00 69.06 722 ARG A CA 1
ATOM 5666 C C . ARG A 1 722 ? 13.912 -9.289 -31.643 1.00 69.06 722 ARG A C 1
ATOM 5668 O O . ARG A 1 722 ? 13.373 -8.388 -30.998 1.00 69.06 722 ARG A O 1
ATOM 5675 N N . PRO A 1 723 ? 14.479 -10.351 -31.043 1.00 68.44 723 PRO A N 1
ATOM 5676 C CA . PRO A 1 723 ? 14.521 -10.513 -29.592 1.00 68.44 723 PRO A CA 1
ATOM 5677 C C . PRO A 1 723 ? 15.489 -9.537 -28.908 1.00 68.44 723 PRO A C 1
ATOM 5679 O O . PRO A 1 723 ? 15.238 -9.132 -27.774 1.00 68.44 723 PRO A O 1
ATOM 5682 N N . ILE A 1 724 ? 16.566 -9.134 -29.594 1.00 75.12 724 ILE A N 1
ATOM 5683 C CA . ILE A 1 724 ? 17.612 -8.236 -29.079 1.00 75.12 724 ILE A CA 1
ATOM 5684 C C . ILE A 1 724 ? 17.913 -7.168 -30.131 1.00 75.12 724 ILE A C 1
ATOM 5686 O O . ILE A 1 724 ? 18.114 -7.515 -31.293 1.00 75.12 724 ILE A O 1
ATOM 5690 N N . GLY A 1 725 ? 17.931 -5.891 -29.743 1.00 66.81 725 GLY A N 1
ATOM 5691 C CA . GLY A 1 725 ? 17.884 -4.767 -30.682 1.00 66.81 725 GLY A CA 1
ATOM 5692 C C . GLY A 1 725 ? 19.181 -4.593 -31.465 1.00 66.81 725 GLY A C 1
ATOM 5693 O O . GLY A 1 725 ? 19.177 -4.668 -32.696 1.00 66.81 725 GLY A O 1
ATOM 5694 N N . ASN A 1 726 ? 20.302 -4.409 -30.760 1.00 70.81 726 ASN A N 1
ATOM 5695 C CA . ASN A 1 726 ? 21.600 -4.093 -31.372 1.00 70.81 726 ASN A CA 1
ATOM 5696 C C . ASN A 1 726 ? 22.354 -5.303 -31.949 1.00 70.81 726 ASN A C 1
ATOM 5698 O O . ASN A 1 726 ? 23.507 -5.172 -32.364 1.00 70.81 726 ASN A O 1
ATOM 5702 N N . LEU A 1 727 ? 21.694 -6.461 -32.018 1.00 67.56 727 LEU A N 1
ATOM 5703 C CA . LEU A 1 727 ? 22.151 -7.621 -32.775 1.00 67.56 727 LEU A CA 1
ATOM 5704 C C . LEU A 1 727 ? 21.464 -7.605 -34.147 1.00 67.56 727 LEU A C 1
ATOM 5706 O O . LEU A 1 727 ? 20.244 -7.481 -34.258 1.00 67.56 727 LEU A O 1
ATOM 5710 N N . THR A 1 728 ? 22.263 -7.669 -35.210 1.00 59.56 728 THR A N 1
ATOM 5711 C CA . THR A 1 728 ? 21.805 -7.571 -36.610 1.00 59.56 728 THR A CA 1
ATOM 5712 C C . THR A 1 728 ? 22.317 -8.765 -37.409 1.00 59.56 728 THR A C 1
ATOM 5714 O O . THR A 1 728 ? 23.163 -9.505 -36.923 1.00 59.56 728 THR A O 1
ATOM 5717 N N . GLU A 1 729 ? 21.872 -8.960 -38.654 1.00 55.69 729 GLU A N 1
ATOM 5718 C CA . GLU A 1 729 ? 22.477 -9.985 -39.528 1.00 55.69 729 GLU A CA 1
ATOM 5719 C C . GLU A 1 729 ? 23.989 -9.761 -39.750 1.00 55.69 729 GLU A C 1
ATOM 5721 O O . GLU A 1 729 ? 24.730 -10.718 -39.964 1.00 55.69 729 GLU A O 1
ATOM 5726 N N . GLU A 1 730 ? 24.455 -8.508 -39.662 1.00 50.31 730 GLU A N 1
ATOM 5727 C CA . GLU A 1 730 ? 25.870 -8.129 -39.782 1.00 50.31 730 GLU A CA 1
ATOM 5728 C C . GLU A 1 730 ? 26.660 -8.332 -38.475 1.00 50.31 730 GLU A C 1
ATOM 5730 O O . GLU A 1 730 ? 27.884 -8.458 -38.512 1.00 50.31 730 GLU A O 1
ATOM 5735 N N . ASN A 1 731 ? 25.965 -8.407 -37.335 1.00 62.06 731 ASN A N 1
ATOM 5736 C CA . ASN A 1 731 ? 26.510 -8.731 -36.016 1.00 62.06 731 ASN A CA 1
ATOM 5737 C C . ASN A 1 731 ? 25.602 -9.767 -35.323 1.00 62.06 731 ASN A C 1
ATOM 5739 O O . ASN A 1 731 ? 24.819 -9.402 -34.433 1.00 62.06 731 ASN A O 1
ATOM 5743 N N . PRO A 1 732 ? 25.600 -11.023 -35.812 1.00 54.94 732 PRO A N 1
ATOM 5744 C CA . PRO A 1 732 ? 24.613 -12.012 -35.414 1.00 54.94 732 PRO A CA 1
ATOM 5745 C C . PRO A 1 732 ? 24.799 -12.417 -33.947 1.00 54.94 732 PRO A C 1
ATOM 5747 O O . PRO A 1 732 ? 25.935 -12.474 -33.472 1.00 54.94 732 PRO A O 1
ATOM 5750 N N . PRO A 1 733 ? 23.709 -12.758 -33.235 1.00 61.88 733 PRO A N 1
ATOM 5751 C CA . PRO A 1 733 ? 23.812 -13.385 -31.924 1.00 61.88 733 PRO A CA 1
ATOM 5752 C C . PRO A 1 733 ? 24.736 -14.604 -31.998 1.00 61.88 733 PRO A C 1
ATOM 5754 O O . PRO A 1 733 ? 24.632 -15.409 -32.932 1.00 61.88 733 PRO A O 1
ATOM 5757 N N . GLU A 1 734 ? 25.625 -14.758 -31.012 1.00 61.22 734 GLU A N 1
ATOM 5758 C CA . GLU A 1 734 ? 26.420 -15.978 -30.884 1.00 61.22 734 GLU A CA 1
ATOM 5759 C C . GLU A 1 734 ? 25.487 -17.198 -30.913 1.00 61.22 734 GLU A C 1
ATOM 5761 O O . GLU A 1 734 ? 24.375 -17.166 -30.376 1.00 61.22 734 GLU A O 1
ATOM 5766 N N . ALA A 1 735 ? 25.918 -18.288 -31.556 1.00 56.78 735 ALA A N 1
ATOM 5767 C CA . ALA A 1 735 ? 25.086 -19.477 -31.765 1.00 56.78 735 ALA A CA 1
ATOM 5768 C C . ALA A 1 735 ? 24.449 -20.009 -30.465 1.00 56.78 735 ALA A C 1
ATOM 5770 O O . ALA A 1 735 ? 23.356 -20.571 -30.492 1.00 56.78 735 ALA A O 1
ATOM 5771 N N . GLU A 1 736 ? 25.112 -19.792 -29.332 1.00 60.28 736 GLU A N 1
ATOM 5772 C CA . GLU A 1 736 ? 24.643 -20.165 -28.005 1.00 60.28 736 GLU A CA 1
ATOM 5773 C C . GLU A 1 736 ? 23.461 -19.321 -27.497 1.00 60.28 736 GLU A C 1
ATOM 5775 O O . GLU A 1 736 ? 22.526 -19.869 -26.911 1.00 60.28 736 GLU A O 1
ATOM 5780 N N . LEU A 1 737 ? 23.434 -18.017 -27.790 1.00 65.69 737 LEU A N 1
ATOM 5781 C CA . LEU A 1 737 ? 22.327 -17.127 -27.427 1.00 65.69 737 LEU A CA 1
ATOM 5782 C C . LEU A 1 737 ? 21.042 -17.511 -28.177 1.00 65.69 737 LEU A C 1
ATOM 5784 O O . LEU A 1 737 ? 19.963 -17.566 -27.591 1.00 65.69 737 LEU A O 1
ATOM 5788 N N . ASN A 1 738 ? 21.170 -17.897 -29.450 1.00 61.94 738 ASN A N 1
ATOM 5789 C CA . ASN A 1 738 ? 20.051 -18.412 -30.245 1.00 61.94 738 ASN A CA 1
ATOM 5790 C C . ASN A 1 738 ? 19.446 -19.707 -29.683 1.00 61.94 738 ASN A C 1
ATOM 5792 O O . ASN A 1 738 ? 18.259 -19.950 -29.874 1.00 61.94 738 ASN A O 1
ATOM 5796 N N . MET A 1 739 ? 20.225 -20.548 -28.992 1.00 56.47 739 MET A N 1
ATOM 5797 C CA . MET A 1 739 ? 19.704 -21.786 -28.387 1.00 56.47 739 MET A CA 1
ATOM 5798 C C . MET A 1 739 ? 18.858 -21.529 -27.129 1.00 56.47 739 MET A C 1
ATOM 5800 O O . MET A 1 739 ? 18.014 -22.363 -26.773 1.00 56.47 739 MET A O 1
ATOM 5804 N N . ARG A 1 740 ? 19.097 -20.389 -26.470 1.00 68.50 740 ARG A N 1
ATOM 5805 C CA . ARG A 1 740 ? 18.471 -19.955 -25.210 1.00 68.50 740 ARG A CA 1
ATOM 5806 C C . ARG A 1 740 ? 17.225 -19.099 -25.409 1.00 68.50 740 ARG A C 1
ATOM 5808 O O . ARG A 1 740 ? 16.370 -19.058 -24.531 1.00 68.50 740 ARG A O 1
ATOM 5815 N N . LEU A 1 741 ? 17.094 -18.486 -26.583 1.00 69.06 741 LEU A N 1
ATOM 5816 C CA . LEU A 1 741 ? 15.884 -17.797 -27.017 1.00 69.06 741 LEU A CA 1
ATOM 5817 C C . LEU A 1 741 ? 14.810 -18.817 -27.422 1.00 69.06 741 LEU A C 1
ATOM 5819 O O . LEU A 1 741 ? 14.986 -19.593 -28.364 1.00 69.06 741 LEU A O 1
ATOM 5823 N N . LYS A 1 742 ? 13.681 -18.810 -26.715 1.00 68.56 742 LYS A N 1
ATOM 5824 C CA . LYS A 1 742 ? 12.517 -19.664 -26.965 1.00 68.56 742 LYS A CA 1
ATOM 5825 C C . LYS A 1 742 ? 11.343 -18.809 -27.438 1.00 68.56 742 LYS A C 1
ATOM 5827 O O . LYS A 1 742 ? 11.012 -17.794 -26.832 1.00 68.56 742 LYS A O 1
ATOM 5832 N N . LYS A 1 743 ? 10.706 -19.220 -28.534 1.00 66.00 743 LYS A N 1
ATOM 5833 C CA . LYS A 1 743 ? 9.430 -18.639 -28.964 1.00 66.00 743 LYS A CA 1
ATOM 5834 C C . LYS A 1 743 ? 8.300 -19.346 -28.212 1.00 66.00 743 LYS A C 1
ATOM 5836 O O . LYS A 1 743 ? 8.348 -20.569 -28.092 1.00 66.00 743 LYS A O 1
ATOM 5841 N N . PHE A 1 744 ? 7.275 -18.611 -27.783 1.00 61.94 744 PHE A N 1
ATOM 5842 C CA . PHE A 1 744 ? 6.019 -19.224 -27.350 1.00 61.94 744 PHE A CA 1
ATOM 5843 C C . PHE A 1 744 ? 5.392 -20.053 -28.485 1.00 61.94 744 PHE A C 1
ATOM 5845 O O . PHE A 1 744 ? 5.242 -19.587 -29.618 1.00 61.94 744 PHE A O 1
ATOM 5852 N N . SER A 1 745 ? 5.025 -21.296 -28.176 1.00 53.78 745 SER A N 1
ATOM 5853 C CA . SER A 1 745 ? 4.098 -22.099 -28.973 1.00 53.78 745 SER A CA 1
ATOM 5854 C C . SER A 1 745 ? 2.894 -22.471 -28.110 1.00 53.78 745 SER A C 1
ATOM 5856 O O . SER A 1 745 ? 2.997 -22.473 -26.884 1.00 53.78 745 SER A O 1
ATOM 5858 N N . ASP A 1 746 ? 1.768 -22.832 -28.732 1.00 45.12 746 ASP A N 1
ATOM 5859 C CA . ASP A 1 746 ? 0.530 -23.227 -28.034 1.00 45.12 746 ASP A CA 1
ATOM 5860 C C . ASP A 1 746 ? 0.726 -24.364 -27.001 1.00 45.12 746 ASP A C 1
ATOM 5862 O O . ASP A 1 746 ? -0.120 -24.560 -26.130 1.00 45.12 746 ASP A O 1
ATOM 5866 N N . ASN A 1 747 ? 1.841 -25.108 -27.079 1.00 42.47 747 ASN A N 1
ATOM 5867 C CA . ASN A 1 747 ? 2.200 -26.194 -26.161 1.00 42.47 747 ASN A CA 1
ATOM 5868 C C . ASN A 1 747 ? 3.404 -25.879 -25.249 1.00 42.47 747 ASN A C 1
ATOM 5870 O O . ASN A 1 747 ? 3.698 -26.677 -24.362 1.00 42.47 747 ASN A O 1
ATOM 5874 N N . ASP A 1 748 ? 4.077 -24.742 -25.447 1.00 45.56 748 ASP A N 1
ATOM 5875 C CA . ASP A 1 748 ? 5.299 -24.328 -24.739 1.00 45.56 748 ASP A CA 1
ATOM 5876 C C . ASP A 1 748 ? 5.001 -23.205 -23.734 1.00 45.56 748 ASP A C 1
ATOM 5878 O O . ASP A 1 748 ? 5.725 -22.213 -23.633 1.00 45.56 748 ASP A O 1
ATOM 5882 N N . TRP A 1 749 ? 3.901 -23.346 -22.988 1.00 45.06 749 TRP A N 1
ATOM 5883 C CA . TRP A 1 749 ? 3.703 -22.531 -21.792 1.00 45.06 749 TRP A CA 1
ATOM 5884 C C . TRP A 1 749 ? 4.887 -22.749 -20.843 1.00 45.06 749 TRP A C 1
ATOM 5886 O O . TRP A 1 749 ? 5.306 -23.901 -20.690 1.00 45.06 749 TRP A O 1
ATOM 5896 N N . PRO A 1 750 ? 5.424 -21.695 -20.200 1.00 44.16 750 PRO A N 1
ATOM 5897 C CA . PRO A 1 750 ? 6.563 -21.821 -19.312 1.00 44.16 750 PRO A CA 1
ATOM 5898 C C . PRO A 1 750 ? 6.356 -22.962 -18.332 1.00 44.16 750 PRO A C 1
ATOM 5900 O O . PRO A 1 750 ? 5.343 -23.031 -17.626 1.00 44.16 750 PRO A O 1
ATOM 5903 N N . ILE A 1 751 ? 7.339 -23.859 -18.289 1.00 42.09 751 ILE A N 1
ATOM 5904 C CA . ILE A 1 751 ? 7.484 -24.791 -17.182 1.00 42.09 751 ILE A CA 1
ATOM 5905 C C . ILE A 1 751 ? 7.936 -23.924 -16.011 1.00 42.09 751 ILE A C 1
ATOM 5907 O O . ILE A 1 751 ? 9.126 -23.722 -15.782 1.00 42.09 751 ILE A O 1
ATOM 5911 N N . TRP A 1 752 ? 6.962 -23.343 -15.312 1.00 47.69 752 TRP A N 1
ATOM 5912 C CA . TRP A 1 752 ? 7.197 -22.664 -14.047 1.00 47.69 752 TRP A CA 1
ATOM 5913 C C . TRP A 1 752 ? 7.983 -23.610 -13.129 1.00 47.69 752 TRP A C 1
ATOM 5915 O O . TRP A 1 752 ? 7.740 -24.822 -13.191 1.00 47.69 752 TRP A O 1
ATOM 5925 N N . PRO A 1 753 ? 8.926 -23.098 -12.315 1.00 38.28 753 PRO A N 1
ATOM 5926 C CA . PRO A 1 753 ? 9.842 -23.921 -11.535 1.00 38.28 753 PRO A CA 1
ATOM 5927 C C . PRO A 1 753 ? 9.105 -25.085 -10.874 1.00 38.28 753 PRO A C 1
ATOM 5929 O O . PRO A 1 753 ? 8.179 -24.887 -10.086 1.00 38.28 753 PRO A O 1
ATOM 5932 N N . SER A 1 754 ? 9.480 -26.312 -11.240 1.00 34.62 754 SER A N 1
ATOM 5933 C CA . SER A 1 754 ? 8.870 -27.511 -10.673 1.00 34.62 754 SER A CA 1
ATOM 5934 C C . SER A 1 754 ? 9.023 -27.516 -9.150 1.00 34.62 754 SER A C 1
ATOM 5936 O O . SER A 1 754 ? 10.001 -26.987 -8.617 1.00 34.62 754 SER A O 1
ATOM 5938 N N . THR A 1 755 ? 8.080 -28.181 -8.486 1.00 36.91 755 THR A N 1
ATOM 5939 C CA . THR A 1 755 ? 7.837 -28.308 -7.034 1.00 36.91 755 THR A CA 1
ATOM 5940 C C . THR A 1 755 ? 9.033 -28.627 -6.120 1.00 36.91 755 THR A C 1
ATOM 5942 O O . THR A 1 755 ? 8.860 -28.654 -4.907 1.00 36.91 755 THR A O 1
ATOM 5945 N N . ASP A 1 756 ? 10.230 -28.853 -6.661 1.00 36.53 756 ASP A N 1
ATOM 5946 C CA . ASP A 1 756 ? 11.419 -29.312 -5.934 1.00 36.53 756 ASP A CA 1
ATOM 5947 C C . ASP A 1 756 ? 12.447 -28.200 -5.624 1.00 36.53 756 ASP A C 1
ATOM 5949 O O . ASP A 1 756 ? 13.467 -28.467 -4.986 1.00 36.53 756 ASP A O 1
ATOM 5953 N N . SER A 1 757 ? 12.212 -26.948 -6.037 1.00 40.16 757 SER A N 1
ATOM 5954 C CA . SER A 1 757 ? 13.104 -25.816 -5.726 1.00 40.16 757 SER A CA 1
ATOM 5955 C C . SER A 1 757 ? 12.544 -24.933 -4.602 1.00 40.16 757 SER A C 1
ATOM 5957 O O . SER A 1 757 ? 11.332 -24.821 -4.433 1.00 40.16 757 SER A O 1
ATOM 5959 N N . HIS A 1 758 ? 13.413 -24.252 -3.842 1.00 40.75 758 HIS A N 1
ATOM 5960 C CA . HIS A 1 758 ? 13.055 -23.263 -2.801 1.00 40.75 758 HIS A CA 1
ATOM 5961 C C . HIS A 1 758 ? 12.240 -22.045 -3.327 1.00 40.75 758 HIS A C 1
ATOM 5963 O O . HIS A 1 758 ? 12.064 -21.066 -2.614 1.00 40.75 758 HIS A O 1
ATOM 5969 N N . GLN A 1 759 ? 11.739 -22.092 -4.568 1.00 42.94 759 GLN A N 1
ATOM 5970 C CA . GLN A 1 759 ? 10.984 -21.049 -5.271 1.00 42.94 759 GLN A CA 1
ATOM 5971 C C . GLN A 1 759 ? 9.452 -21.237 -5.178 1.00 42.94 759 GLN A C 1
ATOM 5973 O O . GLN A 1 759 ? 8.697 -20.570 -5.881 1.00 42.94 759 GLN A O 1
ATOM 5978 N N . HIS A 1 760 ? 8.973 -22.164 -4.338 1.00 36.56 760 HIS A N 1
ATOM 5979 C CA . HIS A 1 760 ? 7.541 -22.436 -4.153 1.00 36.56 760 HIS A CA 1
ATOM 5980 C C . HIS A 1 760 ? 6.842 -21.365 -3.292 1.00 36.56 760 HIS A C 1
ATOM 5982 O O . HIS A 1 760 ? 5.679 -21.045 -3.521 1.00 36.56 760 HIS A O 1
ATOM 5988 N N . GLU A 1 761 ? 7.529 -20.776 -2.310 1.00 38.91 761 GLU A N 1
ATOM 5989 C CA . GLU A 1 761 ? 6.938 -19.745 -1.437 1.00 38.91 761 GLU A CA 1
ATOM 5990 C C . GLU A 1 761 ? 6.723 -18.408 -2.167 1.00 38.91 761 GLU A C 1
ATOM 5992 O O . GLU A 1 761 ? 5.816 -17.653 -1.824 1.00 38.91 761 GLU A O 1
ATOM 5997 N N . THR A 1 762 ? 7.498 -18.137 -3.222 1.00 42.5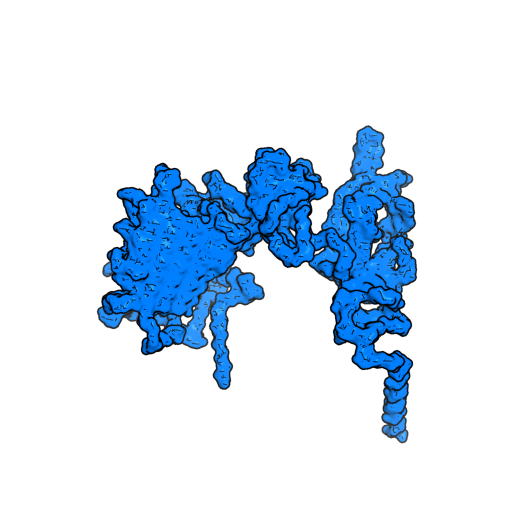3 762 THR A N 1
ATOM 5998 C CA . THR A 1 762 ? 7.495 -16.858 -3.946 1.00 42.53 762 THR A CA 1
ATOM 5999 C C . THR A 1 762 ? 6.303 -16.653 -4.886 1.00 42.53 762 THR A C 1
ATOM 6001 O O . THR A 1 762 ? 5.980 -15.503 -5.183 1.00 42.53 762 THR A O 1
ATOM 6004 N N . TRP A 1 763 ? 5.623 -17.724 -5.320 1.00 40.81 763 TRP A N 1
ATOM 6005 C CA . TRP A 1 763 ? 4.486 -17.651 -6.260 1.00 40.81 763 TRP A CA 1
ATOM 6006 C C . TRP A 1 763 ? 3.139 -18.106 -5.684 1.00 40.81 763 TRP A C 1
ATOM 6008 O O . TRP A 1 763 ? 2.099 -17.720 -6.213 1.00 40.81 763 TRP A O 1
ATOM 6018 N N . VAL A 1 764 ? 3.124 -18.893 -4.601 1.00 34.62 764 VAL A N 1
ATOM 6019 C CA . VAL A 1 764 ? 1.871 -19.344 -3.955 1.00 34.62 764 VAL A CA 1
ATOM 6020 C C . VAL A 1 764 ? 1.069 -18.169 -3.396 1.00 34.62 764 VAL A C 1
ATOM 6022 O O . VAL A 1 764 ? -0.153 -18.162 -3.502 1.00 34.62 764 VAL A O 1
ATOM 6025 N N . ASN A 1 765 ? 1.751 -17.151 -2.869 1.00 37.78 765 ASN A N 1
ATOM 6026 C CA . ASN A 1 765 ? 1.106 -16.025 -2.194 1.00 37.78 765 ASN A CA 1
ATOM 6027 C C . ASN A 1 765 ? 0.497 -14.981 -3.158 1.00 37.78 765 ASN A C 1
ATOM 6029 O O . ASN A 1 765 ? -0.220 -14.083 -2.736 1.00 37.78 765 ASN A O 1
ATOM 6033 N N . LEU A 1 766 ? 0.737 -15.101 -4.472 1.00 38.41 766 LEU A N 1
ATOM 6034 C CA . LEU A 1 766 ? 0.028 -14.301 -5.485 1.00 38.41 766 LEU A CA 1
ATOM 6035 C C . LEU A 1 766 ? -1.390 -14.843 -5.765 1.00 38.41 766 LEU A C 1
ATOM 6037 O O . LEU A 1 766 ? -2.193 -14.169 -6.407 1.00 38.41 766 LEU A O 1
ATOM 6041 N N . GLY A 1 767 ? -1.708 -16.058 -5.297 1.00 31.86 767 GLY A N 1
ATOM 6042 C CA . GLY A 1 767 ? -3.021 -16.696 -5.447 1.00 31.86 767 GLY A CA 1
ATOM 6043 C C . GLY A 1 767 ? -4.129 -16.104 -4.572 1.00 31.86 767 GLY A C 1
ATOM 6044 O O . GLY A 1 767 ? -5.301 -16.220 -4.931 1.00 31.86 767 GLY A O 1
ATOM 6045 N N . ASP A 1 768 ? -3.777 -15.416 -3.484 1.00 36.50 768 ASP A N 1
ATOM 6046 C CA . ASP A 1 768 ? -4.745 -14.780 -2.578 1.00 36.50 768 ASP A CA 1
ATOM 6047 C C . ASP A 1 768 ? -5.370 -13.503 -3.179 1.00 36.50 768 ASP A C 1
ATOM 6049 O O . ASP A 1 768 ? -6.385 -13.010 -2.696 1.00 36.50 768 ASP A O 1
ATOM 6053 N N . TRP A 1 769 ? -4.815 -12.994 -4.286 1.00 39.31 769 TRP A N 1
ATOM 6054 C CA . TRP A 1 769 ? -5.251 -11.766 -4.961 1.00 39.31 769 TRP A CA 1
ATOM 6055 C C . TRP A 1 769 ? -6.527 -11.925 -5.822 1.00 39.31 769 TRP A C 1
ATOM 6057 O O . TRP A 1 769 ? -7.078 -10.933 -6.294 1.00 39.31 769 TRP A O 1
ATOM 6067 N N . ASN A 1 770 ? -7.030 -13.150 -6.024 1.00 36.31 770 ASN A N 1
ATOM 6068 C CA . ASN A 1 770 ? -8.214 -13.427 -6.855 1.00 36.31 770 ASN A CA 1
ATOM 6069 C C . ASN A 1 770 ? -8.999 -14.653 -6.342 1.00 36.31 770 ASN A C 1
ATOM 6071 O O . ASN A 1 770 ? -9.156 -15.643 -7.054 1.00 36.31 770 ASN A O 1
ATOM 6075 N N . ASP A 1 771 ? -9.431 -14.628 -5.076 1.00 33.66 771 ASP A N 1
ATOM 6076 C CA . ASP A 1 771 ? -10.233 -15.694 -4.439 1.00 33.66 771 ASP A CA 1
ATOM 6077 C C . ASP A 1 771 ? -9.604 -17.109 -4.524 1.00 33.66 771 ASP A C 1
ATOM 6079 O O . ASP A 1 771 ? -10.298 -18.119 -4.668 1.00 33.66 771 ASP A O 1
ATOM 6083 N N . GLY A 1 772 ? -8.270 -17.211 -4.462 1.00 29.00 772 GLY A N 1
ATOM 6084 C CA . GLY A 1 772 ? -7.553 -18.485 -4.607 1.00 29.00 772 GLY A CA 1
ATOM 6085 C C . GLY A 1 772 ? -7.279 -18.896 -6.061 1.00 29.00 772 GLY A C 1
ATOM 6086 O O . GLY A 1 772 ? -6.933 -20.050 -6.334 1.00 29.00 772 GLY A O 1
ATOM 6087 N N . HIS A 1 773 ? -7.428 -17.981 -7.021 1.00 28.83 773 HIS A N 1
ATOM 6088 C CA . HIS A 1 773 ? -7.025 -18.183 -8.408 1.00 28.83 773 HIS A CA 1
ATOM 6089 C C . HIS A 1 773 ? -5.736 -17.416 -8.710 1.00 28.83 773 HIS A C 1
ATOM 6091 O O . HIS A 1 773 ? -5.801 -16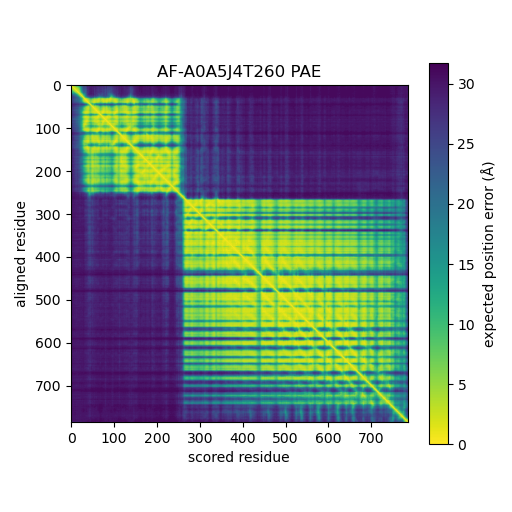.220 -8.971 1.00 28.83 773 HIS A O 1
ATOM 6097 N N . PRO A 1 774 ? -4.563 -18.070 -8.755 1.00 34.41 774 PRO A N 1
ATOM 6098 C CA . PRO A 1 774 ? -3.358 -17.439 -9.285 1.00 34.41 774 PRO A CA 1
ATOM 6099 C C . PRO A 1 774 ? -3.666 -16.734 -10.606 1.00 34.41 774 PRO A C 1
ATOM 6101 O O . PRO A 1 774 ? -4.225 -17.344 -11.528 1.00 34.41 774 PRO A O 1
ATOM 6104 N N . VAL A 1 775 ? -3.295 -15.453 -10.697 1.00 37.75 775 VAL A N 1
ATOM 6105 C CA . VAL A 1 775 ? -3.219 -14.734 -11.973 1.00 37.75 775 VAL A CA 1
ATOM 6106 C C . VAL A 1 775 ? -1.996 -15.262 -12.711 1.00 37.75 775 VAL A C 1
ATOM 6108 O O . VAL A 1 775 ? -0.979 -14.615 -12.906 1.00 37.75 775 VAL A O 1
ATOM 6111 N N . TYR A 1 776 ? -2.106 -16.526 -13.104 1.00 39.25 776 TYR A N 1
ATOM 6112 C CA . TYR A 1 776 ? -1.531 -16.970 -14.348 1.00 39.25 776 TYR A CA 1
ATOM 6113 C C . TYR A 1 776 ? -2.263 -16.189 -15.436 1.00 39.25 776 TYR A C 1
ATOM 6115 O O . TYR A 1 776 ? -3.485 -16.018 -15.327 1.00 39.25 776 TYR A O 1
ATOM 6123 N N . PRO A 1 777 ? -1.594 -15.761 -16.512 1.00 32.62 777 PRO A N 1
ATOM 6124 C CA . PRO A 1 777 ? -2.319 -15.387 -17.704 1.00 32.62 777 PRO A CA 1
ATOM 6125 C C . PRO A 1 777 ? -3.093 -16.633 -18.169 1.00 32.62 777 PRO A C 1
ATOM 6127 O O . PRO A 1 777 ? -2.602 -17.458 -18.925 1.00 32.62 777 PRO A O 1
ATOM 6130 N N . LYS A 1 778 ? -4.339 -16.818 -17.726 1.00 28.20 778 LYS A N 1
ATOM 6131 C CA . LYS A 1 778 ? -5.300 -17.621 -18.477 1.00 28.20 778 LYS A CA 1
ATOM 6132 C C . LYS A 1 778 ? -5.674 -16.768 -19.678 1.00 28.20 778 LYS A C 1
ATOM 6134 O O . LYS A 1 778 ? -6.747 -16.174 -19.717 1.00 28.20 778 LYS A O 1
ATOM 6139 N N . LEU A 1 779 ? -4.768 -16.695 -20.651 1.00 30.50 779 LEU A N 1
ATOM 6140 C CA . LEU A 1 779 ? -5.124 -16.340 -22.015 1.00 30.50 779 LEU A CA 1
ATOM 6141 C C . LEU A 1 779 ? -6.125 -17.407 -22.465 1.00 30.50 779 LEU A C 1
ATOM 6143 O O . LEU A 1 779 ? -5.776 -18.531 -22.819 1.00 30.50 779 LEU A O 1
ATOM 6147 N N . LYS A 1 780 ? -7.408 -17.085 -22.304 1.00 24.98 780 LYS A N 1
ATOM 6148 C CA . LYS A 1 780 ? -8.532 -17.907 -22.724 1.00 24.98 780 LYS A CA 1
ATOM 6149 C C . LYS A 1 780 ? -8.505 -17.956 -24.249 1.00 24.98 780 LYS A C 1
ATOM 6151 O O . LYS A 1 780 ? -9.003 -17.051 -24.909 1.00 24.98 780 LYS A O 1
ATOM 6156 N N . ILE A 1 781 ? -7.907 -19.003 -24.805 1.00 25.61 781 ILE A N 1
ATOM 6157 C CA . ILE A 1 781 ? -8.040 -19.313 -26.227 1.00 25.61 781 ILE A CA 1
ATOM 6158 C C . ILE A 1 781 ? -9.431 -19.933 -26.399 1.00 25.61 781 ILE A C 1
ATOM 6160 O O . ILE A 1 781 ? -9.664 -21.086 -26.030 1.00 25.61 781 ILE A O 1
ATOM 6164 N N . ASP A 1 782 ? -10.388 -19.143 -26.888 1.00 22.48 782 ASP A N 1
ATOM 6165 C CA . ASP A 1 782 ? -11.692 -19.661 -27.299 1.00 22.48 782 ASP A CA 1
ATOM 6166 C C . ASP A 1 782 ? -11.485 -20.590 -28.508 1.00 22.48 782 ASP A C 1
ATOM 6168 O O . ASP A 1 782 ? -11.197 -20.149 -29.622 1.00 22.48 782 ASP A O 1
ATOM 6172 N N . TYR A 1 783 ? -11.627 -21.898 -28.287 1.00 22.95 783 TYR A N 1
ATOM 6173 C CA . TYR A 1 783 ? -11.694 -22.883 -29.363 1.00 22.95 783 TYR A CA 1
ATOM 6174 C C . TYR A 1 783 ? -12.998 -22.679 -30.141 1.00 22.95 783 TYR A C 1
ATOM 6176 O O . TYR A 1 783 ? -14.062 -23.147 -29.728 1.00 22.95 783 TYR A O 1
ATOM 6184 N N . TYR A 1 784 ? -12.928 -21.997 -31.282 1.00 27.73 784 TYR A N 1
ATOM 6185 C CA . TYR A 1 784 ? -13.974 -22.112 -32.292 1.00 27.73 784 TYR A CA 1
ATOM 6186 C C . TYR A 1 784 ? -13.816 -23.467 -32.994 1.00 27.73 784 TYR A C 1
ATOM 6188 O O . TYR A 1 784 ? -12.852 -23.677 -33.730 1.00 27.73 784 TYR A O 1
ATOM 6196 N N . ASN A 1 785 ? -14.748 -24.387 -32.719 1.00 31.31 785 ASN A N 1
ATOM 6197 C CA . ASN A 1 785 ? -14.981 -25.577 -33.546 1.00 31.31 785 ASN A CA 1
ATOM 6198 C C . ASN A 1 785 ? -15.577 -25.201 -34.902 1.00 31.31 785 ASN A C 1
ATOM 6200 O O . ASN A 1 785 ? -16.474 -24.323 -34.920 1.00 31.31 785 ASN A O 1
#

Radius of gyration: 36.27 Å; Cα contacts (8 Å, |Δi|>4): 2076; chains: 1; bounding box: 102×94×100 Å

Foldseek 3Di:
DPPPVVVVVVVVVVVVVVVVPPPPPDQDPFKFFQFWAAEFAQFDDDDPQLQNDTVLVVQQKWKWKAWPVGDTFIWGQDPVVRTTGTPPGTDMDSGLPFFIKMKIKIAHPDDDALPLQQQASVSQNRNWMWIAIDGRDRSPDDHYYTHIFTQWEKEKEQEDPVFQVFWDWKDFPPDNHTWHDDDNSITIHTGHWQAQKTWMFIQGNNDTAIEIQGDNRTTGTRWYWYKYWYWDQPPVRDTHIYIDHTDTDHRHLDDGDDDDDDDQFWAKEKEFQAQAWKWWDKPPDPDTDIWHFPDDDPVGMTITTDDDDPPPDFIFTQFMGRVVLPDDTQGFQDTGDRDDDHHYWYAHNNRHTDFDADPVRAGEDRGPNSLQVCQVDLVSLAEHHEYDEAGEPSLDADAQQARQFDPVRFRAYEYEPPQYEYENHEHADEDDDAPVPDDPDDPLEGAEENHGEHAHEYALYEHEEYEAHYEYDQPRDDDDDEHEYQYEHHYSEYNHEYANYEYAHYEYEYEYAAHPGAYEWQYEPHISEYAAEYALYEYAYAYAYEAENHEYEWAYEPGIREAEYDLVDLGYEYYNYEYQYAYAYEYPADPYQYEWAEEPGTSEYEYDDHPPDQRAYEYYQYEGAHAYHYEDHAYQYAYEHHTREYEDPRRYAAENYEYNHHYWYAYDPDHDPPRQLQDAHHYRDYDDDPPDDPQPHYAAYEYEPPSDPPPPDDDGTDDHDHHGRNADPVRHDDPRVVVRYDYDDPPPDPPDPPPPDPCPVSQQVCLVVDVNRRPPPPPPPPDDD

Organism: NCBI:txid433724

Sequence (785 aa):
MKKIISHIFIVLSFVSFIAGCERDKLLSDESIALNAVKLQLNTTRAYDSPTLQEPNHRPNWVLEVQTEENTLTNYIFSKLELQWVPETTPIVFPNANSVYDIKFILRAPMSMYNEGQNGTLNGLFEADTLEGILKNQSPRQITPYVSLSHLNSLVELVFDASVRDKITDITIEGSNVHLCYIDNGVYQFIACREKQQIILAIKYKGEDCQCILDFPLGTQANRWYEIPVSIVVPDTGIEKFVSGVPQVVRWSEEPINGQYTIDNGNVSIVVEGYTKTIGVNFLGDEHQHQLEPYSIISGEKAVYYCPLSDDGQKQIIEGIQLKALGTPPISIGRTIEETTNDISLKVGEAGNLLFRTDAEDFRLINTIAELQLISDNEDNLKVAYKQESDIDFMSKPIAWTPIGRDESSPFSGLYVGNGYKISNMYVSKSLPLSDSEISQGLKEEEIIGFFGYNTGEISNLHLASGELRVNIISENMSRKELYDYSIGTICGHNNGIIKFSYNSDYSLYLHIEPSEKPASFYVGGISGKNEYEITSCLNNSKIEIIDNEGKGDLRVGGLIGLSFNKPDNRGSMPCACTNHGELSVRTEKGIGRSTHGIGGLIGEMVVEVSEEGIHSTNFLNSYNSGTITYTIGSQVYIVGGVIGILEKLQNIYLENLYNVGEMYISSDRQTTSSNEGYLAWLLGKIEWDDDIQLSNNIGELYYDYDVTRMNKNEEGFIIVDRPIGNLTEENPPEAELNMRLKKFSDNDWPIWPSTDSHQHETWVNLGDWNDGHPVYPKLKIDYYN

Nearest PDB structures (foldseek):
  3pay-assembly1_A  TM=3.820E-01  e=6.643E-03  Bacteroides ovatus ATCC 8483
  3rfz-assembly3_B  TM=2.256E-01  e=2.439E-02  Escherichia coli
  3rfz-assembly3_E-2  TM=2.171E-01  e=7.101E-02  Escherichia coli
  4kh9-assembly2_B  TM=1.151E-01  e=9.772E+00  Legionella pneumophila subsp. pneumophila str. Philadelphia 1

Solvent-accessible surface area (backbone atoms only — not comparable to full-atom values): 41279 Å² total; per-residue (Å²): 144,89,76,70,70,73,59,57,61,57,55,53,58,57,54,64,63,54,77,75,67,82,78,83,73,79,62,58,105,42,43,42,66,55,64,48,35,38,69,41,51,59,57,83,73,94,59,99,49,74,75,70,56,50,56,79,80,44,59,80,32,38,36,38,36,34,38,87,89,70,55,73,40,53,21,36,54,36,84,90,74,74,29,33,29,45,72,78,67,55,59,68,42,78,47,42,86,45,65,42,50,40,39,38,39,41,33,41,86,80,57,57,93,47,74,37,18,70,32,36,70,64,19,47,39,41,41,48,39,33,35,27,50,48,71,70,40,50,68,80,60,84,62,55,76,42,59,27,37,43,55,33,15,44,40,36,38,41,38,45,85,95,49,41,92,43,52,79,50,45,30,37,64,99,56,83,34,27,44,17,70,77,56,92,41,30,32,36,42,71,41,63,50,67,41,40,66,48,48,33,38,33,30,43,82,86,40,88,42,59,32,60,46,71,29,96,85,24,36,46,52,50,34,26,32,45,25,46,36,42,77,46,69,49,99,84,71,56,79,38,51,44,53,52,74,64,40,79,46,82,54,47,96,74,87,81,68,76,87,82,85,80,82,81,49,57,39,42,40,33,32,35,56,46,70,64,47,34,33,40,32,41,66,92,52,94,62,70,45,76,39,60,54,73,42,69,52,94,82,42,27,16,33,28,66,44,83,57,69,94,79,78,64,79,47,32,39,42,23,46,22,49,56,90,70,70,53,76,59,44,42,28,19,35,70,59,60,85,76,86,63,66,45,79,47,32,33,41,95,85,64,48,82,45,80,46,66,54,98,84,66,29,32,51,29,57,29,52,44,53,56,55,52,38,57,74,44,78,72,51,24,54,44,46,35,34,38,78,42,50,29,37,48,76,70,44,77,47,92,76,75,33,37,16,57,34,90,91,48,37,22,49,20,36,39,32,23,69,81,28,41,35,28,29,46,29,36,78,46,70,30,54,56,53,84,90,69,52,60,95,78,73,65,63,57,52,48,36,28,56,26,3,18,34,52,20,39,43,30,33,36,33,42,43,26,31,33,45,37,40,38,40,46,48,92,49,62,72,99,74,80,67,40,38,36,22,33,9,57,50,21,0,32,33,54,20,40,39,30,53,28,36,35,43,59,26,36,40,38,38,39,35,40,59,30,99,58,52,32,36,38,20,33,11,45,39,19,1,29,32,40,25,40,37,32,30,30,38,18,37,28,39,37,40,37,42,35,42,29,46,22,42,38,42,21,34,11,28,32,26,0,33,36,30,30,51,70,92,45,80,20,27,30,48,27,47,30,38,14,56,16,39,36,38,41,38,34,77,46,46,81,35,98,29,58,31,18,33,11,30,32,26,0,27,39,40,43,58,82,37,98,86,54,93,56,49,29,42,40,34,54,26,38,15,50,16,39,38,35,38,40,39,34,61,52,54,55,22,35,8,30,30,29,1,31,40,38,42,72,64,54,41,35,41,27,47,38,33,24,73,32,55,73,50,38,34,60,65,92,73,72,67,89,81,47,68,47,16,39,15,50,34,34,0,34,75,43,81,57,100,86,69,85,71,85,87,30,58,46,48,34,41,39,58,73,78,87,64,76,67,69,92,74,92,83,66,62,62,83,73,88,38,60,42,11,68,47,41,92,92,49,58,71,56,76,68,58,60,73,30,54,41,70,60,46,103,85,53,66,82,82,64,82,62,95,87,49,98,66,58,74,63,57,57,71,54,14,68,81,48,90,68,42,56,81,58,87,76,75,78,77,79,81,81,128

Mean predicted aligned error: 19.13 Å

pLDDT: mean 74.16, std 18.72, range [22.48, 9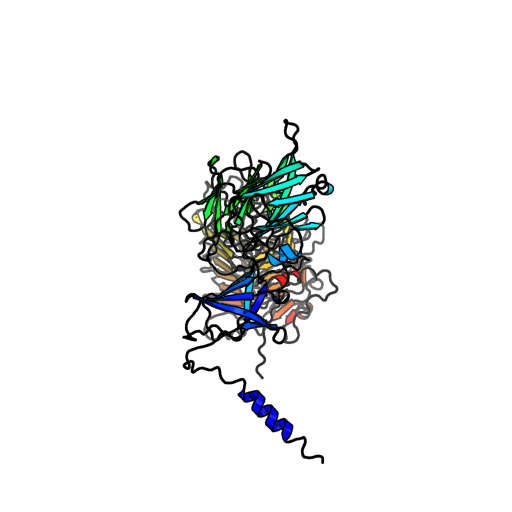8.5]

Secondary structure (DSSP, 8-state):
--SSHHHHHHHHHHHTTTTT--------TT-EE---BEEEE------S-GGGS-GGG-TTSEEEEEETT--EEEEEEETTTTEEEESSS--EES-TTS-EEEEEEEE-TT-STTTT-BSSHHHHHHH-EEEEEEEEE-TTSSS-EEEEEESSEEEEEEE-TTTGGGEEEEEETTS--BPEE-STTEEEEEEPTT-SEEEEEEEETTEEEEEEEE-TT---TTEEEEEEEEEE--TT---EEEE-PPEEEES-SS--SSS--SSSSPEEEEEESB-S-EEEEETT-SSPEEE--SEEETTTEEEEEEPPPTT----EEEEEEEGGGTPPPEEEEEE--TTT--EEEEE-TTS-EE--B-TT-PEEE-SHHHHHHTTSSTTGGGSEEEE-S-EE-TTSB--PPPBS-BTTB-B-SEEE-TT-EEE-EEEEEEESPPTTTS-TT--SEEEESSEEEE-SEEES-EEEEEEEEEEE-GGG--SSS-EEEEEESSEEEESSEEES-EEEEEEEEEEE---SSBEEEEEESSEEEESSEEES-EE-SEEEEEESS-BS-EEEESSEEEEE--TTSS--EEES-EE-S-EEEEE-S----PEEEEESSEEEEE-PPBTTB-PPEEEEEEEE-S-EEEEE-SSEEEEESSEEEEE--SSEEEEEEEE-S-EEEEE-S---TTSGGGEESSEEEEPPPTT--GGGSB--EEE-SSTT----SSS-BPP---SBTT-BTTBPPPHHHHHHEEE--TT-------TTSTTSHHHHTTGGGGTT-------------